Protein AF-A0A1S9DXM1-F1 (afdb_monomer_lite)

Structure (mmCIF, N/CA/C/O backbone):
data_AF-A0A1S9DXM1-F1
#
_entry.id   AF-A0A1S9DXM1-F1
#
loop_
_atom_site.group_PDB
_atom_site.id
_atom_site.type_symbol
_atom_site.label_atom_id
_atom_site.label_alt_id
_atom_site.label_comp_id
_atom_site.label_asym_id
_atom_site.label_entity_id
_atom_site.label_seq_id
_atom_site.pdbx_PDB_ins_code
_atom_site.Cartn_x
_atom_site.Cartn_y
_atom_site.Cartn_z
_atom_site.occupancy
_atom_site.B_iso_or_equiv
_atom_site.auth_seq_id
_atom_site.auth_comp_id
_atom_site.auth_asym_id
_atom_site.auth_atom_id
_atom_site.pdbx_PDB_model_num
ATOM 1 N N . MET A 1 1 ? -25.722 -22.481 -18.261 1.00 35.16 1 MET A N 1
ATOM 2 C CA . MET A 1 1 ? -26.899 -23.368 -18.370 1.00 35.16 1 MET A CA 1
ATOM 3 C C . MET A 1 1 ? -27.215 -23.851 -16.957 1.00 35.16 1 MET A C 1
ATOM 5 O O . MET A 1 1 ? -26.693 -24.872 -16.551 1.00 35.16 1 MET A O 1
ATOM 9 N N . PHE A 1 2 ? -27.958 -23.070 -16.167 1.00 30.50 2 PHE A N 1
ATOM 10 C CA . PHE A 1 2 ? -28.379 -23.465 -14.817 1.00 30.50 2 PHE A CA 1
ATOM 11 C C . PHE A 1 2 ? -29.841 -23.071 -14.617 1.00 30.50 2 PHE A C 1
ATOM 13 O O . PHE A 1 2 ? -30.222 -21.926 -14.846 1.00 30.50 2 PHE A O 1
ATOM 20 N N . SER A 1 3 ? -30.654 -24.069 -14.277 1.00 31.78 3 SER A N 1
ATOM 21 C CA . SER A 1 3 ? -32.089 -23.976 -14.039 1.00 31.78 3 SER A CA 1
ATOM 22 C C . SER A 1 3 ? -32.366 -23.357 -12.670 1.00 31.78 3 SER A C 1
ATOM 24 O O . SER A 1 3 ? -31.967 -23.924 -11.652 1.00 31.78 3 SER A O 1
ATOM 26 N N . GLN A 1 4 ? -33.086 -22.239 -12.639 1.00 35.31 4 GLN A N 1
ATOM 27 C CA . GLN A 1 4 ? -33.749 -21.756 -11.429 1.00 35.31 4 GLN A CA 1
ATOM 28 C C . GLN A 1 4 ? -35.087 -22.486 -11.231 1.00 35.31 4 GLN A C 1
ATOM 30 O O . GLN A 1 4 ? -35.759 -22.844 -12.200 1.00 35.31 4 GLN A O 1
ATOM 35 N N . GLY A 1 5 ? -35.434 -22.747 -9.967 1.00 33.56 5 GLY A N 1
ATOM 36 C CA . GLY A 1 5 ? -36.674 -23.411 -9.557 1.00 33.56 5 GLY A CA 1
ATOM 37 C C . GLY A 1 5 ? -37.946 -22.613 -9.897 1.00 33.56 5 GLY A C 1
ATOM 38 O O . GLY A 1 5 ? -37.875 -21.425 -10.211 1.00 33.56 5 GLY A O 1
ATOM 39 N N . PRO A 1 6 ? -39.126 -23.258 -9.862 1.00 41.94 6 PRO A N 1
ATOM 40 C CA . PRO A 1 6 ? -40.353 -22.707 -10.417 1.00 41.94 6 PRO A CA 1
ATOM 41 C C . PRO A 1 6 ? -41.015 -21.773 -9.401 1.00 41.94 6 PRO A C 1
ATOM 43 O O . PRO A 1 6 ? -41.483 -22.229 -8.360 1.00 41.94 6 PRO A O 1
ATOM 46 N N . GLY A 1 7 ? -41.078 -20.472 -9.690 1.00 43.09 7 GLY A N 1
ATOM 47 C CA . GLY A 1 7 ? -41.739 -19.564 -8.753 1.00 43.09 7 GLY A CA 1
ATOM 48 C C . GLY A 1 7 ? -41.879 -18.095 -9.115 1.00 43.09 7 GLY A C 1
ATOM 49 O O . GLY A 1 7 ? -42.640 -17.430 -8.429 1.00 43.09 7 GLY A O 1
ATOM 50 N N . GLU A 1 8 ? -41.248 -17.576 -10.169 1.00 36.12 8 GLU A N 1
ATOM 51 C CA . GLU A 1 8 ? -41.505 -16.205 -10.629 1.00 36.12 8 GLU A CA 1
ATOM 52 C C . GLU A 1 8 ? -41.557 -16.165 -12.155 1.00 36.12 8 GLU A C 1
ATOM 54 O O . GLU A 1 8 ? -40.643 -16.616 -12.844 1.00 36.12 8 GLU A O 1
ATOM 59 N N . GLN A 1 9 ? -42.667 -15.663 -12.701 1.00 34.19 9 GLN A N 1
ATOM 60 C CA . GLN A 1 9 ? -42.759 -15.385 -14.129 1.00 34.19 9 GLN A CA 1
ATOM 61 C C . GLN A 1 9 ? -41.737 -14.294 -14.483 1.00 34.19 9 GLN A C 1
ATOM 63 O O . GLN A 1 9 ? -41.786 -13.220 -13.876 1.00 34.19 9 GLN A O 1
ATOM 68 N N . PRO A 1 10 ? -40.842 -14.512 -15.463 1.00 37.78 10 PRO A N 1
ATOM 69 C CA . PRO A 1 10 ? -39.972 -13.450 -15.931 1.00 37.78 10 PRO A CA 1
ATOM 70 C C . PRO A 1 10 ? -40.843 -12.359 -16.555 1.00 37.78 10 PRO A C 1
ATOM 72 O O . PRO A 1 10 ? -41.620 -12.622 -17.477 1.00 37.78 10 PRO A O 1
ATOM 75 N N . LYS A 1 11 ? -40.721 -11.131 -16.037 1.00 41.38 11 LYS A N 1
ATOM 76 C CA . LYS A 1 11 ? -41.239 -9.935 -16.706 1.00 41.38 11 LYS A CA 1
ATOM 77 C C . LYS A 1 11 ? -40.739 -9.963 -18.147 1.00 41.38 11 LYS A C 1
ATOM 79 O O . LYS A 1 11 ? -39.542 -10.114 -18.382 1.00 41.38 11 LYS A O 1
ATOM 84 N N . SER A 1 12 ? -41.663 -9.852 -19.095 1.00 40.78 12 SER A N 1
ATOM 85 C CA . SER A 1 12 ? -41.349 -9.704 -20.510 1.00 40.78 12 SER A CA 1
ATOM 86 C C . SER A 1 12 ? -40.364 -8.550 -20.681 1.00 40.78 12 SER A C 1
ATOM 88 O O . SER A 1 12 ? -40.715 -7.401 -20.421 1.00 40.78 12 SER A O 1
ATOM 90 N N . LEU A 1 13 ? -39.135 -8.867 -21.089 1.00 42.38 13 LEU A N 1
ATOM 91 C CA . LEU A 1 13 ? -38.197 -7.889 -21.619 1.00 42.38 13 LEU A CA 1
ATOM 92 C C . LEU A 1 13 ? -38.808 -7.365 -22.918 1.00 42.38 13 LEU A C 1
ATOM 94 O O . LEU A 1 13 ? -38.775 -8.033 -23.952 1.00 42.38 13 LEU A O 1
ATOM 98 N N . GLU A 1 14 ? -39.444 -6.201 -22.842 1.00 48.81 14 GLU A N 1
ATOM 99 C CA . GLU A 1 14 ? -39.693 -5.400 -24.030 1.00 48.81 14 GLU A CA 1
ATOM 100 C C . GLU A 1 14 ? -38.329 -5.077 -24.656 1.00 48.81 14 GLU A C 1
ATOM 102 O O . GLU A 1 14 ? -37.395 -4.674 -23.965 1.00 48.81 14 GLU A O 1
ATOM 107 N N . ASN A 1 15 ? -38.197 -5.330 -25.961 1.00 52.88 15 ASN A N 1
ATOM 108 C CA . ASN A 1 15 ? -37.034 -4.956 -26.762 1.00 52.88 15 ASN A CA 1
ATOM 109 C C . ASN A 1 15 ? -36.892 -3.423 -26.765 1.00 52.88 15 ASN A C 1
ATOM 111 O O . ASN A 1 15 ? -37.363 -2.758 -27.689 1.00 52.88 15 ASN A O 1
ATOM 115 N N . GLU A 1 16 ? -36.231 -2.851 -25.764 1.00 56.28 16 GLU A N 1
ATOM 116 C CA . GLU A 1 16 ? -35.640 -1.526 -25.913 1.00 56.28 16 GLU A CA 1
ATOM 117 C C . GLU A 1 16 ? -34.479 -1.655 -26.905 1.00 56.28 16 GLU A C 1
ATOM 119 O O . GLU A 1 16 ? -33.486 -2.339 -26.650 1.00 56.28 16 GLU A O 1
ATOM 124 N N . MET A 1 17 ? -34.619 -1.050 -28.090 1.00 59.62 17 MET A N 1
ATOM 125 C CA . MET A 1 17 ? -33.504 -0.933 -29.029 1.00 59.62 17 MET A CA 1
ATOM 126 C C . MET A 1 17 ? -32.419 -0.081 -28.370 1.00 59.62 17 MET A C 1
ATOM 128 O O . MET A 1 17 ? -32.542 1.141 -28.299 1.00 59.62 17 MET A O 1
ATOM 132 N N . ILE A 1 18 ? -31.360 -0.734 -27.896 1.00 69.44 18 ILE A N 1
ATOM 133 C CA . ILE A 1 18 ? -30.155 -0.064 -27.412 1.00 69.44 18 ILE A CA 1
ATOM 134 C C . ILE A 1 18 ? -29.594 0.757 -28.578 1.00 69.44 18 ILE A C 1
ATOM 136 O O . ILE A 1 18 ? -29.362 0.229 -29.669 1.00 69.44 18 ILE A O 1
ATOM 140 N N . THR A 1 19 ? -29.421 2.061 -28.371 1.00 82.88 19 THR A N 1
ATOM 141 C CA . THR A 1 19 ? -28.823 2.946 -29.375 1.00 82.88 19 THR A CA 1
ATOM 142 C C . THR A 1 19 ? -27.358 2.577 -29.602 1.00 82.88 19 THR A C 1
ATOM 144 O O . THR A 1 19 ? -26.704 2.001 -28.731 1.00 82.88 19 THR A O 1
ATOM 147 N N . SER A 1 20 ? -26.813 2.923 -30.769 1.00 76.06 20 SER A N 1
ATOM 148 C CA . SER A 1 20 ? -25.388 2.734 -31.077 1.00 76.06 20 SER A CA 1
ATOM 149 C C . SER A 1 20 ? -24.477 3.350 -30.016 1.00 76.06 20 SER A C 1
ATOM 151 O O . SER A 1 20 ? -23.460 2.765 -29.659 1.00 76.06 20 SER A O 1
ATOM 153 N N . GLU A 1 21 ? -24.868 4.504 -29.486 1.00 77.75 21 GLU A N 1
ATOM 154 C CA . GLU A 1 21 ? -24.155 5.249 -28.457 1.00 77.75 21 GLU A CA 1
ATOM 155 C C . GLU A 1 21 ? -24.178 4.508 -27.117 1.00 77.75 21 GLU A C 1
ATOM 157 O O . GLU A 1 21 ? -23.124 4.313 -26.521 1.00 77.75 21 GLU A O 1
ATOM 162 N N . ALA A 1 22 ? -25.344 4.020 -26.682 1.00 80.06 22 ALA A N 1
ATOM 163 C CA . ALA A 1 22 ? -25.468 3.268 -25.434 1.00 80.06 22 ALA A CA 1
ATOM 164 C C . ALA A 1 22 ? -24.738 1.917 -25.505 1.00 80.06 22 ALA A C 1
ATOM 166 O O . ALA A 1 22 ? -24.103 1.500 -24.539 1.00 80.06 22 ALA A O 1
ATOM 167 N N . PHE A 1 23 ? -24.774 1.251 -26.665 1.00 81.69 23 PHE A N 1
ATOM 168 C CA . PHE A 1 23 ? -23.993 0.038 -26.900 1.00 81.69 23 PHE A CA 1
ATOM 169 C C . PHE A 1 23 ? -22.491 0.329 -26.845 1.00 81.69 23 PHE A C 1
ATOM 171 O O . PHE A 1 23 ? -21.747 -0.404 -26.197 1.00 81.69 23 PHE A O 1
ATOM 178 N N . TYR A 1 24 ? -22.042 1.403 -27.497 1.00 75.94 24 TYR A N 1
ATOM 179 C CA . TYR A 1 24 ? -20.635 1.786 -27.506 1.00 75.94 24 TYR A CA 1
ATOM 180 C C . TYR A 1 24 ? -20.139 2.162 -26.106 1.00 75.94 24 TYR A C 1
ATOM 182 O O . TYR A 1 24 ? -19.108 1.654 -25.687 1.00 75.94 24 TYR A O 1
ATOM 190 N N . GLU A 1 25 ? -20.873 2.974 -25.343 1.00 77.12 25 GLU A N 1
ATOM 191 C CA . GLU A 1 25 ? -20.493 3.330 -23.967 1.00 77.12 25 GLU A CA 1
ATOM 192 C C . GLU A 1 25 ? -20.411 2.114 -23.039 1.00 77.12 25 GLU A C 1
ATOM 194 O O . GLU A 1 25 ? -19.501 2.044 -22.214 1.00 77.12 25 GLU A O 1
ATOM 199 N N . ALA A 1 26 ? -21.318 1.147 -23.200 1.00 77.81 26 ALA A N 1
ATOM 200 C CA . ALA A 1 26 ? -21.344 -0.080 -22.406 1.00 77.81 26 ALA A CA 1
ATOM 201 C C . ALA A 1 26 ? -20.283 -1.118 -22.815 1.00 77.81 26 ALA A C 1
ATOM 203 O O . ALA A 1 26 ? -20.120 -2.118 -22.121 1.00 77.81 26 ALA A O 1
ATOM 204 N N . THR A 1 27 ? -19.611 -0.930 -23.956 1.00 81.44 27 THR A N 1
ATOM 205 C CA . THR A 1 27 ? -18.632 -1.891 -24.501 1.00 81.44 27 THR A CA 1
ATOM 206 C C . THR A 1 27 ? -17.274 -1.269 -24.828 1.00 81.44 27 THR A C 1
ATOM 208 O O . THR A 1 27 ? -16.378 -1.964 -25.314 1.00 81.44 27 THR A O 1
ATOM 211 N N . GLN A 1 28 ? -17.092 0.030 -24.581 1.00 76.81 28 GLN A N 1
ATOM 212 C CA . GLN A 1 28 ? -15.894 0.791 -24.947 1.00 76.81 28 GLN A CA 1
ATOM 213 C C . GLN A 1 28 ? -14.615 0.210 -24.334 1.00 76.81 28 GLN A C 1
ATOM 215 O O . GLN A 1 28 ? -13.569 0.216 -24.964 1.00 76.81 28 GLN A O 1
ATOM 220 N N . ASP A 1 29 ? -14.702 -0.341 -23.136 1.00 76.19 29 ASP A N 1
ATOM 221 C CA . ASP A 1 29 ? -13.643 -1.001 -22.379 1.00 76.19 29 ASP A CA 1
ATOM 222 C C . ASP A 1 29 ? -13.133 -2.287 -23.047 1.00 76.19 29 ASP A C 1
ATOM 224 O O . ASP A 1 29 ? -11.978 -2.661 -22.853 1.00 76.19 29 ASP A O 1
ATOM 228 N N . VAL A 1 30 ? -13.937 -2.908 -23.915 1.00 80.88 30 VAL A N 1
ATOM 229 C CA . VAL A 1 30 ? -13.537 -4.054 -24.748 1.00 80.88 30 VAL A CA 1
ATOM 230 C C . VAL A 1 30 ? -13.204 -3.614 -26.176 1.00 80.88 30 VAL A C 1
ATOM 232 O O . VAL A 1 30 ? -12.214 -4.057 -26.763 1.00 80.88 30 VAL A O 1
ATOM 235 N N . ILE A 1 31 ? -14.018 -2.724 -26.747 1.00 82.12 31 ILE A N 1
ATOM 236 C CA . ILE A 1 31 ? -13.891 -2.287 -28.140 1.00 82.12 31 ILE A CA 1
ATOM 237 C C . ILE A 1 31 ? -12.673 -1.381 -28.335 1.00 82.12 31 ILE A C 1
ATOM 239 O O . ILE A 1 31 ? -11.973 -1.542 -29.332 1.00 82.12 31 ILE A O 1
ATOM 243 N N . LEU A 1 32 ? -12.387 -0.453 -27.416 1.00 80.94 32 LEU A N 1
ATOM 244 C CA . LEU A 1 32 ? -11.259 0.471 -27.554 1.00 80.94 32 LEU A CA 1
ATOM 245 C C . LEU A 1 32 ? -9.911 -0.259 -27.576 1.00 80.94 32 LEU A C 1
ATOM 247 O O . LEU A 1 32 ? -9.179 -0.028 -28.536 1.00 80.94 32 LEU A O 1
ATOM 251 N N . PRO A 1 33 ? -9.574 -1.170 -26.635 1.00 83.56 33 PRO A N 1
ATOM 252 C CA . PRO A 1 33 ? -8.313 -1.912 -26.712 1.00 83.56 33 PRO A CA 1
ATOM 253 C C . PRO A 1 33 ? -8.193 -2.749 -27.988 1.00 83.56 33 PRO A C 1
ATOM 255 O O . PRO A 1 33 ? -7.122 -2.823 -28.586 1.00 83.56 33 PRO A O 1
ATOM 258 N N . TYR A 1 34 ? -9.298 -3.348 -28.443 1.00 84.31 34 TYR A N 1
ATOM 259 C CA . TYR A 1 34 ? -9.317 -4.134 -29.674 1.00 84.31 34 TYR A CA 1
ATOM 260 C C . TYR A 1 34 ? -9.104 -3.268 -30.925 1.00 84.31 34 TYR A C 1
ATOM 262 O O . TYR A 1 34 ? -8.310 -3.609 -31.803 1.00 84.31 34 TYR A O 1
ATOM 270 N N . LEU A 1 35 ? -9.781 -2.121 -31.014 1.00 84.00 35 LEU A N 1
ATOM 271 C CA . LEU A 1 35 ? -9.599 -1.172 -32.111 1.00 84.00 35 LEU A CA 1
ATOM 272 C C . LEU A 1 35 ? -8.205 -0.549 -32.095 1.00 84.00 35 LEU A C 1
ATOM 274 O O . LEU A 1 35 ? -7.622 -0.377 -33.163 1.00 84.00 35 LEU A O 1
ATOM 278 N N . ASP A 1 36 ? -7.657 -0.254 -30.921 1.00 83.75 36 ASP A N 1
ATOM 279 C CA . ASP A 1 36 ? -6.295 0.252 -30.771 1.00 83.75 36 ASP A CA 1
ATOM 280 C C . ASP A 1 36 ? -5.265 -0.789 -31.231 1.00 83.75 36 ASP A C 1
ATOM 282 O O . ASP A 1 36 ? -4.393 -0.486 -32.045 1.00 83.75 36 ASP A O 1
ATOM 286 N N . GLN A 1 37 ? -5.447 -2.061 -30.860 1.00 86.94 37 GLN A N 1
ATOM 287 C CA . GLN A 1 37 ? -4.613 -3.158 -31.355 1.00 86.94 37 GLN A CA 1
ATOM 288 C C . GLN A 1 37 ? -4.642 -3.271 -32.890 1.00 86.94 37 GLN A C 1
ATOM 290 O O . GLN A 1 37 ? -3.614 -3.530 -33.517 1.00 86.94 37 GLN A O 1
ATOM 295 N N . LEU A 1 38 ? -5.810 -3.085 -33.513 1.00 89.69 38 LEU A N 1
ATOM 296 C CA . LEU A 1 38 ? -5.968 -3.208 -34.964 1.00 89.69 38 LEU A CA 1
ATOM 297 C C . LEU A 1 38 ? -5.530 -1.961 -35.742 1.00 89.69 38 LEU A C 1
ATOM 299 O O . LEU A 1 38 ? -5.070 -2.077 -36.880 1.00 89.69 38 LEU A O 1
ATOM 303 N N . ARG A 1 39 ? -5.763 -0.766 -35.192 1.00 88.19 39 ARG A N 1
ATOM 304 C CA . ARG A 1 39 ? -5.749 0.505 -35.937 1.00 88.19 39 ARG A CA 1
ATOM 305 C C . ARG A 1 39 ? -4.928 1.605 -35.276 1.00 88.19 39 ARG A C 1
ATOM 307 O O . ARG A 1 39 ? -4.700 2.614 -35.942 1.00 88.19 39 ARG A O 1
ATOM 314 N N . GLY A 1 40 ? -4.437 1.426 -34.052 1.00 84.06 40 GLY A N 1
ATOM 315 C CA . GLY A 1 40 ? -3.615 2.415 -33.344 1.00 84.06 40 GLY A CA 1
ATOM 316 C C . GLY A 1 40 ? -2.391 2.834 -34.160 1.00 84.06 40 GLY A C 1
ATOM 317 O O . GLY A 1 40 ? -2.112 4.018 -34.304 1.00 84.06 40 GLY A O 1
ATOM 318 N N . SER A 1 41 ? -1.757 1.886 -34.858 1.00 89.12 41 SER A N 1
ATOM 319 C CA . SER A 1 41 ? -0.620 2.151 -35.757 1.00 89.12 41 SER A CA 1
ATOM 320 C C . SER A 1 41 ? -0.941 3.029 -36.976 1.00 89.12 41 SER A C 1
ATOM 322 O O . SER A 1 41 ? -0.022 3.533 -37.620 1.00 89.12 41 SER A O 1
ATOM 324 N N . THR A 1 42 ? -2.225 3.210 -37.311 1.00 90.06 42 THR A N 1
ATOM 325 C CA . THR A 1 42 ? -2.673 4.059 -38.430 1.00 90.06 42 THR A CA 1
ATOM 326 C C . THR A 1 42 ? -2.872 5.521 -38.033 1.00 90.06 42 THR A C 1
ATOM 328 O O . THR A 1 42 ? -3.107 6.355 -38.908 1.00 90.06 42 THR A O 1
ATOM 331 N N . VAL A 1 43 ? -2.774 5.839 -36.739 1.00 88.38 43 VAL A N 1
ATOM 332 C CA . VAL A 1 43 ? -2.857 7.214 -36.241 1.00 88.38 43 VAL A CA 1
ATOM 333 C C . VAL A 1 43 ? -1.601 7.984 -36.679 1.00 88.38 43 VAL A C 1
ATOM 335 O O . VAL A 1 43 ? -0.486 7.537 -36.397 1.00 88.38 43 VAL A O 1
ATOM 338 N N . PRO A 1 44 ? -1.738 9.130 -37.373 1.00 88.50 44 PRO A N 1
ATOM 339 C CA . PRO A 1 44 ? -0.590 9.957 -37.732 1.00 88.50 44 PRO A CA 1
ATOM 340 C C . PRO A 1 44 ? 0.084 10.534 -36.482 1.00 88.50 44 PRO A C 1
ATOM 342 O O . PRO A 1 44 ? -0.581 11.117 -35.627 1.00 88.50 44 PRO A O 1
ATOM 345 N N . GLY A 1 45 ? 1.409 10.407 -36.381 1.00 84.69 45 GLY A N 1
ATOM 346 C CA . GLY A 1 45 ? 2.165 10.903 -35.223 1.00 84.69 45 GLY A CA 1
ATOM 347 C C . GLY A 1 45 ? 2.200 12.433 -35.093 1.00 84.69 45 GLY A C 1
ATOM 348 O O . GLY A 1 45 ? 2.522 12.948 -34.027 1.00 84.69 45 GLY A O 1
ATOM 349 N N . ASP A 1 46 ? 1.838 13.162 -36.149 1.00 85.94 46 ASP A N 1
ATOM 350 C CA . ASP A 1 46 ? 1.690 14.622 -36.180 1.00 85.94 46 ASP A CA 1
ATOM 351 C C . ASP A 1 46 ? 0.245 15.094 -35.923 1.00 85.94 46 ASP A C 1
ATOM 353 O O . ASP A 1 46 ? -0.026 16.296 -35.899 1.00 85.94 46 ASP A O 1
ATOM 357 N N . ALA A 1 47 ? -0.694 14.173 -35.671 1.00 87.69 47 ALA A N 1
ATOM 358 C CA . ALA A 1 47 ? -2.071 14.486 -35.295 1.00 87.69 47 ALA A CA 1
ATOM 359 C C . ALA A 1 47 ? -2.176 14.914 -33.816 1.00 87.69 47 ALA A C 1
ATOM 361 O O . ALA A 1 47 ? -2.908 14.320 -33.021 1.00 87.69 47 ALA A O 1
ATOM 362 N N . TYR A 1 48 ? -1.449 15.970 -33.437 1.00 84.56 48 TYR A N 1
ATOM 363 C CA . TYR A 1 48 ? -1.306 16.431 -32.049 1.00 84.56 48 TYR A CA 1
ATOM 364 C C . TYR A 1 48 ? -2.632 16.728 -31.343 1.00 84.56 48 TYR A C 1
ATOM 366 O O . TYR A 1 48 ? -2.731 16.572 -30.127 1.00 84.56 48 TYR A O 1
ATOM 374 N N . GLU A 1 49 ? -3.675 17.114 -32.076 1.00 85.06 49 GLU A N 1
ATOM 375 C CA . GLU A 1 49 ? -5.007 17.358 -31.513 1.00 85.06 49 GLU A CA 1
ATOM 376 C C . GLU A 1 49 ? -5.592 16.111 -30.821 1.00 85.06 49 GLU A C 1
ATOM 378 O O . GLU A 1 49 ? -6.193 16.220 -29.751 1.00 85.06 49 GLU A O 1
ATOM 383 N N . ILE A 1 50 ? -5.343 14.915 -31.371 1.00 84.69 50 ILE A N 1
ATOM 384 C CA . ILE A 1 50 ? -5.806 13.641 -30.799 1.00 84.69 50 ILE A CA 1
ATOM 385 C C . ILE A 1 50 ? -5.152 13.410 -29.433 1.00 84.69 50 ILE A C 1
ATOM 387 O O . ILE A 1 50 ? -5.837 13.107 -28.455 1.00 84.69 50 ILE A O 1
ATOM 391 N N . PHE A 1 51 ? -3.835 13.612 -29.351 1.00 83.00 51 PHE A N 1
ATOM 392 C CA . PHE A 1 51 ? -3.061 13.406 -28.127 1.00 83.00 51 PHE A CA 1
ATOM 393 C C . PHE A 1 51 ? -3.331 14.500 -27.080 1.00 83.00 51 PHE A C 1
ATOM 395 O O . PHE A 1 51 ? -3.414 14.219 -25.885 1.00 83.00 51 PHE A O 1
ATOM 402 N N . THR A 1 52 ? -3.529 15.746 -27.522 1.00 87.38 52 THR A N 1
ATOM 403 C CA . THR A 1 52 ? -3.718 16.900 -26.626 1.00 87.38 52 THR A CA 1
ATOM 404 C C . THR A 1 52 ? -5.122 17.005 -26.043 1.00 87.38 52 THR A C 1
ATOM 406 O O . THR A 1 52 ? -5.294 17.594 -24.977 1.00 87.38 52 THR A O 1
ATOM 409 N N . LYS A 1 53 ? -6.144 16.422 -26.681 1.00 87.56 53 LYS A N 1
ATOM 410 C CA . LYS A 1 53 ? -7.517 16.443 -26.152 1.00 87.56 53 LYS A CA 1
ATOM 411 C C . LYS A 1 53 ? -7.606 15.812 -24.760 1.00 87.56 53 LYS A C 1
ATOM 413 O O . LYS A 1 53 ? -8.262 16.357 -23.873 1.00 87.56 53 LYS A O 1
ATOM 418 N N . LEU A 1 54 ? -6.938 14.673 -24.564 1.00 86.50 54 LEU A N 1
ATOM 419 C CA . LEU A 1 54 ? -6.913 13.983 -23.276 1.00 86.50 54 LEU A CA 1
ATOM 420 C C . LEU A 1 54 ? -6.108 14.773 -22.240 1.00 86.50 54 LEU A C 1
ATOM 422 O O . LEU A 1 54 ? -6.578 14.968 -21.120 1.00 86.50 54 LEU A O 1
ATOM 426 N N . THR A 1 55 ? -4.919 15.252 -22.613 1.00 89.94 55 THR A N 1
ATOM 427 C CA . THR A 1 55 ? -4.038 15.967 -21.681 1.00 89.94 55 THR A CA 1
ATOM 428 C C . THR A 1 55 ? -4.651 17.288 -21.229 1.00 89.94 55 THR A C 1
ATOM 430 O O . THR A 1 55 ? -4.670 17.541 -20.030 1.00 89.94 55 THR A O 1
ATOM 433 N N . LYS A 1 56 ? -5.273 18.065 -22.129 1.00 90.25 56 LYS A N 1
ATOM 434 C CA . LYS A 1 56 ? -5.985 19.310 -21.781 1.00 90.25 56 LYS A CA 1
ATOM 435 C C . LYS A 1 56 ? -7.140 19.081 -20.812 1.00 90.25 56 LYS A C 1
ATOM 437 O O . LYS A 1 56 ? -7.285 19.830 -19.852 1.00 90.25 56 LYS A O 1
ATOM 442 N N . LYS A 1 57 ? -7.922 18.011 -20.999 1.00 89.44 57 LYS A N 1
ATOM 443 C CA . LYS A 1 57 ? -8.979 17.635 -20.045 1.00 89.44 57 LYS A CA 1
ATOM 444 C C . LYS A 1 57 ? -8.408 17.437 -18.635 1.00 89.44 57 LYS A C 1
ATOM 446 O O . LYS A 1 57 ? -8.989 17.919 -17.665 1.00 89.44 57 LYS A O 1
ATOM 451 N N . TYR A 1 58 ? -7.291 16.719 -18.512 1.00 89.38 58 TYR A N 1
ATOM 452 C CA . TYR A 1 58 ? -6.668 16.465 -17.210 1.00 89.38 58 TYR A CA 1
ATOM 453 C C . TYR A 1 58 ? -5.896 17.669 -16.653 1.00 89.38 58 TYR A C 1
ATOM 455 O O . TYR A 1 58 ? -5.861 17.830 -15.436 1.00 89.38 58 TYR A O 1
ATOM 463 N N . GLU A 1 59 ? -5.358 18.538 -17.506 1.00 93.06 59 GLU A N 1
ATOM 464 C CA . GLU A 1 59 ? -4.777 19.828 -17.120 1.00 93.06 59 GLU A CA 1
ATOM 465 C C . GLU A 1 59 ? -5.842 20.738 -16.496 1.00 93.06 59 GLU A C 1
ATOM 467 O O . GLU A 1 59 ? -5.670 21.206 -15.375 1.00 93.06 59 GLU A O 1
ATOM 472 N N . GLU A 1 60 ? -6.992 20.923 -17.153 1.00 90.56 60 GLU A N 1
ATOM 473 C CA . GLU A 1 60 ? -8.101 21.715 -16.604 1.00 90.56 60 GLU A CA 1
ATOM 474 C C . GLU A 1 60 ? -8.587 21.168 -15.261 1.00 90.56 60 GLU A C 1
ATOM 476 O O . GLU A 1 60 ? -8.884 21.919 -14.334 1.00 90.56 60 GLU A O 1
ATOM 481 N N . HIS A 1 61 ? -8.672 19.844 -15.161 1.00 88.81 61 HIS A N 1
ATOM 482 C CA . HIS A 1 61 ? -9.005 19.136 -13.935 1.00 88.81 61 HIS A CA 1
ATOM 483 C C . HIS A 1 61 ? -7.992 19.406 -12.815 1.00 88.81 61 HIS A C 1
ATOM 485 O O . HIS A 1 61 ? -8.398 19.700 -11.697 1.00 88.81 61 HIS A O 1
ATOM 491 N N . PHE A 1 62 ? -6.695 19.330 -13.110 1.00 92.31 62 PHE A N 1
ATOM 492 C CA . PHE A 1 62 ? -5.636 19.647 -12.155 1.00 92.31 62 PHE A CA 1
ATOM 493 C C . PHE A 1 62 ? -5.715 21.107 -11.692 1.00 92.31 62 PHE A C 1
ATOM 495 O O . PHE A 1 62 ? -5.702 21.372 -10.494 1.00 92.31 62 PHE A O 1
ATOM 502 N N . MET A 1 63 ? -5.882 22.051 -12.622 1.00 90.38 63 MET A N 1
ATOM 503 C CA . MET A 1 63 ? -5.974 23.477 -12.293 1.00 90.38 63 MET A CA 1
ATOM 504 C C . MET A 1 63 ? -7.195 23.802 -11.428 1.00 90.38 63 MET A C 1
ATOM 506 O O . MET A 1 63 ? -7.118 24.665 -10.558 1.00 90.38 63 MET A O 1
ATOM 510 N N . ARG A 1 64 ? -8.329 23.119 -11.635 1.00 87.00 64 ARG A N 1
ATOM 511 C CA . ARG A 1 64 ? -9.499 23.253 -10.751 1.00 87.00 64 ARG A CA 1
ATOM 512 C C . ARG A 1 64 ? -9.171 22.792 -9.331 1.00 87.00 64 ARG A C 1
ATOM 514 O O . ARG A 1 64 ? -9.370 23.573 -8.410 1.00 87.00 64 ARG A O 1
ATOM 521 N N . ASP A 1 65 ? -8.570 21.613 -9.174 1.00 86.50 65 ASP A N 1
ATOM 522 C CA . ASP A 1 65 ? -8.195 21.074 -7.858 1.00 86.50 65 ASP A CA 1
ATOM 523 C C . ASP A 1 65 ? -7.230 21.998 -7.107 1.00 86.50 65 ASP A C 1
ATOM 525 O O . ASP A 1 65 ? -7.380 22.226 -5.908 1.00 86.50 65 ASP A O 1
ATOM 529 N N . MET A 1 66 ? -6.242 22.552 -7.812 1.00 91.12 66 MET A N 1
ATOM 530 C CA . MET A 1 66 ? -5.281 23.491 -7.230 1.00 91.12 66 MET A CA 1
ATOM 531 C C . MET A 1 66 ? -5.962 24.782 -6.765 1.00 91.12 66 MET A C 1
ATOM 533 O O . MET A 1 66 ? -5.710 25.244 -5.651 1.00 91.12 66 MET A O 1
ATOM 537 N N . ARG A 1 67 ? -6.882 25.331 -7.565 1.00 85.88 67 ARG A N 1
ATOM 538 C CA . ARG A 1 67 ? -7.653 26.529 -7.198 1.00 85.88 67 ARG A CA 1
ATOM 539 C C . ARG A 1 67 ? -8.618 26.278 -6.045 1.00 85.88 67 ARG A C 1
ATOM 541 O O . ARG A 1 67 ? -8.770 27.164 -5.208 1.00 85.88 67 ARG A O 1
ATOM 548 N N . ASP A 1 68 ? -9.232 25.098 -5.969 1.00 82.19 68 ASP A N 1
ATOM 549 C CA . ASP A 1 68 ? -10.083 24.718 -4.836 1.00 82.19 68 ASP A CA 1
ATOM 550 C C . ASP A 1 68 ? -9.271 24.730 -3.534 1.00 82.19 68 ASP A C 1
ATOM 552 O O . ASP A 1 68 ? -9.725 25.263 -2.523 1.00 82.19 68 ASP A O 1
ATOM 556 N N . LEU A 1 69 ? -8.022 24.255 -3.580 1.00 85.62 69 LEU A N 1
ATOM 557 C CA . LEU A 1 69 ? -7.061 24.329 -2.471 1.00 85.62 69 LEU A CA 1
ATOM 558 C C . LEU A 1 69 ? -6.395 25.702 -2.301 1.00 85.62 69 LEU A C 1
ATOM 560 O O . LEU A 1 69 ? -5.477 25.835 -1.489 1.00 85.62 69 LEU A O 1
ATOM 564 N N . ASN A 1 70 ? -6.843 26.723 -3.033 1.00 86.81 70 ASN A N 1
ATOM 565 C CA . ASN A 1 70 ? -6.311 28.083 -3.004 1.00 86.81 70 ASN A CA 1
ATOM 566 C C . ASN A 1 70 ? -4.803 28.169 -3.312 1.00 86.81 70 ASN A C 1
ATOM 568 O O . ASN A 1 70 ? -4.053 28.930 -2.697 1.00 86.81 70 ASN A O 1
ATOM 572 N N . VAL A 1 71 ? -4.334 27.329 -4.232 1.00 90.75 71 VAL A N 1
ATOM 573 C CA . VAL A 1 71 ? -3.012 27.449 -4.852 1.00 90.75 71 VAL A CA 1
ATOM 574 C C . VAL A 1 71 ? -3.119 28.454 -5.998 1.00 90.75 71 VAL A C 1
ATOM 576 O O . VAL A 1 71 ? -4.089 28.437 -6.757 1.00 90.75 71 VAL A O 1
ATOM 579 N N . LEU A 1 72 ? -2.141 29.355 -6.097 1.00 88.56 72 LEU A N 1
ATOM 580 C CA . LEU A 1 72 ? -2.087 30.344 -7.170 1.00 88.56 72 LEU A CA 1
ATOM 581 C C . LEU A 1 72 ? -1.792 29.664 -8.510 1.00 88.56 72 LEU A C 1
ATOM 583 O O . LEU A 1 72 ? -1.028 28.700 -8.572 1.00 88.56 72 LEU A O 1
ATOM 587 N N . ASP A 1 73 ? -2.381 30.194 -9.580 1.00 88.69 73 ASP A N 1
ATOM 588 C CA . ASP A 1 73 ? -2.016 29.788 -10.933 1.00 88.69 73 ASP A CA 1
ATOM 589 C C . ASP A 1 73 ? -0.553 30.200 -11.215 1.00 88.69 73 ASP A C 1
ATOM 591 O O . ASP A 1 73 ? -0.124 31.261 -10.752 1.00 88.69 73 ASP A O 1
ATOM 595 N N . PRO A 1 74 ? 0.217 29.392 -11.964 1.00 92.44 74 PRO A N 1
ATOM 596 C CA . PRO A 1 74 ? 1.560 29.777 -12.385 1.00 92.44 74 PRO A CA 1
ATOM 597 C C . PRO A 1 74 ? 1.507 30.948 -13.378 1.00 92.44 74 PRO A C 1
ATOM 599 O O . PRO A 1 74 ? 0.560 31.059 -14.160 1.00 92.44 74 PRO A O 1
ATOM 602 N N . ASP A 1 75 ? 2.554 31.778 -13.397 1.00 92.50 75 ASP A N 1
ATOM 603 C CA . ASP A 1 75 ? 2.670 32.894 -14.349 1.00 92.50 75 ASP A CA 1
ATOM 604 C C . ASP A 1 75 ? 2.726 32.412 -15.808 1.00 92.50 75 ASP A C 1
ATOM 606 O O . ASP A 1 75 ? 2.204 33.063 -16.715 1.00 92.50 75 ASP A O 1
ATOM 610 N N . GLU A 1 76 ? 3.342 31.248 -16.038 1.00 92.56 76 GLU A N 1
ATOM 611 C CA . GLU A 1 76 ? 3.455 30.621 -17.350 1.00 92.56 76 GLU A CA 1
ATOM 612 C C . GLU A 1 76 ? 3.310 29.093 -17.256 1.00 92.56 76 GLU A C 1
ATOM 614 O O . GLU A 1 76 ? 3.812 28.459 -16.329 1.00 92.56 76 GLU A O 1
ATOM 619 N N . ILE A 1 77 ? 2.626 28.496 -18.239 1.00 92.69 77 ILE A N 1
ATOM 620 C CA . ILE A 1 77 ? 2.469 27.042 -18.386 1.00 92.69 77 ILE A CA 1
ATOM 621 C C . ILE A 1 77 ? 3.141 26.622 -19.690 1.00 92.69 77 ILE A C 1
ATOM 623 O O . ILE A 1 77 ? 2.720 27.051 -20.765 1.00 92.69 77 ILE A O 1
ATOM 627 N N . THR A 1 78 ? 4.141 25.750 -19.600 1.00 92.94 78 THR A N 1
ATOM 628 C CA . THR A 1 78 ? 4.811 25.145 -20.755 1.00 92.94 78 THR A CA 1
ATOM 629 C C . THR A 1 78 ? 4.289 23.728 -20.993 1.00 92.94 78 THR A C 1
ATOM 631 O O . THR A 1 78 ? 4.047 22.970 -20.053 1.00 92.94 78 THR A 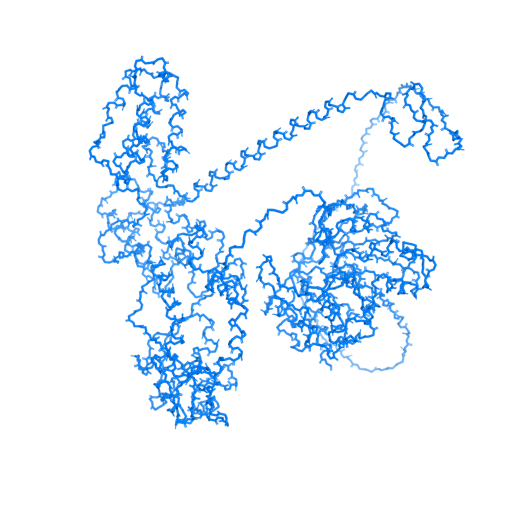O 1
ATOM 634 N N . ARG A 1 79 ? 4.077 23.356 -22.261 1.00 91.56 79 ARG A N 1
ATOM 635 C CA . ARG A 1 79 ? 3.594 22.019 -22.641 1.00 91.56 79 ARG A CA 1
ATOM 636 C C . ARG A 1 79 ? 4.551 21.384 -23.626 1.00 91.56 79 ARG A C 1
ATOM 638 O O . ARG A 1 79 ? 4.799 21.955 -24.677 1.00 91.56 79 ARG A O 1
ATOM 645 N N . VAL A 1 80 ? 4.981 20.153 -23.373 1.00 91.31 80 VAL A N 1
ATOM 646 C CA . VAL A 1 80 ? 5.908 19.408 -24.251 1.00 91.31 80 VAL A CA 1
ATOM 647 C C . VAL A 1 80 ? 5.470 19.417 -25.719 1.00 91.31 80 VAL A C 1
ATOM 649 O O . VAL A 1 80 ? 6.286 19.591 -26.619 1.00 91.31 80 VAL A O 1
ATOM 652 N N . THR A 1 81 ? 4.164 19.308 -25.975 1.00 88.56 81 THR A N 1
ATOM 653 C CA . THR A 1 81 ? 3.604 19.323 -27.333 1.00 88.56 81 THR A CA 1
ATOM 654 C C . THR A 1 81 ? 3.830 20.632 -28.092 1.00 88.56 81 THR A C 1
ATOM 656 O O . THR A 1 81 ? 3.792 20.628 -29.318 1.00 88.56 81 THR A O 1
ATOM 659 N N . GLU A 1 82 ? 4.053 21.735 -27.378 1.00 90.81 82 GLU A N 1
ATOM 660 C CA . GLU A 1 82 ? 4.340 23.067 -27.922 1.00 90.81 82 GLU A CA 1
ATOM 661 C C . GLU A 1 82 ? 5.852 23.307 -28.109 1.00 90.81 82 GLU A C 1
ATOM 663 O O . GLU A 1 82 ? 6.212 24.295 -28.734 1.00 90.81 82 GLU A O 1
ATOM 668 N N . TYR A 1 83 ? 6.715 22.404 -27.613 1.00 93.12 83 TYR A N 1
ATOM 669 C CA . TYR A 1 83 ? 8.184 22.544 -27.577 1.00 93.12 83 TYR A CA 1
ATOM 670 C C . TYR A 1 83 ? 8.941 21.404 -28.274 1.00 93.12 83 TYR A C 1
ATOM 672 O O . TYR A 1 83 ? 10.158 21.287 -28.147 1.00 93.12 83 TYR A O 1
ATOM 680 N N . GLY A 1 84 ? 8.250 20.499 -28.971 1.00 91.81 84 GLY A N 1
ATOM 681 C CA . GLY A 1 84 ? 8.882 19.282 -29.491 1.00 91.81 84 GLY A CA 1
ATOM 682 C C . GLY A 1 84 ? 10.044 19.535 -30.462 1.00 91.81 84 GLY A C 1
ATOM 683 O O . GLY A 1 84 ? 10.996 18.756 -30.466 1.00 91.81 84 GLY A O 1
ATOM 684 N N . GLN A 1 85 ? 10.002 20.627 -31.238 1.00 92.94 85 GLN A N 1
ATOM 685 C CA . GLN A 1 85 ? 11.116 21.009 -32.112 1.00 92.94 85 GLN A CA 1
ATOM 686 C C . GLN A 1 85 ? 12.279 21.591 -31.302 1.00 92.94 85 GLN A C 1
ATOM 688 O O . GLN A 1 85 ? 13.413 21.163 -31.472 1.00 92.94 85 GLN A O 1
ATOM 693 N N . GLU A 1 86 ? 11.997 22.498 -30.370 1.00 95.75 86 GLU A N 1
ATOM 694 C CA . GLU A 1 86 ? 12.985 23.090 -29.471 1.00 95.75 86 GLU A CA 1
ATOM 695 C C . GLU A 1 86 ? 13.710 22.020 -28.645 1.00 95.75 86 GLU A C 1
ATOM 697 O O . GLU A 1 86 ? 14.916 22.120 -28.432 1.00 95.75 86 GLU A O 1
ATOM 702 N N . ILE A 1 87 ? 13.005 20.968 -28.215 1.00 97.31 87 ILE A N 1
ATOM 703 C CA . ILE A 1 87 ? 13.609 19.823 -27.525 1.00 97.31 87 ILE A CA 1
ATOM 704 C C . ILE A 1 87 ? 14.525 19.035 -28.474 1.00 97.31 87 ILE A C 1
ATOM 706 O O . ILE A 1 87 ? 15.620 18.645 -28.070 1.00 97.31 87 ILE A O 1
ATOM 710 N N . ALA A 1 88 ? 14.121 18.811 -29.729 1.00 96.12 88 ALA A N 1
ATOM 711 C CA . ALA A 1 88 ? 14.966 18.134 -30.716 1.00 96.12 88 ALA A CA 1
ATOM 712 C C . ALA A 1 88 ? 16.277 18.902 -30.956 1.00 96.12 88 ALA A C 1
ATOM 714 O O . ALA A 1 88 ? 17.357 18.310 -30.913 1.00 96.12 88 ALA A O 1
ATOM 715 N N . ASP A 1 89 ? 16.176 20.222 -31.123 1.00 96.75 89 ASP A N 1
ATOM 716 C CA . ASP A 1 89 ? 17.314 21.125 -31.309 1.00 96.75 89 ASP A CA 1
ATOM 717 C C . ASP A 1 89 ? 18.217 21.141 -30.056 1.00 96.75 89 ASP A C 1
ATOM 719 O O . ASP A 1 89 ? 19.448 21.176 -30.144 1.00 96.75 89 ASP A O 1
ATOM 723 N N . PHE A 1 90 ? 17.617 21.049 -28.863 1.00 97.69 90 PHE A N 1
ATOM 724 C CA . PHE A 1 90 ? 18.343 20.942 -27.597 1.00 97.69 90 PHE A CA 1
ATOM 725 C C . PHE A 1 90 ? 19.174 19.654 -27.521 1.00 97.69 90 PHE A C 1
ATOM 727 O O . PHE A 1 90 ? 20.358 19.697 -27.175 1.00 97.69 90 PHE A O 1
ATOM 734 N N . VAL A 1 91 ? 18.587 18.512 -27.898 1.00 97.81 91 VAL A N 1
ATOM 735 C CA . VAL A 1 91 ? 19.302 17.228 -27.983 1.00 97.81 91 VAL A CA 1
ATOM 736 C C . VAL A 1 91 ? 20.424 17.302 -29.018 1.00 97.81 91 VAL A C 1
ATOM 738 O O . VAL A 1 91 ? 21.520 16.803 -28.767 1.00 97.81 91 VAL A O 1
ATOM 741 N N . GLU A 1 92 ? 20.189 17.941 -30.167 1.00 96.94 92 GLU A N 1
ATOM 742 C CA . GLU A 1 92 ? 21.196 18.073 -31.225 1.00 96.94 92 GLU A CA 1
ATOM 743 C C . GLU A 1 92 ? 22.434 18.807 -30.717 1.00 96.94 92 GLU A C 1
ATOM 745 O O . GLU A 1 92 ? 23.565 18.390 -30.987 1.00 96.94 92 GLU A O 1
ATOM 750 N N . LYS A 1 93 ? 22.233 19.846 -29.906 1.00 96.88 93 LYS A N 1
ATOM 751 C CA . LYS A 1 93 ? 23.342 20.554 -29.279 1.00 96.88 93 LYS A CA 1
ATOM 752 C C . LYS A 1 93 ? 24.084 19.696 -28.249 1.00 96.88 93 LYS A C 1
ATOM 754 O O . LYS A 1 93 ? 25.308 19.733 -28.227 1.00 96.88 93 LYS A O 1
ATOM 759 N N . ILE A 1 94 ? 23.387 18.897 -27.434 1.00 97.38 94 ILE A N 1
ATOM 760 C CA . ILE A 1 94 ? 24.034 17.956 -26.493 1.00 97.38 94 ILE A CA 1
ATOM 761 C C . ILE A 1 94 ? 24.933 16.968 -27.247 1.00 97.38 94 ILE A C 1
ATOM 763 O O . ILE A 1 94 ? 26.071 16.739 -26.839 1.00 97.38 94 ILE A O 1
ATOM 767 N N . VAL A 1 95 ? 24.450 16.420 -28.365 1.00 97.38 95 VAL A N 1
ATOM 768 C CA . VAL A 1 95 ? 25.233 15.513 -29.220 1.00 97.38 95 VAL A CA 1
ATOM 769 C C . VAL A 1 95 ? 26.422 16.242 -29.849 1.00 97.38 95 VAL A C 1
ATOM 771 O O . VAL A 1 95 ? 27.527 15.714 -29.853 1.00 97.38 95 VAL A O 1
ATOM 774 N N . THR A 1 96 ? 26.226 17.475 -30.327 1.00 96.69 96 THR A N 1
ATOM 775 C CA . THR A 1 96 ? 27.303 18.318 -30.887 1.00 96.69 96 THR A CA 1
ATOM 776 C C . THR A 1 96 ? 28.382 18.648 -29.851 1.00 96.69 96 THR A C 1
ATOM 778 O O . THR A 1 96 ? 29.545 18.819 -30.206 1.00 96.69 96 THR A O 1
ATOM 781 N N . ASN A 1 97 ? 28.011 18.699 -28.571 1.00 95.75 97 ASN A N 1
ATOM 782 C CA . ASN A 1 97 ? 28.922 18.905 -27.448 1.00 95.75 97 ASN A CA 1
ATOM 783 C C . ASN A 1 97 ? 29.614 17.609 -26.971 1.00 95.75 97 ASN A C 1
ATOM 785 O O . ASN A 1 97 ? 30.239 17.624 -25.914 1.00 95.75 97 ASN A O 1
ATOM 789 N N . ASP A 1 98 ? 29.508 16.505 -27.720 1.00 96.25 98 ASP A N 1
ATOM 790 C CA . ASP A 1 98 ? 30.066 15.183 -27.396 1.00 96.25 98 ASP A CA 1
ATOM 791 C C . ASP A 1 98 ? 29.496 14.543 -26.106 1.00 96.25 98 ASP A C 1
ATOM 793 O O . ASP A 1 98 ? 30.131 13.685 -25.493 1.00 96.25 98 ASP A O 1
ATOM 797 N N . PHE A 1 99 ? 28.280 14.923 -25.694 1.00 96.81 99 PHE A N 1
ATOM 798 C CA . PHE A 1 99 ? 27.612 14.389 -24.492 1.00 96.81 99 PHE A CA 1
ATOM 799 C C . PHE A 1 99 ? 26.430 13.461 -24.793 1.00 96.81 99 PHE A C 1
ATOM 801 O O . PHE A 1 99 ? 25.680 13.085 -23.892 1.00 96.81 99 PHE A O 1
ATOM 808 N N . GLY A 1 100 ? 26.241 13.068 -26.050 1.00 96.75 100 GLY A N 1
ATOM 809 C CA . GLY A 1 100 ? 25.230 12.087 -26.423 1.00 96.75 100 GLY A CA 1
ATOM 810 C C . GLY A 1 100 ? 25.590 11.328 -27.691 1.00 96.75 100 GLY A C 1
ATOM 811 O O . GLY A 1 100 ? 26.369 11.807 -28.514 1.00 96.75 100 GLY A O 1
ATOM 812 N N . TYR A 1 101 ? 25.008 10.143 -27.859 1.00 96.69 101 TYR A N 1
ATOM 813 C CA . TYR A 1 101 ? 25.236 9.283 -29.019 1.00 96.69 101 TYR A CA 1
ATOM 814 C C . TYR A 1 101 ? 23.936 8.709 -29.576 1.00 96.69 101 TYR A C 1
ATOM 816 O O . TYR A 1 101 ? 22.951 8.513 -28.864 1.00 96.69 101 TYR A O 1
ATOM 824 N N . VAL A 1 102 ? 23.958 8.424 -30.877 1.00 96.62 102 VAL A N 1
ATOM 825 C CA . VAL A 1 102 ? 22.818 7.908 -31.641 1.00 96.62 102 VAL A CA 1
ATOM 826 C C . VAL A 1 102 ? 22.930 6.392 -31.769 1.00 96.62 102 VAL A C 1
ATOM 828 O O . VAL A 1 102 ? 23.991 5.863 -32.107 1.00 96.62 102 VAL A O 1
ATOM 831 N N . THR A 1 103 ? 21.836 5.683 -31.528 1.00 94.94 103 THR A N 1
ATOM 832 C CA . THR A 1 103 ? 21.731 4.231 -31.702 1.00 94.94 103 THR A CA 1
ATOM 833 C C . THR A 1 103 ? 21.219 3.870 -33.100 1.00 94.94 103 THR A C 1
ATOM 835 O O . THR A 1 103 ? 20.717 4.708 -33.847 1.00 94.94 103 THR A O 1
ATOM 838 N N . LEU A 1 104 ? 21.347 2.594 -33.486 1.00 91.38 104 LEU A N 1
ATOM 839 C CA . LEU A 1 104 ? 20.997 2.116 -34.835 1.00 91.38 104 LEU A CA 1
ATOM 840 C C . LEU A 1 104 ? 19.517 2.314 -35.211 1.00 91.38 104 LEU A C 1
ATOM 842 O O . LEU A 1 104 ? 19.193 2.372 -36.393 1.00 91.38 104 LEU A O 1
ATOM 846 N N . ASP A 1 105 ? 18.626 2.394 -34.225 1.00 90.25 105 ASP A N 1
ATOM 847 C CA . ASP A 1 105 ? 17.189 2.624 -34.394 1.00 90.25 105 ASP A CA 1
ATOM 848 C C . ASP A 1 105 ? 16.812 4.114 -34.500 1.00 90.25 105 ASP A C 1
ATOM 850 O O . ASP A 1 105 ? 15.639 4.420 -34.697 1.00 90.25 105 ASP A O 1
ATOM 854 N N . GLY A 1 106 ? 17.776 5.037 -34.383 1.00 91.00 106 GLY A N 1
ATOM 855 C CA . GLY A 1 106 ? 17.544 6.487 -34.419 1.00 91.00 106 GLY A CA 1
ATOM 856 C C . GLY A 1 106 ? 17.198 7.111 -33.061 1.00 91.00 106 GLY A C 1
ATOM 857 O O . GLY A 1 106 ? 16.846 8.290 -32.999 1.00 91.00 106 GLY A O 1
ATOM 858 N N . SER A 1 107 ? 17.294 6.346 -31.970 1.00 95.94 107 SER A N 1
ATOM 859 C CA . SER A 1 107 ? 17.219 6.887 -30.608 1.00 95.94 107 SER A CA 1
ATOM 860 C C . SER A 1 107 ? 18.548 7.555 -30.211 1.00 95.94 107 SER A C 1
ATOM 862 O O . SER A 1 107 ? 19.596 7.289 -30.799 1.00 95.94 107 SER A O 1
ATOM 864 N N . VAL A 1 108 ? 18.516 8.451 -29.222 1.00 97.81 108 VAL A N 1
ATOM 865 C CA . VAL A 1 108 ? 19.688 9.182 -28.715 1.00 97.81 108 VAL A CA 1
ATOM 866 C C . VAL A 1 108 ? 19.766 9.041 -27.202 1.00 97.81 108 VAL A C 1
ATOM 868 O O . VAL A 1 108 ? 18.778 9.268 -26.495 1.00 97.81 108 VAL A O 1
ATOM 871 N N . TYR A 1 109 ? 20.951 8.694 -26.714 1.00 97.25 109 TYR A N 1
ATOM 872 C CA . TYR A 1 109 ? 21.259 8.511 -25.300 1.00 97.25 109 TYR A CA 1
ATOM 873 C C . TYR A 1 109 ? 22.284 9.542 -24.835 1.00 97.25 109 TYR A C 1
ATOM 875 O O . TYR A 1 109 ? 23.137 9.972 -25.611 1.00 97.25 109 TYR A O 1
ATOM 883 N N . PHE A 1 110 ? 22.175 9.950 -23.575 1.00 97.62 110 PHE A N 1
ATOM 884 C CA . PHE A 1 110 ? 23.145 10.808 -22.906 1.00 97.62 110 PHE A CA 1
ATOM 885 C C . PHE A 1 110 ? 24.352 9.982 -22.463 1.00 97.62 110 PHE A C 1
ATOM 887 O O . PHE A 1 110 ? 24.172 8.958 -21.810 1.00 97.62 110 PHE A O 1
ATOM 894 N N . ASP A 1 111 ? 25.560 10.427 -22.802 1.00 96.50 111 ASP A N 1
ATOM 895 C CA . ASP A 1 111 ? 26.811 9.747 -22.463 1.00 96.50 111 ASP A CA 1
ATOM 896 C C . ASP A 1 111 ? 27.370 10.285 -21.144 1.00 96.50 111 ASP A C 1
ATOM 898 O O . ASP A 1 111 ? 28.067 11.307 -21.103 1.00 96.50 111 ASP A O 1
ATOM 902 N N . ILE A 1 112 ? 27.081 9.572 -20.054 1.00 94.44 112 ILE A N 1
ATOM 903 C CA . ILE A 1 112 ? 27.534 9.966 -18.715 1.00 94.44 112 ILE A CA 1
ATOM 904 C C . ILE A 1 112 ? 29.063 9.958 -18.642 1.00 94.44 112 ILE A C 1
ATOM 906 O O . ILE A 1 112 ? 29.664 10.851 -18.046 1.00 94.44 112 ILE A O 1
ATOM 910 N N . LYS A 1 113 ? 29.722 8.991 -19.287 1.00 93.25 113 LYS A N 1
ATOM 911 C CA . LYS A 1 113 ? 31.185 8.852 -19.223 1.00 93.25 113 LYS A CA 1
ATOM 912 C C . LYS A 1 113 ? 31.883 10.016 -19.908 1.00 93.25 113 LYS A C 1
ATOM 914 O O . LYS A 1 113 ? 32.895 10.504 -19.403 1.00 93.25 113 LYS A O 1
ATOM 919 N N . SER A 1 114 ? 31.370 10.453 -21.053 1.00 93.56 114 SER A N 1
ATOM 920 C CA . SER A 1 114 ? 31.900 11.625 -21.755 1.00 93.56 114 SER A CA 1
ATOM 921 C C . SER A 1 114 ? 31.661 12.909 -20.958 1.00 93.56 114 SER A C 1
ATOM 923 O O . SER A 1 114 ? 32.575 13.731 -20.847 1.00 93.56 114 SER A O 1
ATOM 925 N N . PHE A 1 115 ? 30.497 13.036 -20.313 1.00 93.44 115 PHE A N 1
ATOM 926 C CA . PHE A 1 115 ? 30.175 14.155 -19.423 1.00 93.44 115 PHE A CA 1
ATOM 927 C C . PHE A 1 115 ? 31.122 14.234 -18.213 1.00 93.44 115 PHE A C 1
ATOM 929 O O . PHE A 1 115 ? 31.744 15.274 -17.973 1.00 93.44 115 PHE A O 1
ATOM 936 N N . GLU A 1 116 ? 31.342 13.113 -17.522 1.00 92.31 116 GLU A N 1
ATOM 937 C CA . GLU A 1 116 ? 32.281 13.034 -16.398 1.00 92.31 116 GLU A CA 1
ATOM 938 C C . GLU A 1 116 ? 33.729 13.291 -16.819 1.00 92.31 116 GLU A C 1
ATOM 940 O O . GLU A 1 116 ? 34.474 14.015 -16.151 1.00 92.31 116 GLU A O 1
ATOM 945 N N . LYS A 1 117 ? 34.138 12.755 -17.973 1.00 92.06 117 LYS A N 1
ATOM 946 C CA . LYS A 1 117 ? 35.477 12.974 -18.532 1.00 92.06 117 LYS A CA 1
ATOM 947 C C . LYS A 1 117 ? 35.742 14.447 -18.858 1.00 92.06 117 LYS A C 1
ATOM 949 O O . LYS A 1 117 ? 36.891 14.882 -18.769 1.00 92.06 117 LYS A O 1
ATOM 954 N N . ALA A 1 118 ? 34.713 15.214 -19.216 1.00 89.62 118 ALA A N 1
ATOM 955 C CA . ALA A 1 118 ? 34.815 16.657 -19.429 1.00 89.62 118 ALA A CA 1
ATOM 956 C C . ALA A 1 118 ? 34.927 17.466 -18.118 1.00 89.62 118 ALA A C 1
ATOM 958 O O . ALA A 1 118 ? 35.157 18.676 -18.163 1.00 89.62 118 ALA A O 1
ATOM 959 N N . GLY A 1 119 ? 34.842 16.805 -16.957 1.00 87.25 119 GLY A N 1
ATOM 960 C CA . GLY A 1 119 ? 35.009 17.404 -15.634 1.00 87.25 119 GLY A CA 1
ATOM 961 C C . GLY A 1 119 ? 33.701 17.793 -14.948 1.00 87.25 119 GLY A C 1
ATOM 962 O O . GLY A 1 119 ? 33.751 18.464 -13.917 1.00 87.25 119 GLY A O 1
ATOM 963 N N . HIS A 1 120 ? 32.552 17.386 -15.494 1.00 87.38 120 HIS A N 1
ATOM 964 C CA . HIS A 1 120 ? 31.257 17.584 -14.852 1.00 87.38 120 HIS A CA 1
ATOM 965 C C . HIS A 1 120 ? 30.946 16.431 -13.881 1.00 87.38 120 HIS A C 1
ATOM 967 O O . HIS A 1 120 ? 31.203 15.276 -14.205 1.00 87.38 120 HIS A O 1
ATOM 973 N N . PRO A 1 121 ? 30.410 16.690 -12.680 1.00 82.69 121 PRO A N 1
ATOM 974 C CA . PRO A 1 121 ? 30.111 15.627 -11.722 1.00 82.69 121 PRO A CA 1
ATOM 975 C C . PRO A 1 121 ? 28.779 14.921 -12.038 1.00 82.69 121 PRO A C 1
ATOM 977 O O . PRO A 1 121 ? 27.751 15.582 -12.153 1.00 82.69 121 PRO A O 1
ATOM 980 N N . TYR A 1 122 ? 28.762 13.581 -12.083 1.00 85.44 122 TYR A N 1
ATOM 981 C CA . TYR A 1 122 ? 27.523 12.789 -12.141 1.00 85.44 122 TYR A CA 1
ATOM 982 C C . TYR A 1 122 ? 27.660 11.466 -11.361 1.00 85.44 122 TYR A C 1
ATOM 984 O O . TYR A 1 122 ? 27.974 10.415 -11.899 1.00 85.44 122 TYR A O 1
ATOM 992 N N . ALA A 1 123 ? 27.420 11.494 -10.048 1.00 63.06 123 ALA A N 1
ATOM 993 C CA . ALA A 1 123 ? 27.767 10.380 -9.151 1.00 63.06 123 ALA A CA 1
ATOM 994 C C . ALA A 1 123 ? 26.589 9.455 -8.769 1.00 63.06 123 ALA A C 1
ATOM 996 O O . ALA A 1 123 ? 26.615 8.844 -7.698 1.00 63.06 123 ALA A O 1
ATOM 997 N N . ARG A 1 124 ? 25.519 9.392 -9.576 1.00 75.75 124 ARG A N 1
ATOM 998 C CA . ARG A 1 124 ? 24.259 8.727 -9.176 1.00 75.75 124 ARG A CA 1
ATOM 999 C C . ARG A 1 124 ? 24.022 7.356 -9.804 1.00 75.75 124 ARG A C 1
ATOM 1001 O O . ARG A 1 124 ? 23.558 6.460 -9.105 1.00 75.75 124 ARG A O 1
ATOM 1008 N N . SER A 1 125 ? 24.334 7.185 -11.087 1.00 79.06 125 SER A N 1
ATOM 1009 C CA . SER A 1 125 ? 24.123 5.933 -11.824 1.00 79.06 125 SER A CA 1
ATOM 1010 C C . SER A 1 125 ? 25.188 5.756 -12.909 1.00 79.06 125 SER A C 1
ATOM 1012 O O . SER A 1 125 ? 25.570 6.752 -13.522 1.00 79.06 125 SER A O 1
ATOM 1014 N N . PRO A 1 126 ? 25.657 4.521 -13.173 1.00 79.00 126 PRO A N 1
ATOM 1015 C CA . PRO A 1 126 ? 26.571 4.244 -14.278 1.00 79.00 126 PRO A CA 1
ATOM 1016 C C . PRO A 1 126 ? 25.871 4.091 -15.641 1.00 79.00 126 PRO A C 1
ATOM 1018 O O . PRO A 1 126 ? 26.566 3.998 -16.654 1.00 79.00 126 PRO A O 1
ATOM 1021 N N . ASP A 1 127 ? 24.535 4.013 -15.669 1.00 87.06 127 ASP A N 1
ATOM 1022 C CA . ASP A 1 127 ? 23.757 3.693 -16.870 1.00 87.06 127 ASP A CA 1
ATOM 1023 C C . ASP A 1 127 ? 23.279 4.949 -17.611 1.00 87.06 127 ASP A C 1
ATOM 1025 O O . ASP A 1 127 ? 22.592 5.800 -17.039 1.00 87.06 127 ASP A O 1
ATOM 1029 N N . ASP A 1 128 ? 23.592 5.021 -18.906 1.00 93.06 128 ASP A N 1
ATOM 1030 C CA . ASP A 1 128 ? 23.140 6.076 -19.816 1.00 93.06 128 ASP A CA 1
ATOM 1031 C C . ASP A 1 128 ? 21.606 6.090 -19.959 1.00 93.06 128 ASP A C 1
ATOM 1033 O O . ASP A 1 128 ? 20.940 5.049 -19.962 1.00 93.06 128 ASP A O 1
ATOM 1037 N N . PHE A 1 129 ? 21.026 7.274 -20.165 1.00 94.25 129 PHE A N 1
ATOM 1038 C CA . PHE A 1 129 ? 19.576 7.451 -20.292 1.00 94.25 129 PHE A CA 1
ATOM 1039 C C . PHE A 1 129 ? 19.176 8.076 -21.632 1.00 94.25 129 PHE A C 1
ATOM 1041 O O . PHE A 1 129 ? 19.909 8.855 -22.238 1.00 94.25 129 PHE A O 1
ATOM 1048 N N . ALA A 1 130 ? 17.973 7.742 -22.102 1.00 94.88 130 ALA A N 1
ATOM 1049 C CA . ALA A 1 130 ? 17.460 8.227 -23.379 1.00 94.88 130 ALA A CA 1
ATOM 1050 C C . ALA A 1 130 ? 17.030 9.701 -23.298 1.00 94.88 130 ALA A C 1
ATOM 1052 O O . ALA A 1 130 ? 16.180 10.057 -22.478 1.00 94.88 130 ALA A O 1
ATOM 1053 N N . ILE A 1 131 ? 17.555 10.522 -24.208 1.00 96.88 131 ILE A N 1
ATOM 1054 C CA . ILE A 1 131 ? 17.177 11.933 -24.401 1.00 96.88 131 ILE A CA 1
ATOM 1055 C C . ILE A 1 131 ? 16.307 12.127 -25.651 1.00 96.88 131 ILE A C 1
ATOM 1057 O O . ILE A 1 131 ? 15.508 13.053 -25.707 1.00 96.88 131 ILE A O 1
ATOM 1061 N N . TRP A 1 132 ? 16.357 11.201 -26.612 1.00 97.38 132 TRP A N 1
ATOM 1062 C CA . TRP A 1 132 ? 15.426 11.144 -27.744 1.00 97.38 132 TRP A CA 1
ATOM 1063 C C . TRP A 1 132 ? 15.099 9.690 -28.079 1.00 97.38 132 TRP A C 1
ATOM 1065 O O . TRP A 1 132 ? 15.992 8.846 -28.093 1.00 97.38 132 TRP A O 1
ATOM 1075 N N . LYS A 1 133 ? 13.835 9.364 -28.349 1.00 96.06 133 LYS A N 1
ATOM 1076 C CA . LYS A 1 133 ? 13.407 7.992 -28.670 1.00 96.06 133 LYS A CA 1
ATOM 1077 C C . LYS A 1 133 ? 12.749 7.937 -30.037 1.00 96.06 133 LYS A C 1
ATOM 1079 O O . LYS A 1 133 ? 11.792 8.671 -30.279 1.00 96.06 133 LYS A O 1
ATOM 1084 N N . ALA A 1 134 ? 13.178 7.014 -30.893 1.00 94.50 134 ALA A N 1
ATOM 1085 C CA . ALA A 1 134 ? 12.519 6.762 -32.173 1.00 94.50 134 ALA A CA 1
ATOM 1086 C C . ALA A 1 134 ? 11.048 6.354 -31.962 1.00 94.50 134 ALA A C 1
ATOM 1088 O O . ALA A 1 134 ? 10.749 5.460 -31.158 1.00 94.50 134 ALA A O 1
ATOM 1089 N N . SER A 1 135 ? 10.116 7.039 -32.631 1.00 91.50 135 SER A N 1
ATOM 1090 C CA . SER A 1 135 ? 8.670 6.839 -32.443 1.00 91.50 135 SER A CA 1
ATOM 1091 C C . SER A 1 135 ? 8.178 5.600 -33.172 1.00 91.50 135 SER A C 1
ATOM 1093 O O . SER A 1 135 ? 8.549 5.341 -34.318 1.00 91.50 135 SER A O 1
ATOM 1095 N N . ARG A 1 136 ? 7.311 4.830 -32.511 1.00 89.75 136 ARG A N 1
ATOM 1096 C CA . ARG A 1 136 ? 6.607 3.712 -33.143 1.00 89.75 136 ARG A CA 1
ATOM 1097 C C . ARG A 1 136 ? 5.418 4.241 -33.957 1.00 89.75 136 ARG A C 1
ATOM 1099 O O . ARG A 1 136 ? 4.904 5.319 -33.656 1.00 89.75 136 ARG A O 1
ATOM 1106 N N . PRO A 1 137 ? 4.939 3.495 -34.967 1.00 88.19 137 PRO A N 1
ATOM 1107 C CA . PRO A 1 137 ? 3.708 3.850 -35.671 1.00 88.19 137 PRO A CA 1
ATOM 1108 C C . PRO A 1 137 ? 2.535 4.026 -34.696 1.00 88.19 137 PRO A C 1
ATOM 1110 O O . PRO A 1 137 ? 2.325 3.167 -33.841 1.00 88.19 137 PRO A O 1
ATOM 1113 N N . GLY A 1 138 ? 1.777 5.115 -34.835 1.00 86.38 138 GLY A N 1
ATOM 1114 C CA . GLY A 1 138 ? 0.659 5.455 -33.946 1.00 86.38 138 GLY A CA 1
ATOM 1115 C C . GLY A 1 138 ? 1.018 6.323 -32.734 1.00 86.38 138 GLY A C 1
ATOM 1116 O O . GLY A 1 138 ? 0.123 6.882 -32.106 1.00 86.38 138 GLY A O 1
ATOM 1117 N N . GLU A 1 139 ? 2.305 6.476 -32.407 1.00 88.56 139 GLU A N 1
ATOM 1118 C CA . GLU A 1 139 ? 2.760 7.354 -31.323 1.00 88.56 139 GLU A CA 1
ATOM 1119 C C . GLU A 1 139 ? 2.985 8.795 -31.817 1.00 88.56 139 GLU A C 1
ATOM 1121 O O . GLU A 1 139 ? 3.327 8.995 -32.988 1.00 88.56 139 GLU A O 1
ATOM 1126 N N . PRO A 1 140 ? 2.869 9.809 -30.936 1.00 89.00 140 PRO A N 1
ATOM 1127 C CA . PRO A 1 140 ? 3.252 11.173 -31.280 1.00 89.00 140 PRO A CA 1
ATOM 1128 C C . PRO A 1 140 ? 4.723 11.240 -31.716 1.00 89.00 140 PRO A C 1
ATOM 1130 O O . PRO A 1 140 ? 5.593 10.557 -31.158 1.00 89.00 140 PRO A O 1
ATOM 1133 N N . SER A 1 141 ? 5.007 12.057 -32.730 1.00 92.69 141 SER A N 1
ATOM 1134 C CA . SER A 1 141 ? 6.349 12.158 -33.306 1.00 92.69 141 SER A CA 1
ATOM 1135 C C . SER A 1 141 ? 6.664 13.545 -33.855 1.00 92.69 141 SER A C 1
ATOM 1137 O O . SER A 1 141 ? 5.863 14.107 -34.598 1.00 92.69 141 SER A O 1
ATOM 1139 N N . TRP A 1 142 ? 7.881 14.013 -33.601 1.00 93.75 142 TRP A N 1
ATOM 1140 C CA . TRP A 1 142 ? 8.481 15.214 -34.170 1.00 93.75 142 TRP A CA 1
ATOM 1141 C C . TRP A 1 142 ? 9.638 14.841 -35.094 1.00 93.75 142 TRP A C 1
ATOM 1143 O O . TRP A 1 142 ? 10.273 13.792 -34.940 1.00 93.75 142 TRP A O 1
ATOM 1153 N N . LYS A 1 143 ? 9.904 15.719 -36.063 1.00 92.56 143 LYS A N 1
ATOM 1154 C CA . LYS A 1 143 ? 11.037 15.581 -36.978 1.00 92.56 143 LYS A CA 1
ATOM 1155 C C . LYS A 1 143 ? 12.325 15.937 -36.247 1.00 92.56 143 LYS A C 1
ATOM 1157 O O . LYS A 1 143 ? 12.410 16.994 -35.636 1.00 92.56 143 LYS A O 1
ATOM 1162 N N . SER A 1 144 ? 13.341 15.096 -36.384 1.00 93.19 144 SER A N 1
ATOM 1163 C CA . SER A 1 144 ? 14.714 15.423 -36.009 1.00 93.19 144 SER A CA 1
ATOM 1164 C C . SER A 1 144 ? 15.692 14.918 -37.068 1.00 93.19 144 SER A C 1
ATOM 1166 O O . SER A 1 144 ? 15.323 14.180 -37.988 1.00 93.19 144 SER A O 1
ATOM 1168 N N . GLN A 1 145 ? 16.960 15.300 -36.941 1.00 92.00 145 GLN A N 1
ATOM 1169 C CA . GLN A 1 145 ? 18.029 14.824 -37.824 1.00 92.00 145 GLN A CA 1
ATOM 1170 C C . GLN A 1 145 ? 18.252 13.299 -37.764 1.00 92.00 145 GLN A C 1
ATOM 1172 O O . GLN A 1 145 ? 18.815 12.729 -38.697 1.00 92.00 145 GLN A O 1
ATOM 1177 N N . TRP A 1 146 ? 17.775 12.627 -36.709 1.00 93.44 146 TRP A N 1
ATOM 1178 C CA . TRP A 1 146 ? 17.864 11.168 -36.542 1.00 93.44 146 TRP A CA 1
ATOM 1179 C C . TRP A 1 146 ? 16.599 10.426 -37.002 1.00 93.44 146 TRP A C 1
ATOM 1181 O O . TRP A 1 146 ? 16.534 9.203 -36.909 1.00 93.44 146 TRP A O 1
ATOM 1191 N N . GLY A 1 147 ? 15.599 11.148 -37.520 1.00 92.00 147 GLY A N 1
ATOM 1192 C CA . GLY A 1 147 ? 14.321 10.600 -37.971 1.00 92.00 147 GLY A CA 1
ATOM 1193 C C . GLY A 1 147 ? 13.135 11.064 -37.124 1.00 92.00 147 GLY A C 1
ATOM 1194 O O . GLY A 1 147 ? 13.210 12.042 -36.387 1.00 92.00 147 GLY A O 1
ATOM 1195 N N . GLN A 1 148 ? 12.001 10.374 -37.258 1.00 92.94 148 GLN A N 1
ATOM 1196 C CA . GLN A 1 148 ? 10.808 10.662 -36.458 1.00 92.94 148 GLN A CA 1
ATOM 1197 C C . GLN A 1 148 ? 10.986 10.113 -35.042 1.00 92.94 148 GLN A C 1
ATOM 1199 O O . GLN A 1 148 ? 11.218 8.915 -34.856 1.00 92.94 148 GLN A O 1
ATOM 1204 N N . GLY A 1 149 ? 10.825 10.965 -34.035 1.00 93.94 149 GLY A N 1
ATOM 1205 C CA . GLY A 1 149 ? 10.951 10.542 -32.646 1.00 93.94 149 GLY A CA 1
ATOM 1206 C C . GLY A 1 149 ? 10.166 11.391 -31.670 1.00 93.94 149 GLY A C 1
ATOM 1207 O O . GLY A 1 149 ? 9.404 12.275 -32.051 1.00 93.94 149 GLY A O 1
ATOM 1208 N N . ARG A 1 150 ? 10.342 11.088 -30.392 1.00 94.31 150 ARG A N 1
ATOM 1209 C CA . ARG A 1 150 ? 9.698 11.766 -29.272 1.00 94.31 150 ARG A CA 1
ATOM 1210 C C . ARG A 1 150 ? 10.714 12.007 -28.160 1.00 94.31 150 ARG A C 1
ATOM 1212 O O . ARG A 1 150 ? 11.677 11.236 -28.047 1.00 94.31 150 ARG A O 1
ATOM 1219 N N . PRO A 1 151 ? 10.511 13.050 -27.349 1.00 95.00 151 PRO A N 1
ATOM 1220 C CA . PRO A 1 151 ? 11.421 13.354 -26.261 1.00 95.00 151 PRO A CA 1
ATOM 1221 C C . PRO A 1 151 ? 11.460 12.222 -25.224 1.00 95.00 151 PRO A C 1
ATOM 1223 O O . PRO A 1 151 ? 10.502 11.465 -25.045 1.00 95.00 151 PRO A O 1
ATOM 1226 N N . GLY A 1 152 ? 12.610 12.073 -24.567 1.00 90.12 152 GLY A N 1
ATOM 1227 C CA . GLY A 1 152 ? 12.695 11.337 -23.307 1.00 90.12 152 GLY A CA 1
ATOM 1228 C C . GLY A 1 152 ? 12.148 12.180 -22.152 1.00 90.12 152 GLY A C 1
ATOM 1229 O O . GLY A 1 152 ? 12.293 13.395 -22.161 1.00 90.12 152 GLY A O 1
ATOM 1230 N N . TRP A 1 153 ? 11.591 11.538 -21.123 1.00 86.62 153 TRP A N 1
ATOM 1231 C CA . TRP A 1 153 ? 10.921 12.226 -20.008 1.00 86.62 153 TRP A CA 1
ATOM 1232 C C . TRP A 1 153 ? 11.756 13.356 -19.373 1.00 86.62 153 TRP A C 1
ATOM 1234 O O . TRP A 1 153 ? 11.239 14.425 -19.079 1.00 86.62 153 TRP A O 1
ATOM 1244 N N . HIS A 1 154 ? 13.058 13.147 -19.180 1.00 92.44 154 HIS A N 1
ATOM 1245 C CA . HIS A 1 154 ? 13.929 14.118 -18.509 1.00 92.44 154 HIS A CA 1
ATOM 1246 C C . HIS A 1 154 ? 14.238 15.358 -19.369 1.00 92.44 154 HIS A C 1
ATOM 1248 O O . HIS A 1 154 ? 14.253 16.471 -18.854 1.00 92.44 154 HIS A O 1
ATOM 1254 N N . ILE A 1 155 ? 14.436 15.179 -20.684 1.00 97.00 155 ILE A N 1
ATOM 1255 C CA . ILE A 1 155 ? 14.883 16.261 -21.583 1.00 97.00 155 ILE A CA 1
ATOM 1256 C C . ILE A 1 155 ? 13.820 17.336 -21.797 1.00 97.00 155 ILE A C 1
ATOM 1258 O O . ILE A 1 155 ? 14.133 18.477 -22.137 1.00 97.00 155 ILE A O 1
ATOM 1262 N N . GLU A 1 156 ? 12.560 16.964 -21.574 1.00 96.19 156 GLU A N 1
ATOM 1263 C CA . GLU A 1 156 ? 11.403 17.845 -21.653 1.00 96.19 156 GLU A CA 1
ATOM 1264 C C . GLU A 1 156 ? 11.591 19.051 -20.725 1.00 96.19 156 GLU A C 1
ATOM 1266 O O . GLU A 1 156 ? 11.551 20.198 -21.177 1.00 96.19 156 GLU A O 1
ATOM 1271 N N . CYS A 1 157 ? 11.860 18.793 -19.443 1.00 96.12 157 CYS A N 1
ATOM 1272 C CA . CYS A 1 157 ? 12.005 19.829 -18.427 1.00 96.12 157 CYS A CA 1
ATOM 1273 C C . CYS A 1 157 ? 13.268 20.676 -18.648 1.00 96.12 157 CYS A C 1
ATOM 1275 O O . CYS A 1 157 ? 13.172 21.905 -18.632 1.00 96.12 157 CYS A O 1
ATOM 1277 N N . SER A 1 158 ? 14.415 20.063 -18.974 1.00 96.94 158 SER A N 1
ATOM 1278 C CA . SER A 1 158 ? 15.661 20.790 -19.276 1.00 96.94 158 SER A CA 1
ATOM 1279 C C . SER A 1 158 ? 15.502 21.804 -20.401 1.00 96.94 158 SER A C 1
ATOM 1281 O O . SER A 1 158 ? 15.904 22.963 -20.254 1.00 96.94 158 SER A O 1
ATOM 1283 N N . ALA A 1 159 ? 14.905 21.389 -21.519 1.00 97.25 159 ALA A N 1
ATOM 1284 C CA . ALA A 1 159 ? 14.744 22.244 -22.686 1.00 97.25 159 ALA A CA 1
ATOM 1285 C C . ALA A 1 159 ? 13.715 23.356 -22.437 1.00 97.25 159 ALA A C 1
ATOM 1287 O O . ALA A 1 159 ? 13.997 24.525 -22.712 1.00 97.25 159 ALA A O 1
ATOM 1288 N N . MET A 1 160 ? 12.547 23.024 -21.870 1.00 96.75 160 MET A N 1
ATOM 1289 C CA . MET A 1 160 ? 11.495 24.011 -21.597 1.00 96.75 160 MET A CA 1
ATOM 1290 C C . MET A 1 160 ? 11.941 25.045 -20.556 1.00 96.75 160 MET A C 1
ATOM 1292 O O . MET A 1 160 ? 11.786 26.248 -20.779 1.00 96.75 160 MET A O 1
ATOM 1296 N N . ALA A 1 161 ? 12.544 24.608 -19.447 1.00 95.31 161 ALA A N 1
ATOM 1297 C CA . ALA A 1 161 ? 13.037 25.515 -18.416 1.00 95.31 161 ALA A CA 1
ATOM 1298 C C . ALA A 1 161 ? 14.210 26.363 -18.929 1.00 95.31 161 ALA A C 1
ATOM 1300 O O . ALA A 1 161 ? 14.213 27.575 -18.722 1.00 95.31 161 ALA A O 1
ATOM 1301 N N . SER A 1 162 ? 15.155 25.781 -19.678 1.00 93.94 162 SER A N 1
ATOM 1302 C CA . SER A 1 162 ? 16.253 26.551 -20.285 1.00 93.94 162 SER A CA 1
ATOM 1303 C C . SER A 1 162 ? 15.776 27.560 -21.331 1.00 93.94 162 SER A C 1
ATOM 1305 O O . SER A 1 162 ? 16.399 28.606 -21.499 1.00 93.94 162 SER A O 1
ATOM 1307 N N . SER A 1 163 ? 14.677 27.276 -22.034 1.00 94.12 163 SER A N 1
ATOM 1308 C CA . SER A 1 163 ? 14.074 28.205 -22.996 1.00 94.12 163 SER A CA 1
ATOM 1309 C C . SER A 1 163 ? 13.512 29.458 -22.311 1.00 94.12 163 SER A C 1
ATOM 1311 O O . SER A 1 163 ? 13.638 30.561 -22.842 1.00 94.12 163 SER A O 1
ATOM 1313 N N . ARG A 1 164 ? 12.928 29.305 -21.113 1.00 94.56 164 ARG A N 1
ATOM 1314 C CA . ARG A 1 164 ? 12.269 30.400 -20.380 1.00 94.56 164 ARG A CA 1
ATOM 1315 C C . ARG A 1 164 ? 13.174 31.129 -19.400 1.00 94.56 164 ARG A C 1
ATOM 1317 O O . ARG A 1 164 ? 13.180 32.356 -19.372 1.00 94.56 164 ARG A O 1
ATOM 1324 N N . LEU A 1 165 ? 13.938 30.381 -18.617 1.00 93.81 165 LEU A N 1
ATOM 1325 C CA . LEU A 1 165 ? 14.773 30.899 -17.532 1.00 93.81 165 LEU A CA 1
ATOM 1326 C C . LEU A 1 165 ? 16.241 31.053 -17.956 1.00 93.81 165 LEU A C 1
ATOM 1328 O O . LEU A 1 165 ? 17.024 31.748 -17.314 1.00 93.81 165 LEU A O 1
ATOM 1332 N N . GLY A 1 166 ? 16.608 30.473 -19.100 1.00 93.38 166 GLY A N 1
ATOM 1333 C CA . GLY A 1 166 ? 17.940 30.584 -19.664 1.00 93.38 166 GLY A CA 1
ATOM 1334 C C . GLY A 1 166 ? 18.917 29.586 -19.055 1.00 93.38 166 GLY A C 1
ATOM 1335 O O . GLY A 1 166 ? 18.613 28.430 -18.780 1.00 93.38 166 GLY A O 1
ATOM 1336 N N . SER A 1 167 ? 20.160 30.032 -18.922 1.00 93.31 167 SER A N 1
ATOM 1337 C CA . SER A 1 167 ? 21.287 29.168 -18.576 1.00 93.31 167 SER A CA 1
ATOM 1338 C C . SER A 1 167 ? 21.572 29.058 -17.076 1.00 93.31 167 SER A C 1
ATOM 1340 O O . SER A 1 167 ? 22.549 28.405 -16.716 1.00 93.31 167 SER A O 1
ATOM 1342 N N . GLN A 1 168 ? 20.793 29.735 -16.231 1.00 93.62 168 GLN A N 1
ATOM 1343 C CA . GLN A 1 168 ? 20.884 29.658 -14.774 1.00 93.62 168 GLN A CA 1
ATOM 1344 C C . GLN A 1 168 ? 19.528 30.015 -14.151 1.00 93.62 168 GLN A C 1
ATOM 1346 O O . GLN A 1 168 ? 18.959 31.053 -14.479 1.00 93.62 168 GLN A O 1
ATOM 1351 N N . ASN A 1 169 ? 19.064 29.179 -13.227 1.00 93.12 169 ASN A N 1
ATOM 1352 C CA . ASN A 1 169 ? 17.790 29.283 -12.531 1.00 93.12 169 ASN A CA 1
ATOM 1353 C C . ASN A 1 169 ? 18.048 29.402 -11.024 1.00 93.12 169 ASN A C 1
ATOM 1355 O O . ASN A 1 169 ? 18.917 28.714 -10.479 1.00 93.12 169 ASN A O 1
ATOM 1359 N N . ASP A 1 170 ? 17.263 30.224 -10.330 1.00 95.19 170 ASP A N 1
ATOM 1360 C CA . ASP A 1 170 ? 17.406 30.375 -8.880 1.00 95.19 170 ASP A CA 1
ATOM 1361 C C . ASP A 1 170 ? 16.890 29.146 -8.129 1.00 95.19 170 ASP A C 1
ATOM 1363 O O . ASP A 1 170 ? 17.630 28.533 -7.360 1.00 95.19 170 ASP A O 1
ATOM 1367 N N . ILE A 1 171 ? 15.632 28.770 -8.373 1.00 95.69 171 ILE A N 1
ATOM 1368 C CA . ILE A 1 171 ? 14.952 27.671 -7.686 1.00 95.69 171 ILE A CA 1
ATOM 1369 C C . ILE A 1 171 ? 14.347 26.718 -8.714 1.00 95.69 171 ILE A C 1
ATOM 1371 O O . ILE A 1 171 ? 13.639 27.148 -9.622 1.00 95.69 171 ILE A O 1
ATOM 1375 N N . HIS A 1 172 ? 14.587 25.422 -8.529 1.00 96.31 172 HIS A N 1
ATOM 1376 C CA . HIS A 1 172 ? 13.886 24.350 -9.230 1.00 96.31 172 HIS A CA 1
ATOM 1377 C C . HIS A 1 172 ? 13.252 23.419 -8.191 1.00 96.31 172 HIS A C 1
ATOM 1379 O O . HIS A 1 172 ? 13.913 23.022 -7.230 1.00 96.31 172 HIS A O 1
ATOM 1385 N N . SER A 1 173 ? 11.972 23.081 -8.339 1.00 95.31 173 SER A N 1
ATOM 1386 C CA . SER A 1 173 ? 11.235 22.321 -7.325 1.00 95.31 173 SER A CA 1
ATOM 1387 C C . SER A 1 173 ? 10.461 21.137 -7.891 1.00 95.31 173 SER A C 1
ATOM 1389 O O . SER A 1 173 ? 10.186 21.067 -9.083 1.00 95.31 173 SER A O 1
ATOM 1391 N N . GLY A 1 174 ? 10.130 20.184 -7.022 1.00 94.31 174 GLY A N 1
ATOM 1392 C CA . GLY A 1 174 ? 9.373 18.985 -7.376 1.00 94.31 174 GLY A CA 1
ATOM 1393 C C . GLY A 1 174 ? 9.176 18.063 -6.176 1.00 94.31 174 GLY A C 1
ATOM 1394 O O . GLY A 1 174 ? 9.685 18.327 -5.090 1.00 94.31 174 GLY A O 1
ATOM 1395 N N . GLY A 1 175 ? 8.446 16.962 -6.353 1.00 92.50 175 GLY A N 1
ATOM 1396 C CA . GLY A 1 175 ? 8.393 15.911 -5.332 1.00 92.50 175 GLY A CA 1
ATOM 1397 C C . GLY A 1 175 ? 9.772 15.282 -5.105 1.00 92.50 175 GLY A C 1
ATOM 1398 O O . GLY A 1 175 ? 10.615 15.273 -6.001 1.00 92.50 175 GLY A O 1
ATOM 1399 N N . ILE A 1 176 ? 10.025 14.741 -3.912 1.00 91.19 176 ILE A N 1
ATOM 1400 C CA . ILE A 1 176 ? 11.296 14.073 -3.582 1.00 91.19 176 ILE A CA 1
ATOM 1401 C C . ILE A 1 176 ? 11.594 12.862 -4.479 1.00 91.19 176 ILE A C 1
ATOM 1403 O O . ILE A 1 176 ? 12.753 12.538 -4.719 1.00 91.19 176 ILE A O 1
ATOM 1407 N N . ASP A 1 177 ? 10.566 12.244 -5.054 1.00 87.75 177 ASP A N 1
ATOM 1408 C CA . ASP A 1 177 ? 10.684 11.198 -6.072 1.00 87.75 177 ASP A CA 1
ATOM 1409 C C . ASP A 1 177 ? 11.251 11.695 -7.407 1.00 87.75 177 ASP A C 1
ATOM 1411 O O . ASP A 1 177 ? 11.768 10.894 -8.180 1.00 87.75 177 ASP A O 1
ATOM 1415 N N . LEU A 1 178 ? 11.197 13.001 -7.675 1.00 94.12 178 LEU A N 1
ATOM 1416 C CA . LEU A 1 178 ? 11.825 13.602 -8.849 1.00 94.12 178 LEU A CA 1
ATOM 1417 C C . LEU A 1 178 ? 13.298 13.942 -8.618 1.00 94.12 178 LEU A C 1
ATOM 1419 O O . LEU A 1 178 ? 14.000 14.200 -9.588 1.00 94.12 178 LEU A O 1
ATOM 1423 N N . ALA A 1 179 ? 13.803 13.913 -7.378 1.00 92.62 179 ALA A N 1
ATOM 1424 C CA . ALA A 1 179 ? 15.215 14.190 -7.113 1.00 92.62 179 ALA A CA 1
ATOM 1425 C C . ALA A 1 179 ? 16.126 13.280 -7.946 1.00 92.62 179 ALA A C 1
ATOM 1427 O O . ALA A 1 179 ? 16.968 13.776 -8.691 1.00 92.62 179 ALA A O 1
ATOM 1428 N N . PHE A 1 180 ? 15.861 11.973 -7.901 1.00 92.44 180 PHE A N 1
ATOM 1429 C CA . PHE A 1 180 ? 16.527 10.984 -8.735 1.00 92.44 180 PHE A CA 1
ATOM 1430 C C . PHE A 1 180 ? 15.506 10.019 -9.365 1.00 92.44 180 PHE A C 1
ATOM 1432 O O . PHE A 1 180 ? 14.658 9.491 -8.646 1.00 92.44 180 PHE A O 1
ATOM 1439 N N . PRO A 1 181 ? 15.602 9.722 -10.677 1.00 92.00 181 PRO A N 1
ATOM 1440 C CA . PRO A 1 181 ? 16.624 10.204 -11.610 1.00 92.00 181 PRO A CA 1
ATOM 1441 C C . PRO A 1 181 ? 16.289 11.539 -12.293 1.00 92.00 181 PRO A C 1
ATOM 1443 O O . PRO A 1 181 ? 17.111 12.034 -13.053 1.00 92.00 181 PRO A O 1
ATOM 1446 N N . HIS A 1 182 ? 15.099 12.114 -12.084 1.00 95.00 182 HIS A N 1
ATOM 1447 C CA . HIS A 1 182 ? 14.592 13.188 -12.946 1.00 95.00 182 HIS A CA 1
ATOM 1448 C C . HIS A 1 182 ? 15.438 14.475 -12.891 1.00 95.00 182 HIS A C 1
ATOM 1450 O O . HIS A 1 182 ? 16.055 14.813 -13.899 1.00 95.00 182 HIS A O 1
ATOM 1456 N N . HIS A 1 183 ? 15.561 15.126 -11.733 1.00 95.25 183 HIS A N 1
ATOM 1457 C CA . HIS A 1 183 ? 16.287 16.396 -11.600 1.00 95.25 183 HIS A CA 1
ATOM 1458 C C . HIS A 1 183 ? 17.806 16.233 -11.757 1.00 95.25 183 HIS A C 1
ATOM 1460 O O . HIS A 1 183 ? 18.452 17.109 -12.329 1.00 95.25 183 HIS A O 1
ATOM 1466 N N . ASP A 1 184 ? 18.389 15.117 -11.293 1.00 93.25 184 ASP A N 1
ATOM 1467 C CA . ASP A 1 184 ? 19.806 14.802 -11.548 1.00 93.25 184 ASP A CA 1
ATOM 1468 C C . ASP A 1 184 ? 20.088 14.725 -13.065 1.00 93.25 184 ASP A C 1
ATOM 1470 O O . ASP A 1 184 ? 21.081 15.274 -13.551 1.00 93.25 184 ASP A O 1
ATOM 1474 N N . ASN A 1 185 ? 19.192 14.096 -13.835 1.00 95.19 185 ASN A N 1
ATOM 1475 C CA . ASN A 1 185 ? 19.310 14.029 -15.291 1.00 95.19 185 ASN A CA 1
ATOM 1476 C C . ASN A 1 185 ? 19.081 15.390 -15.948 1.00 95.19 185 ASN A C 1
ATOM 1478 O O . ASN A 1 185 ? 19.791 15.723 -16.896 1.00 95.19 185 ASN A O 1
ATOM 1482 N N . GLU A 1 186 ? 18.129 16.181 -15.454 1.00 95.81 186 GLU A N 1
ATOM 1483 C CA . GLU A 1 186 ? 17.887 17.523 -15.981 1.00 95.81 186 GLU A CA 1
ATOM 1484 C C . GLU A 1 186 ? 19.094 18.442 -15.805 1.00 95.81 186 GLU A C 1
ATOM 1486 O O . GLU A 1 186 ? 19.452 19.189 -16.718 1.00 95.81 186 GLU A O 1
ATOM 1491 N N . LEU A 1 187 ? 19.734 18.370 -14.635 1.00 94.12 187 LEU A N 1
ATOM 1492 C CA . LEU A 1 187 ? 20.942 19.123 -14.334 1.00 94.12 187 LEU A CA 1
ATOM 1493 C C . LEU A 1 187 ? 22.065 18.742 -15.302 1.00 94.12 187 LEU A C 1
ATOM 1495 O O . LEU A 1 187 ? 22.646 19.624 -15.934 1.00 94.12 187 LEU A O 1
ATOM 1499 N N . ALA A 1 188 ? 22.310 17.441 -15.486 1.00 94.69 188 ALA A N 1
ATOM 1500 C CA . ALA A 1 188 ? 23.324 16.947 -16.416 1.00 94.69 188 ALA A CA 1
ATOM 1501 C C . ALA A 1 188 ? 23.053 17.387 -17.864 1.00 94.69 188 ALA A C 1
ATOM 1503 O O . ALA A 1 188 ? 23.949 17.880 -18.545 1.00 94.69 188 ALA A O 1
ATOM 1504 N N . GLN A 1 189 ? 21.808 17.269 -18.333 1.00 96.12 189 GLN A N 1
ATOM 1505 C CA . GLN A 1 189 ? 21.410 17.662 -19.689 1.00 96.12 189 GLN A CA 1
ATOM 1506 C C . GLN A 1 189 ? 21.551 19.166 -19.923 1.00 96.12 189 GLN A C 1
ATOM 1508 O O . GLN A 1 189 ? 22.075 19.587 -20.956 1.00 96.12 189 GLN A O 1
ATOM 1513 N N . SER A 1 190 ? 21.110 19.984 -18.967 1.00 96.12 190 SER A N 1
ATOM 1514 C CA . SER A 1 190 ? 21.193 21.439 -19.064 1.00 96.12 190 SER A CA 1
ATOM 1515 C C . SER A 1 190 ? 22.639 21.928 -19.004 1.00 96.12 190 SER A C 1
ATOM 1517 O O . SER A 1 190 ? 23.029 22.782 -19.801 1.00 96.12 190 SER A O 1
ATOM 1519 N N . GLU A 1 191 ? 23.470 21.365 -18.127 1.00 94.69 191 GLU A N 1
ATOM 1520 C CA . GLU A 1 191 ? 24.895 21.706 -18.061 1.00 94.69 191 GLU A CA 1
ATOM 1521 C C . GLU A 1 191 ? 25.676 21.202 -19.279 1.00 94.69 191 GLU A C 1
ATOM 1523 O O . GLU A 1 191 ? 26.565 21.903 -19.760 1.00 94.69 191 GLU A O 1
ATOM 1528 N N . ALA A 1 192 ? 25.308 20.050 -19.846 1.00 95.31 192 ALA A N 1
ATOM 1529 C CA . ALA A 1 192 ? 25.852 19.571 -21.114 1.00 95.31 192 ALA A CA 1
ATOM 1530 C C . ALA A 1 192 ? 25.493 20.508 -22.279 1.00 95.31 192 ALA A C 1
ATOM 1532 O O . ALA A 1 192 ? 26.348 20.829 -23.107 1.00 95.31 192 ALA A O 1
ATOM 1533 N N . TYR A 1 193 ? 24.252 20.999 -22.335 1.00 95.94 193 TYR A N 1
ATOM 1534 C CA . TYR A 1 193 ? 23.798 21.961 -23.346 1.00 95.94 193 TYR A CA 1
ATOM 1535 C C . TYR A 1 193 ? 24.482 23.337 -23.209 1.00 95.94 193 TYR A C 1
ATOM 1537 O O . TYR A 1 193 ? 24.808 23.996 -24.209 1.00 95.94 193 TYR A O 1
ATOM 1545 N N . TRP A 1 194 ? 24.716 23.779 -21.970 1.00 94.81 194 TRP A N 1
ATOM 1546 C CA . TRP A 1 194 ? 25.367 25.048 -21.624 1.00 94.81 194 TRP A CA 1
ATOM 1547 C C . TRP A 1 194 ? 26.868 24.918 -21.324 1.00 94.81 194 TRP A C 1
ATOM 1549 O O . TRP A 1 194 ? 27.457 25.846 -20.765 1.00 94.81 194 TRP A O 1
ATOM 1559 N N . SER A 1 195 ? 27.506 23.818 -21.723 1.00 91.81 195 SER A N 1
ATOM 1560 C CA . SER A 1 195 ? 28.891 23.475 -21.361 1.00 91.81 195 SER A CA 1
ATOM 1561 C C . SER A 1 195 ? 29.917 24.567 -21.695 1.00 91.81 195 SER A C 1
ATOM 1563 O O . SER A 1 195 ? 30.859 24.797 -20.936 1.00 91.81 195 SER A O 1
ATOM 1565 N N . GLU A 1 196 ? 29.688 25.329 -22.767 1.00 87.94 196 GLU A N 1
ATOM 1566 C CA . GLU A 1 196 ? 30.504 26.486 -23.161 1.00 87.94 196 GLU A CA 1
ATOM 1567 C C . GLU A 1 196 ? 30.568 27.588 -22.088 1.00 87.94 196 GLU A C 1
ATOM 1569 O O . GLU A 1 196 ? 31.574 28.292 -21.980 1.00 87.94 196 GLU A O 1
ATOM 1574 N N . LYS A 1 197 ? 29.509 27.749 -21.282 1.00 84.44 197 LYS A N 1
ATOM 1575 C CA . LYS A 1 197 ? 29.406 28.787 -20.243 1.00 84.44 197 LYS A CA 1
ATOM 1576 C C . LYS A 1 197 ? 30.050 28.385 -18.914 1.00 84.44 197 LYS A C 1
ATOM 1578 O O . LYS A 1 197 ? 30.354 29.271 -18.122 1.00 84.44 197 LYS A O 1
ATOM 1583 N N . LYS A 1 198 ? 30.271 27.083 -18.673 1.00 77.00 198 LYS A N 1
ATOM 1584 C CA . LYS A 1 198 ? 30.855 26.525 -17.433 1.00 77.00 198 LYS A CA 1
ATOM 1585 C C . LYS A 1 198 ? 30.222 27.072 -16.147 1.00 77.00 198 LYS A C 1
ATOM 1587 O O . LYS A 1 198 ? 30.924 27.520 -15.241 1.00 77.00 198 LYS A O 1
ATOM 1592 N N . GLN A 1 199 ? 28.898 27.058 -16.078 1.00 82.19 199 GLN A N 1
ATOM 1593 C CA . GLN A 1 199 ? 28.150 27.570 -14.935 1.00 82.19 199 GLN A CA 1
ATOM 1594 C C . GLN A 1 199 ? 27.107 26.557 -14.473 1.00 82.19 199 GLN A C 1
ATOM 1596 O O . GLN A 1 199 ? 26.583 25.796 -15.283 1.00 82.19 199 GLN A O 1
ATOM 1601 N N . GLN A 1 200 ? 26.812 26.593 -13.177 1.00 88.75 200 GLN A N 1
ATOM 1602 C CA . GLN A 1 200 ? 25.765 25.794 -12.551 1.00 88.75 200 GLN A CA 1
ATOM 1603 C C . GLN A 1 200 ? 24.392 26.213 -13.083 1.00 88.75 200 GLN A C 1
ATOM 1605 O O . GLN A 1 200 ? 24.086 27.408 -13.136 1.00 88.75 200 GLN A O 1
ATOM 1610 N N . TRP A 1 201 ? 23.566 25.235 -13.461 1.00 94.06 201 TRP A N 1
ATOM 1611 C CA . TRP A 1 201 ? 22.248 25.523 -14.032 1.00 94.06 201 TRP A CA 1
ATOM 1612 C C . TRP A 1 201 ? 21.193 25.894 -12.982 1.00 94.06 201 TRP A C 1
ATOM 1614 O O . TRP A 1 201 ? 20.400 26.790 -13.234 1.00 94.06 201 TRP A O 1
ATOM 1624 N N . VAL A 1 202 ? 21.175 25.265 -11.803 1.00 95.25 202 VAL A N 1
ATOM 1625 C CA . VAL A 1 202 ? 20.184 25.544 -10.739 1.00 95.25 202 VAL A CA 1
ATOM 1626 C C . VAL A 1 202 ? 20.895 25.844 -9.431 1.00 95.25 202 VAL A C 1
ATOM 1628 O O . VAL A 1 202 ? 21.680 25.014 -8.985 1.00 95.25 202 VAL A O 1
ATOM 1631 N N . ASN A 1 203 ? 20.595 26.976 -8.787 1.00 93.50 203 ASN A N 1
ATOM 1632 C CA . ASN A 1 203 ? 21.215 27.356 -7.511 1.00 93.50 203 ASN A CA 1
ATOM 1633 C C . ASN A 1 203 ? 20.637 26.575 -6.316 1.00 93.50 203 ASN A C 1
ATOM 1635 O O . ASN A 1 203 ? 21.399 26.094 -5.477 1.00 93.50 203 ASN A O 1
ATOM 1639 N N . TYR A 1 204 ? 19.310 26.421 -6.251 1.00 94.50 204 TYR A N 1
ATOM 1640 C CA . TYR A 1 204 ? 18.616 25.745 -5.152 1.00 94.50 204 TYR A CA 1
ATOM 1641 C C . TYR A 1 204 ? 17.568 24.754 -5.667 1.00 94.50 204 TYR A C 1
ATOM 1643 O O . TYR A 1 204 ? 16.660 25.119 -6.412 1.00 94.50 204 TYR A O 1
ATOM 1651 N N . PHE A 1 205 ? 17.657 23.502 -5.215 1.00 94.25 205 PHE A N 1
ATOM 1652 C CA . PHE A 1 205 ? 16.600 22.512 -5.412 1.00 94.25 205 PHE A CA 1
ATOM 1653 C C . PHE A 1 205 ? 15.717 22.403 -4.169 1.00 94.25 205 PHE A C 1
ATOM 1655 O O . PHE A 1 205 ? 16.226 22.228 -3.060 1.00 94.25 205 PHE A O 1
ATOM 1662 N N . LEU A 1 206 ? 14.398 22.487 -4.356 1.00 95.31 206 LEU A N 1
ATOM 1663 C CA . LEU A 1 206 ? 13.401 22.286 -3.302 1.00 95.31 206 LEU A CA 1
ATOM 1664 C C . LEU A 1 206 ? 12.595 21.017 -3.597 1.00 95.31 206 LEU A C 1
ATOM 1666 O O . LEU A 1 206 ? 11.773 20.993 -4.511 1.00 95.31 206 LEU A O 1
ATOM 1670 N N . HIS A 1 207 ? 12.820 19.969 -2.805 1.00 94.81 207 HIS A N 1
ATOM 1671 C CA . HIS A 1 207 ? 12.139 18.683 -2.951 1.00 94.81 207 HIS A CA 1
ATOM 1672 C C . HIS A 1 207 ? 11.107 18.455 -1.849 1.00 94.81 207 HIS A C 1
ATOM 1674 O O . HIS A 1 207 ? 11.471 18.309 -0.682 1.00 94.81 207 HIS A O 1
ATOM 1680 N N . MET A 1 208 ? 9.828 18.418 -2.220 1.00 92.94 208 MET A N 1
ATOM 1681 C CA . MET A 1 208 ? 8.720 18.221 -1.286 1.00 92.94 208 MET A CA 1
ATOM 1682 C C . MET A 1 208 ? 8.609 16.750 -0.873 1.00 92.94 208 MET A C 1
ATOM 1684 O O . MET A 1 208 ? 8.621 15.854 -1.723 1.00 92.94 208 MET A O 1
ATOM 1688 N N . GLY A 1 209 ? 8.480 16.506 0.431 1.00 88.88 209 GLY A N 1
ATOM 1689 C CA . GLY A 1 209 ? 8.324 15.168 0.995 1.00 88.88 209 GLY A CA 1
ATOM 1690 C C . GLY A 1 209 ? 7.020 14.489 0.570 1.00 88.88 209 GLY A C 1
ATOM 1691 O O . GLY A 1 209 ? 6.097 15.112 0.042 1.00 88.88 209 GLY A O 1
ATOM 1692 N N . HIS A 1 210 ? 6.932 13.179 0.787 1.00 84.88 210 HIS A N 1
ATOM 1693 C CA . HIS A 1 210 ? 5.737 12.421 0.422 1.00 84.88 210 HIS A CA 1
ATOM 1694 C C . HIS A 1 210 ? 4.565 12.675 1.369 1.00 84.88 210 HIS A C 1
ATOM 1696 O O . HIS A 1 210 ? 4.741 12.922 2.558 1.00 84.88 210 HIS A O 1
ATOM 1702 N N . LEU A 1 211 ? 3.354 12.566 0.825 1.00 81.69 211 LEU A N 1
ATOM 1703 C CA . LEU A 1 211 ? 2.127 12.522 1.605 1.00 81.69 211 LEU A CA 1
ATOM 1704 C C . LEU A 1 211 ? 1.769 11.054 1.872 1.00 81.69 211 LEU A C 1
ATOM 1706 O O . LEU A 1 211 ? 1.620 10.267 0.928 1.00 81.69 211 LEU A O 1
ATOM 1710 N N . SER A 1 212 ? 1.635 10.705 3.147 1.00 70.94 212 SER A N 1
ATOM 1711 C CA . SER A 1 212 ? 1.303 9.364 3.621 1.00 70.94 212 SER A CA 1
ATOM 1712 C C . SER A 1 212 ? -0.000 9.381 4.414 1.00 70.94 212 SER A C 1
ATOM 1714 O O . SER A 1 212 ? -0.320 10.353 5.097 1.00 70.94 212 SER A O 1
ATOM 1716 N N . ILE A 1 213 ? -0.763 8.296 4.334 1.00 60.34 213 ILE A N 1
ATOM 1717 C CA . ILE A 1 213 ? -1.945 8.067 5.173 1.00 60.34 213 ILE A CA 1
ATOM 1718 C C . ILE A 1 213 ? -1.726 6.725 5.867 1.00 60.34 213 ILE A C 1
ATOM 1720 O O . ILE A 1 213 ? -1.481 5.735 5.179 1.00 60.34 213 ILE A O 1
ATOM 1724 N N . GLN A 1 214 ? -1.784 6.700 7.204 1.00 53.03 214 GLN A N 1
ATOM 1725 C CA . GLN A 1 214 ? -1.612 5.482 8.015 1.00 53.03 214 GLN A CA 1
ATOM 1726 C C . GLN A 1 214 ? -0.350 4.680 7.629 1.00 53.03 214 GLN A C 1
ATOM 1728 O O . GLN A 1 214 ? -0.424 3.501 7.289 1.00 53.03 214 GLN A O 1
ATOM 1733 N N . GLY A 1 215 ? 0.811 5.340 7.596 1.00 44.72 215 GLY A N 1
ATOM 1734 C CA . GLY A 1 215 ? 2.091 4.702 7.270 1.00 44.72 215 GLY A CA 1
ATOM 1735 C C . GLY A 1 215 ? 2.352 4.361 5.793 1.00 44.72 215 GLY A C 1
ATOM 1736 O O . GLY A 1 215 ? 3.444 3.892 5.482 1.00 44.72 215 GLY A O 1
ATOM 1737 N N . SER A 1 216 ? 1.424 4.618 4.858 1.00 43.00 216 SER A N 1
ATOM 1738 C CA . SER A 1 216 ? 1.607 4.307 3.426 1.00 43.00 216 SER A CA 1
ATOM 1739 C C . SER A 1 216 ? 1.704 5.553 2.539 1.00 43.00 216 SER A C 1
ATOM 1741 O O . SER A 1 216 ? 0.808 6.398 2.556 1.00 43.00 216 SER A O 1
ATOM 1743 N N . LYS A 1 217 ? 2.748 5.640 1.695 1.00 46.12 217 LYS A N 1
ATOM 1744 C CA . LYS A 1 217 ? 2.895 6.683 0.654 1.00 46.12 217 LYS A CA 1
ATOM 1745 C C . LYS A 1 217 ? 1.710 6.627 -0.313 1.00 46.12 217 LYS A C 1
ATOM 1747 O O . LYS A 1 217 ? 1.445 5.570 -0.888 1.00 46.12 217 LYS A O 1
ATOM 1752 N N . MET A 1 218 ? 1.054 7.755 -0.581 1.00 54.41 218 MET A N 1
ATOM 1753 C CA . MET A 1 218 ? 0.035 7.811 -1.633 1.00 54.41 218 MET A CA 1
ATOM 1754 C C . MET A 1 218 ? 0.673 7.705 -3.023 1.00 54.41 218 MET A C 1
ATOM 1756 O O . MET A 1 218 ? 1.510 8.526 -3.403 1.00 54.41 218 MET A O 1
ATOM 1760 N N . SER A 1 219 ? 0.271 6.709 -3.817 1.00 46.34 219 SER A N 1
ATOM 1761 C CA . SER A 1 219 ? 0.711 6.585 -5.211 1.00 46.34 219 SER A CA 1
ATOM 1762 C C . SER A 1 219 ? -0.324 5.889 -6.095 1.00 46.34 219 SER A C 1
ATOM 1764 O O . SER A 1 219 ? -1.102 5.050 -5.644 1.00 46.34 219 SER A O 1
ATOM 1766 N N . LYS A 1 220 ? -0.308 6.202 -7.397 1.00 45.44 220 LYS A N 1
ATOM 1767 C CA . LYS A 1 220 ? -1.184 5.546 -8.385 1.00 45.44 220 LYS A CA 1
ATOM 1768 C C . LYS A 1 220 ? -0.923 4.038 -8.487 1.00 45.44 220 LYS A C 1
ATOM 1770 O O . LYS A 1 220 ? -1.860 3.283 -8.720 1.00 45.44 220 LYS A O 1
ATOM 1775 N N . SER A 1 221 ? 0.323 3.605 -8.290 1.00 35.06 221 SER A N 1
ATOM 1776 C CA . SER A 1 221 ? 0.734 2.195 -8.316 1.00 35.06 221 SER A CA 1
ATOM 1777 C C . SER A 1 221 ? 0.238 1.393 -7.112 1.00 35.06 221 SER A C 1
ATOM 1779 O O . SER A 1 221 ? -0.052 0.215 -7.274 1.00 35.06 221 SER A O 1
ATOM 1781 N N . LEU A 1 222 ? 0.092 2.027 -5.943 1.00 35.78 222 LEU A N 1
ATOM 1782 C CA . LEU A 1 222 ? -0.414 1.403 -4.710 1.00 35.78 222 LEU A CA 1
ATOM 1783 C C . LEU A 1 222 ? -1.945 1.493 -4.571 1.00 35.78 222 LEU A C 1
ATOM 1785 O O . LEU A 1 222 ? -2.477 1.109 -3.538 1.00 35.78 222 LEU A O 1
ATOM 1789 N N . LYS A 1 223 ? -2.647 2.071 -5.567 1.00 45.66 223 LYS A N 1
ATOM 1790 C CA . LYS A 1 223 ? -4.108 2.332 -5.604 1.00 45.66 223 LYS A CA 1
ATOM 1791 C C . LYS A 1 223 ? -4.705 3.002 -4.349 1.00 45.66 223 LYS A C 1
ATOM 1793 O O . LYS A 1 223 ? -5.915 3.173 -4.262 1.00 45.66 223 LYS A O 1
ATOM 1798 N N . ASN A 1 224 ? -3.864 3.484 -3.441 1.00 53.72 224 ASN A N 1
ATOM 1799 C CA . ASN A 1 224 ? -4.199 4.145 -2.183 1.00 53.72 224 ASN A CA 1
ATOM 1800 C C . ASN A 1 224 ? -4.252 5.677 -2.322 1.00 53.72 224 ASN A C 1
ATOM 1802 O O . ASN A 1 224 ? -4.112 6.405 -1.343 1.00 53.72 224 ASN A O 1
ATOM 1806 N N . PHE A 1 225 ? -4.408 6.183 -3.547 1.00 56.84 225 PHE A N 1
ATOM 1807 C CA . PHE A 1 225 ? -4.445 7.614 -3.805 1.00 56.84 225 PHE A CA 1
ATOM 1808 C C . PHE A 1 225 ? -5.888 8.122 -3.743 1.00 56.84 225 PHE A C 1
ATOM 1810 O O . PHE A 1 225 ? -6.769 7.653 -4.463 1.00 56.84 225 PHE A O 1
ATOM 1817 N N . ALA A 1 226 ? -6.130 9.125 -2.905 1.00 66.50 226 ALA A N 1
ATOM 1818 C CA . ALA A 1 226 ? -7.328 9.942 -3.003 1.00 66.50 226 ALA A CA 1
ATOM 1819 C C . ALA A 1 226 ? -7.030 11.130 -3.924 1.00 66.50 226 ALA A C 1
ATOM 1821 O O . ALA A 1 226 ? -6.022 11.818 -3.769 1.00 66.50 226 ALA A O 1
ATOM 1822 N N . THR A 1 227 ? -7.906 11.391 -4.894 1.00 80.56 227 THR A N 1
ATOM 1823 C CA . THR A 1 227 ? -7.860 12.671 -5.615 1.00 80.56 227 THR A CA 1
ATOM 1824 C C . THR A 1 227 ? -8.414 13.773 -4.718 1.00 80.56 227 THR A C 1
ATOM 1826 O O . THR A 1 227 ? -9.299 13.503 -3.900 1.00 80.56 227 THR A O 1
ATOM 1829 N N . VAL A 1 228 ? -7.948 15.01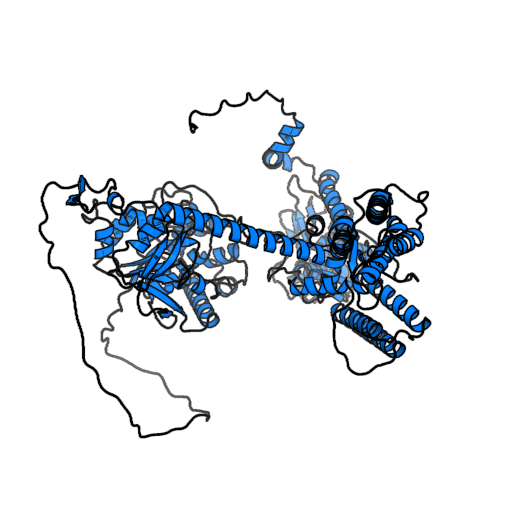2 -4.901 1.00 83.25 228 VAL A N 1
ATOM 1830 C CA . VAL A 1 228 ? -8.472 16.185 -4.180 1.00 83.25 228 VAL A CA 1
ATOM 1831 C C . VAL A 1 228 ? -9.992 16.252 -4.322 1.00 83.25 228 VAL A C 1
ATOM 1833 O O . VAL A 1 228 ? -10.693 16.243 -3.318 1.00 83.25 228 VAL A O 1
ATOM 1836 N N . ARG A 1 229 ? -10.506 16.168 -5.556 1.00 80.69 229 ARG A N 1
ATOM 1837 C CA . ARG A 1 229 ? -11.947 16.075 -5.838 1.00 80.69 229 ARG A CA 1
ATOM 1838 C C . ARG A 1 229 ? -12.642 14.986 -5.041 1.00 80.69 229 ARG A C 1
ATOM 1840 O O . ARG A 1 229 ? -13.563 15.287 -4.305 1.00 80.69 229 ARG A O 1
ATOM 1847 N N . SER A 1 230 ? -12.162 13.743 -5.096 1.00 76.38 230 SER A N 1
ATOM 1848 C CA . SER A 1 230 ? -12.801 12.651 -4.348 1.00 76.38 230 SER A CA 1
ATOM 1849 C C . SER A 1 230 ? -12.780 12.857 -2.830 1.00 76.38 230 SER A C 1
ATOM 1851 O O . SER A 1 230 ? -13.692 12.397 -2.152 1.00 76.38 230 SER A O 1
ATOM 1853 N N . ALA A 1 231 ? -11.757 13.525 -2.287 1.00 74.00 231 ALA A N 1
ATOM 1854 C CA . ALA A 1 231 ? -11.681 13.836 -0.862 1.00 74.00 231 ALA A CA 1
ATOM 1855 C C . ALA A 1 231 ? -12.678 14.939 -0.464 1.00 74.00 231 ALA A C 1
ATOM 1857 O O . ALA A 1 231 ? -13.276 14.863 0.609 1.00 74.00 231 ALA A O 1
ATOM 1858 N N . LEU A 1 232 ? -12.884 15.926 -1.342 1.00 74.38 232 LEU A N 1
ATOM 1859 C CA . LEU A 1 232 ? -13.860 17.002 -1.162 1.00 74.38 232 LEU A CA 1
ATOM 1860 C C . LEU A 1 232 ? -15.305 16.520 -1.395 1.00 74.38 232 LEU A C 1
ATOM 1862 O O . LEU A 1 232 ? -16.180 16.811 -0.585 1.00 74.38 232 LEU A O 1
ATOM 1866 N N . ASP A 1 233 ? -15.553 15.728 -2.442 1.00 72.88 233 ASP A N 1
ATOM 1867 C CA . ASP A 1 233 ? -16.880 15.221 -2.831 1.00 72.88 233 ASP A CA 1
ATOM 1868 C C . ASP A 1 233 ? -17.481 14.275 -1.785 1.00 72.88 233 ASP A C 1
ATOM 1870 O O . ASP A 1 233 ? -18.691 14.276 -1.562 1.00 72.88 233 ASP A O 1
ATOM 1874 N N . LYS A 1 234 ? -16.641 13.481 -1.105 1.00 65.44 234 LYS A N 1
ATOM 1875 C CA . LYS A 1 234 ? -17.073 12.636 0.022 1.00 65.44 234 LYS A CA 1
ATOM 1876 C C . LYS A 1 234 ? -17.585 13.454 1.212 1.00 65.44 234 LYS A C 1
ATOM 1878 O O . LYS A 1 234 ? -18.218 12.894 2.102 1.00 65.44 234 LYS A O 1
ATOM 1883 N N . GLY A 1 235 ? -17.294 14.757 1.255 1.00 58.94 235 GLY A N 1
ATOM 1884 C CA . GLY A 1 235 ? -17.598 15.624 2.392 1.00 58.94 235 GLY A CA 1
ATOM 1885 C C . GLY A 1 235 ? -16.713 15.351 3.609 1.00 58.94 235 GLY A C 1
ATOM 1886 O O . GLY A 1 235 ? -16.968 15.886 4.688 1.00 58.94 235 GLY A O 1
ATOM 1887 N N . ASP A 1 236 ? -15.667 14.531 3.446 1.00 60.66 236 ASP A N 1
ATOM 1888 C CA . ASP A 1 236 ? -14.726 14.231 4.519 1.00 60.66 236 ASP A CA 1
ATOM 1889 C C . ASP A 1 236 ? -13.842 15.440 4.862 1.00 60.66 236 ASP A C 1
ATOM 1891 O O . ASP A 1 236 ? -13.377 15.601 5.991 1.00 60.66 236 ASP A O 1
ATOM 1895 N N . TRP A 1 237 ? -13.646 16.318 3.884 1.00 69.56 237 TRP A N 1
ATOM 1896 C CA . TRP A 1 237 ? -12.773 17.472 3.971 1.00 69.56 237 TRP A CA 1
ATOM 1897 C C . TRP A 1 237 ? -13.424 18.665 3.290 1.00 69.56 237 TRP A C 1
ATOM 1899 O O . TRP A 1 237 ? -14.066 18.527 2.252 1.00 69.56 237 TRP A O 1
ATOM 1909 N N . ASN A 1 238 ? -13.190 19.857 3.829 1.00 75.12 238 ASN A N 1
ATOM 1910 C CA . ASN A 1 238 ? -13.296 21.083 3.047 1.00 75.12 238 ASN A CA 1
ATOM 1911 C C . ASN A 1 238 ? -11.894 21.512 2.567 1.00 75.12 238 ASN A C 1
ATOM 1913 O O . ASN A 1 238 ? -10.885 21.117 3.173 1.00 75.12 238 ASN A O 1
ATOM 1917 N N . PRO A 1 239 ? -11.791 22.333 1.505 1.00 80.56 239 PRO A N 1
ATOM 1918 C CA . PRO A 1 239 ? -10.489 22.694 0.949 1.00 80.56 239 PRO A CA 1
ATOM 1919 C C . PRO A 1 239 ? -9.566 23.360 1.974 1.00 80.56 239 PRO A C 1
ATOM 1921 O O . PRO A 1 239 ? -8.363 23.102 2.010 1.00 80.56 239 PRO A O 1
ATOM 1924 N N . ARG A 1 240 ? -10.147 24.152 2.883 1.00 82.25 240 ARG A N 1
ATOM 1925 C CA . ARG A 1 240 ? -9.412 24.817 3.958 1.00 82.25 240 ARG A CA 1
ATOM 1926 C C . ARG A 1 240 ? -8.866 23.829 4.987 1.00 82.25 240 ARG A C 1
ATOM 1928 O O . ARG A 1 240 ? -7.713 23.959 5.373 1.00 82.25 240 ARG A O 1
ATOM 1935 N N . SER A 1 241 ? -9.654 22.851 5.433 1.00 79.56 241 SER A N 1
ATOM 1936 C CA . SER A 1 241 ? -9.205 21.838 6.400 1.00 79.56 241 SER A CA 1
ATOM 1937 C C . SER A 1 241 ? -8.067 21.003 5.830 1.00 79.56 241 SER A C 1
ATOM 1939 O O . SER A 1 241 ? -7.092 20.751 6.530 1.00 79.56 241 SER A O 1
ATOM 1941 N N . LEU A 1 242 ? -8.145 20.657 4.541 1.00 84.00 242 LEU A N 1
ATOM 1942 C CA . LEU A 1 242 ? -7.088 19.901 3.879 1.00 84.00 242 LEU A CA 1
ATOM 1943 C C . LEU A 1 242 ? -5.793 20.721 3.800 1.00 84.00 242 LEU A C 1
ATOM 1945 O O . LEU A 1 242 ? -4.711 20.220 4.091 1.00 84.00 242 LEU A O 1
ATOM 1949 N N . ARG A 1 243 ? -5.909 22.019 3.497 1.00 88.69 243 ARG A N 1
ATOM 1950 C CA . ARG A 1 243 ? -4.769 22.937 3.486 1.00 88.69 243 ARG A CA 1
ATOM 1951 C C . ARG A 1 243 ? -4.146 23.136 4.870 1.00 88.69 243 ARG A C 1
ATOM 1953 O O . ARG A 1 243 ? -2.926 23.157 4.971 1.00 88.69 243 ARG A O 1
ATOM 1960 N N . ILE A 1 244 ? -4.954 23.250 5.929 1.00 88.00 244 ILE A N 1
ATOM 1961 C CA . ILE A 1 244 ? -4.453 23.333 7.313 1.00 88.00 244 ILE A CA 1
ATOM 1962 C C . ILE A 1 244 ? -3.638 22.085 7.653 1.00 88.00 244 ILE A C 1
ATOM 1964 O O . ILE A 1 244 ? -2.537 22.223 8.172 1.00 88.00 244 ILE A O 1
ATOM 1968 N N . VAL A 1 245 ? -4.123 20.889 7.308 1.00 87.69 245 VAL A N 1
ATOM 1969 C CA . VAL A 1 245 ? -3.373 19.640 7.525 1.00 87.69 245 VAL A CA 1
ATOM 1970 C C . VAL A 1 245 ? -1.996 19.685 6.862 1.00 87.69 245 VAL A C 1
ATOM 1972 O O . VAL A 1 245 ? -1.010 19.321 7.495 1.00 87.69 245 VAL A O 1
ATOM 1975 N N . PHE A 1 246 ? -1.897 20.188 5.629 1.00 89.50 246 PHE A N 1
ATOM 1976 C CA . PHE A 1 246 ? -0.605 20.312 4.948 1.00 89.50 246 PHE A CA 1
ATOM 1977 C C . PHE A 1 246 ? 0.327 21.341 5.596 1.00 89.50 246 PHE A C 1
ATOM 1979 O O . PHE A 1 246 ? 1.527 21.109 5.639 1.00 89.50 246 PHE A O 1
ATOM 1986 N N . LEU A 1 247 ? -0.209 22.441 6.132 1.00 91.06 247 LEU A N 1
ATOM 1987 C CA . LEU A 1 247 ? 0.571 23.467 6.842 1.00 91.06 247 LEU A CA 1
ATOM 1988 C C . LEU A 1 247 ? 1.057 23.020 8.227 1.00 91.06 247 LEU A C 1
ATOM 1990 O O . LEU A 1 247 ? 1.969 23.626 8.783 1.00 91.06 247 LEU A O 1
ATOM 1994 N N . LEU A 1 248 ? 0.420 22.004 8.811 1.00 89.19 248 LEU A N 1
ATOM 1995 C CA . LEU A 1 248 ? 0.827 21.429 10.092 1.00 89.19 248 LEU A CA 1
ATOM 1996 C C . LEU A 1 248 ? 1.961 20.404 9.947 1.00 89.19 248 LEU A C 1
ATOM 1998 O O . LEU A 1 248 ? 2.571 20.042 10.950 1.00 89.19 248 LEU A O 1
ATOM 2002 N N . GLY A 1 249 ? 2.272 19.966 8.724 1.00 86.81 249 GLY A N 1
ATOM 2003 C CA . GLY A 1 249 ? 3.436 19.136 8.429 1.00 86.81 249 GLY A CA 1
ATOM 2004 C C . GLY A 1 249 ? 4.566 19.934 7.774 1.00 86.81 249 GLY A C 1
ATOM 2005 O O . GLY A 1 249 ? 4.336 20.897 7.045 1.00 86.81 249 GLY A O 1
ATOM 2006 N N . GLY A 1 250 ? 5.814 19.539 8.029 1.00 83.88 250 GLY A N 1
ATOM 2007 C CA . GLY A 1 250 ? 6.967 20.135 7.357 1.00 83.88 250 GLY A CA 1
ATOM 2008 C C . GLY A 1 250 ? 6.970 19.791 5.864 1.00 83.88 250 GLY A C 1
ATOM 2009 O O . GLY A 1 250 ? 6.778 18.637 5.487 1.00 83.88 250 GLY A O 1
ATOM 2010 N N . TRP A 1 251 ? 7.232 20.771 4.993 1.00 88.12 251 TRP A N 1
ATOM 2011 C CA . TRP A 1 251 ? 7.188 20.545 3.538 1.00 88.12 251 TRP A CA 1
ATOM 2012 C C . TRP A 1 251 ? 8.253 19.550 3.040 1.00 88.12 251 TRP A C 1
ATOM 2014 O O . TRP A 1 251 ? 8.066 18.926 1.995 1.00 88.12 251 TRP A O 1
ATOM 2024 N N . ARG A 1 252 ? 9.367 19.401 3.772 1.00 86.38 252 ARG A N 1
ATOM 2025 C CA . ARG A 1 252 ? 10.504 18.543 3.404 1.00 86.38 252 ARG A CA 1
ATOM 2026 C C . ARG A 1 252 ? 10.360 17.101 3.891 1.00 86.38 252 ARG A C 1
ATOM 2028 O O . ARG A 1 252 ? 10.653 16.180 3.136 1.00 86.38 252 ARG A O 1
ATOM 2035 N N . ASP A 1 253 ? 9.926 16.907 5.133 1.00 80.25 253 ASP A N 1
ATOM 2036 C CA . ASP A 1 253 ? 9.977 15.602 5.816 1.00 80.25 253 ASP A CA 1
ATOM 2037 C C . ASP A 1 253 ? 8.804 14.679 5.446 1.00 80.25 253 ASP A C 1
ATOM 2039 O O . ASP A 1 253 ? 8.775 13.507 5.817 1.00 80.25 253 ASP A O 1
ATOM 2043 N N . GLY A 1 254 ? 7.865 15.195 4.649 1.00 75.38 254 GLY A N 1
ATOM 2044 C CA . GLY A 1 254 ? 6.621 14.522 4.316 1.00 75.38 254 GLY A CA 1
ATOM 2045 C C . GLY A 1 254 ? 5.552 14.770 5.374 1.00 75.38 254 GLY A C 1
ATOM 2046 O O . GLY A 1 254 ? 5.825 15.224 6.484 1.00 75.38 254 GLY A O 1
ATOM 2047 N N . VAL A 1 255 ? 4.305 14.504 5.005 1.00 81.75 255 VAL A N 1
ATOM 2048 C CA . VAL A 1 255 ? 3.150 14.703 5.883 1.00 81.75 255 VAL A CA 1
ATOM 2049 C C . VAL A 1 255 ? 2.453 13.366 6.054 1.00 81.75 255 VAL A C 1
ATOM 2051 O O . VAL A 1 255 ? 2.082 12.734 5.067 1.00 81.75 255 VAL A O 1
ATOM 2054 N N . GLU A 1 256 ? 2.257 12.941 7.297 1.00 81.12 256 GLU A N 1
ATOM 2055 C CA . GLU A 1 256 ? 1.405 11.802 7.615 1.00 81.12 256 GLU A CA 1
ATOM 2056 C C . GLU A 1 256 ? 0.051 12.300 8.120 1.00 81.12 256 GLU A C 1
ATOM 2058 O O . GLU A 1 256 ? -0.033 12.987 9.137 1.00 81.12 256 GLU A O 1
ATOM 2063 N N . ILE A 1 257 ? -1.025 11.963 7.409 1.00 75.62 257 ILE A N 1
ATOM 2064 C CA . ILE A 1 257 ? -2.380 12.297 7.849 1.00 75.62 257 ILE A CA 1
ATOM 2065 C C . ILE A 1 257 ? -2.818 11.265 8.894 1.00 75.62 257 ILE A C 1
ATOM 2067 O O . ILE A 1 257 ? -3.305 10.187 8.546 1.00 75.62 257 ILE A O 1
ATOM 2071 N N . THR A 1 258 ? -2.658 11.606 10.174 1.00 75.19 258 THR A N 1
ATOM 2072 C CA . THR A 1 258 ? -3.172 10.820 11.307 1.00 75.19 258 THR A CA 1
ATOM 2073 C C . THR A 1 258 ? -4.486 11.409 11.835 1.00 75.19 258 THR A C 1
ATOM 2075 O O . THR A 1 258 ? -4.711 12.613 11.674 1.00 75.19 258 THR A O 1
ATOM 2078 N N . PRO A 1 259 ? -5.364 10.622 12.488 1.00 70.12 259 PRO A N 1
ATOM 2079 C CA . PRO A 1 259 ? -6.590 11.141 13.106 1.00 70.12 259 PRO A CA 1
ATOM 2080 C C . PRO A 1 259 ? -6.351 12.332 14.049 1.00 70.12 259 PRO A C 1
ATOM 2082 O O . PRO A 1 259 ? -7.141 13.276 14.069 1.00 70.12 259 PRO A O 1
ATOM 2085 N N . GLU A 1 260 ? -5.234 12.339 14.775 1.00 72.94 260 GLU A N 1
ATOM 2086 C CA . GLU A 1 260 ? -4.832 13.421 15.679 1.00 72.94 260 GLU A CA 1
ATOM 2087 C C . GLU A 1 260 ? -4.529 14.714 14.911 1.00 72.94 260 GLU A C 1
ATOM 2089 O O . GLU A 1 260 ? -4.904 15.806 15.348 1.00 72.94 260 GLU A O 1
ATOM 2094 N N . LEU A 1 261 ? -3.895 14.607 13.737 1.00 76.38 261 LEU A N 1
ATOM 2095 C CA . LEU A 1 261 ? -3.631 15.751 12.865 1.00 76.38 261 LEU A CA 1
ATOM 2096 C C . LEU A 1 261 ? -4.937 16.337 12.305 1.00 76.38 261 LEU A C 1
ATOM 2098 O O . LEU A 1 261 ? -5.077 17.557 12.225 1.00 76.38 261 LEU A O 1
ATOM 2102 N N . ILE A 1 262 ? -5.923 15.486 11.990 1.00 73.44 262 ILE A N 1
ATOM 2103 C CA . ILE A 1 262 ? -7.271 15.907 11.560 1.00 73.44 262 ILE A CA 1
ATOM 2104 C C . ILE A 1 262 ? -7.988 16.657 12.681 1.00 73.44 262 ILE A C 1
ATOM 2106 O O . ILE A 1 262 ? -8.562 17.725 12.453 1.00 73.44 262 ILE A O 1
ATOM 2110 N N . GLN A 1 263 ? -7.941 16.118 13.899 1.00 69.62 263 GLN A N 1
ATOM 2111 C CA . GLN A 1 263 ? -8.545 16.748 15.067 1.00 69.62 263 GLN A CA 1
ATOM 2112 C C . GLN A 1 263 ? -7.890 18.103 15.362 1.00 69.62 263 GLN A C 1
ATOM 2114 O O . GLN A 1 263 ? -8.586 19.095 15.573 1.00 69.62 263 GLN A O 1
ATOM 2119 N N . THR A 1 264 ? -6.559 18.166 15.294 1.00 72.88 264 THR A N 1
ATOM 2120 C CA . THR A 1 264 ? -5.794 19.409 15.459 1.00 72.88 264 THR A CA 1
ATOM 2121 C C . THR A 1 264 ? -6.189 20.431 14.393 1.00 72.88 264 THR A C 1
ATOM 2123 O O . THR A 1 264 ? -6.521 21.569 14.720 1.00 72.88 264 THR A O 1
ATOM 2126 N N . ALA A 1 265 ? -6.247 20.030 13.120 1.00 73.50 265 ALA A N 1
ATOM 2127 C CA . ALA A 1 265 ? -6.672 20.901 12.026 1.00 73.50 265 ALA A CA 1
ATOM 2128 C C . ALA A 1 265 ? -8.118 21.405 12.185 1.00 73.50 265 ALA A C 1
ATOM 2130 O O . ALA A 1 265 ? -8.413 22.551 11.842 1.00 73.50 265 ALA A O 1
ATOM 2131 N N . SER A 1 266 ? -9.009 20.578 12.737 1.00 67.62 266 SER A N 1
ATOM 2132 C CA . SER A 1 266 ? -10.400 20.949 13.028 1.00 67.62 266 SER A CA 1
ATOM 2133 C C . SER A 1 266 ? -10.482 21.957 14.180 1.00 67.62 266 SER A C 1
ATOM 2135 O O . SER A 1 266 ? -11.206 22.947 14.079 1.00 67.62 266 SER A O 1
ATOM 2137 N N . ALA A 1 267 ? -9.652 21.798 15.216 1.00 66.25 267 ALA A N 1
ATOM 2138 C CA . ALA A 1 267 ? -9.523 22.768 16.305 1.00 66.25 267 ALA A CA 1
ATOM 2139 C C . ALA A 1 267 ? -9.016 24.141 15.820 1.00 66.25 267 ALA A C 1
ATOM 2141 O O . ALA A 1 267 ? -9.464 25.172 16.313 1.00 66.25 267 ALA A O 1
ATOM 2142 N N . TYR A 1 268 ? -8.167 24.196 14.786 1.00 68.38 268 TYR A N 1
ATOM 2143 C CA . TYR A 1 268 ? -7.779 25.466 14.150 1.00 68.38 268 TYR A CA 1
ATOM 2144 C C . TYR A 1 268 ? -8.950 26.197 13.467 1.00 68.38 268 TYR A C 1
ATOM 2146 O O . TYR A 1 268 ? -8.890 27.416 13.303 1.00 68.38 268 TYR A O 1
ATOM 2154 N N . GLN A 1 269 ? -10.015 25.489 13.068 1.00 58.91 269 GLN A N 1
ATOM 2155 C CA . GLN A 1 269 ? -11.227 26.099 12.499 1.00 58.91 269 GLN A CA 1
ATOM 2156 C C . GLN A 1 269 ? -12.220 26.569 13.576 1.00 58.91 269 GLN A C 1
ATOM 2158 O O . GLN A 1 269 ? -13.073 27.414 13.299 1.00 58.91 269 GLN A O 1
ATOM 2163 N N . GLY A 1 270 ? -12.111 26.056 14.805 1.00 53.16 270 GLY A N 1
ATOM 2164 C CA . GLY A 1 270 ? -12.938 26.427 15.948 1.00 53.16 270 GLY A CA 1
ATOM 2165 C C . GLY A 1 270 ? -12.081 26.891 17.123 1.00 53.16 270 GLY A C 1
ATOM 2166 O O . GLY A 1 270 ? -11.713 26.087 17.961 1.00 53.16 270 GLY A O 1
ATOM 2167 N N . VAL A 1 271 ? -11.793 28.190 17.212 1.00 44.78 271 VAL A N 1
ATOM 2168 C CA . VAL A 1 271 ? -11.137 28.832 18.374 1.00 44.78 271 VAL A CA 1
ATOM 2169 C C . VAL A 1 271 ? -11.749 28.300 19.696 1.00 44.78 271 VAL A C 1
ATOM 2171 O O . VAL A 1 271 ? -12.969 28.387 19.831 1.00 44.78 271 VAL A O 1
ATOM 2174 N N . ALA A 1 272 ? -11.052 27.749 20.702 1.00 38.53 272 ALA A N 1
ATOM 2175 C CA . ALA A 1 272 ? -9.626 27.525 20.982 1.00 38.53 272 ALA A CA 1
ATOM 2176 C C . ALA A 1 272 ? -9.435 26.234 21.830 1.00 38.53 272 ALA A C 1
ATOM 2178 O O . ALA A 1 272 ? -10.388 25.805 22.482 1.00 38.53 272 ALA A O 1
ATOM 2179 N N . PRO A 1 273 ? -8.220 25.653 21.914 1.00 37.00 273 PRO A N 1
ATOM 2180 C CA . PRO A 1 273 ? -7.860 24.716 22.978 1.00 37.00 273 PRO A CA 1
ATOM 2181 C C . PRO A 1 273 ? -7.675 25.456 24.313 1.00 37.00 273 PRO A C 1
ATOM 2183 O O . PRO A 1 273 ? -6.921 26.430 24.387 1.00 37.00 273 PRO A O 1
ATOM 2186 N N . ASP A 1 274 ? -8.326 24.960 25.367 1.00 34.31 274 ASP A N 1
ATOM 2187 C CA . ASP A 1 274 ? -8.081 25.360 26.755 1.00 34.31 274 ASP A CA 1
ATOM 2188 C C . ASP A 1 274 ? -6.648 24.980 27.153 1.00 34.31 274 ASP A C 1
ATOM 2190 O O . ASP A 1 274 ? -6.327 23.815 27.394 1.00 34.31 274 ASP A O 1
ATOM 2194 N N . GLY A 1 275 ? -5.769 25.978 27.212 1.00 38.19 275 GLY A N 1
ATOM 2195 C CA . GLY A 1 275 ? -4.401 25.842 27.693 1.00 38.19 275 GLY A CA 1
ATOM 2196 C C . GLY A 1 275 ? -4.121 26.878 28.772 1.00 38.19 275 GLY A C 1
ATOM 2197 O O . GLY A 1 275 ? -4.248 28.078 28.538 1.00 38.19 275 GLY A O 1
ATOM 2198 N N . SER A 1 276 ? -3.734 26.415 29.958 1.00 38.41 276 SER A N 1
ATOM 2199 C CA . SER A 1 276 ? -3.226 27.268 31.031 1.00 38.41 276 SER A CA 1
ATOM 2200 C C . SER A 1 276 ? -1.889 27.895 30.627 1.00 38.41 276 SER A C 1
ATOM 2202 O O . SER A 1 276 ? -0.960 27.158 30.292 1.00 38.41 276 SER A O 1
ATOM 2204 N N . SER A 1 277 ? -1.750 29.217 30.734 1.00 39.78 277 SER A N 1
ATOM 2205 C CA . SER A 1 277 ? -0.450 29.891 30.634 1.00 39.78 277 SER A CA 1
ATOM 2206 C C . SER A 1 277 ? -0.241 30.920 31.751 1.00 39.78 277 SER A C 1
ATOM 2208 O O . SER A 1 277 ? -1.165 31.633 32.142 1.00 39.78 277 SER A O 1
ATOM 2210 N N . ASP A 1 278 ? 1.002 30.958 32.232 1.00 38.88 278 ASP A N 1
ATOM 2211 C CA . ASP A 1 278 ? 1.620 31.858 33.222 1.00 38.88 278 ASP A CA 1
ATOM 2212 C C . ASP A 1 278 ? 1.594 33.363 32.801 1.00 38.88 278 ASP A C 1
ATOM 2214 O O . ASP A 1 278 ? 1.108 33.688 31.716 1.00 38.88 278 ASP A O 1
ATOM 2218 N N . PRO A 1 279 ? 2.010 34.331 33.655 1.00 47.53 279 PRO A N 1
ATOM 2219 C CA . PRO A 1 279 ? 1.314 35.608 33.822 1.00 47.53 279 PRO A CA 1
ATOM 2220 C C . PRO A 1 279 ? 1.464 36.615 32.668 1.00 47.53 279 PRO A C 1
ATOM 2222 O O . PRO A 1 279 ? 2.557 36.897 32.186 1.00 47.53 279 PRO A O 1
ATOM 2225 N N . ILE A 1 280 ? 0.312 37.208 32.336 1.00 52.94 280 ILE A N 1
ATOM 2226 C CA . ILE A 1 280 ? -0.003 38.431 31.572 1.00 52.94 280 ILE A CA 1
ATOM 2227 C C . ILE A 1 280 ? 1.217 39.217 31.041 1.00 52.94 280 ILE A C 1
ATOM 2229 O O . ILE A 1 280 ? 1.724 40.140 31.683 1.00 52.94 280 ILE A O 1
ATOM 2233 N N . ILE A 1 281 ? 1.607 38.907 29.803 1.00 59.56 281 ILE A N 1
ATOM 2234 C CA . ILE A 1 281 ? 2.316 39.819 28.891 1.00 59.56 281 ILE A CA 1
ATOM 2235 C C . ILE A 1 281 ? 1.256 40.720 28.227 1.00 59.56 281 ILE A C 1
ATOM 2237 O O . ILE A 1 281 ? 0.145 40.271 27.951 1.00 59.56 281 ILE A O 1
ATOM 2241 N N . SER A 1 282 ? 1.556 42.000 27.981 1.00 77.19 282 SER A N 1
ATOM 2242 C CA . SER A 1 282 ? 0.611 42.893 27.279 1.00 77.19 282 SER A CA 1
ATOM 2243 C C . SER A 1 282 ? 0.350 42.428 25.835 1.00 77.19 282 SER A C 1
ATOM 2245 O O . SER A 1 282 ? 1.251 41.902 25.181 1.00 77.19 282 SER A O 1
ATOM 2247 N N . LEU A 1 283 ? -0.859 42.659 25.304 1.00 81.00 283 LEU A N 1
ATOM 2248 C CA . LEU A 1 283 ? -1.247 42.215 23.954 1.00 81.00 283 LEU A CA 1
ATOM 2249 C C . LEU A 1 283 ? -0.304 42.758 22.863 1.00 81.00 283 LEU A C 1
ATOM 2251 O O . LEU A 1 283 ? 0.076 42.032 21.946 1.00 81.00 283 LEU A O 1
ATOM 2255 N N . ALA A 1 284 ? 0.142 44.009 23.008 1.00 83.50 284 ALA A N 1
ATOM 2256 C CA . ALA A 1 284 ? 1.119 44.633 22.118 1.00 83.50 284 ALA A CA 1
ATOM 2257 C C . ALA A 1 284 ? 2.486 43.920 22.118 1.00 83.50 284 ALA A C 1
ATOM 2259 O O . ALA A 1 284 ? 3.094 43.743 21.061 1.00 83.50 284 ALA A O 1
ATOM 2260 N N . GLN A 1 285 ? 2.971 43.481 23.285 1.00 84.44 285 GLN A N 1
ATOM 2261 C CA . GLN A 1 285 ? 4.218 42.715 23.386 1.00 84.44 285 GLN A CA 1
ATOM 2262 C C . GLN A 1 285 ? 4.062 41.319 22.779 1.00 84.44 285 GLN A C 1
ATOM 2264 O O . GLN A 1 285 ? 4.932 40.895 22.022 1.00 84.44 285 GLN A O 1
ATOM 2269 N N . ALA A 1 286 ? 2.938 40.642 23.039 1.00 86.88 286 ALA A N 1
ATOM 2270 C CA . ALA A 1 286 ? 2.643 39.344 22.438 1.00 86.88 286 ALA A CA 1
ATOM 2271 C C . ALA A 1 286 ? 2.609 39.425 20.900 1.00 86.88 286 ALA A C 1
ATOM 2273 O O . ALA A 1 286 ? 3.228 38.604 20.225 1.00 86.88 286 ALA A O 1
ATOM 2274 N N . LEU A 1 287 ? 1.969 40.461 20.339 1.00 90.25 287 LEU A N 1
ATOM 2275 C CA . LEU A 1 287 ? 1.941 40.702 18.894 1.00 90.25 287 LEU A CA 1
ATOM 2276 C C . LEU A 1 287 ? 3.338 40.995 18.321 1.00 90.25 287 LEU A C 1
ATOM 2278 O O . LEU A 1 287 ? 3.675 40.492 17.249 1.00 90.25 287 LEU A O 1
ATOM 2282 N N . ALA A 1 288 ? 4.160 41.793 19.009 1.00 91.31 288 ALA A N 1
ATOM 2283 C CA . ALA A 1 288 ? 5.524 42.090 18.569 1.00 91.31 288 ALA A CA 1
ATOM 2284 C C . ALA A 1 288 ? 6.400 40.827 18.531 1.00 91.31 288 ALA A C 1
ATOM 2286 O O . ALA A 1 288 ? 7.060 40.568 17.526 1.00 91.31 288 ALA A O 1
ATOM 2287 N N . THR A 1 289 ? 6.340 40.001 19.579 1.00 92.69 289 THR A N 1
ATOM 2288 C CA . THR A 1 289 ? 7.042 38.712 19.626 1.00 92.69 289 THR A CA 1
ATOM 2289 C C . THR A 1 289 ? 6.527 37.747 18.560 1.00 92.69 289 THR A C 1
ATOM 2291 O O . THR A 1 289 ? 7.323 37.072 17.912 1.00 92.69 289 THR A O 1
ATOM 2294 N N . ALA A 1 290 ? 5.213 37.695 18.325 1.00 93.69 290 ALA A N 1
ATOM 2295 C CA . ALA A 1 290 ? 4.637 36.861 17.275 1.00 93.69 290 ALA A CA 1
ATOM 2296 C C . ALA A 1 290 ? 5.122 37.283 15.877 1.00 93.69 290 ALA A C 1
ATOM 2298 O O . ALA A 1 290 ? 5.481 36.425 15.074 1.00 93.69 290 ALA A O 1
ATOM 2299 N N . LYS A 1 291 ? 5.202 38.594 15.597 1.00 95.38 291 LYS A N 1
ATOM 2300 C CA . LYS A 1 291 ? 5.755 39.136 14.341 1.00 95.38 291 LYS A CA 1
ATOM 2301 C C . LYS A 1 291 ? 7.200 38.688 14.106 1.00 95.38 291 LYS A C 1
ATOM 2303 O O . LYS A 1 291 ? 7.520 38.272 12.996 1.00 95.38 291 LYS A O 1
ATOM 2308 N N . GLU A 1 292 ? 8.042 38.766 15.134 1.00 96.38 292 GLU A N 1
ATOM 2309 C CA . GLU A 1 292 ? 9.449 38.354 15.067 1.00 96.38 292 GLU A CA 1
ATOM 2310 C C . GLU A 1 292 ? 9.583 36.843 14.834 1.00 96.38 292 GLU A C 1
ATOM 2312 O O . GLU A 1 292 ? 10.200 36.435 13.852 1.00 96.38 292 GLU A O 1
ATOM 2317 N N . LYS A 1 293 ? 8.914 36.021 15.655 1.00 96.25 293 LYS A N 1
ATOM 2318 C CA . LYS A 1 293 ? 8.943 34.554 15.530 1.00 96.25 293 LYS A CA 1
ATOM 2319 C C . LYS A 1 293 ? 8.411 34.069 14.181 1.00 96.25 293 LYS A C 1
ATOM 2321 O O . LYS A 1 293 ? 9.010 33.199 13.563 1.00 96.25 293 LYS A O 1
ATOM 2326 N N . VAL A 1 294 ? 7.296 34.625 13.698 1.00 96.38 294 VAL A N 1
ATOM 2327 C CA . VAL A 1 294 ? 6.740 34.243 12.387 1.00 96.38 294 VAL A CA 1
ATOM 2328 C C . VAL A 1 294 ? 7.710 34.585 11.258 1.00 96.38 294 VAL A C 1
ATOM 2330 O O . VAL A 1 294 ? 7.853 33.798 10.326 1.00 96.38 294 VAL A O 1
ATOM 2333 N N . HIS A 1 295 ? 8.392 35.731 11.331 1.00 95.88 295 HIS A N 1
ATOM 2334 C CA . HIS A 1 295 ? 9.416 36.073 10.347 1.00 95.88 295 HIS A CA 1
ATOM 2335 C C . HIS A 1 295 ? 10.598 35.095 10.396 1.00 95.88 295 HIS A C 1
ATOM 2337 O O . HIS A 1 295 ? 10.990 34.581 9.351 1.00 95.88 295 HIS A O 1
ATOM 2343 N N . GLU A 1 296 ? 11.108 34.793 11.594 1.00 97.44 296 GLU A N 1
ATOM 2344 C CA . GLU A 1 296 ? 12.185 33.819 11.807 1.00 97.44 296 GLU A CA 1
ATOM 2345 C C . GLU A 1 296 ? 11.827 32.446 11.225 1.00 97.44 296 GLU A C 1
ATOM 2347 O O . GLU A 1 296 ? 12.591 31.901 10.435 1.00 97.44 296 GLU A O 1
ATOM 2352 N N . TYR A 1 297 ? 10.640 31.922 11.533 1.00 96.69 297 TYR A N 1
ATOM 2353 C CA . TYR A 1 297 ? 10.204 30.601 11.071 1.00 96.69 297 TYR A CA 1
ATOM 2354 C C . TYR A 1 297 ? 9.930 30.542 9.567 1.00 96.69 297 TYR A C 1
ATOM 2356 O O . TYR A 1 297 ? 10.204 29.525 8.936 1.00 96.69 297 TYR A O 1
ATOM 2364 N N . PHE A 1 298 ? 9.465 31.628 8.943 1.00 95.06 298 PHE A N 1
ATOM 2365 C CA . PHE A 1 298 ? 9.406 31.670 7.480 1.00 95.06 298 PHE A CA 1
ATOM 2366 C C . PHE A 1 298 ? 10.797 31.701 6.836 1.00 95.06 298 PHE A C 1
ATOM 2368 O O . PHE A 1 298 ? 10.987 31.084 5.787 1.00 95.06 298 PHE A O 1
ATOM 2375 N N . CYS A 1 299 ? 11.764 32.388 7.449 1.00 95.88 299 CYS A N 1
ATOM 2376 C CA . CYS A 1 299 ? 13.153 32.402 6.989 1.00 95.88 299 CYS A CA 1
ATOM 2377 C C . CYS A 1 299 ? 13.887 31.076 7.252 1.00 95.88 299 CYS A C 1
ATOM 2379 O O . CYS A 1 299 ? 14.810 30.742 6.510 1.00 95.88 299 CYS A O 1
ATOM 2381 N N . ASP A 1 300 ? 13.460 30.302 8.250 1.00 93.75 300 ASP A N 1
ATOM 2382 C CA . ASP A 1 300 ? 13.932 28.944 8.527 1.00 93.75 300 ASP A CA 1
ATOM 2383 C C . ASP A 1 300 ? 13.220 27.925 7.630 1.00 93.75 300 ASP A C 1
ATOM 2385 O O . ASP A 1 300 ? 12.387 27.134 8.065 1.00 93.75 300 ASP A O 1
ATOM 2389 N N . SER A 1 301 ? 13.517 27.980 6.327 1.00 91.06 301 SER A N 1
ATOM 2390 C CA . SER A 1 301 ? 13.017 27.009 5.350 1.00 91.06 301 SER A CA 1
ATOM 2391 C C . SER A 1 301 ? 11.485 26.848 5.387 1.00 91.06 301 SER A C 1
ATOM 2393 O O . SER A 1 301 ? 10.979 25.732 5.288 1.00 91.06 301 SER A O 1
ATOM 2395 N N . PHE A 1 302 ? 10.736 27.950 5.500 1.00 93.12 302 PHE A N 1
ATOM 2396 C CA . PHE A 1 302 ? 9.267 27.956 5.494 1.00 93.12 302 PHE A CA 1
ATOM 2397 C C . PHE A 1 302 ? 8.632 27.018 6.545 1.00 93.12 302 PHE A C 1
ATOM 2399 O O . PHE A 1 302 ? 7.749 26.223 6.207 1.00 93.12 302 PHE A O 1
ATOM 2406 N N . ASP A 1 303 ? 9.057 27.094 7.811 1.00 93.38 303 ASP A N 1
ATOM 2407 C CA . ASP A 1 303 ? 8.533 26.279 8.922 1.00 93.38 303 ASP A CA 1
ATOM 2408 C C . ASP A 1 303 ? 7.089 26.679 9.294 1.00 93.38 303 ASP A C 1
ATOM 2410 O O . ASP A 1 303 ? 6.795 27.362 10.281 1.00 93.38 303 ASP A O 1
ATOM 2414 N N . THR A 1 304 ? 6.159 26.268 8.433 1.00 94.00 304 THR A N 1
ATOM 2415 C CA . THR A 1 304 ? 4.724 26.515 8.577 1.00 94.00 304 THR A CA 1
ATOM 2416 C C . THR A 1 304 ? 4.112 25.891 9.838 1.00 94.00 304 THR A C 1
ATOM 2418 O O . THR A 1 304 ? 3.294 26.586 10.449 1.00 94.00 304 THR A O 1
ATOM 2421 N N . PRO A 1 305 ? 4.531 24.706 10.336 1.00 92.25 305 PRO A N 1
ATOM 2422 C CA . PRO A 1 305 ? 4.026 24.176 11.604 1.00 92.25 305 PRO A CA 1
ATOM 2423 C C . PRO A 1 305 ? 4.282 25.110 12.791 1.00 92.25 305 PRO A C 1
ATOM 2425 O O . PRO A 1 305 ? 3.360 25.407 13.559 1.00 92.25 305 PRO A O 1
ATOM 2428 N N . LYS A 1 306 ? 5.504 25.646 12.931 1.00 92.94 306 LYS A N 1
ATOM 2429 C CA . LYS A 1 306 ? 5.801 26.598 14.013 1.00 92.94 306 LYS A CA 1
ATOM 2430 C C . LYS A 1 306 ? 5.050 27.916 13.842 1.00 92.94 306 LYS A C 1
ATOM 2432 O O . LYS A 1 306 ? 4.565 28.467 14.831 1.00 92.94 306 LYS A O 1
ATOM 2437 N N . VAL A 1 307 ? 4.895 28.410 12.610 1.00 94.69 307 VAL A N 1
ATOM 2438 C CA . VAL A 1 307 ? 4.069 29.599 12.325 1.00 94.69 307 VAL A CA 1
ATOM 2439 C C . VAL A 1 307 ? 2.622 29.380 12.778 1.00 94.69 307 VAL A C 1
ATOM 2441 O O . VAL A 1 307 ? 2.062 30.235 13.467 1.00 94.69 307 VAL A O 1
ATOM 2444 N N . MET A 1 308 ? 2.030 28.226 12.457 1.00 91.31 308 MET A N 1
ATOM 2445 C CA . MET A 1 308 ? 0.678 27.862 12.896 1.00 91.31 308 MET A CA 1
ATOM 2446 C C . MET A 1 308 ? 0.575 27.812 14.428 1.00 91.31 308 MET A C 1
ATOM 2448 O O . MET A 1 308 ? -0.424 28.267 14.994 1.00 91.31 308 MET A O 1
ATOM 2452 N N . GLY A 1 309 ? 1.609 27.318 15.115 1.00 90.38 309 GLY A N 1
ATOM 2453 C CA . GLY A 1 309 ? 1.698 27.329 16.578 1.00 90.38 309 GLY A CA 1
ATOM 2454 C C . GLY A 1 309 ? 1.691 28.743 17.171 1.00 90.38 309 GLY A C 1
ATOM 2455 O O . GLY A 1 309 ? 0.896 29.027 18.065 1.00 90.38 309 GLY A O 1
ATOM 2456 N N . VAL A 1 310 ? 2.502 29.658 16.625 1.00 92.25 310 VAL A N 1
ATOM 2457 C CA . VAL A 1 310 ? 2.571 31.062 17.081 1.00 92.25 310 VAL A CA 1
ATOM 2458 C C . VAL A 1 310 ? 1.237 31.787 16.896 1.00 92.25 310 VAL A C 1
ATOM 2460 O O . VAL A 1 310 ? 0.818 32.544 17.772 1.00 92.25 310 VAL A O 1
ATOM 2463 N N . ILE A 1 311 ? 0.541 31.549 15.780 1.00 90.12 311 ILE A N 1
ATOM 2464 C CA . ILE A 1 311 ? -0.791 32.128 15.544 1.00 90.12 311 ILE A CA 1
ATOM 2465 C C . ILE A 1 311 ? -1.785 31.616 16.593 1.00 90.12 311 ILE A C 1
ATOM 2467 O O . ILE A 1 311 ? -2.538 32.411 17.155 1.00 90.12 311 ILE A O 1
ATOM 2471 N N . SER A 1 312 ? -1.771 30.311 16.887 1.00 85.88 312 SER A N 1
ATOM 2472 C CA . SER A 1 312 ? -2.646 29.723 17.906 1.00 85.88 312 SER A CA 1
ATOM 2473 C C . SER A 1 312 ? -2.366 30.297 19.296 1.00 85.88 312 SER A C 1
ATOM 2475 O O . SER A 1 312 ? -3.301 30.679 19.994 1.00 85.88 312 SER A O 1
ATOM 2477 N N . GLU A 1 313 ? -1.095 30.405 19.689 1.00 85.69 313 GLU A N 1
ATOM 2478 C CA . GLU A 1 313 ? -0.681 30.983 20.973 1.00 85.69 313 GLU A CA 1
ATOM 2479 C C . GLU A 1 313 ? -1.140 32.444 21.108 1.00 85.69 313 GLU A C 1
ATOM 2481 O O . GLU A 1 313 ? -1.654 32.848 22.155 1.00 85.69 313 GLU A O 1
ATOM 2486 N N . LEU A 1 314 ? -1.027 33.232 20.033 1.00 86.69 314 LEU A N 1
ATOM 2487 C CA . LEU A 1 314 ? -1.476 34.624 20.016 1.00 86.69 314 LEU A CA 1
ATOM 2488 C C . LEU A 1 314 ? -3.002 34.741 20.156 1.00 86.69 314 LEU A C 1
ATOM 2490 O O . LEU A 1 314 ? -3.483 35.606 20.890 1.00 86.69 314 LEU A O 1
ATOM 2494 N N . ILE A 1 315 ? -3.765 33.865 19.494 1.00 83.00 315 ILE A N 1
ATOM 2495 C CA . ILE A 1 315 ? -5.230 33.814 19.615 1.00 83.00 315 ILE A CA 1
ATOM 2496 C C . ILE A 1 315 ? -5.640 33.408 21.037 1.00 83.00 315 ILE A C 1
ATOM 2498 O O . ILE A 1 315 ? -6.516 34.042 21.625 1.00 83.00 315 ILE A O 1
ATOM 2502 N N . THR A 1 316 ? -4.990 32.400 21.624 1.00 80.12 316 THR A N 1
ATOM 2503 C CA . THR A 1 316 ? -5.233 31.990 23.016 1.00 80.12 316 THR A CA 1
ATOM 2504 C C . THR A 1 316 ? -4.913 33.118 23.991 1.00 80.12 316 THR A C 1
ATOM 2506 O O . THR A 1 316 ? -5.709 33.408 24.882 1.00 80.12 316 THR A O 1
ATOM 2509 N N . THR A 1 317 ? -3.792 33.814 23.785 1.00 80.06 317 THR A N 1
ATOM 2510 C CA . THR A 1 317 ? -3.419 34.983 24.591 1.00 80.06 317 THR A CA 1
ATOM 2511 C C . THR A 1 317 ? -4.506 36.049 24.521 1.00 80.06 317 THR A C 1
ATOM 2513 O O . THR A 1 317 ? -4.942 36.524 25.564 1.00 80.06 317 THR A O 1
ATOM 2516 N N . PHE A 1 318 ? -4.997 36.377 23.320 1.00 81.94 318 PHE A N 1
ATOM 2517 C CA . PHE A 1 318 ? -6.095 37.326 23.124 1.00 81.94 318 PHE A CA 1
ATOM 2518 C C . PHE A 1 318 ? -7.381 36.907 23.856 1.00 81.94 318 PHE A C 1
ATOM 2520 O O . PHE A 1 318 ? -7.981 37.733 24.541 1.00 81.94 318 PHE A O 1
ATOM 2527 N N . ASN A 1 319 ? -7.778 35.633 23.771 1.00 76.88 319 ASN A N 1
ATOM 2528 C CA . ASN A 1 319 ? -8.997 35.123 24.415 1.00 76.88 319 ASN A CA 1
ATOM 2529 C C . ASN A 1 319 ? -8.967 35.209 25.951 1.00 76.88 319 ASN A C 1
ATOM 2531 O O . ASN A 1 319 ? -10.025 35.254 26.578 1.00 76.88 319 ASN A O 1
ATOM 2535 N N . ASN A 1 320 ? -7.770 35.244 26.542 1.00 73.88 320 ASN A N 1
ATOM 2536 C CA . ASN A 1 320 ? -7.556 35.330 27.986 1.00 73.88 320 ASN A CA 1
ATOM 2537 C C . ASN A 1 320 ? -7.432 36.776 28.510 1.00 73.88 320 ASN A C 1
ATOM 2539 O O . ASN A 1 320 ? -7.354 36.974 29.724 1.00 73.88 320 ASN A O 1
ATOM 2543 N N . VAL A 1 321 ? -7.409 37.794 27.638 1.00 71.06 321 VAL A N 1
ATOM 2544 C CA . VAL A 1 321 ? -7.377 39.207 28.060 1.00 71.06 321 VAL A CA 1
ATOM 2545 C C . VAL A 1 321 ? -8.770 39.663 28.517 1.00 71.06 321 VAL A C 1
ATOM 2547 O O . VAL A 1 321 ? -9.783 39.353 27.892 1.00 71.06 321 VAL A O 1
ATOM 2550 N N . ASP A 1 322 ? -8.825 40.426 29.614 1.00 59.97 322 ASP A N 1
ATOM 2551 C CA . ASP A 1 322 ? -10.058 41.025 30.145 1.00 59.97 322 ASP A CA 1
ATOM 2552 C C . ASP A 1 322 ? -10.714 41.997 29.133 1.00 59.97 322 ASP A C 1
ATOM 2554 O O . ASP A 1 322 ? -10.044 42.583 28.280 1.00 59.97 322 ASP A O 1
ATOM 2558 N N . GLN A 1 323 ? -12.026 42.231 29.245 1.00 58.06 323 GLN A N 1
ATOM 2559 C CA . GLN A 1 323 ? -12.854 42.981 28.276 1.00 58.06 323 GLN A CA 1
ATOM 2560 C C . GLN A 1 323 ? -12.469 44.467 28.090 1.00 58.06 323 GLN A C 1
ATOM 2562 O O . GLN A 1 323 ? -13.064 45.157 27.266 1.00 58.06 323 GLN A O 1
ATOM 2567 N N . ASN A 1 324 ? -11.464 44.958 28.819 1.00 57.62 324 ASN A N 1
ATOM 2568 C CA . ASN A 1 324 ? -10.932 46.321 28.748 1.00 57.62 324 ASN A CA 1
ATOM 2569 C C . ASN A 1 324 ? -9.695 46.455 27.832 1.00 57.62 324 ASN A C 1
ATOM 2571 O O . ASN A 1 324 ? -8.934 47.416 27.964 1.00 57.62 324 ASN A O 1
ATOM 2575 N N . ALA A 1 325 ? -9.462 45.500 26.924 1.00 67.06 325 ALA A N 1
ATOM 2576 C CA . ALA A 1 325 ? -8.374 45.573 25.949 1.00 67.06 325 ALA A CA 1
ATOM 2577 C C . ALA A 1 325 ? -8.490 46.818 25.045 1.00 67.06 325 ALA A C 1
ATOM 2579 O O . ALA A 1 325 ? -9.581 47.218 24.637 1.00 67.06 325 ALA A O 1
ATOM 2580 N N . ASN A 1 326 ? -7.350 47.427 24.711 1.00 74.94 326 ASN A N 1
ATOM 2581 C CA . ASN A 1 326 ? -7.286 48.604 23.847 1.00 74.94 326 ASN A CA 1
ATOM 2582 C C . ASN A 1 326 ? -7.812 48.268 22.432 1.00 74.94 326 ASN A C 1
ATOM 2584 O O . ASN A 1 326 ? -7.196 47.445 21.751 1.00 74.94 326 ASN A O 1
ATOM 2588 N N . PRO A 1 327 ? -8.890 48.914 21.941 1.00 76.44 327 PRO A N 1
ATOM 2589 C CA . PRO A 1 327 ? -9.491 48.591 20.643 1.00 76.44 327 PRO A CA 1
ATOM 2590 C C . PRO A 1 327 ? -8.521 48.665 19.458 1.00 76.44 327 PRO A C 1
ATOM 2592 O O . PRO A 1 327 ? -8.636 47.877 18.521 1.00 76.44 327 PRO A O 1
ATOM 2595 N N . ASN A 1 328 ? -7.540 49.572 19.509 1.00 79.12 328 ASN A N 1
ATOM 2596 C CA . ASN A 1 328 ? -6.541 49.709 18.449 1.00 79.12 328 ASN A CA 1
ATOM 2597 C C . ASN A 1 328 ? -5.581 48.509 18.410 1.00 79.12 328 ASN A C 1
ATOM 2599 O O . ASN A 1 328 ? -5.227 48.048 17.330 1.00 79.12 328 ASN A O 1
ATOM 2603 N N . GLU A 1 329 ? -5.196 47.974 19.572 1.00 80.25 329 GLU A N 1
ATOM 2604 C CA . GLU A 1 329 ? -4.328 46.789 19.666 1.00 80.25 329 GLU A CA 1
ATOM 2605 C C . GLU A 1 329 ? -5.062 45.532 19.189 1.00 80.25 329 GLU A C 1
ATOM 2607 O O . GLU A 1 329 ? -4.487 44.703 18.486 1.00 80.25 329 GLU A O 1
ATOM 2612 N N . VAL A 1 330 ? -6.356 45.420 19.509 1.00 81.56 330 VAL A N 1
ATOM 2613 C CA . VAL A 1 330 ? -7.217 44.335 19.017 1.00 81.56 330 VAL A CA 1
ATOM 2614 C C . VAL A 1 330 ? -7.347 44.387 17.495 1.00 81.56 330 VAL A C 1
ATOM 2616 O O . VAL A 1 330 ? -7.225 43.359 16.830 1.00 81.56 330 VAL A O 1
ATOM 2619 N N . GLN A 1 331 ? -7.559 45.579 16.929 1.00 79.81 331 GLN A N 1
ATOM 2620 C CA . GLN A 1 331 ? -7.656 45.757 15.483 1.00 79.81 331 GLN A CA 1
ATOM 2621 C C . GLN A 1 331 ? -6.338 45.421 14.774 1.00 79.81 331 GLN A C 1
ATOM 2623 O O . GLN A 1 331 ? -6.358 44.706 13.773 1.00 79.81 331 GLN A O 1
ATOM 2628 N N . GLU A 1 332 ? -5.203 45.899 15.292 1.00 83.81 332 GLU A N 1
ATOM 2629 C CA . GLU A 1 332 ? -3.884 45.624 14.713 1.00 83.81 332 GLU A CA 1
ATOM 2630 C C . GLU A 1 332 ? -3.562 44.124 14.735 1.00 83.81 332 GLU A C 1
ATOM 2632 O O . GLU A 1 332 ? -3.115 43.565 13.730 1.00 83.81 332 GLU A O 1
ATOM 2637 N N . LEU A 1 333 ? -3.839 43.453 15.858 1.00 87.19 333 LEU A N 1
ATOM 2638 C CA . LEU A 1 333 ? -3.676 42.009 15.988 1.00 87.19 333 LEU A CA 1
ATOM 2639 C C . LEU A 1 333 ? -4.550 41.270 14.976 1.00 87.19 333 LEU A C 1
ATOM 2641 O O . LEU A 1 333 ? -4.051 40.415 14.246 1.00 87.19 333 LEU A O 1
ATOM 2645 N N . ALA A 1 334 ? -5.836 41.612 14.896 1.00 80.56 334 ALA A N 1
ATOM 2646 C CA . ALA A 1 334 ? -6.778 40.944 14.007 1.00 80.56 334 ALA A CA 1
ATOM 2647 C C . ALA A 1 334 ? -6.407 41.124 12.524 1.00 80.56 334 ALA A C 1
ATOM 2649 O O . ALA A 1 334 ? -6.473 40.166 11.751 1.00 80.56 334 ALA A O 1
ATOM 2650 N N . GLN A 1 335 ? -5.954 42.317 12.128 1.00 84.25 335 GLN A N 1
ATOM 2651 C CA . GLN A 1 335 ? -5.441 42.580 10.779 1.00 84.25 335 GLN A CA 1
ATOM 2652 C C . GLN A 1 335 ? -4.171 41.781 10.490 1.00 84.25 335 GLN A C 1
ATOM 2654 O O . GLN A 1 335 ? -4.047 41.177 9.425 1.00 84.25 335 GLN A O 1
ATOM 2659 N N . TRP A 1 336 ? -3.235 41.736 11.440 1.00 89.44 336 TRP A N 1
ATOM 2660 C CA . TRP A 1 336 ? -1.995 40.989 11.268 1.00 89.44 336 TRP A CA 1
ATOM 2661 C C . TRP A 1 336 ? -2.247 39.482 11.152 1.00 89.44 336 TRP A C 1
ATOM 2663 O O . TRP A 1 336 ? -1.755 38.863 10.210 1.00 89.44 336 TRP A O 1
ATOM 2673 N N . VAL A 1 337 ? -3.067 38.903 12.036 1.00 87.81 337 VAL A N 1
ATOM 2674 C CA . VAL A 1 337 ? -3.466 37.489 11.955 1.00 87.81 337 VAL A CA 1
ATOM 2675 C C . VAL A 1 337 ? -4.147 37.213 10.617 1.00 87.81 337 VAL A C 1
ATOM 2677 O O . VAL A 1 337 ? -3.757 36.269 9.933 1.00 87.81 337 VAL A O 1
ATOM 2680 N N . THR A 1 338 ? -5.090 38.068 10.197 1.00 83.44 338 THR A N 1
ATOM 2681 C CA . THR A 1 338 ? -5.785 37.930 8.904 1.00 83.44 338 THR A CA 1
ATOM 2682 C C . THR A 1 338 ? -4.794 37.940 7.735 1.00 83.44 338 THR A C 1
ATOM 2684 O O . THR A 1 338 ? -4.881 37.102 6.836 1.00 83.44 338 THR A O 1
ATOM 2687 N N . ARG A 1 339 ? -3.784 38.817 7.764 1.00 87.38 339 ARG A N 1
ATOM 2688 C CA . ARG A 1 339 ? -2.718 38.844 6.756 1.00 87.38 339 ARG A CA 1
ATOM 2689 C C . ARG A 1 339 ? -1.923 37.540 6.722 1.00 87.38 339 ARG A C 1
ATOM 2691 O O . ARG A 1 339 ? -1.722 37.001 5.636 1.00 87.38 339 ARG A O 1
ATOM 2698 N N . ILE A 1 340 ? -1.487 37.014 7.869 1.00 91.00 340 ILE A N 1
ATOM 2699 C CA . ILE A 1 340 ? -0.697 35.772 7.902 1.00 91.00 340 ILE A CA 1
ATOM 2700 C C . ILE A 1 340 ? -1.523 34.576 7.415 1.00 91.00 340 ILE A C 1
ATOM 2702 O O . ILE A 1 340 ? -1.051 33.833 6.558 1.00 91.00 340 ILE A O 1
ATOM 2706 N N . VAL A 1 341 ? -2.774 34.413 7.859 1.00 88.31 341 VAL A N 1
ATOM 2707 C CA . VAL A 1 341 ? -3.628 33.312 7.363 1.00 88.31 341 VAL A CA 1
ATOM 2708 C C . VAL A 1 341 ? -3.930 33.442 5.866 1.00 88.31 341 VAL A C 1
ATOM 2710 O O . VAL A 1 341 ? -4.116 32.435 5.186 1.00 88.31 341 VAL A O 1
ATOM 2713 N N . THR A 1 342 ? -3.923 34.665 5.329 1.00 86.31 342 THR A N 1
ATOM 2714 C CA . THR A 1 342 ? -4.057 34.914 3.888 1.00 86.31 342 THR A CA 1
ATOM 2715 C C . THR A 1 342 ? -2.787 34.523 3.126 1.00 86.31 342 THR A C 1
ATOM 2717 O O . THR A 1 342 ? -2.895 33.849 2.108 1.00 86.31 342 THR A O 1
ATOM 2720 N N . ILE A 1 343 ? -1.589 34.838 3.642 1.00 90.12 343 ILE A N 1
ATOM 2721 C CA . ILE A 1 343 ? -0.304 34.353 3.088 1.00 90.12 343 ILE A CA 1
ATOM 2722 C C . ILE A 1 343 ? -0.270 32.820 3.061 1.00 90.12 343 ILE A C 1
ATOM 2724 O O . ILE A 1 343 ? 0.149 32.219 2.076 1.00 90.12 343 ILE A O 1
ATOM 2728 N N . LEU A 1 344 ? -0.768 32.182 4.120 1.00 91.00 344 LEU A N 1
ATOM 2729 C CA . LEU A 1 344 ? -0.878 30.728 4.208 1.00 91.00 344 LEU A CA 1
ATOM 2730 C C . LEU A 1 344 ? -1.987 30.151 3.311 1.00 91.00 344 LEU A C 1
ATOM 2732 O O . LEU A 1 344 ? -2.082 28.934 3.179 1.00 91.00 344 LEU A O 1
ATOM 2736 N N . GLY A 1 345 ? -2.804 30.986 2.662 1.00 87.94 345 GLY A N 1
ATOM 2737 C CA . GLY A 1 345 ? -3.863 30.597 1.728 1.00 87.94 345 GLY A CA 1
ATOM 2738 C C . GLY A 1 345 ? -5.144 30.070 2.382 1.00 87.94 345 GLY A C 1
ATOM 2739 O O . GLY A 1 345 ? -5.917 29.373 1.730 1.00 87.94 345 GLY A O 1
ATOM 2740 N N . LEU A 1 346 ? -5.400 30.386 3.653 1.00 85.88 346 LEU A N 1
ATOM 2741 C CA . LEU A 1 346 ? -6.593 29.935 4.387 1.00 85.88 346 LEU A CA 1
ATOM 2742 C C . LEU A 1 346 ? -7.818 30.850 4.196 1.00 85.88 346 LEU A C 1
ATOM 2744 O O . LEU A 1 346 ? -8.948 30.426 4.461 1.00 85.88 346 LEU A O 1
ATOM 2748 N N . ASN A 1 347 ? -7.610 32.077 3.703 1.00 77.50 347 ASN A N 1
ATOM 2749 C CA . ASN A 1 347 ? -8.636 33.116 3.560 1.00 77.50 347 ASN A CA 1
ATOM 2750 C C . ASN A 1 347 ? -9.121 33.323 2.109 1.00 77.50 347 ASN A C 1
ATOM 2752 O O . ASN A 1 347 ? -9.228 34.451 1.631 1.00 77.50 347 ASN A O 1
ATOM 2756 N N . GLY A 1 348 ? -9.380 32.227 1.390 1.00 71.06 348 GLY A N 1
ATOM 2757 C CA . GLY A 1 348 ? -9.960 32.280 0.043 1.00 71.06 348 GLY A CA 1
ATOM 2758 C C . GLY A 1 348 ? -9.166 33.158 -0.935 1.00 71.06 348 GLY A C 1
ATOM 2759 O O . GLY A 1 348 ? -7.939 33.210 -0.883 1.00 71.06 348 GLY A O 1
ATOM 2760 N N . LYS A 1 349 ? -9.872 33.873 -1.820 1.00 62.81 349 LYS A N 1
ATOM 2761 C CA . LYS A 1 349 ? -9.266 34.688 -2.897 1.00 62.81 349 LYS A CA 1
ATOM 2762 C C . LYS A 1 349 ? -8.837 36.091 -2.451 1.00 62.81 349 LYS A C 1
ATOM 2764 O O . LYS A 1 349 ? -8.566 36.954 -3.287 1.00 62.81 349 LYS A O 1
ATOM 2769 N N . VAL A 1 350 ? -8.838 36.355 -1.150 1.00 64.38 350 VAL A N 1
ATOM 2770 C CA . VAL A 1 350 ? -8.535 37.673 -0.598 1.00 64.38 350 VAL A CA 1
ATOM 2771 C C . VAL A 1 350 ? -7.029 37.935 -0.700 1.00 64.38 350 VAL A C 1
ATOM 2773 O O . VAL A 1 350 ? -6.220 37.063 -0.405 1.00 64.38 350 VAL A O 1
ATOM 2776 N N . SER A 1 351 ? -6.628 39.137 -1.126 1.00 60.16 351 SER A N 1
ATOM 2777 C CA . SER A 1 351 ? -5.206 39.511 -1.160 1.00 60.16 351 SER A CA 1
ATOM 2778 C C . SER A 1 351 ? -4.648 39.677 0.265 1.00 60.16 351 SER A C 1
ATOM 2780 O O . SER A 1 351 ? -5.326 40.289 1.103 1.00 60.16 351 SER A O 1
ATOM 2782 N N . PRO A 1 352 ? -3.399 39.243 0.546 1.00 58.50 352 PRO A N 1
ATOM 2783 C CA . PRO A 1 352 ? -2.707 39.535 1.806 1.00 58.50 352 PRO A CA 1
ATOM 2784 C C . PRO A 1 352 ? -2.565 41.032 2.118 1.00 58.50 352 PRO A C 1
ATOM 2786 O O . PRO A 1 352 ? -2.282 41.399 3.257 1.00 58.50 352 PRO A O 1
ATOM 2789 N N . GLU A 1 353 ? -2.725 41.893 1.112 1.00 57.75 353 GLU A N 1
ATOM 2790 C CA . GLU A 1 353 ? -2.676 43.355 1.237 1.00 57.75 353 GLU A CA 1
ATOM 2791 C C . GLU A 1 353 ? -4.039 43.978 1.582 1.00 57.75 353 GLU A C 1
ATOM 2793 O O . GLU A 1 353 ? -4.145 45.192 1.753 1.00 57.75 353 GLU A O 1
ATOM 2798 N N . SER A 1 354 ? -5.100 43.173 1.676 1.00 61.47 354 SER A N 1
ATOM 2799 C CA . SER A 1 354 ? -6.427 43.664 2.046 1.00 61.47 354 SER A CA 1
ATOM 2800 C C . SER A 1 354 ? -6.506 44.039 3.533 1.00 61.47 354 SER A C 1
ATOM 2802 O O . SER A 1 354 ? -5.933 43.381 4.398 1.00 61.47 354 SER A O 1
ATOM 2804 N N . CYS A 1 355 ? -7.268 45.090 3.847 1.00 55.03 355 CYS A N 1
ATOM 2805 C CA . CYS A 1 355 ? -7.484 45.559 5.224 1.00 55.03 355 CYS A CA 1
ATOM 2806 C C . CYS A 1 355 ? -8.666 44.867 5.936 1.00 55.03 355 CYS A C 1
ATOM 2808 O O . CYS A 1 355 ? -9.118 45.352 6.977 1.00 55.03 355 CYS A O 1
ATOM 2810 N N . GLY A 1 356 ? -9.218 43.795 5.354 1.00 60.59 356 GLY A N 1
ATOM 2811 C CA . GLY A 1 356 ? -10.345 43.051 5.921 1.00 60.59 356 GLY A CA 1
ATOM 2812 C C . GLY A 1 356 ? -9.947 42.280 7.181 1.00 60.59 356 GLY A C 1
ATOM 2813 O O . GLY A 1 356 ? -8.791 41.900 7.340 1.00 60.59 356 GLY A O 1
ATOM 2814 N N . ILE A 1 357 ? -10.904 42.057 8.084 1.00 65.12 357 ILE A N 1
ATOM 2815 C CA . ILE A 1 357 ? -10.722 41.248 9.297 1.00 65.12 357 ILE A CA 1
ATOM 2816 C C . ILE A 1 357 ? -11.667 40.052 9.210 1.00 65.12 357 ILE A C 1
ATOM 2818 O O . ILE A 1 357 ? -12.854 40.238 8.950 1.00 65.12 357 ILE A O 1
ATOM 2822 N N . GLY A 1 358 ? -11.154 38.849 9.472 1.00 60.62 358 GLY A N 1
ATOM 2823 C CA . GLY A 1 358 ? -11.956 37.623 9.506 1.00 60.62 358 GLY A CA 1
ATOM 2824 C C . GLY A 1 358 ? -11.763 36.711 8.293 1.00 60.62 358 GLY A C 1
ATOM 2825 O O . GLY A 1 358 ? -10.985 37.006 7.387 1.00 60.62 358 GLY A O 1
ATOM 2826 N N . TRP A 1 359 ? -12.436 35.558 8.340 1.00 64.44 359 TRP A N 1
ATOM 2827 C CA . TRP A 1 359 ? -12.319 34.476 7.360 1.00 64.44 359 TRP A CA 1
ATOM 2828 C C . TRP A 1 359 ? -13.552 34.474 6.456 1.00 64.44 359 TRP A C 1
ATOM 2830 O O . TRP A 1 359 ? -14.680 34.475 6.945 1.00 64.44 359 TRP A O 1
ATOM 2840 N N . GLU A 1 360 ? -13.366 34.403 5.141 1.00 58.81 360 GLU A N 1
ATOM 2841 C CA . GLU A 1 360 ? -14.490 34.222 4.217 1.00 58.81 360 GLU A CA 1
ATOM 2842 C C . GLU A 1 360 ? -15.127 32.821 4.406 1.00 58.81 360 GLU A C 1
ATOM 2844 O O . GLU A 1 360 ? -14.425 31.815 4.394 1.00 58.81 360 GLU A O 1
ATOM 2849 N N . GLY A 1 361 ? -16.450 32.704 4.585 1.00 54.75 361 GLY A N 1
ATOM 2850 C CA . GLY A 1 361 ? -17.162 31.407 4.562 1.00 54.75 361 GLY A CA 1
ATOM 2851 C C . GLY A 1 361 ? -17.353 30.657 5.895 1.00 54.75 361 GLY A C 1
ATOM 2852 O O . GLY A 1 361 ? -17.769 29.503 5.871 1.00 54.75 361 GLY A O 1
ATOM 2853 N N . THR A 1 362 ? -17.080 31.274 7.050 1.00 55.00 362 THR A N 1
ATOM 2854 C CA . THR A 1 362 ? -17.488 30.769 8.390 1.00 55.00 362 THR A CA 1
ATOM 2855 C C . THR A 1 362 ? -18.646 31.552 9.012 1.00 55.00 362 THR A C 1
ATOM 2857 O O . THR A 1 362 ? -19.068 31.261 10.130 1.00 55.00 362 THR A O 1
ATOM 2860 N N . ASP A 1 363 ? -19.165 32.548 8.298 1.00 58.62 363 ASP A N 1
ATOM 2861 C CA . ASP A 1 363 ? -20.251 33.388 8.780 1.00 58.62 363 ASP A CA 1
ATOM 2862 C C . ASP A 1 363 ? -21.618 32.741 8.562 1.00 58.62 363 ASP A C 1
ATOM 2864 O O . ASP A 1 363 ? -21.870 32.050 7.573 1.00 58.62 363 ASP A O 1
ATOM 2868 N N . ILE A 1 364 ? -22.538 33.033 9.483 1.00 70.56 364 ILE A N 1
ATOM 2869 C CA . ILE A 1 364 ? -23.968 32.799 9.279 1.00 70.56 364 ILE A CA 1
ATOM 2870 C C . ILE A 1 364 ? -24.369 33.458 7.953 1.00 70.56 364 ILE A C 1
ATOM 2872 O O . ILE A 1 364 ? -23.994 34.617 7.742 1.00 70.56 364 ILE A O 1
ATOM 2876 N N . PRO A 1 365 ? -25.159 32.790 7.089 1.00 72.75 365 PRO A N 1
ATOM 2877 C CA . PRO A 1 365 ? -25.628 33.397 5.853 1.00 72.75 365 PRO A CA 1
ATOM 2878 C C . PRO A 1 365 ? -26.222 34.780 6.127 1.00 72.75 365 PRO A C 1
ATOM 2880 O O . PRO A 1 365 ? -27.124 34.917 6.954 1.00 72.75 365 PRO A O 1
ATOM 2883 N N . GLU A 1 366 ? -25.733 35.811 5.438 1.00 74.25 366 GLU A N 1
ATOM 2884 C CA . GLU A 1 366 ? -26.176 37.197 5.647 1.00 74.25 366 GLU A CA 1
ATOM 2885 C C . GLU A 1 366 ? -27.715 37.351 5.634 1.00 74.25 366 GLU A C 1
ATOM 2887 O O . GLU A 1 366 ? -28.260 37.997 6.533 1.00 74.25 366 GLU A O 1
ATOM 2892 N N . PRO A 1 367 ? -28.464 36.676 4.731 1.00 77.44 367 PRO A N 1
ATOM 2893 C CA . PRO A 1 367 ? -29.928 36.725 4.733 1.00 77.44 367 PRO A CA 1
ATOM 2894 C C . PRO A 1 367 ? -30.590 36.116 5.984 1.00 77.44 367 PRO A C 1
ATOM 2896 O O . PRO A 1 367 ? -31.755 36.416 6.255 1.00 77.44 367 PRO A O 1
ATOM 2899 N N . ALA A 1 368 ? -29.881 35.254 6.719 1.00 79.88 368 ALA A N 1
ATOM 2900 C CA . ALA A 1 368 ? -30.366 34.533 7.894 1.00 79.88 368 ALA A CA 1
ATOM 2901 C C . ALA A 1 368 ? -30.165 35.312 9.204 1.00 79.88 368 ALA A C 1
ATOM 2903 O O . ALA A 1 368 ? -30.986 35.188 10.115 1.00 79.88 368 ALA A O 1
ATOM 2904 N N . LYS A 1 369 ? -29.123 36.155 9.294 1.00 82.12 369 LYS A N 1
ATOM 2905 C CA . LYS A 1 369 ? -28.763 36.922 10.507 1.00 82.12 369 LYS A CA 1
ATOM 2906 C C . LYS A 1 369 ? -29.943 37.717 11.082 1.00 82.12 369 LYS A C 1
ATOM 2908 O O . LYS A 1 369 ? -30.180 37.679 12.287 1.00 82.12 369 LYS A O 1
ATOM 2913 N N . GLN A 1 370 ? -30.729 38.362 10.218 1.00 82.75 370 GLN A N 1
ATOM 2914 C CA . GLN A 1 370 ? -31.892 39.173 10.608 1.00 82.75 370 GLN A CA 1
ATOM 2915 C C . GLN A 1 370 ? -33.016 38.387 11.311 1.00 82.75 370 GLN A C 1
ATOM 2917 O O . GLN A 1 370 ? -33.824 38.990 12.006 1.00 82.75 370 GLN A O 1
ATOM 2922 N N . PHE A 1 371 ? -33.081 37.063 11.132 1.00 85.56 371 PHE A N 1
ATOM 2923 C CA . PHE A 1 371 ? -34.074 36.197 11.778 1.00 85.56 371 PHE A CA 1
ATOM 2924 C C . PHE A 1 371 ? -33.459 35.427 12.949 1.00 85.56 371 PHE A C 1
ATOM 2926 O O . PHE A 1 371 ? -34.094 35.283 13.988 1.00 85.56 371 PHE A O 1
ATOM 2933 N N . LEU A 1 372 ? -32.211 34.972 12.805 1.00 86.19 372 LEU A N 1
ATOM 2934 C CA . LEU A 1 372 ? -31.537 34.117 13.782 1.00 86.19 372 LEU A CA 1
ATOM 2935 C C . LEU A 1 372 ? -31.166 34.837 15.081 1.00 86.19 372 LEU A C 1
ATOM 2937 O O . LEU A 1 372 ? -31.379 34.275 16.152 1.00 86.19 372 LEU A O 1
ATOM 2941 N N . TYR A 1 373 ? -30.643 36.068 15.022 1.00 86.19 373 TYR A N 1
ATOM 2942 C CA . TYR A 1 373 ? -30.286 36.793 16.248 1.00 86.19 373 TYR A CA 1
ATOM 2943 C C . TYR A 1 373 ? -31.517 37.173 17.090 1.00 86.19 373 TYR A C 1
ATOM 2945 O O . TYR A 1 373 ? -31.497 36.898 18.292 1.00 86.19 373 TYR A O 1
ATOM 2953 N N . PRO A 1 374 ? -32.614 37.706 16.508 1.00 86.06 374 PRO A N 1
ATOM 2954 C CA . PRO A 1 374 ? -33.853 37.920 17.257 1.00 86.06 374 PRO A CA 1
ATOM 2955 C C . PRO A 1 374 ? -34.441 36.616 17.815 1.00 86.06 374 PRO A C 1
ATOM 2957 O O . PRO A 1 374 ? -34.879 36.580 18.962 1.00 86.06 374 PRO A O 1
ATOM 2960 N N . LEU A 1 375 ? -34.401 35.524 17.043 1.00 87.69 375 LEU A N 1
ATOM 2961 C CA . LEU A 1 375 ? -34.859 34.204 17.487 1.00 87.69 375 LEU A CA 1
ATOM 2962 C C . LEU A 1 375 ? -34.065 33.675 18.690 1.00 87.69 375 LEU A C 1
ATOM 2964 O O . LEU A 1 375 ? -34.655 33.192 19.655 1.00 87.69 375 LEU A O 1
ATOM 2968 N N . SER A 1 376 ? -32.734 33.793 18.645 1.00 88.12 376 SER A N 1
ATOM 2969 C CA . SER A 1 376 ? -31.847 33.395 19.743 1.00 88.12 376 SER A CA 1
ATOM 2970 C C . SER A 1 376 ? -32.130 34.212 21.004 1.00 88.12 376 SER A C 1
ATOM 2972 O O . SER A 1 376 ? -32.280 33.639 22.080 1.00 88.12 376 SER A O 1
ATOM 2974 N N . ALA A 1 377 ? -32.280 35.534 20.868 1.00 86.56 377 ALA A N 1
ATOM 2975 C CA . ALA A 1 377 ? -32.597 36.423 21.986 1.00 86.56 377 ALA A CA 1
ATOM 2976 C C . ALA A 1 377 ? -33.956 36.087 22.627 1.00 86.56 377 ALA A C 1
ATOM 2978 O O . ALA A 1 377 ? -34.061 36.001 23.849 1.00 86.56 377 ALA A O 1
ATOM 2979 N N . MET A 1 378 ? -34.981 35.826 21.809 1.00 86.25 378 MET A N 1
ATOM 2980 C CA . MET A 1 378 ? -36.311 35.417 22.274 1.00 86.25 378 MET A CA 1
ATOM 2981 C C . MET A 1 378 ? -36.262 34.100 23.059 1.00 86.25 378 MET A C 1
ATOM 2983 O O . MET A 1 378 ? -36.885 33.976 24.115 1.00 86.25 378 MET A O 1
ATOM 2987 N N . ARG A 1 379 ? -35.506 33.114 22.563 1.00 89.81 379 ARG A N 1
ATOM 2988 C CA . ARG A 1 379 ? -35.315 31.821 23.233 1.00 89.81 379 ARG A CA 1
ATOM 2989 C C . ARG A 1 379 ? -34.573 31.973 24.561 1.00 89.81 379 ARG A C 1
ATOM 2991 O O . ARG A 1 379 ? -34.964 31.337 25.540 1.00 89.81 379 ARG A O 1
ATOM 2998 N N . ASP A 1 380 ? -33.527 32.795 24.609 1.00 86.56 380 ASP A N 1
ATOM 2999 C CA . ASP A 1 380 ? -32.748 33.025 25.830 1.00 86.56 380 ASP A CA 1
ATOM 3000 C C . ASP A 1 380 ? -33.594 33.723 26.900 1.00 86.56 380 ASP A C 1
ATOM 3002 O O . ASP A 1 380 ? -33.669 33.229 28.027 1.00 86.56 380 ASP A O 1
ATOM 3006 N N . ALA A 1 381 ? -34.343 34.765 26.525 1.00 85.19 381 ALA A N 1
ATOM 3007 C CA . ALA A 1 381 ? -35.283 35.446 27.416 1.00 85.19 381 ALA A CA 1
ATOM 3008 C C . ALA A 1 381 ? -36.358 34.491 27.969 1.00 85.19 381 ALA A C 1
ATOM 3010 O O . ALA A 1 381 ? -36.660 34.505 29.165 1.00 85.19 381 ALA A O 1
ATOM 3011 N N . LEU A 1 382 ? -36.904 33.604 27.126 1.00 85.50 382 LEU A N 1
ATOM 3012 C CA . LEU A 1 382 ? -37.873 32.589 27.550 1.00 85.50 382 LEU A CA 1
ATOM 3013 C C . LEU A 1 382 ? -37.257 31.577 28.529 1.00 85.50 382 LEU A C 1
ATOM 3015 O O . LEU A 1 382 ? -37.876 31.204 29.530 1.00 85.50 382 LEU A O 1
ATOM 3019 N N . ARG A 1 383 ? -36.023 31.139 28.271 1.00 86.00 383 ARG A N 1
ATOM 3020 C CA . ARG A 1 383 ? -35.308 30.179 29.118 1.00 86.00 383 ARG A CA 1
ATOM 3021 C C . ARG A 1 383 ? -34.931 30.776 30.474 1.00 86.00 383 ARG A C 1
ATOM 3023 O O . ARG A 1 383 ? -35.057 30.085 31.484 1.00 86.00 383 ARG A O 1
ATOM 3030 N N . GLU A 1 384 ? -34.506 32.035 30.517 1.00 83.44 384 GLU A N 1
ATOM 3031 C CA . GLU A 1 384 ? -34.232 32.764 31.763 1.00 83.44 384 GLU A CA 1
ATOM 3032 C C . GLU A 1 384 ? -35.502 32.980 32.593 1.00 83.44 384 GLU A C 1
ATOM 3034 O O . GLU A 1 384 ? -35.512 32.702 33.798 1.00 83.44 384 GLU A O 1
ATOM 3039 N N . ALA A 1 385 ? -36.601 33.386 31.949 1.00 79.94 385 ALA A N 1
ATOM 3040 C CA . ALA A 1 385 ? -37.899 33.535 32.605 1.00 79.94 385 ALA A CA 1
ATOM 3041 C C . ALA A 1 385 ? -38.388 32.212 33.224 1.00 79.94 385 ALA A C 1
ATOM 3043 O O . ALA A 1 385 ? -38.913 32.202 34.333 1.00 79.94 385 ALA A O 1
ATOM 3044 N N . THR A 1 386 ? -38.144 31.085 32.548 1.00 79.69 386 THR A N 1
ATOM 3045 C CA . THR A 1 386 ? -38.572 29.752 33.009 1.00 79.69 386 THR A CA 1
ATOM 3046 C C . THR A 1 386 ? -37.673 29.172 34.112 1.00 79.69 386 THR A C 1
ATOM 3048 O O . THR A 1 386 ? -38.132 28.404 34.952 1.00 79.69 386 THR A O 1
ATOM 3051 N N . LYS A 1 387 ? -36.377 29.518 34.139 1.00 74.50 387 LYS A N 1
ATOM 3052 C CA . LYS A 1 387 ? -35.431 29.053 35.175 1.00 74.50 387 LYS A CA 1
ATOM 3053 C C . LYS A 1 387 ? -35.548 29.823 36.491 1.00 74.50 387 LYS A C 1
ATOM 3055 O O . LYS A 1 387 ? -35.211 29.281 37.541 1.00 74.50 387 LYS A O 1
ATOM 3060 N N . SER A 1 388 ? -35.976 31.082 36.436 1.00 66.19 388 SER A N 1
ATOM 3061 C CA . SER A 1 388 ? -36.010 31.975 37.598 1.00 66.19 388 SER A CA 1
ATOM 3062 C C . SER A 1 388 ? -37.284 31.848 38.446 1.00 66.19 388 SER A C 1
ATOM 3064 O O . SER A 1 388 ? -37.229 32.164 39.635 1.00 66.19 388 SER A O 1
ATOM 3066 N N . GLN A 1 389 ? -38.409 31.361 37.897 1.00 58.75 389 GLN A N 1
ATOM 3067 C CA . GLN A 1 389 ? -39.678 31.165 38.621 1.00 58.75 389 GLN A CA 1
ATOM 3068 C C . GLN A 1 389 ? -40.461 29.948 38.095 1.00 58.75 389 GLN A C 1
ATOM 3070 O O . GLN A 1 389 ? -40.446 29.656 36.907 1.00 58.75 389 GLN A O 1
ATOM 3075 N N . GLY A 1 390 ? -41.148 29.225 38.989 1.00 58.56 390 GLY A N 1
ATOM 3076 C CA . GLY A 1 390 ? -41.762 27.919 38.696 1.00 58.56 390 GLY A CA 1
ATOM 3077 C C . GLY A 1 390 ? -42.926 27.911 37.693 1.00 58.56 390 GLY A C 1
ATOM 3078 O O . GLY A 1 390 ? -43.193 26.848 37.134 1.00 58.56 390 GLY A O 1
ATOM 3079 N N . GLU A 1 391 ? -43.571 29.052 37.420 1.00 65.38 391 GLU A N 1
ATOM 3080 C CA . GLU A 1 391 ? -44.643 29.205 36.420 1.00 65.38 391 GLU A CA 1
ATOM 3081 C C . GLU A 1 391 ? -44.515 30.561 35.697 1.00 65.38 391 GLU A C 1
ATOM 3083 O O . GLU A 1 391 ? -44.480 31.613 36.338 1.00 65.38 391 GLU A O 1
ATOM 3088 N N . VAL A 1 392 ? -44.437 30.545 34.360 1.00 71.50 392 VAL A N 1
ATOM 3089 C CA . VAL A 1 392 ? -44.330 31.752 33.519 1.00 71.50 392 VAL A CA 1
ATOM 3090 C C . VAL A 1 392 ? -45.730 32.304 33.230 1.00 71.50 392 VAL A C 1
ATOM 3092 O O . VAL A 1 392 ? -46.598 31.593 32.730 1.00 71.50 392 VAL A O 1
ATOM 3095 N N . THR A 1 393 ? -45.971 33.585 33.516 1.00 74.50 393 THR A N 1
ATOM 3096 C CA . THR A 1 393 ? -47.294 34.207 33.319 1.00 74.50 393 THR A CA 1
ATOM 3097 C C . THR A 1 393 ? -47.552 34.596 31.857 1.00 74.50 393 THR A C 1
ATOM 3099 O O . THR A 1 393 ? -46.643 34.995 31.125 1.00 74.50 393 THR A O 1
ATOM 3102 N N . HIS A 1 394 ? -48.824 34.606 31.434 1.00 72.44 394 HIS A N 1
ATOM 3103 C CA . HIS A 1 394 ? -49.229 35.073 30.095 1.00 72.44 394 HIS A CA 1
ATOM 3104 C C . HIS A 1 394 ? -48.749 36.499 29.763 1.00 72.44 394 HIS A C 1
ATOM 3106 O O . HIS A 1 394 ? -48.500 36.818 28.601 1.00 72.44 394 HIS A O 1
ATOM 3112 N N . GLN A 1 395 ? -48.608 37.366 30.770 1.00 71.56 395 GLN A N 1
ATOM 3113 C CA . GLN A 1 395 ? -48.137 38.738 30.583 1.00 71.56 395 GLN A CA 1
ATOM 3114 C C . GLN A 1 395 ? -46.636 38.796 30.247 1.00 71.56 395 GLN A C 1
ATOM 3116 O O . GLN A 1 395 ? -46.233 39.634 29.443 1.00 71.56 395 GLN A O 1
ATOM 3121 N N . GLN A 1 396 ? -45.829 37.880 30.793 1.00 74.31 396 GLN A N 1
ATOM 3122 C CA . GLN A 1 396 ? -44.400 37.749 30.478 1.00 74.31 396 GLN A CA 1
ATOM 3123 C C . GLN A 1 396 ? -44.183 37.174 29.075 1.00 74.31 396 GLN A C 1
ATOM 3125 O O . GLN A 1 396 ? -43.390 37.721 28.313 1.00 74.31 396 GLN A O 1
ATOM 3130 N N . LEU A 1 397 ? -44.946 36.145 28.686 1.00 77.00 397 LEU A N 1
ATOM 3131 C CA . LEU A 1 397 ? -44.904 35.601 27.320 1.00 77.00 397 LEU A CA 1
ATOM 3132 C C . LEU A 1 397 ? -45.254 36.665 26.271 1.00 77.00 397 LEU A C 1
ATOM 3134 O O . LEU A 1 397 ? -44.603 36.763 25.230 1.00 77.00 397 LEU A O 1
ATOM 3138 N N . LYS A 1 398 ? -46.242 37.519 26.570 1.00 77.69 398 LYS A N 1
ATOM 3139 C CA . LYS A 1 398 ? -46.615 38.649 25.710 1.00 77.69 398 LYS A CA 1
ATOM 3140 C C . LYS A 1 398 ? -45.518 39.716 25.612 1.00 77.69 398 LYS A C 1
ATOM 3142 O O . LYS A 1 398 ? -45.385 40.331 24.561 1.00 77.69 398 LYS A O 1
ATOM 3147 N N . ALA A 1 399 ? -44.749 39.949 26.676 1.00 78.75 399 ALA A N 1
ATOM 3148 C CA . ALA A 1 399 ? -43.633 40.896 26.656 1.00 78.75 399 ALA A CA 1
ATOM 3149 C C . ALA A 1 399 ? -42.475 40.382 25.780 1.00 78.75 399 ALA A C 1
ATOM 3151 O O . ALA A 1 399 ? -42.054 41.079 24.862 1.00 78.75 399 ALA A O 1
ATOM 3152 N N . ILE A 1 400 ? -42.058 39.127 25.977 1.00 79.69 400 ILE A N 1
ATOM 3153 C CA . ILE A 1 400 ? -40.962 38.485 25.223 1.00 79.69 400 ILE A CA 1
ATOM 3154 C C . ILE A 1 400 ? -41.274 38.424 23.714 1.00 79.69 400 ILE A C 1
ATOM 3156 O O . ILE A 1 400 ? -40.423 38.707 22.869 1.00 79.69 400 ILE A O 1
ATOM 3160 N N . THR A 1 401 ? -42.521 38.099 23.359 1.00 77.50 401 THR A N 1
ATOM 3161 C CA . THR A 1 401 ? -42.971 38.026 21.955 1.00 77.50 401 THR A CA 1
ATOM 3162 C C . THR A 1 401 ? -43.164 39.391 21.296 1.00 77.50 401 THR A C 1
ATOM 3164 O O . THR A 1 401 ? -43.035 39.485 20.075 1.00 77.50 401 THR A O 1
ATOM 3167 N N . ALA A 1 402 ? -43.462 40.444 22.066 1.00 70.69 402 ALA A N 1
ATOM 3168 C CA . ALA A 1 402 ? -43.647 41.803 21.553 1.00 70.69 402 ALA A CA 1
ATOM 3169 C C . ALA A 1 402 ? -42.325 42.564 21.355 1.00 70.69 402 ALA A C 1
ATOM 3171 O O . ALA A 1 402 ? -42.259 43.438 20.494 1.00 70.69 402 ALA A O 1
ATOM 3172 N N . GLU A 1 403 ? -41.279 42.235 22.119 1.00 65.38 403 GLU A N 1
ATOM 3173 C CA . GLU A 1 403 ? -39.945 42.845 21.985 1.00 65.38 403 GLU A CA 1
ATOM 3174 C C . GLU A 1 403 ? -39.189 42.380 20.730 1.00 65.38 403 GLU A C 1
ATOM 3176 O O . GLU A 1 403 ? -38.271 43.057 20.268 1.00 65.38 403 GLU A O 1
ATOM 3181 N N . THR A 1 404 ? -39.601 41.262 20.128 1.00 65.62 404 THR A N 1
ATOM 3182 C CA . THR A 1 404 ? -38.886 40.637 19.011 1.00 65.62 404 THR A CA 1
ATOM 3183 C C . THR A 1 404 ? -39.640 40.832 17.690 1.00 65.62 404 THR A C 1
ATOM 3185 O O . THR A 1 404 ? -40.395 39.964 17.254 1.00 65.62 404 THR A O 1
ATOM 3188 N N . ILE A 1 405 ? -39.460 41.989 17.045 1.00 64.88 405 ILE A N 1
ATOM 3189 C CA . ILE A 1 405 ? -40.106 42.333 15.763 1.00 64.88 405 ILE A CA 1
ATOM 3190 C C . ILE A 1 405 ? -39.116 42.130 14.612 1.00 64.88 405 ILE A C 1
ATOM 3192 O O . ILE A 1 405 ? -37.998 42.639 14.662 1.00 64.88 405 ILE A O 1
ATOM 3196 N N . VAL A 1 406 ? -39.542 41.441 13.549 1.00 72.94 406 VAL A N 1
ATOM 3197 C CA . VAL A 1 406 ? -38.756 41.275 12.315 1.00 72.94 406 VAL A CA 1
ATOM 3198 C C . VAL A 1 406 ? -39.528 41.842 11.120 1.00 72.94 406 VAL A C 1
ATOM 3200 O O . VAL A 1 406 ? -40.750 41.719 11.057 1.00 72.94 406 VAL A O 1
ATOM 3203 N N . ASP A 1 407 ? -38.837 42.489 10.175 1.00 72.94 407 ASP A N 1
ATOM 3204 C CA . ASP A 1 407 ? -39.464 43.069 8.979 1.00 72.94 407 ASP A CA 1
ATOM 3205 C C . ASP A 1 407 ? -39.718 41.991 7.911 1.00 72.94 407 ASP A C 1
ATOM 3207 O O . ASP A 1 407 ? -38.808 41.550 7.205 1.00 72.94 407 ASP A O 1
ATOM 3211 N N . GLU A 1 408 ? -40.978 41.582 7.762 1.00 70.88 408 GLU A N 1
ATOM 3212 C CA . GLU A 1 408 ? -41.402 40.559 6.795 1.00 70.88 408 GLU A CA 1
ATOM 3213 C C . GLU A 1 408 ? -41.127 40.944 5.328 1.00 70.88 408 GLU A C 1
ATOM 3215 O O . GLU A 1 408 ? -41.088 40.077 4.454 1.00 70.88 408 GLU A O 1
ATOM 3220 N N . ARG A 1 409 ? -40.886 42.228 5.028 1.00 71.12 409 ARG A N 1
ATOM 3221 C CA . ARG A 1 409 ? -40.591 42.702 3.663 1.00 71.12 409 ARG A CA 1
ATOM 3222 C C . ARG A 1 409 ? -39.184 42.332 3.185 1.00 71.12 409 ARG A C 1
ATOM 3224 O O . ARG A 1 409 ? -38.907 42.453 1.995 1.00 71.12 409 ARG A O 1
ATOM 3231 N N . LEU A 1 410 ? -38.307 41.883 4.086 1.00 66.69 410 LEU A N 1
ATOM 3232 C CA . LEU A 1 410 ? -36.914 41.510 3.801 1.00 66.69 410 LEU A CA 1
ATOM 3233 C C . LEU A 1 410 ? -36.720 39.995 3.576 1.00 66.69 410 LEU A C 1
ATOM 3235 O O . LEU A 1 410 ? -35.586 39.511 3.483 1.00 66.69 410 LEU A O 1
ATOM 3239 N N . VAL A 1 411 ? -37.810 39.224 3.480 1.00 79.81 411 VAL A N 1
ATOM 3240 C CA . VAL A 1 411 ? -37.758 37.781 3.203 1.00 79.81 411 VAL A CA 1
ATOM 3241 C C . VAL A 1 411 ? -37.404 37.541 1.731 1.00 79.81 411 VAL A C 1
ATOM 3243 O O . VAL A 1 411 ? -38.184 37.828 0.825 1.00 79.81 411 VAL A O 1
ATOM 3246 N N . SER A 1 412 ? -36.225 36.971 1.489 1.00 79.62 412 SER A N 1
ATOM 3247 C CA . SER A 1 412 ? -35.768 36.504 0.179 1.00 79.62 412 SER A CA 1
ATOM 3248 C C . SER A 1 412 ? -35.938 34.987 0.057 1.00 79.62 412 SER A C 1
ATOM 3250 O O . SER A 1 412 ? -36.209 34.291 1.038 1.00 79.62 412 SER A O 1
ATOM 3252 N N . GLN A 1 413 ? -35.730 34.436 -1.144 1.00 75.94 413 GLN A N 1
ATOM 3253 C CA . GLN A 1 413 ? -35.734 32.982 -1.345 1.00 75.94 413 GLN A CA 1
ATOM 3254 C C . GLN A 1 413 ? -34.707 32.271 -0.444 1.00 75.94 413 GLN A C 1
ATOM 3256 O O . GLN A 1 413 ? -35.000 31.195 0.071 1.00 75.94 413 GLN A O 1
ATOM 3261 N N . ALA A 1 414 ? -33.549 32.896 -0.204 1.00 75.44 414 ALA A N 1
ATOM 3262 C CA . ALA A 1 414 ? -32.486 32.352 0.637 1.00 75.44 414 ALA A CA 1
ATOM 3263 C C . ALA A 1 414 ? -32.782 32.451 2.146 1.00 75.44 414 ALA A C 1
ATOM 3265 O O . ALA A 1 414 ? -32.278 31.638 2.913 1.00 75.44 414 ALA A O 1
ATOM 3266 N N . SER A 1 415 ? -33.603 33.413 2.595 1.00 83.81 415 SER A N 1
ATOM 3267 C CA . SER A 1 415 ? -33.909 33.596 4.025 1.00 83.81 415 SER A CA 1
ATOM 3268 C C . SER A 1 415 ? -35.208 32.934 4.500 1.00 83.81 415 SER A C 1
ATOM 3270 O O . SER A 1 415 ? -35.468 32.857 5.703 1.00 83.81 415 SER A O 1
ATOM 3272 N N . ARG A 1 416 ? -36.012 32.410 3.567 1.00 85.19 416 ARG A N 1
ATOM 3273 C CA . ARG A 1 416 ? -37.318 31.789 3.829 1.00 85.19 416 ARG A CA 1
ATOM 3274 C C . ARG A 1 416 ? -37.302 30.652 4.867 1.00 85.19 416 ARG A C 1
ATOM 3276 O O . ARG A 1 416 ? -38.209 30.651 5.698 1.00 85.19 416 ARG A O 1
ATOM 3283 N N . PRO A 1 417 ? -36.325 29.720 4.882 1.00 87.44 417 PRO A N 1
ATOM 3284 C CA . PRO A 1 417 ? -36.292 28.652 5.886 1.00 87.44 417 PRO A CA 1
ATOM 3285 C C . PRO A 1 417 ? -36.129 29.190 7.317 1.00 87.44 417 PRO A C 1
ATOM 3287 O O . PRO A 1 417 ? -36.849 28.775 8.222 1.00 87.44 417 PRO A O 1
ATOM 3290 N N . TYR A 1 418 ? -35.253 30.180 7.506 1.00 87.88 418 TYR A N 1
ATOM 3291 C CA . TYR A 1 418 ? -34.989 30.802 8.809 1.00 87.88 418 TYR A CA 1
ATOM 3292 C C . TYR A 1 418 ? -36.176 31.633 9.304 1.00 87.88 418 TYR A C 1
ATOM 3294 O O . TYR A 1 418 ? -36.538 31.568 10.477 1.00 87.88 418 TYR A O 1
ATOM 3302 N N . PHE A 1 419 ? -36.828 32.370 8.398 1.00 87.06 419 PHE A N 1
ATOM 3303 C CA . PHE A 1 419 ? -38.060 33.094 8.710 1.00 87.06 419 PHE A CA 1
ATOM 3304 C C . PHE A 1 419 ? -39.187 32.150 9.148 1.00 87.06 419 PHE A C 1
ATOM 3306 O O . PHE A 1 419 ? -39.936 32.465 10.071 1.00 87.06 419 PHE A O 1
ATOM 3313 N N . GLN A 1 420 ? -39.302 30.979 8.515 1.00 87.00 420 GLN A N 1
ATOM 3314 C CA . GLN A 1 420 ? -40.331 30.005 8.860 1.00 87.00 420 GLN A CA 1
ATOM 3315 C C . GLN A 1 420 ? -40.137 29.444 10.273 1.00 87.00 420 GLN A C 1
ATOM 3317 O O . GLN A 1 420 ? -41.096 29.424 11.039 1.00 87.00 420 GLN A O 1
ATOM 3322 N N . VAL A 1 421 ? -38.905 29.091 10.652 1.00 89.44 421 VAL A N 1
ATOM 3323 C CA . VAL A 1 421 ? -38.593 28.664 12.028 1.00 89.44 421 VAL A CA 1
ATOM 3324 C C . VAL A 1 421 ? -38.860 29.787 13.033 1.00 89.44 421 VAL A C 1
ATOM 3326 O O . VAL A 1 421 ? -39.489 29.540 14.060 1.00 89.44 421 VAL A O 1
ATOM 3329 N N . PHE A 1 422 ? -38.470 31.030 12.722 1.00 88.50 422 PHE A N 1
ATOM 3330 C CA . PHE A 1 422 ? -38.775 32.189 13.570 1.00 88.50 422 PHE A CA 1
ATOM 3331 C C . PHE A 1 422 ? -40.283 32.345 13.811 1.00 88.50 422 PHE A C 1
ATOM 3333 O O . PHE A 1 422 ? -40.723 32.434 14.957 1.00 88.50 422 PHE A O 1
ATOM 3340 N N . ARG A 1 423 ? -41.083 32.338 12.739 1.00 86.38 423 ARG A N 1
ATOM 3341 C CA . ARG A 1 423 ? -42.541 32.488 12.809 1.00 86.38 423 ARG A CA 1
ATOM 3342 C C . ARG A 1 423 ? -43.193 31.336 13.569 1.00 86.38 423 ARG A C 1
ATOM 3344 O O . ARG A 1 423 ? -44.073 31.569 14.391 1.00 86.38 423 ARG A O 1
ATOM 3351 N N . ASP A 1 424 ? -42.787 30.103 13.286 1.00 86.75 424 ASP A N 1
ATOM 3352 C CA . ASP A 1 424 ? -43.387 28.915 13.886 1.00 86.75 424 ASP A CA 1
ATOM 3353 C C . ASP A 1 424 ? -43.056 28.834 15.389 1.00 86.75 424 ASP A C 1
ATOM 3355 O O . ASP A 1 424 ? -43.924 28.475 16.185 1.00 86.75 424 ASP A O 1
ATOM 3359 N N . PHE A 1 425 ? -41.847 29.234 15.802 1.00 87.94 425 PHE A N 1
ATOM 3360 C CA . PHE A 1 425 ? -41.488 29.357 17.217 1.00 87.94 425 PHE A CA 1
ATOM 3361 C C . PHE A 1 425 ? -42.269 30.485 17.904 1.00 87.94 425 PHE A C 1
ATOM 3363 O O . PHE A 1 425 ? -42.897 30.244 18.934 1.00 87.94 425 PHE A O 1
ATOM 3370 N N . HIS A 1 426 ? -42.312 31.679 17.298 1.00 85.62 426 HIS A N 1
ATOM 3371 C CA . HIS A 1 426 ? -43.074 32.833 17.798 1.00 85.62 426 HIS A CA 1
ATOM 3372 C C . HIS A 1 426 ? -44.563 32.503 17.984 1.00 85.62 426 HIS A C 1
ATOM 3374 O O . HIS A 1 426 ? -45.147 32.829 19.018 1.00 85.62 426 HIS A O 1
ATOM 3380 N N . ALA A 1 427 ? -45.167 31.777 17.039 1.00 82.94 427 ALA A N 1
ATOM 3381 C CA . ALA A 1 427 ? -46.564 31.355 17.109 1.00 82.94 427 ALA A CA 1
ATOM 3382 C C . ALA A 1 427 ? -46.839 30.359 18.250 1.00 82.94 427 ALA A C 1
ATOM 3384 O O . ALA A 1 427 ? -47.875 30.464 18.901 1.00 82.94 427 ALA A O 1
ATOM 3385 N N . ARG A 1 428 ? -45.918 29.422 18.528 1.00 84.06 428 ARG A N 1
ATOM 3386 C CA . ARG A 1 428 ? -46.067 28.422 19.610 1.00 84.06 428 ARG A CA 1
ATOM 3387 C C . ARG A 1 428 ? -46.027 29.034 21.011 1.00 84.06 428 ARG A C 1
ATOM 3389 O O . ARG A 1 428 ? -46.594 28.456 21.932 1.00 84.06 428 ARG A O 1
ATOM 3396 N N . ILE A 1 429 ? -45.348 30.169 21.173 1.00 81.69 429 ILE A N 1
ATOM 3397 C CA . ILE A 1 429 ? -45.195 30.853 22.467 1.00 81.69 429 ILE A CA 1
ATOM 3398 C C . ILE A 1 429 ? -46.111 32.079 22.613 1.00 81.69 429 ILE A C 1
ATOM 3400 O O . ILE A 1 429 ? -46.242 32.632 23.706 1.00 81.69 429 ILE A O 1
ATOM 3404 N N . SER A 1 430 ? -46.738 32.520 21.519 1.00 76.69 430 SER A N 1
ATOM 3405 C CA . SER A 1 430 ? -47.644 33.666 21.520 1.00 76.69 430 SER A CA 1
ATOM 3406 C C . SER A 1 430 ? -48.961 33.320 22.219 1.00 76.69 430 SER A C 1
ATOM 3408 O O . SER A 1 430 ? -49.618 32.353 21.828 1.00 76.69 430 SER A O 1
ATOM 3410 N N . PRO A 1 431 ? -49.407 34.122 23.206 1.00 65.25 431 PRO A N 1
ATOM 3411 C CA . PRO A 1 431 ? -50.668 33.890 23.900 1.00 65.25 431 PRO A CA 1
ATOM 3412 C C . PRO A 1 431 ? -51.851 34.150 22.955 1.00 65.25 431 PRO A C 1
ATOM 3414 O O . PRO A 1 431 ? -52.325 35.277 22.811 1.00 65.25 431 PRO A O 1
ATOM 3417 N N . SER A 1 432 ? -52.311 33.090 22.296 1.00 56.28 432 SER A N 1
ATOM 3418 C CA . SER A 1 432 ? -53.523 33.051 21.473 1.00 56.28 432 SER A CA 1
ATOM 3419 C C . SER A 1 432 ? -54.652 32.432 22.303 1.00 56.28 432 SER A C 1
ATOM 3421 O O . SER A 1 432 ? -54.387 31.567 23.127 1.00 56.28 432 SER A O 1
ATOM 3423 N N . ASN A 1 433 ? -55.905 32.852 22.104 1.00 50.28 433 ASN A N 1
ATOM 3424 C CA . ASN A 1 433 ? -57.097 32.467 22.891 1.00 50.28 433 ASN A CA 1
ATOM 3425 C C . ASN A 1 433 ? -57.512 30.965 22.831 1.00 50.28 433 ASN A C 1
ATOM 3427 O O . ASN A 1 433 ? -58.702 30.665 22.912 1.00 50.28 433 ASN A O 1
ATOM 3431 N N . SER A 1 434 ? -56.590 30.016 22.667 1.00 50.69 434 SER A N 1
ATOM 3432 C CA . SER A 1 434 ? -56.856 28.572 22.665 1.00 50.69 434 SER A CA 1
ATOM 3433 C C . SER A 1 434 ? -56.268 27.888 23.902 1.00 50.69 434 SER A C 1
ATOM 3435 O O . SER A 1 434 ? -55.202 28.268 24.386 1.00 50.69 434 SER A O 1
ATOM 3437 N N . GLU A 1 435 ? -56.944 26.834 24.368 1.00 53.50 435 GLU A N 1
ATOM 3438 C CA . GLU A 1 435 ? -56.562 25.951 25.491 1.00 53.50 435 GLU A CA 1
ATOM 3439 C C . GLU A 1 435 ? -55.179 25.266 25.331 1.00 53.50 435 GLU A C 1
ATOM 3441 O O . GLU A 1 435 ? -54.726 24.594 26.250 1.00 53.50 435 GLU A O 1
ATOM 3446 N N . ASP A 1 436 ? -54.483 25.487 24.209 1.00 53.56 436 ASP A N 1
ATOM 3447 C CA . ASP A 1 436 ? -53.209 24.861 23.819 1.00 53.56 436 ASP A CA 1
ATOM 3448 C C . ASP A 1 436 ? -51.942 25.690 24.134 1.00 53.56 436 ASP A C 1
ATOM 3450 O O . ASP A 1 436 ? -50.847 25.321 23.706 1.00 53.56 436 ASP A O 1
ATOM 3454 N N . THR A 1 437 ? -52.037 26.830 24.836 1.00 58.72 437 THR A N 1
ATOM 3455 C CA . THR A 1 437 ? -50.822 27.597 25.193 1.00 58.72 437 THR A CA 1
ATOM 3456 C C . THR A 1 437 ? -50.057 26.853 26.301 1.00 58.72 437 THR A C 1
ATOM 3458 O O . THR A 1 437 ? -50.626 26.666 27.380 1.00 58.72 437 THR A O 1
ATOM 3461 N N . PRO A 1 438 ? -48.789 26.443 26.093 1.00 60.53 438 PRO A N 1
ATOM 3462 C CA . PRO A 1 438 ? -48.033 25.685 27.088 1.00 60.53 438 PRO A CA 1
ATOM 3463 C C . PRO A 1 438 ? -47.822 26.530 28.347 1.00 60.53 438 PRO A C 1
ATOM 3465 O O . PRO A 1 438 ? -47.136 27.551 28.328 1.00 60.53 438 PRO A O 1
ATOM 3468 N N . THR A 1 439 ? -48.444 26.110 29.446 1.00 62.84 439 THR A N 1
ATOM 3469 C CA . THR A 1 439 ? -48.377 26.788 30.752 1.00 62.84 439 THR A CA 1
ATOM 3470 C C . THR A 1 439 ? -47.350 26.151 31.682 1.00 62.84 439 THR A C 1
ATOM 3472 O O . THR A 1 439 ? -46.999 26.738 32.705 1.00 62.84 439 THR A O 1
ATOM 3475 N N . SER A 1 440 ? -46.823 24.972 31.334 1.00 72.94 440 SER A N 1
ATOM 3476 C CA . SER A 1 440 ? -45.830 24.289 32.155 1.00 72.94 440 SER A CA 1
ATOM 3477 C C . SER A 1 440 ? -44.399 24.677 31.773 1.00 72.94 440 SER A C 1
ATOM 3479 O O . SER A 1 440 ? -43.991 24.643 30.609 1.00 72.94 440 SER A O 1
ATOM 3481 N N . SER A 1 441 ? -43.579 24.953 32.787 1.00 75.56 441 SER A N 1
ATOM 3482 C CA . SER A 1 441 ? -42.143 25.232 32.633 1.00 75.56 441 SER A CA 1
ATOM 3483 C C . SER A 1 441 ? -41.391 24.112 31.896 1.00 75.56 441 SER A C 1
ATOM 3485 O O . SER A 1 441 ? -40.408 24.359 31.203 1.00 75.56 441 SER A O 1
ATOM 3487 N N . LYS A 1 442 ? -41.880 22.868 31.985 1.00 79.56 442 LYS A N 1
ATOM 3488 C CA . LYS A 1 442 ? -41.306 21.710 31.286 1.00 79.56 442 LYS A CA 1
ATOM 3489 C C . LYS A 1 442 ? -41.566 21.745 29.775 1.00 79.56 442 LYS A C 1
ATOM 3491 O O . LYS A 1 442 ? -40.671 21.406 29.005 1.00 79.56 442 LYS A O 1
ATOM 3496 N N . GLU A 1 443 ? -42.758 22.153 29.347 1.00 81.19 443 GLU A N 1
ATOM 3497 C CA . GLU A 1 443 ? -43.101 22.277 27.923 1.00 81.19 443 GLU A CA 1
ATOM 3498 C C . GLU A 1 443 ? -42.366 23.448 27.267 1.00 81.19 443 GLU A C 1
ATOM 3500 O O . GLU A 1 443 ? -41.841 23.293 26.164 1.00 81.19 443 GLU A O 1
ATOM 3505 N N . LEU A 1 444 ? -42.250 24.584 27.965 1.00 83.00 444 LEU A N 1
ATOM 3506 C CA . LEU A 1 444 ? -41.509 25.752 27.474 1.00 83.00 444 LEU A CA 1
ATOM 3507 C C . LEU A 1 444 ? -40.015 25.449 27.289 1.00 83.00 444 LEU A C 1
ATOM 3509 O O . LEU A 1 444 ? -39.446 25.782 26.250 1.00 83.00 444 LEU A O 1
ATOM 3513 N N . LEU A 1 445 ? -39.384 24.750 28.241 1.00 84.88 445 LEU A N 1
ATOM 3514 C CA . LEU A 1 445 ? -37.992 24.309 28.090 1.00 84.88 445 LEU A CA 1
ATOM 3515 C C . LEU A 1 445 ? -37.824 23.309 26.937 1.00 84.88 445 LEU A C 1
ATOM 3517 O O . LEU A 1 445 ? -36.894 23.448 26.150 1.00 84.88 445 LEU A O 1
ATOM 3521 N N . SER A 1 446 ? -38.763 22.373 26.773 1.00 86.19 446 SER A N 1
ATOM 3522 C CA . SER A 1 446 ? -38.790 21.436 25.640 1.00 86.19 446 SER A CA 1
ATOM 3523 C C . SER A 1 446 ? -38.874 22.152 24.285 1.00 86.19 446 SER A C 1
ATOM 3525 O O . SER A 1 446 ? -38.237 21.729 23.321 1.00 86.19 446 SER A O 1
ATOM 3527 N N . LEU A 1 447 ? -39.637 23.245 24.187 1.00 86.69 447 LEU A N 1
ATOM 3528 C CA . LEU A 1 447 ? -39.689 24.063 22.970 1.00 86.69 447 LEU A CA 1
ATOM 3529 C C . LEU A 1 447 ? -38.350 24.755 22.686 1.00 86.69 447 LEU A C 1
ATOM 3531 O O . LEU A 1 447 ? -37.906 24.755 21.538 1.00 86.69 447 LEU A O 1
ATOM 3535 N N . CYS A 1 448 ? -37.690 25.296 23.713 1.00 88.69 448 CYS A N 1
ATOM 3536 C CA . CYS A 1 448 ? -36.356 25.887 23.588 1.00 88.69 448 CYS A CA 1
ATOM 3537 C C . CYS A 1 448 ? -35.294 24.860 23.164 1.00 88.69 448 CYS A C 1
ATOM 3539 O O . CYS A 1 448 ? -34.427 25.187 22.353 1.00 88.69 448 CYS A O 1
ATOM 3541 N N . ASP A 1 449 ? -35.359 23.637 23.696 1.00 87.12 449 ASP A N 1
ATOM 3542 C CA . ASP A 1 449 ? -34.445 22.548 23.338 1.00 87.12 449 ASP A CA 1
ATOM 3543 C C . ASP A 1 449 ? -34.714 22.058 21.908 1.00 87.12 449 ASP A C 1
ATOM 3545 O O . ASP A 1 449 ? -33.783 21.920 21.123 1.00 87.12 449 ASP A O 1
ATOM 3549 N N . ARG A 1 450 ? -35.984 21.912 21.501 1.00 87.19 450 ARG A N 1
ATOM 3550 C CA . ARG A 1 450 ? -36.352 21.562 20.117 1.00 87.19 450 ARG A CA 1
ATOM 3551 C C . ARG A 1 450 ? -35.866 22.598 19.102 1.00 87.19 450 ARG A C 1
ATOM 3553 O O . ARG A 1 450 ? -35.398 22.220 18.028 1.00 87.19 450 ARG A O 1
ATOM 3560 N N . LEU A 1 451 ? -35.984 23.885 19.429 1.00 89.88 451 LEU A N 1
ATOM 3561 C CA . LEU A 1 451 ? -35.504 24.961 18.567 1.00 89.88 451 LEU A CA 1
ATOM 3562 C C . LEU A 1 451 ? -33.986 24.854 18.344 1.00 89.88 451 LEU A C 1
ATOM 3564 O O . LEU A 1 451 ? -33.528 24.966 17.210 1.00 89.88 451 LEU A O 1
ATOM 3568 N N . ARG A 1 452 ? -33.220 24.603 19.415 1.00 89.25 452 ARG A N 1
ATOM 3569 C CA . ARG A 1 452 ? -31.754 24.472 19.379 1.00 89.25 452 ARG A CA 1
ATOM 3570 C C . ARG A 1 452 ? -31.295 23.181 18.698 1.00 89.25 452 ARG A C 1
ATOM 3572 O O . ARG A 1 452 ? -30.474 23.237 17.791 1.00 89.25 452 ARG A O 1
ATOM 3579 N N . ASP A 1 453 ? -31.801 22.040 19.155 1.00 84.44 453 ASP A N 1
ATOM 3580 C CA . ASP A 1 453 ? -31.240 20.713 18.863 1.00 84.44 453 ASP A CA 1
ATOM 3581 C C . ASP A 1 453 ? -31.778 20.106 17.559 1.00 84.44 453 ASP A C 1
ATOM 3583 O O . ASP A 1 453 ? -31.224 19.127 17.055 1.00 84.44 453 ASP A O 1
ATOM 3587 N N . VAL A 1 454 ? -32.868 20.663 17.016 1.00 86.12 454 VAL A N 1
ATOM 3588 C CA . VAL A 1 454 ? -33.537 20.144 15.816 1.00 86.12 454 VAL A CA 1
ATOM 3589 C C . VAL A 1 454 ? -33.747 21.245 14.785 1.00 86.12 454 VAL A C 1
ATOM 3591 O O . VAL A 1 454 ? -33.129 21.209 13.731 1.00 86.12 454 VAL A O 1
ATOM 3594 N N . GLU A 1 455 ? -34.592 22.239 15.071 1.00 89.38 455 GLU A N 1
ATOM 3595 C CA . GLU A 1 455 ? -35.079 23.160 14.030 1.00 89.38 455 GLU A CA 1
ATOM 3596 C C . GLU A 1 455 ? -33.966 24.052 13.463 1.00 89.38 455 GLU A C 1
ATOM 3598 O O . GLU A 1 455 ? -33.857 24.199 12.247 1.00 89.38 455 GLU A O 1
ATOM 3603 N N . LEU A 1 456 ? -33.110 24.619 14.318 1.00 88.00 456 LEU A N 1
ATOM 3604 C CA . LEU A 1 456 ? -31.952 25.396 13.869 1.00 88.00 456 LEU A CA 1
ATOM 3605 C C . LEU A 1 456 ? -30.810 24.504 13.385 1.00 88.00 456 LEU A C 1
ATOM 3607 O O . LEU A 1 456 ? -30.186 24.821 12.372 1.00 88.00 456 LEU A O 1
ATOM 3611 N N . PHE A 1 457 ? -30.587 23.369 14.048 1.00 84.81 457 PHE A N 1
ATOM 3612 C CA . PHE A 1 457 ? -29.527 22.435 13.684 1.00 84.81 457 PHE A CA 1
ATOM 3613 C C . PHE A 1 457 ? -29.729 21.865 12.270 1.00 84.81 457 PHE A C 1
ATOM 3615 O O . PHE A 1 457 ? -28.786 21.820 11.484 1.00 84.81 457 PHE A O 1
ATOM 3622 N N . ASP A 1 458 ? -30.962 21.500 11.905 1.00 84.06 458 ASP A N 1
ATOM 3623 C CA . ASP A 1 458 ? -31.314 20.997 10.569 1.00 84.06 458 ASP A CA 1
ATOM 3624 C C . ASP A 1 458 ? -31.190 22.085 9.481 1.00 84.06 458 ASP A C 1
ATOM 3626 O O . ASP A 1 458 ? -31.013 21.774 8.304 1.00 84.06 458 ASP A O 1
ATOM 3630 N N . LEU A 1 459 ? -31.222 23.368 9.865 1.00 84.94 459 LEU A N 1
ATOM 3631 C CA . LEU A 1 459 ? -30.914 24.509 8.991 1.00 84.94 459 LEU A CA 1
ATOM 3632 C C . LEU A 1 459 ? -29.419 24.877 8.968 1.00 84.94 459 LEU A C 1
ATOM 3634 O O . LEU A 1 459 ? -29.048 25.917 8.412 1.00 84.94 459 LEU A O 1
ATOM 3638 N N . GLY A 1 460 ? -28.565 24.048 9.572 1.00 78.25 460 GLY A N 1
ATOM 3639 C CA . GLY A 1 460 ? -27.124 24.261 9.641 1.00 78.25 460 GLY A CA 1
ATOM 3640 C C . GLY A 1 460 ? -26.705 25.332 10.648 1.00 78.25 460 GLY A C 1
ATOM 3641 O O . GLY A 1 460 ? -25.629 25.903 10.491 1.00 78.25 460 GLY A O 1
ATOM 3642 N N . ILE A 1 461 ? -27.523 25.623 11.666 1.00 85.62 461 ILE A N 1
ATOM 3643 C CA . ILE A 1 461 ? -27.244 26.611 12.717 1.00 85.62 461 ILE A CA 1
ATOM 3644 C C . ILE A 1 461 ? -27.192 25.945 14.096 1.00 85.62 461 ILE A C 1
ATOM 3646 O O . ILE A 1 461 ? -28.138 25.305 14.540 1.00 85.62 461 ILE A O 1
ATOM 3650 N N . TYR A 1 462 ? -26.088 26.142 14.803 1.00 84.69 462 TYR A N 1
ATOM 3651 C CA . TYR A 1 462 ? -25.860 25.686 16.165 1.00 84.69 462 TYR A CA 1
ATOM 3652 C C . TYR A 1 462 ? -25.976 26.861 17.143 1.00 84.69 462 TYR A C 1
ATOM 3654 O O . TYR A 1 462 ? -25.360 27.910 16.932 1.00 84.69 462 TYR A O 1
ATOM 3662 N N . LEU A 1 463 ? -26.760 26.690 18.214 1.00 85.50 463 LEU A N 1
ATOM 3663 C CA . LEU A 1 463 ? -26.785 27.629 19.340 1.00 85.50 463 LEU A CA 1
ATOM 3664 C C . LEU A 1 463 ? -25.995 27.048 20.510 1.00 85.50 463 LEU A C 1
ATOM 3666 O O . LEU A 1 463 ? -26.391 26.045 21.105 1.00 85.50 463 LEU A O 1
ATOM 3670 N N . GLU A 1 464 ? -24.902 27.716 20.857 1.00 81.69 464 GLU A N 1
ATOM 3671 C CA . GLU A 1 464 ? -24.034 27.343 21.966 1.00 81.69 464 GLU A CA 1
ATOM 3672 C C . GLU A 1 464 ? -24.431 28.128 23.225 1.00 81.69 464 GLU A C 1
ATOM 3674 O O . GLU A 1 464 ? -24.296 29.353 23.287 1.00 81.69 464 GLU A O 1
ATOM 3679 N N . ASP A 1 465 ? -24.946 27.422 24.234 1.00 81.75 465 ASP A N 1
ATOM 3680 C CA . ASP A 1 465 ? -25.322 28.017 25.517 1.00 81.75 465 ASP A CA 1
ATOM 3681 C C . ASP A 1 465 ? -24.079 28.440 26.308 1.00 81.75 465 ASP A C 1
ATOM 3683 O O . ASP A 1 465 ? -23.178 27.635 26.530 1.00 81.75 465 ASP A O 1
ATOM 3687 N N . ARG A 1 466 ? -24.062 29.679 26.810 1.00 75.94 466 ARG A N 1
ATOM 3688 C CA . ARG A 1 466 ? -22.968 30.204 27.636 1.00 75.94 466 ARG A CA 1
ATOM 3689 C C . ARG A 1 466 ? -23.480 30.610 29.013 1.00 75.94 466 ARG A C 1
ATOM 3691 O O . ARG A 1 466 ? -24.565 31.169 29.140 1.00 75.94 466 ARG A O 1
ATOM 3698 N N . GLU A 1 467 ? -22.701 30.351 30.060 1.00 69.62 467 GLU A N 1
ATOM 3699 C CA . GLU A 1 467 ? -23.069 30.787 31.411 1.00 69.62 467 GLU A CA 1
ATOM 3700 C C . GLU A 1 467 ? -23.078 32.321 31.507 1.00 69.62 467 GLU A C 1
ATOM 3702 O O . GLU A 1 467 ? -22.082 32.979 31.197 1.00 69.62 467 GLU A O 1
ATOM 3707 N N . ASN A 1 468 ? -24.210 32.890 31.939 1.00 66.25 468 ASN A N 1
ATOM 3708 C CA . ASN A 1 468 ? -24.426 34.332 32.134 1.00 66.25 468 ASN A CA 1
ATOM 3709 C C . ASN A 1 468 ? -24.129 35.210 30.897 1.00 66.25 468 ASN A C 1
ATOM 3711 O O . ASN A 1 468 ? -23.821 36.395 31.037 1.00 66.25 468 ASN A O 1
ATOM 3715 N N . LYS A 1 469 ? -24.188 34.641 29.685 1.00 74.31 469 LYS A N 1
ATOM 3716 C CA . LYS A 1 469 ? -23.986 35.345 28.409 1.00 74.31 469 LYS A CA 1
ATOM 3717 C C . LYS A 1 469 ? -25.025 34.870 27.382 1.00 74.31 469 LYS A C 1
ATOM 3719 O O . LYS A 1 469 ? -25.447 33.718 27.471 1.00 74.31 469 LYS A O 1
ATOM 3724 N N . PRO A 1 470 ? -25.399 35.706 26.394 1.00 76.25 470 PRO A N 1
ATOM 3725 C CA . PRO A 1 470 ? -26.263 35.281 25.293 1.00 76.25 470 PRO A CA 1
ATOM 3726 C C . PRO A 1 470 ? -25.698 34.059 24.565 1.00 76.25 470 PRO A C 1
ATOM 3728 O O . PRO A 1 470 ? -24.471 33.913 24.458 1.00 76.25 470 PRO A O 1
ATOM 3731 N N . ALA A 1 471 ? -26.584 33.208 24.048 1.00 80.44 471 ALA A N 1
ATOM 3732 C CA . ALA A 1 471 ? -26.188 32.060 23.249 1.00 80.44 471 ALA A CA 1
ATOM 3733 C C . ALA A 1 471 ? -25.411 32.511 22.005 1.00 80.44 471 ALA A C 1
ATOM 3735 O O . ALA A 1 471 ? -25.759 33.487 21.333 1.00 80.44 471 ALA A O 1
ATOM 3736 N N . LEU A 1 472 ? -24.327 31.801 21.701 1.00 80.06 472 LEU A N 1
ATOM 3737 C CA . LEU A 1 472 ? -23.508 32.087 20.532 1.00 80.06 472 LEU A CA 1
ATOM 3738 C C . LEU A 1 472 ? -24.097 31.354 19.322 1.00 80.06 472 LEU A C 1
ATOM 3740 O O . LEU A 1 472 ? -24.196 30.128 19.317 1.00 80.06 472 LEU A O 1
ATOM 3744 N N . VAL A 1 473 ? -24.489 32.115 18.298 1.00 81.06 473 VAL A N 1
ATOM 3745 C CA . VAL A 1 473 ? -25.023 31.574 17.040 1.00 81.06 473 VAL A CA 1
ATOM 3746 C C . VAL A 1 473 ? -23.859 31.249 16.104 1.00 81.06 473 VAL A C 1
ATOM 3748 O O . VAL A 1 473 ? -23.075 32.137 15.767 1.00 81.06 473 VAL A O 1
ATOM 3751 N N . ARG A 1 474 ? -23.736 29.987 15.686 1.00 76.19 474 ARG A N 1
ATOM 3752 C CA . ARG A 1 474 ? -22.649 29.495 14.822 1.00 76.19 474 ARG A CA 1
ATOM 3753 C C . ARG A 1 474 ? -23.208 28.583 13.731 1.00 76.19 474 ARG A C 1
ATOM 3755 O O . ARG A 1 474 ? -24.268 27.999 13.930 1.00 76.19 474 ARG A O 1
ATOM 3762 N N . PRO A 1 475 ? -22.536 28.420 12.585 1.00 75.06 475 PRO A N 1
ATOM 3763 C CA . PRO A 1 475 ? -22.873 27.337 11.668 1.00 75.06 475 PRO A CA 1
ATOM 3764 C C . PRO A 1 475 ? -22.608 25.969 12.321 1.00 75.06 475 PRO A C 1
ATOM 3766 O O . PRO A 1 475 ? -21.676 25.820 13.113 1.00 75.06 475 PRO A O 1
ATOM 3769 N N . VAL A 1 476 ? -23.426 24.968 11.990 1.00 72.44 476 VAL A N 1
ATOM 3770 C CA . VAL A 1 476 ? -23.205 23.571 12.396 1.00 72.44 476 VAL A CA 1
ATOM 3771 C C . VAL A 1 476 ? -21.916 23.072 11.751 1.00 72.44 476 VAL A C 1
ATOM 3773 O O . VAL A 1 476 ? -21.750 23.129 10.533 1.00 72.44 476 VAL A O 1
ATOM 3776 N N . THR A 1 477 ? -21.001 22.575 12.578 1.00 63.41 477 THR A N 1
ATOM 3777 C CA . THR A 1 477 ? -19.747 21.960 12.143 1.00 63.41 477 THR A CA 1
ATOM 3778 C C . THR A 1 477 ? -19.910 20.450 11.978 1.00 63.41 477 THR A C 1
ATOM 3780 O O . THR A 1 477 ? -20.857 19.838 12.481 1.00 63.41 477 THR A O 1
ATOM 3783 N N . ARG A 1 478 ? -18.960 19.821 11.282 1.00 59.22 478 ARG A N 1
ATOM 3784 C CA . ARG A 1 478 ? -18.950 18.366 11.103 1.00 59.22 478 ARG A CA 1
ATOM 3785 C C . ARG A 1 478 ? -18.836 17.611 12.430 1.00 59.22 478 ARG A C 1
ATOM 3787 O O . ARG A 1 478 ? -19.534 16.619 12.601 1.00 59.22 478 ARG A O 1
ATOM 3794 N N . ASP A 1 479 ? -18.048 18.110 13.377 1.00 56.75 479 ASP A N 1
ATOM 3795 C CA . ASP A 1 479 ? -17.900 17.497 14.705 1.00 56.75 479 ASP A CA 1
ATOM 3796 C C . ASP A 1 479 ? -19.242 17.418 15.446 1.00 56.75 479 ASP A C 1
ATOM 3798 O O . ASP A 1 479 ? -19.550 16.426 16.109 1.00 56.75 479 ASP A O 1
ATOM 3802 N N . LEU A 1 480 ? -20.089 18.438 15.280 1.00 67.38 480 LEU A N 1
ATOM 3803 C CA . LEU A 1 480 ? -21.436 18.463 15.846 1.00 67.38 480 LEU A CA 1
ATOM 3804 C C . LEU A 1 480 ? -22.367 17.460 15.147 1.00 67.38 480 LEU A C 1
ATOM 3806 O O . LEU A 1 480 ? -23.163 16.800 15.817 1.00 67.38 480 LEU A O 1
ATOM 3810 N N . LEU A 1 481 ? -22.257 17.308 13.822 1.00 68.38 481 LEU A N 1
ATOM 3811 C CA . LEU A 1 481 ? -23.002 16.296 13.058 1.00 68.38 481 LEU A CA 1
ATOM 3812 C C . LEU A 1 481 ? -22.604 14.876 13.474 1.00 68.38 481 LEU A C 1
ATOM 3814 O O . LEU A 1 481 ? -23.476 14.069 13.791 1.00 68.38 481 LEU A O 1
ATOM 3818 N N . GLN A 1 482 ? -21.302 14.598 13.562 1.00 64.69 482 GLN A N 1
ATOM 3819 C CA . GLN A 1 482 ? -20.777 13.310 14.021 1.00 64.69 482 GLN A CA 1
ATOM 3820 C C . GLN A 1 482 ? -21.202 13.010 15.459 1.00 64.69 482 GLN A C 1
ATOM 3822 O O . GLN A 1 482 ? -21.658 11.906 15.745 1.00 64.69 482 GLN A O 1
ATOM 3827 N N . SER A 1 483 ? -21.151 14.004 16.350 1.00 70.00 483 SER A N 1
ATOM 3828 C CA . SER A 1 483 ? -21.626 13.862 17.732 1.00 70.00 483 SER A CA 1
ATOM 3829 C C . SER A 1 483 ? -23.119 13.504 17.791 1.00 70.00 483 SER A C 1
ATOM 3831 O O . SER A 1 483 ? -23.527 12.657 18.590 1.00 70.00 483 SER A O 1
ATOM 3833 N N . ARG A 1 484 ? -23.949 14.101 16.919 1.00 74.81 484 ARG A N 1
ATOM 3834 C CA . ARG A 1 484 ? -25.385 13.789 16.802 1.00 74.81 484 ARG A CA 1
ATOM 3835 C C . ARG A 1 484 ? -25.615 12.374 16.269 1.00 74.81 484 ARG A C 1
ATOM 3837 O O . ARG A 1 484 ? -26.450 11.654 16.817 1.00 74.81 484 ARG A O 1
ATOM 3844 N N . GLU A 1 485 ? -24.881 11.962 15.241 1.00 69.44 485 GLU A N 1
ATOM 3845 C CA . GLU A 1 485 ? -24.952 10.613 14.664 1.00 69.44 485 GLU A CA 1
ATOM 3846 C C . GLU A 1 485 ? -24.496 9.540 15.656 1.00 69.44 485 GLU A C 1
ATOM 3848 O O . GLU A 1 485 ? -25.163 8.517 15.818 1.00 69.44 485 GLU A O 1
ATOM 3853 N N . GLU A 1 486 ? -23.405 9.784 16.380 1.00 68.88 486 GLU A N 1
ATOM 3854 C CA . GLU A 1 486 ? -22.902 8.879 17.409 1.00 68.88 486 GLU A CA 1
ATOM 3855 C C . GLU A 1 486 ? -23.909 8.745 18.557 1.00 68.88 486 GLU A C 1
ATOM 3857 O O . GLU A 1 486 ? -24.210 7.632 19.001 1.00 68.88 486 GLU A O 1
ATOM 3862 N N . HIS A 1 487 ? -24.496 9.860 19.002 1.00 72.56 487 HIS A N 1
ATOM 3863 C CA . HIS A 1 487 ? -25.561 9.840 19.998 1.00 72.56 487 HIS A CA 1
ATOM 3864 C C . HIS A 1 487 ? -26.789 9.068 19.486 1.00 72.56 487 HIS A C 1
ATOM 3866 O O . HIS A 1 487 ? -27.350 8.247 20.216 1.00 72.56 487 HIS A O 1
ATOM 3872 N N . ALA A 1 488 ? -27.207 9.275 18.235 1.00 72.62 488 ALA A N 1
ATOM 3873 C CA . ALA A 1 488 ? -28.316 8.540 17.626 1.00 72.62 488 ALA A CA 1
ATOM 3874 C C . ALA A 1 488 ? -28.021 7.032 17.538 1.00 72.62 488 ALA A C 1
ATOM 3876 O O . ALA A 1 488 ? -28.871 6.213 17.892 1.00 72.62 488 ALA A O 1
ATOM 3877 N N . ARG A 1 489 ? -26.793 6.654 17.163 1.00 70.69 489 ARG A N 1
ATOM 3878 C CA . ARG A 1 489 ? -26.330 5.261 17.101 1.00 70.69 489 ARG A CA 1
ATOM 3879 C C . ARG A 1 489 ? -26.309 4.608 18.482 1.00 70.69 489 ARG A C 1
ATOM 3881 O O . ARG A 1 489 ? -26.802 3.491 18.627 1.00 70.69 489 ARG A O 1
ATOM 3888 N N . LYS A 1 490 ? -25.816 5.306 19.511 1.00 73.31 490 LYS A N 1
ATOM 3889 C CA . LYS A 1 490 ? -25.860 4.841 20.912 1.00 73.31 490 LYS A CA 1
ATOM 3890 C C . LYS A 1 490 ? -27.296 4.623 21.390 1.00 73.31 490 LYS A C 1
ATOM 3892 O O . LYS A 1 490 ? -27.578 3.617 22.039 1.00 73.31 490 LYS A O 1
ATOM 3897 N N . MET A 1 491 ? -28.214 5.526 21.043 1.00 73.25 491 MET A N 1
ATOM 3898 C CA . MET A 1 491 ? -29.633 5.388 21.387 1.00 73.25 491 MET A CA 1
ATOM 3899 C C . MET A 1 491 ? -30.289 4.204 20.665 1.00 73.25 491 MET A C 1
ATOM 3901 O O . MET A 1 491 ? -31.022 3.446 21.302 1.00 73.25 491 MET A O 1
ATOM 3905 N N . LEU A 1 492 ? -29.977 3.989 19.382 1.00 76.56 492 LEU A N 1
ATOM 3906 C CA . LEU A 1 492 ? -30.469 2.845 18.610 1.00 76.56 492 LEU A CA 1
ATOM 3907 C C . LEU A 1 492 ? -29.970 1.512 19.184 1.00 76.56 492 LEU A C 1
ATOM 3909 O O . LEU A 1 492 ? -30.771 0.602 19.383 1.00 76.56 492 LEU A O 1
ATOM 3913 N N . LEU A 1 493 ? -28.678 1.413 19.514 1.00 77.50 493 LEU A N 1
ATOM 3914 C CA . LEU A 1 493 ? -28.094 0.223 20.143 1.00 77.50 493 LEU A CA 1
ATOM 3915 C C . LEU A 1 493 ? -28.772 -0.089 21.482 1.00 77.50 493 LEU A C 1
ATOM 3917 O O . LEU A 1 493 ? -29.181 -1.223 21.724 1.00 77.50 493 LEU A O 1
ATOM 3921 N N . LYS A 1 494 ? -28.981 0.933 22.320 1.00 81.25 494 LYS A N 1
ATOM 3922 C CA . LYS A 1 494 ? -29.684 0.791 23.602 1.00 81.25 494 LYS A CA 1
ATOM 3923 C C . LYS A 1 494 ? -31.132 0.321 23.421 1.00 81.25 494 LYS A C 1
ATOM 3925 O O . LYS A 1 494 ? -31.636 -0.447 24.240 1.00 81.25 494 LYS A O 1
ATOM 3930 N N . GLN A 1 495 ? -31.805 0.770 22.362 1.00 77.75 495 GLN A N 1
ATOM 3931 C CA . GLN A 1 495 ? -33.167 0.346 22.050 1.00 77.75 495 GLN A CA 1
ATOM 3932 C C . GLN A 1 495 ? -33.223 -1.099 21.536 1.00 77.75 495 GLN A C 1
ATOM 3934 O O . GLN A 1 495 ? -34.027 -1.882 22.037 1.00 77.75 495 GLN A O 1
ATOM 3939 N N . GLN A 1 496 ? -32.320 -1.483 20.632 1.00 79.62 496 GLN A N 1
ATOM 3940 C CA . GLN A 1 496 ? -32.190 -2.862 20.148 1.00 79.62 496 GLN A CA 1
ATOM 3941 C C . GLN A 1 496 ? -31.864 -3.839 21.285 1.00 79.62 496 GLN A C 1
ATOM 3943 O O . GLN A 1 496 ? -32.400 -4.946 21.338 1.00 79.62 496 GLN A O 1
ATOM 3948 N N . GLU A 1 497 ? -31.020 -3.428 22.231 1.00 79.44 497 GLU A N 1
ATOM 3949 C CA . GLU A 1 497 ? -30.689 -4.236 23.401 1.00 79.44 497 GLU A CA 1
ATOM 3950 C C . GLU A 1 497 ? -31.893 -4.411 24.334 1.00 79.44 497 GLU A C 1
ATOM 3952 O O . GLU A 1 497 ? -32.164 -5.524 24.789 1.00 79.44 497 GLU A O 1
ATOM 3957 N N . LYS A 1 498 ? -32.687 -3.352 24.540 1.00 85.81 498 LYS A N 1
ATOM 3958 C CA . LYS A 1 498 ? -33.951 -3.433 25.283 1.00 85.81 498 LYS A CA 1
ATOM 3959 C C . LYS A 1 498 ? -34.947 -4.389 24.611 1.00 85.81 498 LYS A C 1
ATOM 3961 O O . LYS A 1 498 ? -35.510 -5.248 25.285 1.00 85.81 498 LYS A O 1
ATOM 3966 N N . GLU A 1 499 ? -35.122 -4.294 23.295 1.00 81.38 499 GLU A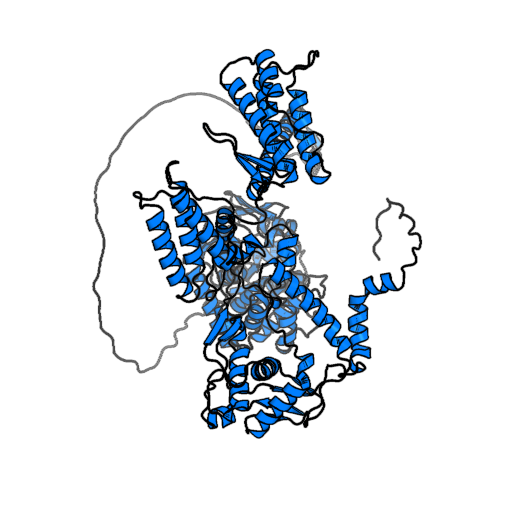 N 1
ATOM 3967 C CA . GLU A 1 499 ? -36.014 -5.174 22.524 1.00 81.38 499 GLU A CA 1
ATOM 3968 C C . GLU A 1 499 ? -35.554 -6.641 22.562 1.00 81.38 499 GLU A C 1
ATOM 3970 O O . GLU A 1 499 ? -36.367 -7.554 22.734 1.00 81.38 499 GLU A O 1
ATOM 3975 N N . LYS A 1 500 ? -34.239 -6.888 22.488 1.00 81.94 500 LYS A N 1
ATOM 3976 C CA . LYS A 1 500 ? -33.649 -8.228 22.624 1.00 81.94 500 LYS A CA 1
ATOM 3977 C C . LYS A 1 500 ? -33.905 -8.824 24.011 1.00 81.94 500 LYS A C 1
ATOM 3979 O O . LYS A 1 500 ? -34.251 -10.002 24.106 1.00 81.94 500 LYS A O 1
ATOM 3984 N N . GLN A 1 501 ? -33.780 -8.026 25.074 1.00 76.81 501 GLN A N 1
ATOM 3985 C CA . GLN A 1 501 ? -34.073 -8.457 26.447 1.00 76.81 501 GLN A CA 1
ATOM 3986 C C . GLN A 1 501 ? -35.561 -8.782 26.643 1.00 76.81 501 GLN A C 1
ATOM 3988 O O . GLN A 1 501 ? -35.895 -9.806 27.240 1.00 76.81 501 GLN A O 1
ATOM 3993 N N . GLU A 1 502 ? -36.466 -7.973 26.087 1.00 82.50 502 GLU A N 1
ATOM 3994 C CA . GLU A 1 502 ? -37.911 -8.237 26.130 1.00 82.50 502 GLU A CA 1
ATOM 3995 C C . GLU A 1 502 ? -38.292 -9.511 25.354 1.00 82.50 502 GLU A C 1
ATOM 3997 O O . GLU A 1 502 ? -39.134 -10.292 25.813 1.00 82.50 502 GLU A O 1
ATOM 4002 N N . LYS A 1 503 ? -37.640 -9.776 24.213 1.00 80.06 503 LYS A N 1
ATOM 4003 C CA . LYS A 1 503 ? -37.841 -11.003 23.429 1.00 80.06 503 LYS A CA 1
ATOM 4004 C C . LYS A 1 503 ? -37.341 -12.250 24.169 1.00 80.06 503 LYS A C 1
ATOM 4006 O O . LYS A 1 503 ? -38.085 -13.221 24.288 1.00 80.06 503 LYS A O 1
ATOM 4011 N N . LEU A 1 504 ? -36.139 -12.195 24.748 1.00 80.50 504 LEU A N 1
ATOM 4012 C CA . LEU A 1 504 ? -35.583 -13.272 25.581 1.00 80.50 504 LEU A CA 1
ATOM 4013 C C . LEU A 1 504 ? -36.454 -13.559 26.815 1.00 80.50 504 LEU A C 1
ATOM 4015 O O . LEU A 1 504 ? -36.622 -14.717 27.200 1.00 80.50 504 LEU A O 1
ATOM 4019 N N . ALA A 1 505 ? -37.037 -12.525 27.428 1.00 77.25 505 ALA A N 1
ATOM 4020 C CA . ALA A 1 505 ? -37.959 -12.683 28.548 1.00 77.25 505 ALA A CA 1
ATOM 4021 C C . ALA A 1 505 ? -39.260 -13.397 28.136 1.00 77.25 505 ALA A C 1
ATOM 4023 O O . ALA A 1 505 ? -39.723 -14.277 28.863 1.00 77.25 505 ALA A O 1
ATOM 4024 N N . LYS A 1 506 ? -39.817 -13.081 26.956 1.00 74.94 506 LYS A N 1
ATOM 4025 C CA . LYS A 1 506 ? -40.985 -13.784 26.395 1.00 74.94 506 LYS A CA 1
ATOM 4026 C C . LYS A 1 506 ? -40.684 -15.249 26.070 1.00 74.94 506 LYS A C 1
ATOM 4028 O O . LYS A 1 506 ? -41.450 -16.117 26.478 1.00 74.94 506 LYS A O 1
ATOM 4033 N N . GLU A 1 507 ? -39.552 -15.534 25.429 1.00 76.00 507 GLU A N 1
ATOM 4034 C CA . GLU A 1 507 ? -39.137 -16.907 25.098 1.00 76.00 507 GLU A CA 1
ATOM 4035 C C . GLU A 1 507 ? -38.895 -17.762 26.356 1.00 76.00 507 GLU A C 1
ATOM 4037 O O . GLU A 1 507 ? -39.245 -18.943 26.385 1.00 76.00 507 GLU A O 1
ATOM 4042 N N . ARG A 1 508 ? -38.349 -17.177 27.434 1.00 68.75 508 ARG A N 1
ATOM 4043 C CA . ARG A 1 508 ? -38.228 -17.852 28.742 1.00 68.75 508 ARG A CA 1
ATOM 4044 C C . ARG A 1 508 ? -39.590 -18.168 29.362 1.00 68.75 508 ARG A C 1
ATOM 4046 O O . ARG A 1 508 ? -39.748 -19.234 29.952 1.00 68.75 508 ARG A O 1
ATOM 4053 N N . LEU A 1 509 ? -40.567 -17.272 29.216 1.00 67.75 509 LEU A N 1
ATOM 4054 C CA . LEU A 1 509 ? -41.930 -17.485 29.708 1.00 67.75 509 LEU A CA 1
ATOM 4055 C C . LEU A 1 509 ? -42.658 -18.597 28.932 1.00 67.75 509 LEU A C 1
ATOM 4057 O O . LEU A 1 509 ? -43.408 -19.369 29.525 1.00 67.75 509 LEU A O 1
ATOM 4061 N N . GLU A 1 510 ? -42.423 -18.701 27.621 1.00 64.62 510 GLU A N 1
ATOM 4062 C CA . GLU A 1 510 ? -42.985 -19.760 26.771 1.00 64.62 510 GLU A CA 1
ATOM 4063 C C . GLU A 1 510 ? -42.338 -21.123 27.033 1.00 64.62 510 GLU A C 1
ATOM 4065 O O . GLU A 1 510 ? -43.049 -22.118 27.177 1.00 64.62 510 GLU A O 1
ATOM 4070 N N . LYS A 1 511 ? -41.008 -21.179 27.196 1.00 57.91 511 LYS A N 1
ATOM 4071 C CA . LYS A 1 511 ? -40.296 -22.416 27.566 1.00 57.91 511 LYS A CA 1
ATOM 4072 C C . LYS A 1 511 ? -40.677 -22.928 28.960 1.00 57.91 511 LYS A C 1
ATOM 4074 O O . LYS A 1 511 ? -40.633 -24.130 29.195 1.00 57.91 511 LYS A O 1
ATOM 4079 N N . GLY A 1 512 ? -41.125 -22.047 29.856 1.00 54.72 512 GLY A N 1
ATOM 4080 C CA . GLY A 1 512 ? -41.681 -22.416 31.161 1.00 54.72 512 GLY A CA 1
ATOM 4081 C C . GLY A 1 512 ? -43.081 -23.052 31.128 1.00 54.72 512 GLY A C 1
ATOM 4082 O O . GLY A 1 512 ? -43.571 -23.446 32.183 1.00 54.72 512 GLY A O 1
ATOM 4083 N N . ARG A 1 513 ? -43.747 -23.151 29.961 1.00 56.09 513 ARG A N 1
ATOM 4084 C CA . ARG A 1 513 ? -45.078 -23.784 29.814 1.00 56.09 513 ARG A CA 1
ATOM 4085 C C . ARG A 1 513 ? -45.046 -25.257 29.393 1.00 56.09 513 ARG A C 1
ATOM 4087 O O . ARG A 1 513 ? -46.121 -25.850 29.310 1.00 56.09 513 ARG A O 1
ATOM 4094 N N . LEU A 1 514 ? -43.880 -25.858 29.140 1.00 52.66 514 LEU A N 1
ATOM 4095 C CA . LEU A 1 514 ? -43.809 -27.306 28.917 1.00 52.66 514 LEU A CA 1
ATOM 4096 C C . LEU A 1 514 ? -43.999 -28.048 30.246 1.00 52.66 514 LEU A C 1
ATOM 4098 O O . LEU A 1 514 ? -43.256 -27.834 31.203 1.00 52.66 514 LEU A O 1
ATOM 4102 N N . SER A 1 515 ? -45.006 -28.919 30.301 1.00 60.66 515 SER A N 1
ATOM 4103 C CA . SER A 1 515 ? -45.203 -29.837 31.422 1.00 60.66 515 SER A CA 1
ATOM 4104 C C . SER A 1 515 ? -43.991 -30.761 31.547 1.00 60.66 515 SER A C 1
ATOM 4106 O O . SER A 1 515 ? -43.475 -31.245 30.540 1.00 60.66 515 SER A O 1
ATOM 4108 N N . HIS A 1 516 ? -43.558 -31.054 32.775 1.00 58.72 516 HIS A N 1
ATOM 4109 C CA . HIS A 1 516 ? -42.458 -31.992 33.031 1.00 58.72 516 HIS A CA 1
ATOM 4110 C C . HIS A 1 516 ? -42.710 -33.384 32.417 1.00 58.72 516 HIS A C 1
ATOM 4112 O O . HIS A 1 516 ? -41.754 -34.055 32.046 1.00 58.72 516 HIS A O 1
ATOM 4118 N N . LEU A 1 517 ? -43.981 -33.761 32.221 1.00 61.12 517 LEU A N 1
ATOM 4119 C CA . LEU A 1 517 ? -44.406 -35.012 31.576 1.00 61.12 517 LEU A CA 1
ATOM 4120 C C . LEU A 1 517 ? -44.190 -35.044 30.048 1.00 61.12 517 LEU A C 1
ATOM 4122 O O . LEU A 1 517 ? -44.160 -36.121 29.453 1.00 61.12 517 LEU A O 1
ATOM 4126 N N . ASP A 1 518 ? -44.054 -33.879 29.407 1.00 64.88 518 ASP A N 1
ATOM 4127 C CA . ASP A 1 518 ? -43.919 -33.743 27.947 1.00 64.88 518 ASP A CA 1
ATOM 4128 C C . ASP A 1 518 ? -42.480 -33.430 27.512 1.00 64.88 518 ASP A C 1
ATOM 4130 O O . ASP A 1 518 ? -42.153 -33.483 26.327 1.00 64.88 518 ASP A O 1
ATOM 4134 N N . MET A 1 519 ? -41.603 -33.133 28.473 1.00 62.12 519 MET A N 1
ATOM 4135 C CA . MET A 1 519 ? -40.230 -32.675 28.253 1.00 62.12 519 MET A CA 1
ATOM 4136 C C . MET A 1 519 ? -39.346 -33.698 27.519 1.00 62.12 519 MET A C 1
ATOM 4138 O O . MET A 1 519 ? -38.440 -33.295 26.795 1.00 62.12 519 MET A O 1
ATOM 4142 N N . PHE A 1 520 ? -39.629 -34.999 27.655 1.00 58.28 520 PHE A N 1
ATOM 4143 C CA . PHE A 1 520 ? -38.866 -36.085 27.022 1.00 58.28 520 PHE A CA 1
ATOM 4144 C C . PHE A 1 520 ? -39.600 -36.781 25.871 1.00 58.28 520 PHE A C 1
ATOM 4146 O O . PHE A 1 520 ? -39.127 -37.797 25.361 1.00 58.28 520 PHE A O 1
ATOM 4153 N N . ARG A 1 521 ? -40.748 -36.253 25.426 1.00 69.25 521 ARG A N 1
ATOM 4154 C CA . ARG A 1 521 ? -41.499 -36.791 24.278 1.00 69.25 521 ARG A CA 1
ATOM 4155 C C . ARG A 1 521 ? -40.938 -36.273 22.950 1.00 69.25 521 ARG A C 1
ATOM 4157 O O . ARG A 1 521 ? -41.641 -35.642 22.164 1.00 69.25 521 ARG A O 1
ATOM 4164 N N . THR A 1 522 ? -39.652 -36.518 22.719 1.00 69.81 522 THR A N 1
ATOM 4165 C CA . THR A 1 522 ? -38.946 -36.211 21.466 1.00 69.81 522 THR A CA 1
ATOM 4166 C C . THR A 1 522 ? -38.961 -37.427 20.533 1.00 69.81 522 THR A C 1
ATOM 4168 O O . THR A 1 522 ? -39.269 -38.544 20.946 1.00 69.81 522 THR A O 1
ATOM 4171 N N . SER A 1 523 ? -38.626 -37.234 19.253 1.00 72.19 523 SER A N 1
ATOM 4172 C CA . SER A 1 523 ? -38.588 -38.301 18.234 1.00 72.19 523 SER A CA 1
ATOM 4173 C C . SER A 1 523 ? -37.537 -39.394 18.486 1.00 72.19 523 SER A C 1
ATOM 4175 O O . SER A 1 523 ? -37.450 -40.352 17.722 1.00 72.19 523 SER A O 1
ATOM 4177 N N . GLU A 1 524 ? -36.723 -39.237 19.526 1.00 57.31 524 GLU A N 1
ATOM 4178 C CA . GLU A 1 524 ? -35.610 -40.115 19.892 1.00 57.31 524 GLU A CA 1
ATOM 4179 C C . GLU A 1 524 ? -36.068 -41.321 20.729 1.00 57.31 524 GLU A C 1
ATOM 4181 O O . GLU A 1 524 ? -35.400 -42.357 20.737 1.00 57.31 524 GLU A O 1
ATOM 4186 N N . PHE A 1 525 ? -37.237 -41.227 21.374 1.00 69.38 525 PHE A N 1
ATOM 4187 C CA . PHE A 1 525 ? -37.764 -42.242 22.288 1.00 69.38 525 PHE A CA 1
ATOM 4188 C C . PHE A 1 525 ? -39.109 -42.790 21.805 1.00 69.38 525 PHE A C 1
ATOM 4190 O O . PHE A 1 525 ? -39.891 -42.102 21.152 1.00 69.38 525 PHE A O 1
ATOM 4197 N N . SER A 1 526 ? -39.382 -44.058 22.108 1.00 74.69 526 SER A N 1
ATOM 4198 C CA . SER A 1 526 ? -40.562 -44.781 21.612 1.00 74.69 526 SER A CA 1
ATOM 4199 C C . SER A 1 526 ? -41.558 -45.199 22.701 1.00 74.69 526 SER A C 1
ATOM 4201 O O . SER A 1 526 ? -42.663 -45.634 22.376 1.00 74.69 526 SER A O 1
ATOM 4203 N N . ALA A 1 527 ? -41.205 -45.067 23.984 1.00 75.38 527 ALA A N 1
ATOM 4204 C CA . ALA A 1 527 ? -42.096 -45.327 25.117 1.00 75.38 527 ALA A CA 1
ATOM 4205 C C . ALA A 1 527 ? -41.654 -44.546 26.367 1.00 75.38 527 ALA A C 1
ATOM 4207 O O . ALA A 1 527 ? -40.463 -44.291 26.535 1.00 75.38 527 ALA A O 1
ATOM 4208 N N . TRP A 1 528 ? -42.597 -44.228 27.263 1.00 79.19 528 TRP A N 1
ATOM 4209 C CA . TRP A 1 528 ? -42.380 -43.466 28.504 1.00 79.19 528 TRP A CA 1
ATOM 4210 C C . TRP A 1 528 ? -43.188 -44.068 29.660 1.00 79.19 528 TRP A C 1
ATOM 4212 O O . TRP A 1 528 ? -44.197 -44.732 29.410 1.00 79.19 528 TRP A O 1
ATOM 4222 N N . ASP A 1 529 ? -42.746 -43.852 30.897 1.00 76.12 529 ASP A N 1
ATOM 4223 C CA . ASP A 1 529 ? -43.488 -44.227 32.107 1.00 76.12 529 ASP A CA 1
ATOM 4224 C C . ASP A 1 529 ? -44.482 -43.136 32.568 1.00 76.12 529 ASP A C 1
ATOM 4226 O O . ASP A 1 529 ? -44.687 -42.125 31.889 1.00 76.12 529 ASP A O 1
ATOM 4230 N N . GLU A 1 530 ? -45.153 -43.373 33.702 1.00 73.56 530 GLU A N 1
ATOM 4231 C CA . GLU A 1 530 ? -46.175 -42.475 34.269 1.00 73.56 530 GLU A CA 1
ATOM 4232 C C . GLU A 1 530 ? -45.610 -41.112 34.714 1.00 73.56 530 GLU A C 1
ATOM 4234 O O . GLU A 1 530 ? -46.365 -40.142 34.771 1.00 73.56 530 GLU A O 1
ATOM 4239 N N . ASP A 1 531 ? -44.292 -41.018 34.931 1.00 67.00 531 ASP A N 1
ATOM 4240 C CA . ASP A 1 531 ? -43.581 -39.794 35.318 1.00 67.00 531 ASP A CA 1
ATOM 4241 C C . ASP A 1 531 ? -42.964 -39.054 34.108 1.00 67.00 531 ASP A C 1
ATOM 4243 O O . ASP A 1 531 ? -42.316 -38.016 34.263 1.00 67.00 531 ASP A O 1
ATOM 4247 N N . GLY A 1 532 ? -43.195 -39.546 32.882 1.00 66.00 532 GLY A N 1
ATOM 4248 C CA . GLY A 1 532 ? -42.741 -38.918 31.637 1.00 66.00 532 GLY A CA 1
ATOM 4249 C C . GLY A 1 532 ? -41.294 -39.235 31.251 1.00 66.00 532 GLY A C 1
ATOM 4250 O O . GLY A 1 532 ? -40.760 -38.595 30.342 1.00 66.00 532 GLY A O 1
ATOM 4251 N N . MET A 1 533 ? -40.659 -40.221 31.893 1.00 66.56 533 MET A N 1
ATOM 4252 C CA . MET A 1 533 ? -39.280 -40.619 31.607 1.00 66.56 533 MET A CA 1
ATOM 4253 C C . MET A 1 533 ? -39.221 -41.659 30.478 1.00 66.56 533 MET A C 1
ATOM 4255 O O . MET A 1 533 ? -40.020 -42.600 30.460 1.00 66.56 533 MET A O 1
ATOM 4259 N N . PRO A 1 534 ? -38.297 -41.518 29.510 1.00 65.44 534 PRO A N 1
ATOM 4260 C CA . PRO A 1 534 ? -38.204 -42.430 28.378 1.00 65.44 534 PRO A CA 1
ATOM 4261 C C . PRO A 1 534 ? -37.721 -43.818 28.816 1.00 65.44 534 PRO A C 1
ATOM 4263 O O . PRO A 1 534 ? -36.716 -43.964 29.506 1.00 65.44 534 PRO A O 1
ATOM 4266 N N . THR A 1 535 ? -38.447 -44.853 28.393 1.00 66.94 535 THR A N 1
ATOM 4267 C CA . THR A 1 535 ? -38.191 -46.264 28.738 1.00 66.94 535 THR A CA 1
ATOM 4268 C C . THR A 1 535 ? -37.647 -47.078 27.564 1.00 66.94 535 THR A C 1
ATOM 4270 O O . THR A 1 535 ? -37.182 -48.203 27.761 1.00 66.94 535 THR A O 1
ATOM 4273 N N . LYS A 1 536 ? -37.708 -46.539 26.338 1.00 65.44 536 LYS A N 1
ATOM 4274 C CA . LYS A 1 536 ? -37.174 -47.169 25.123 1.00 65.44 536 LYS A CA 1
ATOM 4275 C C . LYS A 1 536 ? -36.668 -46.134 24.127 1.00 65.44 536 LYS A C 1
ATOM 4277 O O . LYS A 1 536 ? -37.406 -45.213 23.779 1.00 65.44 536 LYS A O 1
ATOM 4282 N N . ASP A 1 537 ? -35.486 -46.376 23.577 1.00 60.47 537 ASP A N 1
ATOM 4283 C CA . ASP A 1 537 ? -34.965 -45.635 22.428 1.00 60.47 537 ASP A CA 1
ATOM 4284 C C . ASP A 1 537 ? -35.673 -46.072 21.138 1.00 60.47 537 ASP A C 1
ATOM 4286 O O . ASP A 1 537 ? -36.128 -47.213 21.006 1.00 60.47 537 ASP A O 1
ATOM 4290 N N . ALA A 1 538 ? -35.787 -45.172 20.162 1.00 64.25 538 ALA A N 1
ATOM 4291 C CA . ALA A 1 538 ? -36.419 -45.466 18.874 1.00 64.25 538 ALA A CA 1
ATOM 4292 C C . ALA A 1 538 ? -35.594 -46.427 17.983 1.00 64.25 538 ALA A C 1
ATOM 4294 O O . ALA A 1 538 ? -36.127 -46.970 17.015 1.00 64.25 538 ALA A O 1
ATOM 4295 N N . SER A 1 539 ? -34.313 -46.665 18.297 1.00 51.78 539 SER A N 1
ATOM 4296 C CA . SER A 1 539 ? -33.339 -47.327 17.412 1.00 51.78 539 SER A CA 1
ATOM 4297 C C . SER A 1 539 ? -32.894 -48.746 17.819 1.00 51.78 539 SER A C 1
ATOM 4299 O O . SER A 1 539 ? -32.049 -49.321 17.131 1.00 51.78 539 SER A O 1
ATOM 4301 N N . SER A 1 540 ? -33.438 -49.376 18.876 1.00 41.75 540 SER A N 1
ATOM 4302 C CA . SER A 1 540 ? -33.099 -50.783 19.201 1.00 41.75 540 SER A CA 1
ATOM 4303 C C . SER A 1 540 ? -34.159 -51.562 20.003 1.00 41.75 540 SER A C 1
ATOM 4305 O O . SER A 1 540 ? -34.713 -51.031 20.964 1.00 41.75 540 SER A O 1
ATOM 4307 N N . PRO A 1 541 ? -34.422 -52.852 19.687 1.00 44.94 541 PRO A N 1
ATOM 4308 C CA . PRO A 1 541 ? -35.386 -53.683 20.403 1.00 44.94 541 PRO A CA 1
ATOM 4309 C C . PRO A 1 541 ? -34.702 -54.630 21.412 1.00 44.94 541 PRO A C 1
ATOM 4311 O O . PRO A 1 541 ? -34.657 -55.838 21.195 1.00 44.94 541 PRO A O 1
ATOM 4314 N N . ALA A 1 542 ? -34.177 -54.121 22.532 1.00 37.88 542 ALA A N 1
ATOM 4315 C CA . ALA A 1 542 ? -33.844 -54.949 23.704 1.00 37.88 542 ALA A CA 1
ATOM 4316 C C . ALA A 1 542 ? -33.833 -54.112 25.003 1.00 37.88 542 ALA A C 1
ATOM 4318 O O . ALA A 1 542 ? -33.422 -52.954 24.963 1.00 37.88 542 ALA A O 1
ATOM 4319 N N . PRO A 1 543 ? -34.291 -54.656 26.150 1.00 39.62 543 PRO A N 1
ATOM 4320 C CA . PRO A 1 543 ? -34.462 -53.889 27.381 1.00 39.62 543 PRO A CA 1
ATOM 4321 C C . PRO A 1 543 ? -33.152 -53.808 28.176 1.00 39.62 543 PRO A C 1
ATOM 4323 O O . PRO A 1 543 ? -32.639 -54.831 28.629 1.00 39.62 543 PRO A O 1
ATOM 4326 N N . ASN A 1 544 ? -32.634 -52.599 28.403 1.00 35.38 544 ASN A N 1
ATOM 4327 C CA . ASN A 1 544 ? -31.544 -52.384 29.353 1.00 35.38 544 ASN A CA 1
ATOM 4328 C C . ASN A 1 544 ? -32.108 -52.177 30.764 1.00 35.38 544 ASN A C 1
ATOM 4330 O O . ASN A 1 544 ? -32.690 -51.148 31.095 1.00 35.38 544 ASN A O 1
ATOM 4334 N N . ILE A 1 545 ? -31.914 -53.201 31.592 1.00 38.00 545 ILE A N 1
ATOM 4335 C CA . ILE A 1 545 ? -31.984 -53.143 33.051 1.00 38.00 545 ILE A CA 1
ATOM 4336 C C . ILE A 1 545 ? -30.727 -52.416 33.524 1.00 38.00 545 ILE A C 1
ATOM 4338 O O . ILE A 1 545 ? -29.647 -52.918 33.252 1.00 38.00 545 ILE A O 1
ATOM 4342 N N . TRP A 1 546 ? -30.871 -51.273 34.197 1.00 30.58 546 TRP A N 1
ATOM 4343 C CA . TRP A 1 546 ? -30.150 -50.872 35.420 1.00 30.58 546 TRP A CA 1
ATOM 4344 C C . TRP A 1 546 ? -30.686 -49.504 35.870 1.00 30.58 546 TRP A C 1
ATOM 4346 O O . TRP A 1 546 ? -30.290 -48.460 35.361 1.00 30.58 546 TRP A O 1
ATOM 4356 N N . LEU A 1 547 ? -31.586 -49.520 36.853 1.00 29.67 547 LEU A N 1
ATOM 4357 C CA . LEU A 1 547 ? -31.867 -48.386 37.733 1.00 29.67 547 LEU A CA 1
ATOM 4358 C C . LEU A 1 547 ? -32.195 -48.926 39.135 1.00 29.67 547 LEU A C 1
ATOM 4360 O O . LEU A 1 547 ? -32.566 -50.093 39.267 1.00 29.67 547 LEU A O 1
ATOM 4364 N N . VAL A 1 548 ? -32.137 -48.027 40.126 1.00 29.70 548 VAL A N 1
ATOM 4365 C CA . VAL A 1 548 ? -32.463 -48.140 41.568 1.00 29.70 548 VAL A CA 1
ATOM 4366 C C . VAL A 1 548 ? -31.189 -48.326 42.412 1.00 29.70 548 VAL A C 1
ATOM 4368 O O . VAL A 1 548 ? -30.449 -49.283 42.220 1.00 29.70 548 VAL A O 1
ATOM 4371 N N . VAL A 1 549 ? -30.785 -47.371 43.268 1.00 26.14 549 VAL A N 1
ATOM 4372 C CA . VAL A 1 549 ? -31.394 -46.940 44.557 1.00 26.14 549 VAL A CA 1
ATOM 4373 C C . VAL A 1 549 ? -31.028 -45.450 44.832 1.00 26.14 549 VAL A C 1
ATOM 4375 O O . VAL A 1 549 ? -29.847 -45.121 44.828 1.00 26.14 549 VAL A O 1
ATOM 4378 N N . TYR A 1 550 ? -31.945 -44.466 44.832 1.00 25.72 550 TYR A N 1
ATOM 4379 C CA . TYR A 1 550 ? -32.767 -43.892 45.937 1.00 25.72 550 TYR A CA 1
ATOM 4380 C C . TYR A 1 550 ? -32.053 -43.654 47.301 1.00 25.72 550 TYR A C 1
ATOM 4382 O O . TYR A 1 550 ? -31.788 -44.585 48.043 1.00 25.72 550 TYR A O 1
ATOM 4390 N N . THR A 1 551 ? -31.620 -42.425 47.623 1.00 27.06 551 THR A N 1
ATOM 4391 C CA . THR A 1 551 ? -32.295 -41.385 48.457 1.00 27.06 551 THR A CA 1
ATOM 4392 C C . THR A 1 551 ? -31.873 -41.270 49.939 1.00 27.06 551 THR A C 1
ATOM 4394 O O . THR A 1 551 ? -31.949 -42.222 50.705 1.00 27.06 551 THR A O 1
ATOM 4397 N N . THR A 1 552 ? -31.629 -40.005 50.322 1.00 26.08 552 THR A N 1
ATOM 4398 C CA . THR A 1 552 ? -31.963 -39.293 51.585 1.00 26.08 552 THR A CA 1
ATOM 4399 C C . THR A 1 552 ? -31.214 -39.510 52.918 1.00 26.08 552 THR A C 1
ATOM 4401 O O . THR A 1 552 ? -31.183 -40.588 53.497 1.00 26.08 552 THR A O 1
ATOM 4404 N N . THR A 1 553 ? -30.867 -38.336 53.483 1.00 25.88 553 THR A N 1
ATOM 4405 C CA . THR A 1 553 ? -31.026 -37.845 54.878 1.00 25.88 553 THR A CA 1
ATOM 4406 C C . THR A 1 553 ? -29.911 -37.979 55.940 1.00 25.88 553 THR A C 1
ATOM 4408 O O . THR A 1 553 ? -29.561 -39.069 56.362 1.00 25.88 553 THR A O 1
ATOM 4411 N N . VAL A 1 554 ? -29.566 -36.793 56.493 1.00 23.52 554 VAL A N 1
ATOM 4412 C CA . VAL A 1 554 ? -29.534 -36.425 57.937 1.00 23.52 554 VAL A CA 1
ATOM 4413 C C . VAL A 1 554 ? -28.191 -36.479 58.712 1.00 23.52 554 VAL A C 1
ATOM 4415 O O . VAL A 1 554 ? -27.744 -37.531 59.137 1.00 23.52 554 VAL A O 1
ATOM 4418 N N . VAL A 1 555 ? -27.666 -35.263 58.976 1.00 24.83 555 VAL A N 1
ATOM 4419 C CA . VAL A 1 555 ? -27.323 -34.672 60.302 1.00 24.83 555 VAL A CA 1
ATOM 4420 C C . VAL A 1 555 ? -26.006 -35.045 61.038 1.00 24.83 555 VAL A C 1
ATOM 4422 O O . VAL A 1 555 ? -25.742 -36.193 61.365 1.00 24.83 555 VAL A O 1
ATOM 4425 N N . ASP A 1 556 ? -25.304 -33.958 61.411 1.00 24.48 556 ASP A N 1
ATOM 4426 C CA . ASP A 1 556 ? -24.461 -33.681 62.597 1.00 24.48 556 ASP A CA 1
ATOM 4427 C C . ASP A 1 556 ? -22.948 -33.979 62.704 1.00 24.48 556 ASP A C 1
ATOM 4429 O O . ASP A 1 556 ? -22.431 -35.019 62.312 1.00 24.48 556 ASP A O 1
ATOM 4433 N N . LEU A 1 557 ? -22.327 -33.018 63.426 1.00 24.25 557 LEU A N 1
ATOM 4434 C CA . LEU A 1 55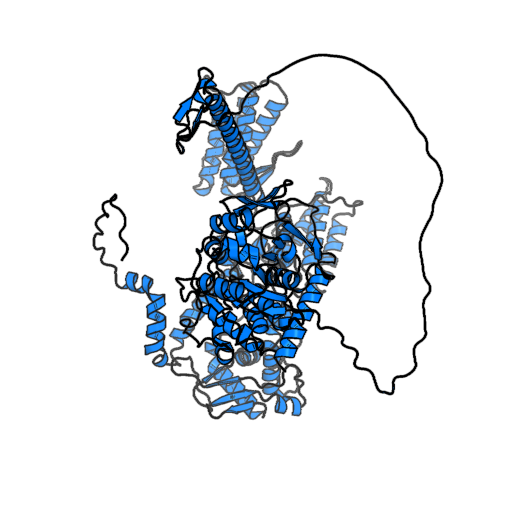7 ? -21.021 -32.927 64.117 1.00 24.25 557 LEU A CA 1
ATOM 4435 C C . LEU A 1 557 ? -19.877 -32.247 63.326 1.00 24.25 557 LEU A C 1
ATOM 4437 O O . LEU A 1 557 ? -19.306 -32.838 62.423 1.00 24.25 557 LEU A O 1
ATOM 4441 N N . VAL A 1 558 ? -19.581 -30.942 63.484 1.00 24.41 558 VAL A N 1
ATOM 4442 C CA . VAL A 1 558 ? -19.099 -30.144 64.651 1.00 24.41 558 VAL A CA 1
ATOM 4443 C C . VAL A 1 558 ? -17.594 -30.333 64.951 1.00 24.41 558 VAL A C 1
ATOM 4445 O O . VAL A 1 558 ? -17.167 -31.437 65.261 1.00 24.41 558 VAL A O 1
ATOM 4448 N N . HIS A 1 559 ? -16.874 -29.188 64.983 1.00 25.38 559 HIS A N 1
ATOM 4449 C CA . HIS A 1 559 ? -15.547 -28.901 65.597 1.00 25.38 559 HIS A CA 1
ATOM 4450 C C . HIS A 1 559 ? -14.289 -29.306 64.788 1.00 25.38 559 HIS A C 1
ATOM 4452 O O . HIS A 1 559 ? -14.255 -30.386 64.226 1.00 25.38 559 HIS A O 1
ATOM 4458 N N . TYR A 1 560 ? -13.206 -28.519 64.634 1.00 24.78 560 TYR A N 1
ATOM 4459 C CA . TYR A 1 560 ? -12.534 -27.500 65.476 1.00 24.78 560 TYR A CA 1
ATOM 4460 C C . TYR A 1 560 ? -11.503 -26.718 64.592 1.00 24.78 560 TYR A C 1
ATOM 4462 O O . TYR A 1 560 ? -10.895 -27.330 63.718 1.00 24.78 560 TYR A O 1
ATOM 4470 N N . SER A 1 561 ? -11.415 -25.374 64.637 1.00 24.03 561 SER A N 1
ATOM 4471 C CA . SER A 1 561 ? -10.281 -24.509 65.100 1.00 24.03 561 SER A CA 1
ATOM 4472 C C . SER A 1 561 ? -8.870 -25.154 65.139 1.00 24.03 561 SER A C 1
ATOM 4474 O O . SER A 1 561 ? -8.760 -26.324 65.465 1.00 24.03 561 SER A O 1
ATOM 4476 N N . GLN A 1 562 ? -7.701 -24.520 64.982 1.00 26.34 562 GLN A N 1
ATOM 4477 C CA . GLN A 1 562 ? -7.193 -23.142 64.894 1.00 26.34 562 GLN A CA 1
ATOM 4478 C C . GLN A 1 562 ? -5.649 -23.260 64.660 1.00 26.34 562 GLN A C 1
ATOM 4480 O O . GLN A 1 562 ? -5.066 -24.268 65.042 1.00 26.34 562 GLN A O 1
ATOM 4485 N N . GLU A 1 563 ? -5.017 -22.210 64.113 1.00 26.38 563 GLU A N 1
ATOM 4486 C CA . GLU A 1 563 ? -3.671 -21.667 64.460 1.00 26.38 563 GLU A CA 1
ATOM 4487 C C . GLU A 1 563 ? -2.328 -22.427 64.217 1.00 26.38 563 GLU A C 1
ATOM 4489 O O . GLU A 1 563 ? -2.020 -23.389 64.903 1.00 26.38 563 GLU A O 1
ATOM 4494 N N . LEU A 1 564 ? -1.492 -21.822 63.330 1.00 24.47 564 LEU A N 1
ATOM 4495 C CA . LEU A 1 564 ? -0.067 -21.359 63.470 1.00 24.47 564 LEU A CA 1
ATOM 4496 C C . LEU A 1 564 ? 1.062 -22.346 63.921 1.00 24.47 564 LEU A C 1
ATOM 4498 O O . LEU A 1 564 ? 0.742 -23.395 64.461 1.00 24.47 564 LEU A O 1
ATOM 4502 N N . PRO A 1 565 ? 2.399 -22.049 63.816 1.00 37.97 565 PRO A N 1
ATOM 4503 C CA . PRO A 1 565 ? 3.143 -20.898 63.248 1.00 37.97 565 PRO A CA 1
ATOM 4504 C C . PRO A 1 565 ? 4.421 -21.217 62.393 1.00 37.97 565 PRO A C 1
ATOM 4506 O O . PRO A 1 565 ? 4.946 -22.323 62.323 1.00 37.97 565 PRO A O 1
ATOM 4509 N N . THR A 1 566 ? 4.949 -20.133 61.815 1.00 29.39 566 THR A N 1
ATOM 4510 C CA . THR A 1 566 ? 6.269 -19.803 61.215 1.00 29.39 566 THR A CA 1
ATOM 4511 C C . THR A 1 566 ? 7.563 -20.274 61.919 1.00 29.39 566 THR A C 1
ATOM 4513 O O . THR A 1 566 ? 7.605 -20.292 63.145 1.00 29.39 566 THR A O 1
ATOM 4516 N N . THR A 1 567 ? 8.688 -20.424 61.180 1.00 29.69 567 THR A N 1
ATOM 4517 C CA . THR A 1 567 ? 9.844 -19.463 61.150 1.00 29.69 567 THR A CA 1
ATOM 4518 C C . THR A 1 567 ? 11.127 -19.968 60.424 1.00 29.69 567 THR A C 1
ATOM 4520 O O . THR A 1 567 ? 11.375 -21.165 60.358 1.00 29.69 567 THR A O 1
ATOM 4523 N N . PHE A 1 568 ? 11.952 -18.987 59.985 1.00 26.77 568 PHE A N 1
ATOM 4524 C CA . PHE A 1 568 ? 13.360 -18.984 59.491 1.00 26.77 568 PHE A CA 1
ATOM 4525 C C . PHE A 1 568 ? 13.613 -19.285 57.988 1.00 26.77 568 PHE A C 1
ATOM 4527 O O . PHE A 1 568 ? 13.286 -20.362 57.522 1.00 26.77 568 PHE A O 1
ATOM 4534 N N . ALA A 1 569 ? 14.242 -18.432 57.155 1.00 24.52 569 ALA A N 1
ATOM 4535 C CA . ALA A 1 569 ? 14.930 -17.149 57.355 1.00 24.52 569 ALA A CA 1
ATOM 4536 C C . ALA A 1 569 ? 15.113 -16.340 56.033 1.00 24.52 569 ALA A C 1
ATOM 4538 O O . ALA A 1 569 ? 15.303 -16.913 54.966 1.00 24.52 569 ALA A O 1
ATOM 4539 N N . PHE A 1 570 ? 15.047 -15.007 56.185 1.00 25.97 570 PHE A N 1
ATOM 4540 C CA . PHE A 1 570 ? 15.702 -13.852 55.516 1.00 25.97 570 PHE A CA 1
ATOM 4541 C C . PHE A 1 570 ? 16.892 -14.094 54.540 1.00 25.97 570 PHE A C 1
ATOM 4543 O O . PHE A 1 570 ? 17.638 -15.041 54.740 1.00 25.97 570 PHE A O 1
ATOM 4550 N N . LEU A 1 571 ? 17.314 -13.216 53.603 1.00 21.95 571 LEU A N 1
ATOM 4551 C CA . LEU A 1 571 ? 16.854 -11.975 52.922 1.00 21.95 571 LEU A CA 1
ATOM 4552 C C . LEU A 1 571 ? 18.080 -11.432 52.103 1.00 21.95 571 LEU A C 1
ATOM 4554 O O . LEU A 1 571 ? 19.209 -11.637 52.538 1.00 21.95 571 LEU A O 1
ATOM 4558 N N . ILE A 1 572 ? 17.843 -10.641 51.034 1.00 24.02 572 ILE A N 1
ATOM 4559 C CA . ILE A 1 572 ? 18.705 -9.560 50.442 1.00 24.02 572 ILE A CA 1
ATOM 4560 C C . ILE A 1 572 ? 19.858 -9.961 49.480 1.00 24.02 572 ILE A C 1
ATOM 4562 O O . ILE A 1 572 ? 20.830 -10.573 49.897 1.00 24.02 572 ILE A O 1
ATOM 4566 N N . SER A 1 573 ? 19.753 -9.758 48.149 1.00 22.97 573 SER A N 1
ATOM 4567 C CA . SER A 1 573 ? 19.909 -8.531 47.293 1.00 22.97 573 SER A CA 1
ATOM 4568 C C . SER A 1 573 ? 21.326 -8.429 46.681 1.00 22.97 573 SER A C 1
ATOM 4570 O O . SER A 1 573 ? 22.298 -8.394 47.417 1.00 22.97 573 SER A O 1
ATOM 4572 N N . ARG A 1 574 ? 21.529 -8.567 45.358 1.00 25.83 574 ARG A N 1
ATOM 4573 C CA . ARG A 1 574 ? 21.356 -7.625 44.212 1.00 25.83 574 ARG A CA 1
ATOM 4574 C C . ARG A 1 574 ? 22.633 -6.811 43.848 1.00 25.83 574 ARG A C 1
ATOM 4576 O O . ARG A 1 574 ? 23.084 -6.001 44.641 1.00 25.83 574 ARG A O 1
ATOM 4583 N N . LEU A 1 575 ? 23.039 -6.955 42.571 1.00 22.52 575 LEU A N 1
ATOM 4584 C CA . LEU A 1 575 ? 23.668 -5.988 41.631 1.00 22.52 575 LEU A CA 1
ATOM 4585 C C . LEU A 1 575 ? 25.202 -5.689 41.613 1.00 22.52 575 LEU A C 1
ATOM 4587 O O . LEU A 1 575 ? 25.781 -5.226 42.584 1.00 22.52 575 LEU A O 1
ATOM 4591 N N . ILE A 1 576 ? 25.740 -5.773 40.372 1.00 24.06 576 ILE A N 1
ATOM 4592 C CA . ILE A 1 576 ? 26.624 -4.814 39.642 1.00 24.06 576 ILE A CA 1
ATOM 4593 C C . ILE A 1 576 ? 28.163 -5.037 39.552 1.00 24.06 576 ILE A C 1
ATOM 4595 O O . ILE A 1 576 ? 28.898 -4.878 40.514 1.00 24.06 576 ILE A O 1
ATOM 4599 N N . ILE A 1 577 ? 28.596 -5.249 38.287 1.00 23.98 577 ILE A N 1
ATOM 4600 C CA . ILE A 1 577 ? 29.821 -4.811 37.559 1.00 23.98 577 ILE A CA 1
ATOM 4601 C C . ILE A 1 577 ? 31.205 -5.337 38.004 1.00 23.98 577 ILE A C 1
ATOM 4603 O O . ILE A 1 577 ? 31.662 -5.037 39.094 1.00 23.98 577 ILE A O 1
ATOM 4607 N N . VAL A 1 578 ? 31.942 -5.972 37.069 1.00 25.95 578 VAL A N 1
ATOM 4608 C CA . VAL A 1 578 ? 33.297 -5.571 36.601 1.00 25.95 578 VAL A CA 1
ATOM 4609 C C . VAL A 1 578 ? 33.651 -6.296 35.285 1.00 25.95 578 VAL A C 1
ATOM 4611 O O . VAL A 1 578 ? 33.264 -7.428 35.021 1.00 25.95 578 VAL A O 1
ATOM 4614 N N . ARG A 1 579 ? 34.359 -5.547 34.440 1.00 23.53 579 ARG A N 1
ATOM 4615 C CA . ARG A 1 579 ? 34.712 -5.714 33.026 1.00 23.53 579 ARG A CA 1
ATOM 4616 C C . ARG A 1 579 ? 36.096 -6.391 32.862 1.00 23.53 579 ARG A C 1
ATOM 4618 O O . ARG A 1 579 ? 36.967 -6.176 33.693 1.00 23.53 579 ARG A O 1
ATOM 4625 N N . MET A 1 580 ? 36.317 -6.983 31.678 1.00 22.23 580 MET A N 1
ATOM 4626 C CA . MET A 1 580 ? 37.571 -7.035 30.877 1.00 22.23 580 MET A CA 1
ATOM 4627 C C . MET A 1 580 ? 38.569 -8.219 30.950 1.00 22.23 580 MET A C 1
ATOM 4629 O O . MET A 1 580 ? 39.257 -8.418 31.939 1.00 22.23 580 MET A O 1
ATOM 4633 N N . ARG A 1 581 ? 38.792 -8.759 29.728 1.00 25.89 581 ARG A N 1
ATOM 4634 C CA . ARG A 1 581 ? 40.030 -9.307 29.104 1.00 25.89 581 ARG A CA 1
ATOM 4635 C C . ARG A 1 581 ? 40.498 -10.681 29.627 1.00 25.89 581 ARG A C 1
ATOM 4637 O O . ARG A 1 581 ? 40.647 -10.890 30.814 1.00 25.89 581 ARG A O 1
ATOM 4644 N N . THR A 1 582 ? 40.786 -11.677 28.782 1.00 26.50 582 THR A N 1
ATOM 4645 C CA . THR A 1 582 ? 41.829 -11.651 27.736 1.00 26.50 582 THR A CA 1
ATOM 4646 C C . THR A 1 582 ? 41.611 -12.764 26.692 1.00 26.50 582 THR A C 1
ATOM 4648 O O . THR A 1 582 ? 40.948 -13.760 26.947 1.00 26.50 582 THR A O 1
ATOM 4651 N N . ARG A 1 583 ? 42.167 -12.541 25.501 1.00 26.33 583 ARG A N 1
ATOM 4652 C CA . ARG A 1 583 ? 42.010 -13.245 24.218 1.00 26.33 583 ARG A CA 1
ATOM 4653 C C . ARG A 1 583 ? 43.305 -14.049 23.924 1.00 26.33 583 ARG A C 1
ATOM 4655 O O . ARG A 1 583 ? 44.340 -13.664 24.462 1.00 26.33 583 ARG A O 1
ATOM 4662 N N . TRP A 1 584 ? 43.244 -15.017 22.992 1.00 27.25 584 TRP A N 1
ATOM 4663 C CA . TRP A 1 584 ? 44.347 -15.789 22.344 1.00 27.25 584 TRP A CA 1
ATOM 4664 C C . TRP A 1 584 ? 44.842 -17.034 23.129 1.00 27.25 584 TRP A C 1
ATOM 4666 O O . TRP A 1 584 ? 45.144 -16.922 24.306 1.00 27.25 584 TRP A O 1
ATOM 4676 N N . ILE A 1 585 ? 44.918 -18.261 22.578 1.00 28.52 585 ILE A N 1
ATOM 4677 C CA . ILE A 1 585 ? 45.861 -18.719 21.531 1.00 28.52 585 ILE A CA 1
ATOM 4678 C C . ILE A 1 585 ? 45.476 -20.130 20.990 1.00 28.52 585 ILE A C 1
ATOM 4680 O O . ILE A 1 585 ? 45.299 -21.066 21.759 1.00 28.52 585 ILE A O 1
ATOM 4684 N N . PHE A 1 586 ? 45.440 -20.222 19.652 1.00 26.42 586 PHE A N 1
ATOM 4685 C CA . PHE A 1 586 ? 45.862 -21.304 18.736 1.00 26.42 586 PHE A CA 1
ATOM 4686 C C . PHE A 1 586 ? 45.069 -22.607 18.491 1.00 26.42 586 PHE A C 1
ATOM 4688 O O . PHE A 1 586 ? 45.119 -23.593 19.217 1.00 26.42 586 PHE A O 1
ATOM 4695 N N . THR A 1 587 ? 44.517 -22.609 17.277 1.00 30.83 587 THR A N 1
ATOM 4696 C CA . THR A 1 587 ? 44.375 -23.672 16.276 1.00 30.83 587 THR A CA 1
ATOM 4697 C C . THR A 1 587 ? 45.681 -24.447 15.991 1.00 30.83 587 THR A C 1
ATOM 4699 O O . THR A 1 587 ? 46.725 -23.820 15.823 1.00 30.83 587 THR A O 1
ATOM 4702 N N . VAL A 1 588 ? 45.591 -25.780 15.827 1.00 29.33 588 VAL A N 1
ATOM 4703 C CA . VAL A 1 588 ? 46.037 -26.604 14.663 1.00 29.33 588 VAL A CA 1
ATOM 4704 C C . VAL A 1 588 ? 46.466 -28.034 15.068 1.00 29.33 588 VAL A C 1
ATOM 4706 O O . VAL A 1 588 ? 47.378 -28.210 15.869 1.00 29.33 588 VAL A O 1
ATOM 4709 N N . ALA A 1 589 ? 45.870 -29.003 14.347 1.00 25.88 589 ALA A N 1
ATOM 4710 C CA . ALA A 1 589 ? 46.291 -30.390 14.067 1.00 25.88 589 ALA A CA 1
ATOM 4711 C C . ALA A 1 589 ? 46.064 -31.462 15.153 1.00 25.88 589 ALA A C 1
ATOM 4713 O O . ALA A 1 589 ? 46.422 -31.274 16.302 1.00 25.88 589 ALA A O 1
ATOM 4714 N N . LEU A 1 590 ? 45.601 -32.682 14.868 1.00 27.75 590 LEU A N 1
ATOM 4715 C CA . LEU A 1 590 ? 44.927 -33.340 13.737 1.00 27.75 590 LEU A CA 1
ATOM 4716 C C . LEU A 1 590 ? 44.676 -34.786 14.233 1.00 27.75 590 LEU A C 1
ATOM 4718 O O . LEU A 1 590 ? 45.520 -35.345 14.927 1.00 27.75 590 LEU A O 1
ATOM 4722 N N . LEU A 1 591 ? 43.589 -35.390 13.747 1.00 29.50 591 LEU A N 1
ATOM 4723 C CA . LEU A 1 591 ? 43.401 -36.829 13.482 1.00 29.50 591 LEU A CA 1
ATOM 4724 C C . LEU A 1 591 ? 42.953 -37.807 14.594 1.00 29.50 591 LEU A C 1
ATOM 4726 O O . LEU A 1 591 ? 43.644 -38.090 15.564 1.00 29.50 591 LEU A O 1
ATOM 4730 N N . VAL A 1 592 ? 41.854 -38.481 14.217 1.00 31.28 592 VAL A N 1
ATOM 4731 C CA . VAL A 1 592 ? 41.332 -39.807 14.602 1.00 31.28 592 VAL A CA 1
ATOM 4732 C C . VAL A 1 592 ? 40.347 -39.874 15.775 1.00 31.28 592 VAL A C 1
ATOM 4734 O O . VAL A 1 592 ? 40.708 -40.249 16.883 1.00 31.28 592 VAL A O 1
ATOM 4737 N N . ALA A 1 593 ? 39.064 -39.647 15.467 1.00 27.16 593 ALA A N 1
ATOM 4738 C CA . ALA A 1 593 ? 37.982 -40.619 15.711 1.00 27.16 593 ALA A CA 1
ATOM 4739 C C . ALA A 1 593 ? 36.651 -40.101 15.117 1.00 27.16 593 ALA A C 1
ATOM 4741 O O . ALA A 1 593 ? 36.115 -39.122 15.633 1.00 27.16 593 ALA A O 1
ATOM 4742 N N . PRO A 1 594 ? 36.066 -40.725 14.073 1.00 37.22 594 PRO A N 1
ATOM 4743 C CA . PRO A 1 594 ? 34.663 -40.508 13.761 1.00 37.22 594 PRO A CA 1
ATOM 4744 C C . PRO A 1 594 ? 33.848 -41.396 14.708 1.00 37.22 594 PRO A C 1
ATOM 4746 O O . PRO A 1 594 ? 33.665 -42.586 14.462 1.00 37.22 594 PRO A O 1
ATOM 4749 N N . LEU A 1 595 ? 33.407 -40.835 15.832 1.00 34.91 595 LEU A N 1
ATOM 4750 C CA . LEU A 1 595 ? 32.344 -41.438 16.630 1.00 34.91 595 LEU A CA 1
ATOM 4751 C C . LEU A 1 595 ? 31.025 -40.834 16.164 1.00 34.91 595 LEU A C 1
ATOM 4753 O O . LEU A 1 595 ? 30.842 -39.620 16.187 1.00 34.91 595 LEU A O 1
ATOM 4757 N N . ALA A 1 596 ? 30.159 -41.722 15.684 1.00 36.19 596 ALA A N 1
ATOM 4758 C CA . ALA A 1 596 ? 28.821 -41.465 15.190 1.00 36.19 596 ALA A CA 1
ATOM 4759 C C . ALA A 1 596 ? 28.058 -40.458 16.066 1.00 36.19 596 ALA A C 1
ATOM 4761 O O . ALA A 1 596 ? 27.557 -40.795 17.138 1.00 36.19 596 ALA A O 1
ATOM 4762 N N . LEU A 1 597 ? 27.938 -39.226 15.575 1.00 35.69 597 LEU A N 1
ATOM 4763 C CA . LEU A 1 597 ? 26.823 -38.361 15.924 1.00 35.69 597 LEU A CA 1
ATOM 4764 C C . LEU A 1 597 ? 25.628 -38.911 15.148 1.00 35.69 597 LEU A C 1
ATOM 4766 O O . LEU A 1 597 ? 25.579 -38.806 13.924 1.00 35.69 597 LEU A O 1
ATOM 4770 N N . GLY A 1 598 ? 24.718 -39.585 15.851 1.00 32.50 598 GLY A N 1
ATOM 4771 C CA . GLY A 1 598 ? 23.439 -39.979 15.274 1.00 32.50 598 GLY A CA 1
ATOM 4772 C C . GLY A 1 598 ? 22.748 -38.740 14.711 1.00 32.50 598 GLY A C 1
ATOM 4773 O O . GLY A 1 598 ? 22.590 -37.748 15.422 1.00 32.50 598 GLY A O 1
ATOM 4774 N N . SER A 1 599 ? 22.381 -38.786 13.432 1.00 45.09 599 SER A N 1
ATOM 4775 C CA . SER A 1 599 ? 21.540 -37.775 12.798 1.00 45.09 599 SER A CA 1
ATOM 4776 C C . SER A 1 599 ? 20.248 -37.645 13.602 1.00 45.09 599 SER A C 1
ATOM 4778 O O . SER A 1 599 ? 19.535 -38.638 13.773 1.00 45.09 599 SER A O 1
ATOM 4780 N N . ILE A 1 600 ? 19.945 -36.447 14.103 1.00 54.53 600 ILE A N 1
ATOM 4781 C CA . ILE A 1 600 ? 18.613 -36.157 14.637 1.00 54.53 600 ILE A CA 1
ATOM 4782 C C . ILE A 1 600 ? 17.639 -36.377 13.465 1.00 54.53 600 ILE A C 1
ATOM 4784 O O . ILE A 1 600 ? 17.882 -35.829 12.390 1.00 54.53 600 ILE A O 1
ATOM 4788 N N . PRO A 1 601 ? 16.613 -37.236 13.599 1.00 61.34 601 PRO A N 1
ATOM 4789 C CA . PRO A 1 601 ? 15.733 -37.548 12.481 1.00 61.34 601 PRO A CA 1
ATOM 4790 C C . PRO A 1 601 ? 14.968 -36.291 12.057 1.00 61.34 601 PRO A C 1
ATOM 4792 O O . PRO A 1 601 ? 14.345 -35.640 12.894 1.00 61.34 601 PRO A O 1
ATOM 4795 N N . ALA A 1 602 ? 15.034 -35.958 10.767 1.00 77.94 602 ALA A N 1
ATOM 4796 C CA . ALA A 1 602 ? 14.301 -34.839 10.190 1.00 77.94 602 ALA A CA 1
ATOM 4797 C C . ALA A 1 602 ? 12.782 -35.068 10.289 1.00 77.94 602 ALA A C 1
ATOM 4799 O O . ALA A 1 602 ? 12.289 -36.189 10.121 1.00 77.94 602 ALA A O 1
ATOM 4800 N N . THR A 1 603 ? 12.043 -34.000 10.572 1.00 86.38 603 THR A N 1
ATOM 4801 C CA . THR A 1 603 ? 10.583 -33.988 10.650 1.00 86.38 603 THR A CA 1
ATOM 4802 C C . THR A 1 603 ? 10.001 -34.166 9.251 1.00 86.38 603 THR A C 1
ATOM 4804 O O . THR A 1 603 ? 10.203 -33.323 8.378 1.00 86.38 603 THR A O 1
ATOM 4807 N N . LYS A 1 604 ? 9.243 -35.249 9.035 1.00 96.00 604 LYS A N 1
ATOM 4808 C CA . LYS A 1 604 ? 8.445 -35.421 7.814 1.00 96.00 604 LYS A CA 1
ATOM 4809 C C . LYS A 1 604 ? 7.264 -34.459 7.860 1.00 96.00 604 LYS A C 1
ATOM 4811 O O . LYS A 1 604 ? 6.399 -34.609 8.724 1.00 96.00 604 LYS A O 1
ATOM 4816 N N . LEU A 1 605 ? 7.249 -33.495 6.949 1.00 97.75 605 LEU A N 1
ATOM 4817 C CA . LEU A 1 605 ? 6.315 -32.376 6.962 1.00 97.75 605 LEU A CA 1
ATOM 4818 C C . LEU A 1 605 ? 5.366 -32.448 5.763 1.00 97.75 605 LEU A C 1
ATOM 4820 O O . LEU A 1 605 ? 5.816 -32.516 4.619 1.00 97.75 605 LEU A O 1
ATOM 4824 N N . ILE A 1 606 ? 4.060 -32.414 6.023 1.00 98.56 606 ILE A N 1
ATOM 4825 C CA . ILE A 1 606 ? 3.052 -32.080 5.009 1.00 98.56 606 ILE A CA 1
ATOM 4826 C C . ILE A 1 606 ? 2.609 -30.643 5.258 1.00 98.56 606 ILE A C 1
ATOM 4828 O O . ILE A 1 606 ? 2.317 -30.290 6.400 1.00 98.56 606 ILE A O 1
ATOM 4832 N N . ILE A 1 607 ? 2.554 -29.839 4.201 1.00 98.50 607 ILE A N 1
ATOM 4833 C CA . ILE A 1 607 ? 2.107 -28.445 4.262 1.00 98.50 607 ILE A CA 1
ATOM 4834 C C . ILE A 1 607 ? 0.737 -28.371 3.594 1.00 98.50 607 ILE A C 1
ATOM 4836 O O . ILE A 1 607 ? 0.613 -28.758 2.436 1.00 98.50 607 ILE A O 1
ATOM 4840 N N . ASP A 1 608 ? -0.279 -27.913 4.314 1.00 98.31 608 ASP A N 1
ATOM 4841 C CA . ASP A 1 608 ? -1.616 -27.630 3.785 1.00 98.31 608 ASP A CA 1
ATOM 4842 C C . ASP A 1 608 ? -1.824 -26.117 3.792 1.00 98.31 608 ASP A C 1
ATOM 4844 O O . ASP A 1 608 ? -1.749 -25.496 4.848 1.00 98.31 608 ASP A O 1
ATOM 4848 N N . THR A 1 609 ? -1.981 -25.515 2.620 1.00 97.94 609 THR A N 1
ATOM 4849 C CA . THR A 1 609 ? -1.833 -24.068 2.414 1.00 97.94 609 THR A CA 1
ATOM 4850 C C . THR A 1 609 ? -2.863 -23.558 1.421 1.00 97.94 609 THR A C 1
ATOM 4852 O O . THR A 1 609 ? -3.226 -24.249 0.463 1.00 97.94 609 THR A O 1
ATOM 4855 N N . ASP A 1 610 ? -3.356 -22.347 1.655 1.00 95.06 610 ASP A N 1
ATOM 4856 C CA . ASP A 1 610 ? -4.244 -21.642 0.739 1.00 95.06 610 ASP A CA 1
ATOM 4857 C C . ASP A 1 610 ? -3.481 -20.757 -0.256 1.00 95.06 610 ASP A C 1
ATOM 4859 O O . ASP A 1 610 ? -4.152 -20.033 -0.987 1.00 95.06 610 ASP A O 1
ATOM 4863 N N . LEU A 1 611 ? -2.136 -20.871 -0.344 1.00 96.00 611 LEU A N 1
ATOM 4864 C CA . LEU A 1 611 ? -1.214 -20.093 -1.195 1.00 96.00 611 LEU A CA 1
ATOM 4865 C C . LEU A 1 611 ? -1.915 -19.518 -2.416 1.00 96.00 611 LEU A C 1
ATOM 4867 O O . LEU A 1 611 ? -2.076 -20.185 -3.438 1.00 96.00 611 LEU A O 1
ATOM 4871 N N . PHE A 1 612 ? -2.357 -18.273 -2.315 1.00 92.56 612 PHE A N 1
ATOM 4872 C CA . PHE A 1 612 ? -3.116 -17.631 -3.379 1.00 92.56 612 PHE A CA 1
ATOM 4873 C C . PHE A 1 612 ? -3.139 -16.127 -3.190 1.00 92.56 612 PHE A C 1
ATOM 4875 O O . PHE A 1 612 ? -2.596 -15.387 -4.015 1.00 92.56 612 PHE A O 1
ATOM 4882 N N . SER A 1 613 ? -3.791 -15.693 -2.110 1.00 87.62 613 SER A N 1
ATOM 4883 C CA . SER A 1 613 ? -4.047 -14.289 -1.848 1.00 87.62 613 SER A CA 1
ATOM 4884 C C . SER A 1 613 ? -2.991 -13.652 -0.978 1.00 87.62 613 SER A C 1
ATOM 4886 O O . SER A 1 613 ? -2.567 -12.565 -1.335 1.00 87.62 613 SER A O 1
ATOM 4888 N N . ASP A 1 614 ? -2.555 -14.300 0.105 1.00 90.12 614 ASP A N 1
ATOM 4889 C CA . ASP A 1 614 ? -1.559 -13.734 1.012 1.00 90.12 614 ASP A CA 1
ATOM 4890 C C . ASP A 1 614 ? -0.158 -14.295 0.731 1.00 90.12 614 ASP A C 1
ATOM 4892 O O . ASP A 1 614 ? -0.016 -15.423 0.267 1.00 90.12 614 ASP A O 1
ATOM 4896 N N . VAL A 1 615 ? 0.895 -13.481 0.864 1.00 93.19 615 VAL A N 1
ATOM 4897 C CA . VAL A 1 615 ? 2.252 -13.867 0.405 1.00 93.19 615 VAL A CA 1
ATOM 4898 C C . VAL A 1 615 ? 3.049 -14.671 1.425 1.00 93.19 615 VAL A C 1
ATOM 4900 O O . VAL A 1 615 ? 4.087 -15.244 1.090 1.00 93.19 615 VAL A O 1
ATOM 4903 N N . ASP A 1 616 ? 2.607 -14.711 2.676 1.00 94.50 616 ASP A N 1
ATOM 4904 C CA . ASP A 1 616 ? 3.339 -15.373 3.749 1.00 94.50 616 ASP A CA 1
ATOM 4905 C C . ASP A 1 616 ? 3.318 -16.898 3.622 1.00 94.50 616 ASP A C 1
ATOM 4907 O O . ASP A 1 616 ? 4.290 -17.524 4.044 1.00 94.50 616 ASP A O 1
ATOM 4911 N N . ASP A 1 617 ? 2.368 -17.480 2.884 1.00 96.75 617 ASP A N 1
ATOM 4912 C CA . ASP A 1 617 ? 2.446 -18.862 2.394 1.00 96.75 617 ASP A CA 1
ATOM 4913 C C . ASP A 1 617 ? 3.735 -19.136 1.603 1.00 96.75 617 ASP A C 1
ATOM 4915 O O . ASP A 1 617 ? 4.381 -20.176 1.764 1.00 96.75 617 ASP A O 1
ATOM 4919 N N . ALA A 1 618 ? 4.156 -18.197 0.745 1.00 97.19 618 ALA A N 1
ATOM 4920 C CA . ALA A 1 618 ? 5.368 -18.351 -0.056 1.00 97.19 618 ALA A CA 1
ATOM 4921 C C . ALA A 1 618 ? 6.620 -18.355 0.834 1.00 97.19 618 ALA A C 1
ATOM 4923 O O . ALA A 1 618 ? 7.538 -19.149 0.613 1.00 97.19 618 ALA A O 1
ATOM 4924 N N . ALA A 1 619 ? 6.642 -17.520 1.878 1.00 96.62 619 ALA A N 1
ATOM 4925 C CA . ALA A 1 619 ? 7.695 -17.565 2.889 1.00 96.62 619 ALA A CA 1
ATOM 4926 C C . ALA A 1 619 ? 7.611 -18.817 3.770 1.00 96.62 619 ALA A C 1
ATOM 4928 O O . ALA A 1 619 ? 8.645 -19.343 4.175 1.00 96.62 619 ALA A O 1
ATOM 4929 N N . ALA A 1 620 ? 6.418 -19.340 4.041 1.00 97.38 620 ALA A N 1
ATOM 4930 C CA . ALA A 1 620 ? 6.244 -20.586 4.772 1.00 97.38 620 ALA A CA 1
ATOM 4931 C C . ALA A 1 620 ? 6.819 -21.776 3.981 1.00 97.38 620 ALA A C 1
ATOM 4933 O O . ALA A 1 620 ? 7.538 -22.605 4.545 1.00 97.38 620 ALA A O 1
ATOM 4934 N N . LEU A 1 621 ? 6.607 -21.817 2.658 1.00 97.38 621 LEU A N 1
ATOM 4935 C CA . LEU A 1 621 ? 7.260 -22.788 1.773 1.00 97.38 621 LEU A CA 1
ATOM 4936 C C . LEU A 1 621 ? 8.782 -22.609 1.732 1.00 97.38 621 LEU A C 1
ATOM 4938 O O . LEU A 1 621 ? 9.502 -23.606 1.799 1.00 97.38 621 LEU A O 1
ATOM 4942 N N . LEU A 1 622 ? 9.280 -21.370 1.670 1.00 96.00 622 LEU A N 1
ATOM 4943 C CA . LEU A 1 622 ? 10.715 -21.076 1.769 1.00 96.00 622 LEU A CA 1
ATOM 4944 C C . LEU A 1 622 ? 11.303 -21.665 3.056 1.00 96.00 622 LEU A C 1
ATOM 4946 O O . LEU A 1 622 ? 12.289 -22.402 2.998 1.00 96.00 622 LEU A O 1
ATOM 4950 N N . VAL A 1 623 ? 10.677 -21.385 4.207 1.00 95.31 623 VAL A N 1
ATOM 4951 C CA . VAL A 1 623 ? 11.105 -21.904 5.516 1.00 95.31 623 VAL A CA 1
ATOM 4952 C C . VAL A 1 623 ? 11.125 -23.428 5.507 1.00 95.31 623 VAL A C 1
ATOM 4954 O O . VAL A 1 623 ? 12.074 -24.023 6.004 1.00 95.31 623 VAL A O 1
ATOM 4957 N N . ALA A 1 624 ? 10.122 -24.078 4.919 1.00 94.75 624 ALA A N 1
ATOM 4958 C CA . ALA A 1 624 ? 10.067 -25.533 4.876 1.00 94.75 624 ALA A CA 1
ATOM 4959 C C . ALA A 1 624 ? 11.147 -26.175 3.991 1.00 94.75 624 ALA A C 1
ATOM 4961 O O . ALA A 1 624 ? 11.622 -27.263 4.322 1.00 94.75 624 ALA A O 1
ATOM 4962 N N . CYS A 1 625 ? 11.521 -25.543 2.874 1.00 89.44 625 CYS A N 1
ATOM 4963 C CA . CYS A 1 625 ? 12.431 -26.144 1.900 1.00 89.44 625 CYS A CA 1
ATOM 4964 C C . CYS A 1 625 ? 13.881 -26.193 2.392 1.00 89.44 625 CYS A C 1
ATOM 4966 O O . CYS A 1 625 ? 14.561 -27.187 2.186 1.00 89.44 625 CYS A O 1
ATOM 4968 N N . ASP A 1 626 ? 14.391 -25.177 3.076 1.00 78.06 626 ASP A N 1
ATOM 4969 C CA . ASP A 1 626 ? 15.830 -25.131 3.391 1.00 78.06 626 ASP A CA 1
ATOM 4970 C C . ASP A 1 626 ? 16.137 -25.233 4.890 1.00 78.06 626 ASP A C 1
ATOM 4972 O O . ASP A 1 626 ? 17.241 -24.924 5.349 1.00 78.06 626 ASP A O 1
ATOM 4976 N N . HIS A 1 627 ? 15.162 -25.699 5.677 1.00 85.38 627 HIS A N 1
ATOM 4977 C CA . HIS A 1 627 ? 15.383 -25.985 7.086 1.00 85.38 627 HIS A CA 1
ATOM 4978 C C . HIS A 1 627 ? 16.056 -27.358 7.271 1.00 85.38 627 HIS A C 1
ATOM 4980 O O . HIS A 1 627 ? 15.496 -28.378 6.864 1.00 85.38 627 HIS A O 1
ATOM 4986 N N . PRO A 1 628 ? 17.206 -27.456 7.968 1.00 82.38 628 PRO A N 1
ATOM 4987 C CA . PRO A 1 628 ? 17.987 -28.699 8.071 1.00 82.38 628 PRO A CA 1
ATOM 4988 C C . PRO A 1 628 ? 17.262 -29.840 8.801 1.00 82.38 628 PRO A C 1
ATOM 4990 O O . PRO A 1 628 ? 17.657 -31.000 8.703 1.00 82.38 628 PRO A O 1
ATOM 4993 N N . MET A 1 629 ? 16.222 -29.500 9.562 1.00 85.81 629 MET A N 1
ATOM 4994 C CA . MET A 1 629 ? 15.400 -30.437 10.329 1.00 85.81 629 MET A CA 1
ATOM 4995 C C . MET A 1 629 ? 14.070 -30.777 9.649 1.00 85.81 629 MET A C 1
ATOM 4997 O O . MET A 1 629 ? 13.294 -31.539 10.221 1.00 85.81 629 MET A O 1
ATOM 5001 N N . ALA A 1 630 ? 13.789 -30.233 8.463 1.00 90.12 630 ALA A N 1
ATOM 5002 C CA . ALA A 1 630 ? 12.558 -30.490 7.729 1.00 90.12 630 ALA A CA 1
ATOM 5003 C C . ALA A 1 630 ? 12.793 -31.453 6.564 1.00 90.12 630 ALA A C 1
ATOM 5005 O O . ALA A 1 630 ? 13.840 -31.480 5.924 1.00 90.12 630 ALA A O 1
ATOM 5006 N N . THR A 1 631 ? 11.791 -32.267 6.273 1.00 93.44 631 THR A N 1
ATOM 5007 C CA . THR A 1 631 ? 11.695 -33.011 5.020 1.00 93.44 631 THR A CA 1
ATOM 5008 C C . THR A 1 631 ? 10.264 -32.862 4.526 1.00 93.44 631 THR A C 1
ATOM 5010 O O . THR A 1 631 ? 9.398 -33.635 4.953 1.00 93.44 631 THR A O 1
ATOM 5013 N N . PRO A 1 632 ? 9.982 -31.850 3.683 1.00 95.75 632 PRO A N 1
ATOM 5014 C CA . PRO A 1 632 ? 8.690 -31.722 3.027 1.00 95.75 632 PRO A CA 1
ATOM 5015 C C . PRO A 1 632 ? 8.419 -32.976 2.192 1.00 95.75 632 PRO A C 1
ATOM 5017 O O . PRO A 1 632 ? 9.248 -33.376 1.377 1.00 95.75 632 PRO A O 1
ATOM 5020 N N . ILE A 1 633 ? 7.283 -33.629 2.425 1.00 97.25 633 ILE A N 1
ATOM 5021 C CA . ILE A 1 633 ? 6.880 -34.849 1.701 1.00 97.25 633 ILE A CA 1
ATOM 5022 C C . ILE A 1 633 ? 5.643 -34.640 0.823 1.00 97.25 633 ILE A C 1
ATOM 5024 O O . ILE A 1 633 ? 5.325 -35.507 0.014 1.00 97.25 633 ILE A O 1
ATOM 5028 N N . GLY A 1 634 ? 4.958 -33.504 0.961 1.00 97.81 634 GLY A N 1
ATOM 5029 C CA . GLY A 1 634 ? 3.851 -33.105 0.099 1.00 97.81 634 GLY A CA 1
ATOM 5030 C C . GLY A 1 634 ? 3.302 -31.729 0.461 1.00 97.81 634 GLY A C 1
ATOM 5031 O O . GLY A 1 634 ? 3.371 -31.320 1.624 1.00 97.81 634 GLY A O 1
ATOM 5032 N N . VAL A 1 635 ? 2.749 -31.041 -0.538 1.00 98.44 635 VAL A N 1
ATOM 5033 C CA . VAL A 1 635 ? 2.052 -29.758 -0.381 1.00 98.44 635 VAL A CA 1
ATOM 5034 C C . VAL A 1 635 ? 0.619 -29.900 -0.885 1.00 98.44 635 VAL A C 1
ATOM 5036 O O . VAL A 1 635 ? 0.396 -30.342 -2.009 1.00 98.44 635 VAL A O 1
ATOM 5039 N N . MET A 1 636 ? -0.349 -29.530 -0.055 1.00 98.25 636 MET A N 1
ATOM 5040 C CA . MET A 1 636 ? -1.776 -29.603 -0.346 1.00 98.25 636 MET A CA 1
ATOM 5041 C C . MET A 1 636 ? -2.308 -28.188 -0.509 1.00 98.25 636 MET A C 1
ATOM 5043 O O . MET A 1 636 ? -2.329 -27.425 0.452 1.00 98.25 636 MET A O 1
ATOM 5047 N N . ILE A 1 637 ? -2.734 -27.834 -1.718 1.00 97.69 637 ILE A N 1
ATOM 5048 C CA . ILE A 1 637 ? -3.372 -26.545 -1.971 1.00 97.69 637 ILE A CA 1
ATOM 5049 C C . ILE A 1 637 ? -4.863 -26.674 -1.644 1.00 97.69 637 ILE A C 1
ATOM 5051 O O . ILE A 1 637 ? -5.574 -27.464 -2.276 1.00 97.69 637 ILE A O 1
ATOM 5055 N N . ASN A 1 638 ? -5.345 -25.917 -0.659 1.00 94.12 638 ASN A N 1
ATOM 5056 C CA . ASN A 1 638 ? -6.753 -25.922 -0.238 1.00 94.12 638 ASN A CA 1
ATOM 5057 C C . ASN A 1 638 ? -7.599 -24.806 -0.898 1.00 94.12 638 ASN A C 1
ATOM 5059 O O . ASN A 1 638 ? -8.831 -24.831 -0.798 1.00 94.12 638 ASN A O 1
ATOM 5063 N N . TYR A 1 639 ? -6.968 -23.902 -1.658 1.00 93.75 639 TYR A N 1
ATOM 5064 C CA . TYR A 1 639 ? -7.644 -22.924 -2.514 1.00 93.75 639 TYR A CA 1
ATOM 5065 C C . TYR A 1 639 ? -7.747 -23.406 -3.978 1.00 93.75 639 TYR A C 1
ATOM 5067 O O . TYR A 1 639 ? -6.758 -23.871 -4.547 1.00 93.75 639 TYR A O 1
ATOM 5075 N N . PRO A 1 640 ? -8.910 -23.301 -4.648 1.00 93.62 640 PRO A N 1
ATOM 5076 C CA . PRO A 1 640 ? -9.131 -23.913 -5.961 1.00 93.62 640 PRO A CA 1
ATOM 5077 C C . PRO A 1 640 ? -8.578 -23.087 -7.145 1.00 93.62 640 PRO A C 1
ATOM 5079 O O . PRO A 1 640 ? -9.280 -22.905 -8.137 1.00 93.62 640 PRO A O 1
ATOM 5082 N N . SER A 1 641 ? -7.331 -22.600 -7.087 1.00 94.69 641 SER A N 1
ATOM 5083 C CA . SER A 1 641 ? -6.669 -21.909 -8.213 1.00 94.69 641 SER A CA 1
ATOM 5084 C C . SER A 1 641 ? -5.515 -22.726 -8.793 1.00 94.69 641 SER A C 1
ATOM 5086 O O . SER A 1 641 ? -4.623 -23.187 -8.081 1.00 94.69 641 SER A O 1
ATOM 5088 N N . SER A 1 642 ? -5.481 -22.865 -10.119 1.00 96.00 642 SER A N 1
ATOM 5089 C CA . SER A 1 642 ? -4.370 -23.518 -10.820 1.00 96.00 642 SER A CA 1
ATOM 5090 C C . SER A 1 642 ? -3.040 -22.789 -10.606 1.00 96.00 642 SER A C 1
ATOM 5092 O O . SER A 1 642 ? -1.992 -23.433 -10.516 1.00 96.00 642 SER A O 1
ATOM 5094 N N . TYR A 1 643 ? -3.061 -21.458 -10.460 1.00 96.12 643 TYR A N 1
ATOM 5095 C CA . TYR A 1 643 ? -1.851 -20.672 -10.223 1.00 96.12 643 TYR A CA 1
ATOM 5096 C C . TYR A 1 643 ? -1.246 -20.932 -8.847 1.00 96.12 643 TYR A C 1
ATOM 5098 O O . TYR A 1 643 ? -0.028 -20.865 -8.727 1.00 96.12 643 TYR A O 1
ATOM 5106 N N . SER A 1 644 ? -2.052 -21.295 -7.850 1.00 96.00 644 SER A N 1
ATOM 5107 C CA . SER A 1 644 ? -1.578 -21.699 -6.523 1.00 96.00 644 SER A CA 1
ATOM 5108 C C . SER A 1 644 ? -0.693 -22.943 -6.593 1.00 96.00 644 SER A C 1
ATOM 5110 O O . SER A 1 644 ? 0.443 -22.937 -6.120 1.00 96.00 644 SER A O 1
ATOM 5112 N N . ALA A 1 645 ? -1.169 -23.995 -7.269 1.00 96.88 645 ALA A N 1
ATOM 5113 C CA . ALA A 1 645 ? -0.407 -25.232 -7.444 1.00 96.88 645 ALA A CA 1
ATOM 5114 C C . ALA A 1 645 ? 0.854 -25.026 -8.294 1.00 96.88 645 ALA A C 1
ATOM 5116 O O . ALA A 1 645 ? 1.929 -25.520 -7.946 1.00 96.88 645 ALA A O 1
ATOM 5117 N N . LEU A 1 646 ? 0.749 -24.253 -9.381 1.00 97.31 646 LEU A N 1
ATOM 5118 C CA . LEU A 1 646 ? 1.899 -23.925 -10.223 1.00 97.31 646 LEU A CA 1
ATOM 5119 C C . LEU A 1 646 ? 2.930 -23.065 -9.473 1.00 97.31 646 LEU A C 1
ATOM 5121 O O . LEU A 1 646 ? 4.128 -23.282 -9.633 1.00 97.31 646 LEU A O 1
ATOM 5125 N N . ALA A 1 647 ? 2.496 -22.120 -8.634 1.00 97.44 647 ALA A N 1
ATOM 5126 C CA . ALA A 1 647 ? 3.386 -21.292 -7.823 1.00 97.44 647 ALA A CA 1
ATOM 5127 C C . ALA A 1 647 ? 4.119 -22.129 -6.773 1.00 97.44 647 ALA A C 1
ATOM 5129 O O . ALA A 1 647 ? 5.342 -22.041 -6.680 1.00 97.44 647 ALA A O 1
ATOM 5130 N N . ALA A 1 648 ? 3.399 -22.990 -6.046 1.00 97.81 648 ALA A N 1
ATOM 5131 C CA . ALA A 1 648 ? 3.998 -23.921 -5.096 1.00 97.81 648 ALA A CA 1
ATOM 5132 C C . ALA A 1 648 ? 5.017 -24.845 -5.782 1.00 97.81 648 ALA A C 1
ATOM 5134 O O . ALA A 1 648 ? 6.138 -24.985 -5.298 1.00 97.81 648 ALA A O 1
ATOM 5135 N N . SER A 1 649 ? 4.679 -25.407 -6.950 1.00 97.62 649 SER A N 1
ATOM 5136 C CA . SER A 1 649 ? 5.598 -26.234 -7.744 1.00 97.62 649 SER A CA 1
ATOM 5137 C C . SER A 1 649 ? 6.853 -25.462 -8.178 1.00 97.62 649 SER A C 1
ATOM 5139 O O . SER A 1 649 ? 7.964 -25.975 -8.043 1.00 97.62 649 SER A O 1
ATOM 5141 N N . SER A 1 650 ? 6.705 -24.214 -8.638 1.00 97.44 650 SER A N 1
ATOM 5142 C CA . SER A 1 650 ? 7.827 -23.333 -8.995 1.00 97.44 650 SER A CA 1
ATOM 5143 C C . SER A 1 650 ? 8.740 -23.029 -7.804 1.00 97.44 650 SER A C 1
ATOM 5145 O O . SER A 1 650 ? 9.963 -23.112 -7.946 1.00 97.44 650 SER A O 1
ATOM 5147 N N . ILE A 1 651 ? 8.160 -22.700 -6.642 1.00 97.69 651 ILE A N 1
ATOM 5148 C CA . ILE A 1 651 ? 8.886 -22.403 -5.397 1.00 97.69 651 ILE A CA 1
ATOM 5149 C C . ILE A 1 651 ? 9.662 -23.639 -4.935 1.00 97.69 651 ILE A C 1
ATOM 5151 O O . ILE A 1 651 ? 10.879 -23.566 -4.771 1.00 97.69 651 ILE A O 1
ATOM 5155 N N . LEU A 1 652 ? 8.988 -24.786 -4.804 1.00 96.94 652 LEU A N 1
ATOM 5156 C CA . LEU A 1 652 ? 9.615 -26.059 -4.437 1.00 96.94 652 LEU A CA 1
ATOM 5157 C C . LEU A 1 652 ? 10.769 -26.392 -5.384 1.00 96.94 652 LEU A C 1
ATOM 5159 O O . LEU A 1 652 ? 11.876 -26.690 -4.944 1.00 96.94 652 LEU A O 1
ATOM 5163 N N . GLY A 1 653 ? 10.531 -26.290 -6.690 1.00 95.75 653 GLY A N 1
ATOM 5164 C CA . GLY A 1 653 ? 11.535 -26.559 -7.707 1.00 95.75 653 GLY A CA 1
ATOM 5165 C C . GLY A 1 653 ? 12.754 -25.641 -7.627 1.00 95.75 653 GLY A C 1
ATOM 5166 O O . GLY A 1 653 ? 13.880 -26.112 -7.775 1.00 95.75 653 GLY A O 1
ATOM 5167 N N . TYR A 1 654 ? 12.553 -24.349 -7.346 1.00 96.50 654 TYR A N 1
ATOM 5168 C CA . TYR A 1 654 ? 13.654 -23.396 -7.180 1.00 96.50 654 TYR A CA 1
ATOM 5169 C C . TYR A 1 654 ? 14.532 -23.744 -5.972 1.00 96.50 654 TYR A C 1
ATOM 5171 O O . TYR A 1 654 ? 15.754 -23.689 -6.070 1.00 96.50 654 TYR A O 1
ATOM 5179 N N . TYR A 1 655 ? 13.924 -24.175 -4.864 1.00 95.19 655 TYR A N 1
ATOM 5180 C CA . TYR A 1 655 ? 14.653 -24.609 -3.669 1.00 95.19 655 TYR A CA 1
ATOM 5181 C C . TYR A 1 655 ? 15.164 -26.061 -3.734 1.00 95.19 655 TYR A C 1
ATOM 5183 O O . TYR A 1 655 ? 15.659 -26.577 -2.736 1.00 95.19 655 TYR A O 1
ATOM 5191 N N . GLY A 1 656 ? 15.077 -26.736 -4.888 1.00 93.44 656 GLY A N 1
ATOM 5192 C CA . GLY A 1 656 ? 15.610 -28.092 -5.078 1.00 93.44 656 GLY A CA 1
ATOM 5193 C C . GLY A 1 656 ? 14.682 -29.234 -4.639 1.00 93.44 656 GLY A C 1
ATOM 5194 O O . GLY A 1 656 ? 15.131 -30.369 -4.509 1.00 93.44 656 GLY A O 1
ATOM 5195 N N . TYR A 1 657 ? 13.391 -28.957 -4.449 1.00 94.56 657 TYR A N 1
ATOM 5196 C CA . TYR A 1 657 ? 12.352 -29.895 -4.003 1.00 94.56 657 TYR A CA 1
ATOM 5197 C C . TYR A 1 657 ? 11.323 -30.214 -5.097 1.00 94.56 657 TYR A C 1
ATOM 5199 O O . TYR A 1 657 ? 10.151 -30.446 -4.812 1.00 94.56 657 TYR A O 1
ATOM 5207 N N . SER A 1 658 ? 11.742 -30.267 -6.365 1.00 92.94 658 SER A N 1
ATOM 5208 C CA . SER A 1 658 ? 10.854 -30.580 -7.499 1.00 92.94 658 SER A CA 1
ATOM 5209 C C . SER A 1 658 ? 10.145 -31.938 -7.383 1.00 92.94 658 SER A C 1
ATOM 5211 O O . SER A 1 658 ? 9.079 -32.124 -7.966 1.00 92.94 658 SER A O 1
ATOM 5213 N N . ASP A 1 659 ? 10.717 -32.878 -6.625 1.00 93.62 659 ASP A N 1
ATOM 5214 C CA . ASP A 1 659 ? 10.162 -34.220 -6.412 1.00 93.62 659 ASP A CA 1
ATOM 5215 C C . ASP A 1 659 ? 9.038 -34.253 -5.362 1.00 93.62 659 ASP A C 1
ATOM 5217 O O . ASP A 1 659 ? 8.356 -35.270 -5.218 1.00 93.62 659 ASP A O 1
ATOM 5221 N N . VAL A 1 660 ? 8.835 -33.159 -4.618 1.00 96.69 660 VAL A N 1
ATOM 5222 C CA . VAL A 1 660 ? 7.755 -33.061 -3.634 1.00 96.69 660 VAL A CA 1
ATOM 5223 C C . VAL A 1 660 ? 6.422 -32.919 -4.378 1.00 96.69 660 VAL A C 1
ATOM 5225 O O . VAL A 1 660 ? 6.239 -31.960 -5.133 1.00 96.69 660 VAL A O 1
ATOM 5228 N N . PRO A 1 661 ? 5.472 -33.855 -4.195 1.00 97.44 661 PRO A N 1
ATOM 5229 C CA . PRO A 1 661 ? 4.194 -33.811 -4.889 1.00 97.44 661 PRO A CA 1
ATOM 5230 C C . PRO A 1 661 ? 3.328 -32.656 -4.378 1.00 97.44 661 PRO A C 1
ATOM 5232 O O . PRO A 1 661 ? 3.218 -32.428 -3.170 1.00 97.44 661 PRO A O 1
ATOM 5235 N N . VAL A 1 662 ? 2.676 -31.964 -5.314 1.00 98.12 662 VAL A N 1
ATOM 5236 C CA . VAL A 1 662 ? 1.699 -30.906 -5.032 1.00 98.12 662 VAL A CA 1
ATOM 5237 C C . VAL A 1 662 ? 0.306 -31.408 -5.409 1.00 98.12 662 VAL A C 1
ATOM 5239 O O . VAL A 1 662 ? 0.112 -31.969 -6.493 1.00 98.12 662 VAL A O 1
ATOM 5242 N N . ALA A 1 663 ? -0.656 -31.218 -4.512 1.00 98.06 663 ALA A N 1
ATOM 5243 C CA . ALA A 1 663 ? -2.065 -31.499 -4.749 1.00 98.06 663 ALA A CA 1
ATOM 5244 C C . ALA A 1 663 ? -2.876 -30.211 -4.896 1.00 98.06 663 ALA A C 1
ATOM 5246 O O . ALA A 1 663 ? -2.535 -29.192 -4.296 1.00 98.06 663 ALA A O 1
ATOM 5247 N N . LEU A 1 664 ? -3.965 -30.269 -5.662 1.00 97.38 664 LEU A N 1
ATOM 5248 C CA . LEU A 1 664 ? -4.844 -29.131 -5.931 1.00 97.38 664 LEU A CA 1
ATOM 5249 C C . LEU A 1 664 ? -6.310 -29.513 -5.733 1.00 97.38 664 LEU A C 1
ATOM 5251 O O . LEU A 1 664 ? -6.809 -30.427 -6.395 1.00 97.38 664 LEU A O 1
ATOM 5255 N N . LYS A 1 665 ? -7.006 -28.768 -4.867 1.00 93.44 665 LYS A N 1
ATOM 5256 C CA . LYS A 1 665 ? -8.444 -28.920 -4.624 1.00 93.44 665 LYS A CA 1
ATOM 5257 C C . LYS A 1 665 ? -9.256 -28.821 -5.921 1.00 93.44 665 LYS A C 1
ATOM 5259 O O . LYS A 1 665 ? -9.077 -27.903 -6.719 1.00 93.44 665 LYS A O 1
ATOM 5264 N N . GLN A 1 666 ? -10.175 -29.769 -6.101 1.00 87.00 666 GLN A N 1
ATOM 5265 C CA . GLN A 1 666 ? -11.062 -29.865 -7.261 1.00 87.00 666 GLN A CA 1
ATOM 5266 C C . GLN A 1 666 ? -12.502 -29.443 -6.906 1.00 87.00 666 GLN A C 1
ATOM 5268 O O . GLN A 1 666 ? -12.953 -29.710 -5.792 1.00 87.00 666 GLN A O 1
ATOM 5273 N N . PRO A 1 667 ? -13.273 -28.863 -7.848 1.00 91.88 667 PRO A N 1
ATOM 5274 C CA . PRO A 1 667 ? -12.818 -28.330 -9.132 1.00 91.88 667 PRO A CA 1
ATOM 5275 C C . PRO A 1 667 ? -11.973 -27.062 -8.934 1.00 91.88 667 PRO A C 1
ATOM 5277 O O . PRO A 1 667 ? -12.228 -26.296 -8.008 1.00 91.88 667 PRO A O 1
ATOM 5280 N N . PHE A 1 668 ? -11.010 -26.824 -9.825 1.00 91.94 668 PHE A N 1
ATOM 5281 C CA . PHE A 1 668 ? -10.195 -25.603 -9.828 1.00 91.94 668 PHE A CA 1
ATOM 5282 C C . PHE A 1 668 ? -10.584 -24.636 -10.950 1.00 91.94 668 PHE A C 1
ATOM 5284 O O . PHE A 1 668 ? -11.216 -25.006 -11.944 1.00 91.94 668 PHE A O 1
ATOM 5291 N N . SER A 1 669 ? -10.150 -23.390 -10.798 1.00 91.12 669 SER A N 1
ATOM 5292 C CA . SER A 1 669 ? -10.238 -22.316 -11.783 1.00 91.12 669 SER A CA 1
ATOM 5293 C C . SER A 1 669 ? -8.845 -21.786 -12.148 1.00 91.12 669 SER A C 1
ATOM 5295 O O . SER A 1 669 ? -7.827 -22.188 -11.585 1.00 91.12 669 SER A O 1
ATOM 5297 N N . ASN A 1 670 ? -8.798 -20.861 -13.108 1.00 90.00 670 ASN A N 1
ATOM 5298 C CA . ASN A 1 670 ? -7.608 -20.062 -13.416 1.00 90.00 670 ASN A CA 1
ATOM 5299 C C . ASN A 1 670 ? -7.766 -18.649 -12.837 1.00 90.00 670 ASN A C 1
ATOM 5301 O O . ASN A 1 670 ? -7.451 -17.664 -13.508 1.00 90.00 670 ASN A O 1
ATOM 5305 N N . ASP A 1 671 ? -8.333 -18.547 -11.636 1.00 85.88 671 ASP A N 1
ATOM 5306 C CA . ASP A 1 671 ? -8.529 -17.259 -10.981 1.00 85.88 671 ASP A CA 1
ATOM 5307 C C . ASP A 1 671 ? -7.191 -16.736 -10.474 1.00 85.88 671 ASP A C 1
ATOM 5309 O O . ASP A 1 671 ? -6.386 -17.488 -9.928 1.00 85.88 671 ASP A O 1
ATOM 5313 N N . THR A 1 672 ? -6.962 -15.440 -10.650 1.00 85.81 672 THR A N 1
ATOM 5314 C CA . THR A 1 672 ? -5.846 -14.704 -10.050 1.00 85.81 672 THR A CA 1
ATOM 5315 C C . THR A 1 672 ? -6.365 -13.843 -8.910 1.00 85.81 672 THR A C 1
ATOM 5317 O O . THR A 1 672 ? -7.462 -13.290 -9.024 1.00 85.81 672 THR A O 1
ATOM 5320 N N . PHE A 1 673 ? -5.568 -13.638 -7.867 1.00 78.94 673 PHE A N 1
ATOM 5321 C CA . PHE A 1 673 ? -5.951 -12.746 -6.780 1.00 78.94 673 PHE A CA 1
ATOM 5322 C C . PHE A 1 673 ? -5.416 -11.330 -6.984 1.00 78.94 673 PHE A C 1
ATOM 5324 O O . PHE A 1 673 ? -4.214 -11.089 -6.960 1.00 78.94 673 PHE A O 1
ATOM 5331 N N . LEU A 1 674 ? -6.313 -10.364 -7.119 1.00 67.25 674 LEU A N 1
ATOM 5332 C CA . LEU A 1 674 ? -5.991 -8.965 -6.865 1.00 67.25 674 LEU A CA 1
ATOM 5333 C C . LEU A 1 674 ? -6.731 -8.585 -5.597 1.00 67.25 674 LEU A C 1
ATOM 5335 O O . LEU A 1 674 ? -7.948 -8.744 -5.556 1.00 67.25 674 LEU A O 1
ATOM 5339 N N . ASP A 1 675 ? -6.014 -8.088 -4.594 1.00 58.66 675 ASP A N 1
ATOM 5340 C CA . ASP A 1 675 ? -6.629 -7.682 -3.338 1.00 58.66 675 ASP A CA 1
ATOM 5341 C C . ASP A 1 675 ? -7.751 -6.663 -3.587 1.00 58.66 675 ASP A C 1
ATOM 5343 O O . ASP A 1 675 ? -7.526 -5.548 -4.066 1.00 58.66 675 ASP A O 1
ATOM 5347 N N . THR A 1 676 ? -8.981 -7.082 -3.291 1.00 49.91 676 THR A N 1
ATOM 5348 C CA . THR A 1 676 ? -10.199 -6.273 -3.424 1.00 49.91 676 THR A CA 1
ATOM 5349 C C . THR A 1 676 ? -10.608 -5.589 -2.122 1.00 49.91 676 THR A C 1
ATOM 5351 O O . THR A 1 676 ? -11.589 -4.843 -2.114 1.00 49.91 676 THR A O 1
ATOM 5354 N N . TRP A 1 677 ? -9.917 -5.873 -1.013 1.00 46.09 677 TRP A N 1
ATOM 5355 C CA . TRP A 1 677 ? -10.251 -5.366 0.317 1.00 46.09 677 TRP A CA 1
ATOM 5356 C C . TRP A 1 677 ? -9.422 -4.145 0.683 1.00 46.09 677 TRP A C 1
ATOM 5358 O O . TRP A 1 677 ? -10.002 -3.107 1.000 1.00 46.09 677 TRP A O 1
ATOM 5368 N N . SER A 1 678 ? -8.091 -4.238 0.608 1.00 44.97 678 SER A N 1
ATOM 5369 C CA . SER A 1 678 ? -7.218 -3.089 0.881 1.00 44.97 678 SER A CA 1
ATOM 5370 C C . SER A 1 678 ? -6.731 -2.402 -0.399 1.00 44.97 678 SER A C 1
ATOM 5372 O O . SER A 1 678 ? -6.363 -1.230 -0.359 1.00 44.97 678 SER A O 1
ATOM 5374 N N . TYR A 1 679 ? -6.791 -3.090 -1.549 1.00 49.38 679 TYR A N 1
ATOM 5375 C CA . TYR A 1 679 ? -6.226 -2.669 -2.841 1.00 49.38 679 TYR A CA 1
ATOM 5376 C C . TYR A 1 679 ? -4.724 -2.325 -2.792 1.00 49.38 679 TYR A C 1
ATOM 5378 O O . TYR A 1 679 ? -4.203 -1.761 -3.756 1.00 49.38 679 TYR A O 1
ATOM 5386 N N . GLN A 1 680 ? -4.030 -2.660 -1.699 1.00 46.88 680 GLN A N 1
ATOM 5387 C CA . GLN A 1 680 ? -2.612 -2.358 -1.477 1.00 46.88 680 GLN A CA 1
ATOM 5388 C C . GLN A 1 680 ? -1.700 -3.485 -1.970 1.00 46.88 680 GLN A C 1
ATOM 5390 O O . GLN A 1 680 ? -0.537 -3.228 -2.277 1.00 46.88 680 GLN A O 1
ATOM 5395 N N . LEU A 1 681 ? -2.226 -4.711 -2.067 1.00 60.25 681 LEU A N 1
ATOM 5396 C CA . LEU A 1 681 ? -1.434 -5.924 -2.241 1.00 60.25 681 LEU A CA 1
ATOM 5397 C C . LEU A 1 681 ? -1.559 -6.474 -3.671 1.00 60.25 681 LEU A C 1
ATOM 5399 O O . LEU A 1 681 ? -2.643 -6.543 -4.260 1.00 60.25 681 LEU A O 1
ATOM 5403 N N . GLY A 1 682 ? -0.417 -6.791 -4.280 1.00 66.06 682 GLY A N 1
ATOM 5404 C CA . GLY A 1 682 ? -0.333 -7.183 -5.687 1.00 66.06 682 GLY A CA 1
ATOM 5405 C C . GLY A 1 682 ? -0.474 -8.686 -5.917 1.00 66.06 682 GLY A C 1
ATOM 5406 O O . GLY A 1 682 ? 0.034 -9.490 -5.155 1.00 66.06 682 GLY A O 1
ATOM 5407 N N . GLU A 1 683 ? -1.081 -9.081 -7.036 1.00 83.25 683 GLU A N 1
ATOM 5408 C CA . GLU A 1 683 ? -1.106 -10.485 -7.477 1.00 83.25 683 GLU A CA 1
ATOM 5409 C C . GLU A 1 683 ? 0.332 -11.027 -7.604 1.00 83.25 683 GLU A C 1
ATOM 5411 O O . GLU A 1 683 ? 1.146 -10.421 -8.318 1.00 83.25 683 GLU A O 1
ATOM 5416 N N . TYR A 1 684 ? 0.655 -12.121 -6.903 1.00 92.56 684 TYR A N 1
ATOM 5417 C CA . TYR A 1 684 ? 1.990 -12.732 -6.920 1.00 92.56 684 TYR A CA 1
ATOM 5418 C C . TYR A 1 684 ? 1.990 -14.185 -7.411 1.00 92.56 684 TYR A C 1
ATOM 5420 O O . TYR A 1 684 ? 2.938 -14.575 -8.093 1.00 92.56 684 TYR A O 1
ATOM 5428 N N . ALA A 1 685 ? 0.963 -14.983 -7.096 1.00 93.75 685 ALA A N 1
ATOM 5429 C CA . ALA A 1 685 ? 0.968 -16.426 -7.336 1.00 93.75 685 ALA A CA 1
ATOM 5430 C C . ALA A 1 685 ? 1.133 -16.765 -8.830 1.00 93.75 685 ALA A C 1
ATOM 5432 O O . ALA A 1 685 ? 2.061 -17.482 -9.206 1.00 93.75 685 ALA A O 1
ATOM 5433 N N . SER A 1 686 ? 0.326 -16.174 -9.717 1.00 93.25 686 SER A N 1
ATOM 5434 C CA . SER A 1 686 ? 0.429 -16.392 -11.166 1.00 93.25 686 SER A CA 1
ATOM 5435 C C . SER A 1 686 ? 1.746 -15.866 -11.738 1.00 93.25 686 SER A C 1
ATOM 5437 O O . SER A 1 686 ? 2.326 -16.493 -12.627 1.00 93.25 686 SER A O 1
ATOM 5439 N N . LYS A 1 687 ? 2.283 -14.762 -11.199 1.00 94.12 687 LYS A N 1
ATOM 5440 C CA . LYS A 1 687 ? 3.591 -14.237 -11.614 1.00 94.12 687 LYS A CA 1
ATOM 5441 C C . LYS A 1 687 ? 4.731 -15.151 -11.194 1.00 94.12 687 LYS A C 1
ATOM 5443 O O . LYS A 1 687 ? 5.636 -15.359 -12.001 1.00 94.12 687 LYS A O 1
ATOM 5448 N N . VAL A 1 688 ? 4.714 -15.698 -9.981 1.00 96.44 688 VAL A N 1
ATOM 5449 C CA . VAL A 1 688 ? 5.714 -16.678 -9.533 1.00 96.44 688 VAL A CA 1
ATOM 5450 C C . VAL A 1 688 ? 5.623 -17.924 -10.406 1.00 96.44 688 VAL A C 1
ATOM 5452 O O . VAL A 1 688 ? 6.620 -18.338 -11.001 1.00 96.44 688 VAL A O 1
ATOM 5455 N N . ALA A 1 689 ? 4.411 -18.456 -10.565 1.00 95.19 689 ALA A N 1
ATOM 5456 C CA . ALA A 1 689 ? 4.122 -19.597 -11.416 1.00 95.19 689 ALA A CA 1
ATOM 5457 C C . ALA A 1 689 ? 4.645 -19.391 -12.850 1.00 95.19 689 ALA A C 1
ATOM 5459 O O . ALA A 1 689 ? 5.279 -20.283 -13.408 1.00 95.19 689 ALA A O 1
ATOM 5460 N N . TYR A 1 690 ? 4.460 -18.202 -13.432 1.00 95.31 690 TYR A N 1
ATOM 5461 C CA . TYR A 1 690 ? 4.925 -17.894 -14.781 1.00 95.31 690 TYR A CA 1
ATOM 5462 C C . TYR A 1 690 ? 6.441 -17.692 -14.871 1.00 95.31 690 TYR A C 1
ATOM 5464 O O . TYR A 1 690 ? 7.075 -18.253 -15.766 1.00 95.31 690 TYR A O 1
ATOM 5472 N N . ASN A 1 691 ? 7.037 -16.872 -14.000 1.00 95.44 691 ASN A N 1
ATOM 5473 C CA . ASN A 1 691 ? 8.442 -16.462 -14.119 1.00 95.44 691 ASN A CA 1
ATOM 5474 C C . ASN A 1 691 ? 9.418 -17.581 -13.720 1.00 95.44 691 ASN A C 1
ATOM 5476 O O . ASN A 1 691 ? 10.483 -17.690 -14.325 1.00 95.44 691 ASN A O 1
ATOM 5480 N N . TRP A 1 692 ? 9.020 -18.462 -12.795 1.00 96.88 692 TRP A N 1
ATOM 5481 C CA . TRP A 1 692 ? 9.800 -19.629 -12.361 1.00 96.88 692 TRP A CA 1
ATOM 5482 C C . TRP A 1 692 ? 9.269 -20.961 -12.905 1.00 96.88 692 TRP A C 1
ATOM 5484 O O . TRP A 1 692 ? 9.686 -22.026 -12.468 1.00 96.88 692 TRP A O 1
ATOM 5494 N N . ARG A 1 693 ? 8.439 -20.940 -13.955 1.00 95.38 693 ARG A N 1
ATOM 5495 C CA . ARG A 1 693 ? 7.926 -22.160 -14.617 1.00 95.38 693 ARG A CA 1
ATOM 5496 C C . ARG A 1 693 ? 8.996 -23.169 -15.055 1.00 95.38 693 ARG A C 1
ATOM 5498 O O . ARG A 1 693 ? 8.681 -24.313 -15.345 1.00 95.38 693 ARG A O 1
ATOM 5505 N N . HIS A 1 694 ? 10.243 -22.725 -15.201 1.00 94.19 694 HIS A N 1
ATOM 5506 C CA . HIS A 1 694 ? 11.366 -23.561 -15.618 1.00 94.19 694 HIS A CA 1
ATOM 5507 C C . HIS A 1 694 ? 11.944 -24.405 -14.477 1.00 94.19 694 HIS A C 1
ATOM 5509 O O . HIS A 1 694 ? 12.637 -25.380 -14.757 1.00 94.19 694 HIS A O 1
ATOM 5515 N N . THR A 1 695 ? 11.684 -24.030 -13.222 1.00 92.19 695 THR A N 1
ATOM 5516 C CA . THR A 1 695 ? 12.071 -24.808 -12.039 1.00 92.19 695 THR A CA 1
ATOM 5517 C C . THR A 1 695 ? 10.944 -25.725 -11.572 1.00 92.19 695 THR A C 1
ATOM 5519 O O . THR A 1 695 ? 11.219 -26.724 -10.917 1.00 92.19 695 THR A O 1
ATOM 5522 N N . ALA A 1 696 ? 9.694 -25.419 -11.929 1.00 92.00 696 ALA A N 1
ATOM 5523 C CA . ALA A 1 696 ? 8.521 -26.203 -11.566 1.00 92.00 696 ALA A CA 1
ATOM 5524 C C . ALA A 1 696 ? 8.574 -27.652 -12.078 1.00 92.00 696 ALA A C 1
ATOM 5526 O O . ALA A 1 696 ? 8.989 -27.925 -13.206 1.00 92.00 696 ALA A O 1
ATOM 5527 N N . SER A 1 697 ? 8.069 -28.579 -11.263 1.00 90.56 697 SER A N 1
ATOM 5528 C CA . SER A 1 697 ? 7.783 -29.957 -11.679 1.00 90.56 697 SER A CA 1
ATOM 5529 C C . SER A 1 697 ? 6.500 -30.069 -12.508 1.00 90.56 697 SER A C 1
ATOM 5531 O O . SER A 1 697 ? 6.357 -31.000 -13.303 1.00 90.56 697 SER A O 1
ATOM 5533 N N . MET A 1 698 ? 5.583 -29.108 -12.363 1.00 93.06 698 MET A N 1
ATOM 5534 C CA . MET A 1 698 ? 4.375 -28.988 -13.179 1.00 93.06 698 MET A CA 1
ATOM 5535 C C . MET A 1 698 ? 4.597 -28.032 -14.361 1.00 93.06 698 MET A C 1
ATOM 5537 O O . MET A 1 698 ? 5.068 -26.910 -14.154 1.00 93.06 698 MET A O 1
ATOM 5541 N N . PRO A 1 699 ? 4.245 -28.422 -15.602 1.00 90.31 699 PRO A N 1
ATOM 5542 C CA . PRO A 1 699 ? 4.338 -27.525 -16.746 1.00 90.31 699 PRO A CA 1
ATOM 5543 C C . PRO A 1 699 ? 3.406 -26.314 -16.614 1.00 90.31 699 PRO A C 1
ATOM 5545 O O . PRO A 1 699 ? 2.268 -26.416 -16.161 1.00 90.31 699 PRO A O 1
ATOM 5548 N N . TRP A 1 700 ? 3.863 -25.153 -17.085 1.00 91.50 700 TRP A N 1
ATOM 5549 C CA . TRP A 1 700 ? 3.037 -23.945 -17.105 1.00 91.50 700 TRP A CA 1
ATOM 5550 C C . TRP A 1 700 ? 1.720 -24.156 -17.866 1.00 91.50 700 TRP A C 1
ATOM 5552 O O . TRP A 1 700 ? 1.725 -24.557 -19.031 1.00 91.50 700 TRP A O 1
ATOM 5562 N N . GLY A 1 701 ? 0.606 -23.809 -17.216 1.00 87.75 701 GLY A N 1
ATOM 5563 C CA . GLY A 1 701 ? -0.739 -23.922 -17.781 1.00 87.75 701 GLY A CA 1
ATOM 5564 C C . GLY A 1 701 ? -1.320 -25.338 -17.765 1.00 87.75 701 GLY A C 1
ATOM 5565 O O . GLY A 1 701 ? -2.430 -25.522 -18.261 1.00 87.75 701 GLY A O 1
ATOM 5566 N N . ASP A 1 702 ? -0.608 -26.317 -17.199 1.00 90.94 702 ASP A N 1
ATOM 5567 C CA . ASP A 1 702 ? -1.061 -27.701 -17.090 1.00 90.94 702 ASP A CA 1
ATOM 5568 C C . ASP A 1 702 ? -0.918 -28.217 -15.653 1.00 90.94 702 ASP A C 1
ATOM 5570 O O . ASP A 1 702 ? 0.170 -28.551 -15.187 1.00 90.94 702 ASP A O 1
ATOM 5574 N N . VAL A 1 703 ? -2.053 -28.300 -14.959 1.00 93.06 703 VAL A N 1
ATOM 5575 C CA . VAL A 1 703 ? -2.164 -28.883 -13.613 1.00 93.06 703 VAL A CA 1
ATOM 5576 C C . VAL A 1 703 ? -2.755 -30.295 -13.643 1.00 93.06 703 VAL A C 1
ATOM 5578 O O . VAL A 1 703 ? -3.183 -30.805 -12.615 1.00 93.06 703 VAL A O 1
ATOM 5581 N N . SER A 1 704 ? -2.792 -30.957 -14.806 1.00 89.88 704 SER A N 1
ATOM 5582 C CA . SER A 1 704 ? -3.320 -32.327 -14.921 1.00 89.88 704 SER A CA 1
ATOM 5583 C C . SER A 1 704 ? -2.495 -33.365 -14.156 1.00 89.88 704 SER A C 1
ATOM 5585 O O . SER A 1 704 ? -3.001 -34.443 -13.850 1.00 89.88 704 SER A O 1
ATOM 5587 N N . SER A 1 705 ? -1.240 -33.042 -13.834 1.00 90.50 705 SER A N 1
ATOM 5588 C CA . SER A 1 705 ? -0.361 -33.850 -12.986 1.00 90.50 705 SER A CA 1
ATOM 5589 C C . SER A 1 705 ? -0.487 -33.538 -11.491 1.00 90.50 705 SER A C 1
ATOM 5591 O O . SER A 1 705 ? 0.170 -34.205 -10.688 1.00 90.50 705 SER A O 1
ATOM 5593 N N . ALA A 1 706 ? -1.295 -32.544 -11.104 1.00 95.50 706 ALA A N 1
ATOM 5594 C CA . ALA A 1 706 ? -1.581 -32.279 -9.703 1.00 95.50 706 ALA A CA 1
ATOM 5595 C C . ALA A 1 706 ? -2.397 -33.425 -9.109 1.00 95.50 706 ALA A C 1
ATOM 5597 O O . ALA A 1 706 ? -3.332 -33.936 -9.725 1.00 95.50 706 ALA A O 1
ATOM 5598 N N . TRP A 1 707 ? -2.030 -33.823 -7.896 1.00 97.62 707 TRP A N 1
ATOM 5599 C CA . TRP A 1 707 ? -2.768 -34.850 -7.175 1.00 97.62 707 TRP A CA 1
ATOM 5600 C C . TRP A 1 707 ? -4.110 -34.316 -6.673 1.00 97.62 707 TRP A C 1
ATOM 5602 O O . TRP A 1 707 ? -4.257 -33.122 -6.397 1.00 97.62 707 TRP A O 1
ATOM 5612 N N . ASP A 1 708 ? -5.063 -35.222 -6.466 1.00 97.12 708 ASP A N 1
ATOM 5613 C CA . ASP A 1 708 ? -6.167 -34.956 -5.549 1.00 97.12 708 ASP A CA 1
ATOM 5614 C C . ASP A 1 708 ? -5.623 -34.856 -4.103 1.00 97.12 708 ASP A C 1
ATOM 5616 O O . ASP A 1 708 ? -4.828 -35.716 -3.697 1.00 97.12 708 ASP A O 1
ATOM 5620 N N . PRO A 1 709 ? -5.994 -33.827 -3.311 1.00 97.50 709 PRO A N 1
ATOM 5621 C CA . PRO A 1 709 ? -5.457 -33.650 -1.961 1.00 97.50 709 PRO A CA 1
ATOM 5622 C C . PRO A 1 709 ? -5.711 -34.836 -1.031 1.00 97.50 709 PRO A C 1
ATOM 5624 O O . PRO A 1 709 ? -4.807 -35.249 -0.302 1.00 97.50 709 PRO A O 1
ATOM 5627 N N . VAL A 1 710 ? -6.910 -35.425 -1.063 1.00 97.69 710 VAL A N 1
ATOM 5628 C CA . VAL A 1 710 ? -7.255 -36.558 -0.195 1.00 97.69 710 VAL A CA 1
ATOM 5629 C C . VAL A 1 710 ? -6.482 -37.800 -0.625 1.00 97.69 710 VAL A C 1
ATOM 5631 O O . VAL A 1 710 ? -5.925 -38.497 0.227 1.00 97.69 710 VAL A O 1
ATOM 5634 N N . GLU A 1 711 ? -6.390 -38.059 -1.929 1.00 97.94 711 GLU A N 1
ATOM 5635 C CA . GLU A 1 711 ? -5.589 -39.159 -2.473 1.00 97.94 711 GLU A CA 1
ATOM 5636 C C . GLU A 1 711 ? -4.115 -39.047 -2.050 1.00 97.94 711 GLU A C 1
ATOM 5638 O O . GLU A 1 711 ? -3.545 -40.007 -1.516 1.00 97.94 711 GLU A O 1
ATOM 5643 N N . LEU A 1 712 ? -3.506 -37.865 -2.210 1.00 98.31 712 LEU A N 1
ATOM 5644 C CA . LEU A 1 712 ? -2.107 -37.650 -1.845 1.00 98.31 712 LEU A CA 1
ATOM 5645 C C . LEU A 1 712 ? -1.890 -37.781 -0.337 1.00 98.31 712 LEU A C 1
ATOM 5647 O O . LEU A 1 712 ? -0.934 -38.436 0.085 1.00 98.31 712 LEU A O 1
ATOM 5651 N N . TYR A 1 713 ? -2.784 -37.223 0.486 1.00 98.50 713 TYR A N 1
ATOM 5652 C CA . TYR A 1 713 ? -2.725 -37.389 1.938 1.00 98.50 713 TYR A CA 1
ATOM 5653 C C . TYR A 1 713 ? -2.705 -38.861 2.328 1.00 98.50 713 TYR A C 1
ATOM 5655 O O . TYR A 1 713 ? -1.859 -39.298 3.113 1.00 98.50 713 TYR A O 1
ATOM 5663 N N . ARG A 1 714 ? -3.632 -39.644 1.774 1.00 98.50 714 ARG A N 1
ATOM 5664 C CA . ARG A 1 714 ? -3.772 -41.061 2.100 1.00 98.50 714 ARG A CA 1
ATOM 5665 C C . ARG A 1 714 ? -2.556 -41.859 1.656 1.00 98.50 714 ARG A C 1
ATOM 5667 O O . ARG A 1 714 ? -2.042 -42.649 2.452 1.00 98.50 714 ARG A O 1
ATOM 5674 N N . LYS A 1 715 ? -2.035 -41.596 0.454 1.00 98.38 715 LYS A N 1
ATOM 5675 C CA . LYS A 1 715 ? -0.784 -42.190 -0.028 1.00 98.38 715 LYS A CA 1
ATOM 5676 C C . LYS A 1 715 ? 0.376 -41.886 0.925 1.00 98.38 715 LYS A C 1
ATOM 5678 O O . LYS A 1 715 ? 0.974 -42.820 1.459 1.00 98.38 715 LYS A O 1
ATOM 5683 N N . LEU A 1 716 ? 0.657 -40.608 1.191 1.00 98.31 716 LEU A N 1
ATOM 5684 C CA . LEU A 1 716 ? 1.797 -40.187 2.015 1.00 98.31 716 LEU A CA 1
ATOM 5685 C C . LEU A 1 716 ? 1.717 -40.729 3.448 1.00 98.31 716 LEU A C 1
ATOM 5687 O O . LEU A 1 716 ? 2.712 -41.220 3.983 1.00 98.31 716 LEU A O 1
ATOM 5691 N N . LEU A 1 717 ? 0.534 -40.690 4.070 1.00 98.31 717 LEU A N 1
ATOM 5692 C CA . LEU A 1 717 ? 0.338 -41.225 5.418 1.00 98.31 717 LEU A CA 1
ATOM 5693 C C . LEU A 1 717 ? 0.443 -42.757 5.446 1.00 98.31 717 LEU A C 1
ATOM 5695 O O . LEU A 1 717 ? 0.994 -43.309 6.398 1.00 98.31 717 LEU A O 1
ATOM 5699 N N . SER A 1 718 ? -0.038 -43.462 4.417 1.00 97.75 718 SER A N 1
ATOM 5700 C CA . SER A 1 718 ? 0.078 -44.927 4.341 1.00 97.75 718 SER A CA 1
ATOM 5701 C C . SER A 1 718 ? 1.533 -45.408 4.273 1.00 97.75 718 SER A C 1
ATOM 5703 O O . SER A 1 718 ? 1.875 -46.414 4.895 1.00 97.75 718 SER A O 1
ATOM 5705 N N . GLU A 1 719 ? 2.395 -44.655 3.584 1.00 96.94 719 GLU A N 1
ATOM 5706 C CA . GLU A 1 719 ? 3.829 -44.932 3.425 1.00 96.94 719 GLU A CA 1
ATOM 5707 C C . GLU A 1 719 ? 4.656 -44.493 4.648 1.00 96.94 719 GLU A C 1
ATOM 5709 O O . GLU A 1 719 ? 5.821 -44.874 4.805 1.00 96.94 719 GLU A O 1
ATOM 5714 N N . ALA A 1 720 ? 4.068 -43.692 5.539 1.00 96.25 720 ALA A N 1
ATOM 5715 C CA . ALA A 1 720 ? 4.729 -43.195 6.731 1.00 96.25 720 ALA A CA 1
ATOM 5716 C C . ALA A 1 720 ? 4.737 -44.213 7.885 1.00 96.25 720 ALA A C 1
ATOM 5718 O O . ALA A 1 720 ? 3.868 -45.080 8.034 1.00 96.25 720 ALA A O 1
ATOM 5719 N N . GLY A 1 721 ? 5.732 -44.065 8.764 1.00 95.44 721 GLY A N 1
ATOM 5720 C CA . GLY A 1 721 ? 5.736 -44.750 10.053 1.00 95.44 721 GLY A CA 1
ATOM 5721 C C . GLY A 1 721 ? 4.641 -44.195 10.964 1.00 95.44 721 GLY A C 1
ATOM 5722 O O . GLY A 1 721 ? 4.153 -43.080 10.760 1.00 95.44 721 GLY A O 1
ATOM 5723 N N . ASP A 1 722 ? 4.264 -44.959 11.981 1.00 96.19 722 ASP A N 1
ATOM 5724 C CA . ASP A 1 722 ? 3.271 -44.505 12.953 1.00 96.19 722 ASP A CA 1
ATOM 5725 C C . ASP A 1 722 ? 3.795 -43.289 13.731 1.00 96.19 722 ASP A C 1
ATOM 5727 O O . ASP A 1 722 ? 4.979 -43.228 14.072 1.00 96.19 722 ASP A O 1
ATOM 5731 N N . HIS A 1 723 ? 2.920 -42.308 13.966 1.00 95.25 723 HIS A N 1
ATOM 5732 C CA . HIS A 1 723 ? 3.234 -41.037 14.633 1.00 95.25 723 HIS A CA 1
ATOM 5733 C C . HIS A 1 723 ? 4.522 -40.356 14.133 1.00 95.25 723 HIS A C 1
ATOM 5735 O O . HIS A 1 723 ? 5.313 -39.840 14.927 1.00 95.25 723 HIS A O 1
ATOM 5741 N N . SER A 1 724 ? 4.754 -40.371 12.816 1.00 96.12 724 SER A N 1
ATOM 5742 C CA . SER A 1 724 ? 5.999 -39.868 12.213 1.00 96.12 724 SER A CA 1
ATOM 5743 C C . SER A 1 724 ? 5.836 -38.623 11.343 1.00 96.12 724 SER A C 1
ATOM 5745 O O . SER A 1 724 ? 6.845 -38.028 10.972 1.00 96.12 724 SER A O 1
ATOM 5747 N N . VAL A 1 725 ? 4.600 -38.220 11.030 1.00 97.88 725 VAL A N 1
ATOM 5748 C CA . VAL A 1 725 ? 4.308 -37.078 10.148 1.00 97.88 725 VAL A CA 1
ATOM 5749 C C . VAL A 1 725 ? 3.756 -35.912 10.954 1.00 97.88 725 VAL A C 1
ATOM 5751 O O . VAL A 1 725 ? 2.798 -36.093 11.703 1.00 97.88 725 VAL A O 1
ATOM 5754 N N . THR A 1 726 ? 4.322 -34.724 10.774 1.00 98.38 726 THR A N 1
ATOM 5755 C CA . THR A 1 726 ? 3.712 -33.467 11.222 1.00 98.38 726 THR A CA 1
ATOM 5756 C C . THR A 1 726 ? 2.975 -32.840 10.043 1.00 98.38 726 THR A C 1
ATOM 5758 O O . THR A 1 726 ? 3.511 -32.792 8.935 1.00 98.38 726 THR A O 1
ATOM 5761 N N . ILE A 1 727 ? 1.752 -32.364 10.271 1.00 98.62 727 ILE A N 1
ATOM 5762 C CA . ILE A 1 727 ? 1.003 -31.580 9.282 1.00 98.62 727 ILE A CA 1
ATOM 5763 C C . ILE A 1 727 ? 1.011 -30.125 9.749 1.00 98.62 727 ILE A C 1
ATOM 5765 O O . ILE A 1 727 ? 0.577 -29.857 10.866 1.00 98.62 727 ILE A O 1
ATOM 5769 N N . ALA A 1 728 ? 1.501 -29.208 8.918 1.00 98.50 728 ALA A N 1
ATOM 5770 C CA . ALA A 1 728 ? 1.348 -27.770 9.112 1.00 98.50 728 ALA A CA 1
ATOM 5771 C C . ALA A 1 728 ? 0.213 -27.280 8.212 1.00 98.50 728 ALA A C 1
ATOM 5773 O O . ALA A 1 728 ? 0.362 -27.262 6.994 1.00 98.50 728 ALA A O 1
ATOM 5774 N N . SER A 1 729 ? -0.918 -26.929 8.814 1.00 98.25 729 SER A N 1
ATOM 5775 C CA . SER A 1 729 ? -2.067 -26.348 8.132 1.00 98.25 729 SER A CA 1
ATOM 5776 C C . SER A 1 729 ? -2.041 -24.839 8.314 1.00 98.25 729 SER A C 1
ATOM 5778 O O . SER A 1 729 ? -2.256 -24.345 9.420 1.00 98.25 729 SER A O 1
ATOM 5780 N N . ILE A 1 730 ? -1.743 -24.130 7.237 1.00 97.88 730 ILE A N 1
ATOM 5781 C CA . ILE A 1 730 ? -1.586 -22.677 7.185 1.00 97.88 730 ILE A CA 1
ATOM 5782 C C . ILE A 1 730 ? -2.678 -21.978 6.362 1.00 97.88 730 ILE A C 1
ATOM 5784 O O . ILE A 1 730 ? -2.694 -20.765 6.306 1.00 97.88 730 ILE A O 1
ATOM 5788 N N . GLY A 1 731 ? -3.645 -22.728 5.821 1.00 94.81 731 GLY A N 1
ATOM 5789 C CA . GLY A 1 731 ? -4.848 -22.173 5.190 1.00 94.81 731 GLY A CA 1
ATOM 5790 C C . GLY A 1 731 ? -6.139 -22.868 5.637 1.00 94.81 731 GLY A C 1
ATOM 5791 O O . GLY A 1 731 ? -6.259 -23.351 6.768 1.00 94.81 731 GLY A O 1
ATOM 5792 N N . PHE A 1 732 ? -7.119 -22.958 4.734 1.00 96.44 732 PHE A N 1
ATOM 5793 C CA . PHE A 1 732 ? -8.431 -23.551 5.011 1.00 96.44 732 PHE A CA 1
ATOM 5794 C C . PHE A 1 732 ? -8.402 -25.071 5.262 1.00 96.44 732 PHE A C 1
ATOM 5796 O O . PHE A 1 732 ? -7.677 -25.826 4.624 1.00 96.44 732 PHE A O 1
ATOM 5803 N N . LEU A 1 733 ? -9.290 -25.559 6.137 1.00 96.94 733 LEU A N 1
ATOM 5804 C CA . LEU A 1 733 ? -9.297 -26.959 6.601 1.00 96.94 733 LEU A CA 1
ATOM 5805 C C . LEU A 1 733 ? -10.159 -27.925 5.761 1.00 96.94 733 LEU A C 1
ATOM 5807 O O . LEU A 1 733 ? -10.449 -29.042 6.200 1.00 96.94 733 LEU A O 1
ATOM 5811 N N . ASP A 1 734 ? -10.588 -27.523 4.563 1.00 95.44 734 ASP A N 1
ATOM 5812 C CA . ASP A 1 734 ? -11.443 -28.328 3.682 1.00 95.44 734 ASP A CA 1
ATOM 5813 C C . ASP A 1 734 ? -10.817 -29.695 3.340 1.00 95.44 734 ASP A C 1
ATOM 5815 O O . ASP A 1 734 ? -11.441 -30.732 3.576 1.00 95.44 734 ASP A O 1
ATOM 5819 N N . ASN A 1 735 ? -9.564 -29.709 2.868 1.00 96.69 735 ASN A N 1
ATOM 5820 C CA . ASN A 1 735 ? -8.856 -30.936 2.479 1.00 96.69 735 ASN A CA 1
ATOM 5821 C C . ASN A 1 735 ? -8.728 -31.916 3.658 1.00 96.69 735 ASN A C 1
ATOM 5823 O O . ASN A 1 735 ? -8.940 -33.122 3.516 1.00 96.69 735 ASN A O 1
ATOM 5827 N N . LEU A 1 736 ? -8.421 -31.398 4.852 1.00 98.12 736 LEU A N 1
ATOM 5828 C CA . LEU A 1 736 ? -8.314 -32.192 6.077 1.00 98.12 736 LEU A CA 1
ATOM 5829 C C . LEU A 1 736 ? -9.673 -32.736 6.536 1.00 98.12 736 LEU A C 1
ATOM 5831 O O . LEU A 1 736 ? -9.754 -33.872 7.008 1.00 98.12 736 LEU A O 1
ATOM 5835 N N . SER A 1 737 ? -10.749 -31.966 6.374 1.00 97.88 737 SER A N 1
ATOM 5836 C CA . SER A 1 737 ? -12.114 -32.412 6.675 1.00 97.88 737 SER A CA 1
ATOM 5837 C C . SER A 1 737 ? -12.537 -33.575 5.773 1.00 97.88 737 SER A C 1
ATOM 5839 O O . SER A 1 737 ? -13.097 -34.575 6.244 1.00 97.88 737 SER A O 1
ATOM 5841 N N . GLU A 1 738 ? -12.224 -33.478 4.481 1.00 97.69 738 GLU A N 1
ATOM 5842 C CA . GLU A 1 738 ? -12.470 -34.540 3.506 1.00 97.69 738 GLU A CA 1
ATOM 5843 C C . GLU A 1 738 ? -11.592 -35.766 3.776 1.00 97.69 738 GLU A C 1
ATOM 5845 O O . GLU A 1 738 ? -12.093 -36.895 3.764 1.00 97.69 738 GLU A O 1
ATOM 5850 N N . LEU A 1 739 ? -10.319 -35.566 4.145 1.00 98.31 739 LEU A N 1
ATOM 5851 C CA . LEU A 1 739 ? -9.440 -36.643 4.591 1.00 98.31 739 LEU A CA 1
ATOM 5852 C C . LEU A 1 739 ? -10.049 -37.389 5.778 1.00 98.31 739 LEU A C 1
ATOM 5854 O O . LEU A 1 739 ? -10.179 -38.608 5.705 1.00 98.31 739 LEU A O 1
ATOM 5858 N N . LEU A 1 740 ? -10.462 -36.703 6.848 1.00 98.31 740 LEU A N 1
ATOM 5859 C CA . LEU A 1 740 ? -11.070 -37.352 8.018 1.00 98.31 740 LEU A CA 1
ATOM 5860 C C . LEU A 1 740 ? -12.318 -38.167 7.654 1.00 98.31 740 LEU A C 1
ATOM 5862 O O . LEU A 1 740 ? -12.530 -39.244 8.216 1.00 98.31 740 LEU A O 1
ATOM 5866 N N . SER A 1 741 ? -13.094 -37.676 6.687 1.00 97.81 741 SER A N 1
ATOM 5867 C CA . SER A 1 741 ? -14.322 -38.312 6.197 1.00 97.81 741 SER A CA 1
ATOM 5868 C C . SER A 1 741 ? -14.070 -39.462 5.213 1.00 97.81 741 SER A C 1
ATOM 5870 O O . SER A 1 741 ? -14.983 -40.243 4.936 1.00 97.81 741 SER A O 1
ATOM 5872 N N . SER A 1 742 ? -12.853 -39.586 4.676 1.00 97.69 742 SER A N 1
ATOM 5873 C CA . SER A 1 742 ? -12.542 -40.569 3.636 1.00 97.69 742 SER A CA 1
ATOM 5874 C C . SER A 1 742 ? -12.635 -42.020 4.147 1.00 97.69 742 SER A C 1
ATOM 5876 O O . SER A 1 742 ? -12.160 -42.339 5.248 1.00 97.69 742 SER A O 1
ATOM 5878 N N . PRO A 1 743 ? -13.219 -42.946 3.363 1.00 97.62 743 PRO A N 1
ATOM 5879 C CA . PRO A 1 743 ? -13.173 -44.374 3.665 1.00 97.62 743 PRO A CA 1
ATOM 5880 C C . PRO A 1 743 ? -11.769 -44.947 3.411 1.00 97.62 743 PRO A C 1
ATOM 5882 O O . PRO A 1 743 ? -10.873 -44.253 2.941 1.00 97.62 743 PRO A O 1
ATOM 5885 N N . GLY A 1 744 ? -11.571 -46.231 3.721 1.00 95.06 744 GLY A N 1
ATOM 5886 C CA . GLY A 1 744 ? -10.392 -46.963 3.247 1.00 95.06 744 GLY A CA 1
ATOM 5887 C C . GLY A 1 744 ? -10.324 -47.004 1.716 1.00 95.06 744 GLY A C 1
ATOM 5888 O O . GLY A 1 744 ? -11.358 -47.000 1.048 1.00 95.06 744 GLY A O 1
ATOM 5889 N N . ASP A 1 745 ? -9.114 -47.072 1.169 1.00 96.19 745 ASP A N 1
ATOM 5890 C CA . ASP A 1 745 ? -8.833 -47.060 -0.269 1.00 96.19 745 ASP A CA 1
ATOM 5891 C C . ASP A 1 745 ? -7.737 -48.074 -0.640 1.00 96.19 745 ASP A C 1
ATOM 5893 O O . ASP A 1 745 ? -7.400 -48.977 0.130 1.00 96.19 745 ASP A O 1
ATOM 5897 N N . THR A 1 746 ? -7.185 -47.948 -1.848 1.00 95.50 746 THR A N 1
ATOM 5898 C CA . THR A 1 746 ? -6.122 -48.823 -2.356 1.00 95.50 746 THR A CA 1
ATOM 5899 C C . THR A 1 746 ? -4.786 -48.662 -1.634 1.00 95.50 746 THR A C 1
ATOM 5901 O O . THR A 1 746 ? -3.986 -49.595 -1.667 1.00 95.50 746 THR A O 1
ATOM 5904 N N . TYR A 1 747 ? -4.530 -47.517 -0.994 1.00 97.06 747 TYR A N 1
ATOM 5905 C CA . TYR A 1 747 ? -3.293 -47.265 -0.251 1.00 97.06 747 TYR A CA 1
ATOM 5906 C C . TYR A 1 747 ? -3.370 -47.812 1.175 1.00 97.06 747 TYR A C 1
ATOM 5908 O O . TYR A 1 747 ? -2.411 -48.400 1.675 1.00 97.06 747 TYR A O 1
ATOM 5916 N N . SER A 1 748 ? -4.518 -47.648 1.838 1.00 96.69 748 SER A N 1
ATOM 5917 C CA . SER A 1 748 ? -4.736 -48.138 3.196 1.00 96.69 748 SER A CA 1
ATOM 5918 C C . SER A 1 748 ? -6.184 -48.542 3.439 1.00 96.69 748 SER A C 1
ATOM 5920 O O . SER A 1 748 ? -7.120 -47.802 3.147 1.00 96.69 748 SER A O 1
ATOM 5922 N N . SER A 1 749 ? -6.371 -49.688 4.094 1.00 96.81 749 SER A N 1
ATOM 5923 C CA . SER A 1 749 ? -7.690 -50.151 4.536 1.00 96.81 749 SER A CA 1
ATOM 5924 C C . SER A 1 749 ? -8.278 -49.323 5.686 1.00 96.81 749 SER A C 1
ATOM 5926 O O . SER A 1 749 ? -9.466 -49.456 5.982 1.00 96.81 749 SER A O 1
ATOM 5928 N N . LEU A 1 750 ? -7.480 -48.472 6.342 1.00 97.88 750 LEU A N 1
ATOM 5929 C CA . LEU A 1 750 ? -7.964 -47.562 7.378 1.00 97.88 750 LEU A CA 1
ATOM 5930 C C . LEU A 1 750 ? -8.780 -46.419 6.754 1.00 97.88 750 LEU A C 1
ATOM 5932 O O . LEU A 1 750 ? -8.388 -45.844 5.733 1.00 97.88 750 LEU A O 1
ATOM 5936 N N . SER A 1 751 ? -9.882 -46.038 7.412 1.00 98.25 751 SER A N 1
ATOM 5937 C CA . SER A 1 751 ? -10.541 -44.753 7.136 1.00 98.25 751 SER A CA 1
ATOM 5938 C C . SER A 1 751 ? -9.558 -43.609 7.365 1.00 98.25 751 SER A C 1
ATOM 5940 O O . SER A 1 751 ? -8.591 -43.770 8.110 1.00 98.25 751 SER A O 1
ATOM 5942 N N . GLY A 1 752 ? -9.782 -42.450 6.755 1.00 97.88 752 GLY A N 1
ATOM 5943 C CA . GLY A 1 752 ? -8.858 -41.331 6.910 1.00 97.88 752 GLY A CA 1
ATOM 5944 C C . GLY A 1 752 ? -8.731 -40.874 8.360 1.00 97.88 752 GLY A C 1
ATOM 5945 O O . GLY A 1 752 ? -7.613 -40.681 8.825 1.00 97.88 752 GLY A O 1
ATOM 5946 N N . HIS A 1 753 ? -9.821 -40.871 9.135 1.00 97.50 753 HIS A N 1
ATOM 5947 C CA . HIS A 1 753 ? -9.756 -40.692 10.590 1.00 97.50 753 HIS A CA 1
ATOM 5948 C C . HIS A 1 753 ? -8.824 -41.713 11.280 1.00 97.50 753 HIS A C 1
ATOM 5950 O O . HIS A 1 753 ? -7.983 -41.347 12.102 1.00 97.50 753 HIS A O 1
ATOM 5956 N N . GLY A 1 754 ? -8.929 -43.002 10.935 1.00 97.62 754 GLY A N 1
ATOM 5957 C CA . GLY A 1 754 ? -8.053 -44.046 11.478 1.00 97.62 754 GLY A CA 1
ATOM 5958 C C . GLY A 1 754 ? -6.596 -43.916 11.021 1.00 97.62 754 GLY A C 1
ATOM 5959 O O . GLY A 1 754 ? -5.679 -44.177 11.799 1.00 97.62 754 GLY A O 1
ATOM 5960 N N . LEU A 1 755 ? -6.380 -43.481 9.781 1.00 97.75 755 LEU A N 1
ATOM 5961 C CA . LEU A 1 755 ? -5.062 -43.276 9.195 1.00 97.75 755 LEU A CA 1
ATOM 5962 C C . LEU A 1 755 ? -4.354 -42.080 9.838 1.00 97.75 755 LEU A C 1
ATOM 5964 O O . LEU A 1 755 ? -3.214 -42.217 10.272 1.00 97.75 755 LEU A O 1
ATOM 5968 N N . VAL A 1 756 ? -5.049 -40.950 9.987 1.00 97.94 756 VAL A N 1
ATOM 5969 C CA . VAL A 1 756 ? -4.566 -39.772 10.718 1.00 97.94 756 VAL A CA 1
ATOM 5970 C C . VAL A 1 756 ? -4.170 -40.161 12.137 1.00 97.94 756 VAL A C 1
ATOM 5972 O O . VAL A 1 756 ? -3.036 -39.915 12.543 1.00 97.94 756 VAL A O 1
ATOM 5975 N N . LYS A 1 757 ? -5.058 -40.859 12.857 1.00 97.00 757 LYS A N 1
ATOM 5976 C CA . LYS A 1 757 ? -4.798 -41.334 14.222 1.00 97.00 757 LYS A CA 1
ATOM 5977 C C . LYS A 1 757 ? -3.534 -42.189 14.328 1.00 97.00 757 LYS A C 1
ATOM 5979 O O . LYS A 1 757 ? -2.827 -42.100 15.324 1.00 97.00 757 LYS A O 1
ATOM 5984 N N . ALA A 1 758 ? -3.272 -43.044 13.342 1.00 97.31 758 ALA A N 1
ATOM 5985 C CA . ALA A 1 758 ? -2.116 -43.934 13.358 1.00 97.31 758 ALA A CA 1
ATOM 5986 C C . ALA A 1 758 ? -0.811 -43.223 12.961 1.00 97.31 758 ALA A C 1
ATOM 5988 O O . ALA A 1 758 ? 0.252 -43.522 13.499 1.00 97.31 758 ALA A O 1
ATOM 5989 N N . LYS A 1 759 ? -0.871 -42.299 11.999 1.00 97.94 759 LYS A N 1
ATOM 5990 C CA . LYS A 1 759 ? 0.312 -41.826 11.263 1.00 97.94 759 LYS A CA 1
ATOM 5991 C C . LYS A 1 759 ? 0.755 -40.423 11.642 1.00 97.94 759 LYS A C 1
ATOM 5993 O O . LYS A 1 759 ? 1.958 -40.145 11.645 1.00 97.94 759 LYS A O 1
ATOM 5998 N N . VAL A 1 760 ? -0.191 -39.553 11.985 1.00 97.94 760 VAL A N 1
ATOM 5999 C CA . VAL A 1 760 ? 0.107 -38.162 12.318 1.00 97.94 760 VAL A CA 1
ATOM 6000 C C . VAL A 1 760 ? 0.632 -38.086 13.750 1.00 97.94 760 VAL A C 1
ATOM 6002 O O . VAL A 1 760 ? 0.053 -38.631 14.691 1.00 97.94 760 VAL A O 1
ATOM 6005 N N . LYS A 1 761 ? 1.787 -37.441 13.893 1.00 96.44 761 LYS A N 1
ATOM 6006 C CA . LYS A 1 761 ? 2.419 -37.093 15.164 1.00 96.44 761 LYS A CA 1
ATOM 6007 C C . LYS A 1 761 ? 1.691 -35.916 15.805 1.00 96.44 761 LYS A C 1
ATOM 6009 O O . LYS A 1 761 ? 1.364 -35.963 16.986 1.00 96.44 761 LYS A O 1
ATOM 6014 N N . GLU A 1 762 ? 1.469 -34.873 15.014 1.00 96.88 762 GLU A N 1
ATOM 6015 C CA . GLU A 1 762 ? 0.877 -33.611 15.439 1.00 96.88 762 GLU A CA 1
ATOM 6016 C C . GLU A 1 762 ? 0.318 -32.864 14.226 1.00 96.88 762 GLU A C 1
ATOM 6018 O O . GLU A 1 762 ? 0.909 -32.894 13.142 1.00 96.88 762 GLU A O 1
ATOM 6023 N N . LEU A 1 763 ? -0.821 -32.203 14.423 1.00 98.31 763 LEU A N 1
ATOM 6024 C CA . LEU A 1 763 ? -1.352 -31.210 13.498 1.00 98.31 763 LEU A CA 1
ATOM 6025 C C . LEU A 1 763 ? -1.112 -29.817 14.087 1.00 98.31 763 LEU A C 1
ATOM 6027 O O . LEU A 1 763 ? -1.564 -29.514 15.190 1.00 98.31 763 LEU A O 1
ATOM 6031 N N . VAL A 1 764 ? -0.391 -28.982 13.351 1.00 98.50 764 VAL A N 1
ATOM 6032 C CA . VAL A 1 764 ? -0.111 -27.592 13.700 1.00 98.50 764 VAL A CA 1
ATOM 6033 C C . VAL A 1 764 ? -0.961 -26.702 12.808 1.00 98.50 764 VAL A C 1
ATOM 6035 O O . VAL A 1 764 ? -0.926 -26.869 11.594 1.00 98.50 764 VAL A O 1
ATOM 6038 N N . ILE A 1 765 ? -1.730 -25.788 13.391 1.00 98.31 765 ILE A N 1
ATOM 6039 C CA . ILE A 1 765 ? -2.713 -24.976 12.666 1.00 98.31 765 ILE A CA 1
ATOM 6040 C C . ILE A 1 765 ? -2.410 -23.495 12.871 1.00 98.31 765 ILE A C 1
ATOM 6042 O O . ILE A 1 765 ? -2.359 -23.049 14.018 1.00 98.31 765 ILE A O 1
ATOM 6046 N N . MET A 1 766 ? -2.258 -22.736 11.785 1.00 97.81 766 MET A N 1
ATOM 6047 C CA . MET A 1 766 ? -2.443 -21.286 11.815 1.00 97.81 766 MET A CA 1
ATOM 6048 C C . MET A 1 766 ? -3.949 -21.052 11.866 1.00 97.81 766 MET A C 1
ATOM 6050 O O . MET A 1 766 ? -4.662 -21.354 10.908 1.00 97.81 766 MET A O 1
ATOM 6054 N N . GLY A 1 767 ? -4.445 -20.567 13.002 1.00 95.00 767 GLY A N 1
ATOM 6055 C CA . GLY A 1 767 ? -5.830 -20.135 13.086 1.00 95.00 767 GLY A CA 1
ATOM 6056 C C . GLY A 1 767 ? -6.412 -20.065 14.490 1.00 95.00 767 GLY A C 1
ATOM 6057 O O . GLY A 1 767 ? -5.915 -20.650 15.463 1.00 95.00 767 GLY A O 1
ATOM 6058 N N . GLY A 1 768 ? -7.525 -19.344 14.571 1.00 94.12 768 GLY A N 1
ATOM 6059 C CA . GLY A 1 768 ? -8.194 -18.961 15.813 1.00 94.12 768 GLY A CA 1
ATOM 6060 C C . GLY A 1 768 ? -7.512 -17.794 16.527 1.00 94.12 768 GLY A C 1
ATOM 6061 O O . GLY A 1 768 ? -6.405 -17.393 16.182 1.00 94.12 768 GLY A O 1
ATOM 6062 N N . ALA A 1 769 ? -8.175 -17.257 17.549 1.00 93.88 769 ALA A N 1
ATOM 6063 C CA . ALA A 1 769 ? -7.567 -16.332 18.502 1.00 93.88 769 ALA A CA 1
ATOM 6064 C C . ALA A 1 769 ? -7.724 -16.884 19.919 1.00 93.88 769 ALA A C 1
ATOM 6066 O O . ALA A 1 769 ? -8.795 -17.393 20.267 1.00 93.88 769 ALA A O 1
ATOM 6067 N N . TYR A 1 770 ? -6.679 -16.826 20.745 1.00 93.81 770 TYR A N 1
ATOM 6068 C CA . TYR A 1 770 ? -6.693 -17.514 22.037 1.00 93.81 770 TYR A CA 1
ATOM 6069 C C . TYR A 1 770 ? -6.735 -16.546 23.228 1.00 93.81 770 TYR A C 1
ATOM 6071 O O . TYR A 1 770 ? -6.011 -15.552 23.264 1.00 93.81 770 TYR A O 1
ATOM 6079 N N . PRO A 1 771 ? -7.572 -16.828 24.249 1.00 92.94 771 PRO A N 1
ATOM 6080 C CA . PRO A 1 771 ? -8.341 -18.062 24.454 1.00 92.94 771 PRO A CA 1
ATOM 6081 C C . PRO A 1 771 ? -9.688 -18.128 23.709 1.00 92.94 771 PRO A C 1
ATOM 6083 O O . PRO A 1 771 ? -10.335 -19.166 23.747 1.00 92.94 771 PRO A O 1
ATOM 6086 N N . CYS A 1 772 ? -10.146 -17.063 23.059 1.00 93.69 772 CYS A N 1
ATOM 6087 C CA . CYS A 1 772 ? -11.358 -17.085 22.239 1.00 93.69 772 CYS A CA 1
ATOM 6088 C C . CYS A 1 772 ? -11.292 -16.006 21.160 1.00 93.69 772 CYS A C 1
ATOM 6090 O O . CYS A 1 772 ? -10.742 -14.928 21.405 1.00 93.69 772 CYS A O 1
ATOM 6092 N N . GLY A 1 773 ? -11.908 -16.248 20.007 1.00 92.19 773 GLY A N 1
ATOM 6093 C CA . GLY A 1 773 ? -11.879 -15.276 18.928 1.00 92.19 773 GLY A CA 1
ATOM 6094 C C . GLY A 1 773 ? -12.509 -15.733 17.625 1.00 92.19 773 GLY A C 1
ATOM 6095 O O . GLY A 1 773 ? -13.398 -16.588 17.579 1.00 92.19 773 GLY A O 1
ATOM 6096 N N . TYR A 1 774 ? -12.076 -15.057 16.568 1.00 88.69 774 TYR A N 1
ATOM 6097 C CA . TYR A 1 774 ? -12.554 -15.225 15.209 1.00 88.69 774 TYR A CA 1
ATOM 6098 C C . TYR A 1 774 ? -11.401 -14.907 14.260 1.00 88.69 774 TYR A C 1
ATOM 6100 O O . TYR A 1 774 ? -10.807 -13.836 14.369 1.00 88.69 774 TYR A O 1
ATOM 6108 N N . GLU A 1 775 ? -11.059 -15.838 13.377 1.00 93.88 775 GLU A N 1
ATOM 6109 C CA . GLU A 1 775 ? -9.858 -15.781 12.540 1.00 93.88 775 GLU A CA 1
ATOM 6110 C C . GLU A 1 775 ? -10.186 -16.352 11.149 1.00 93.88 775 GLU A C 1
ATOM 6112 O O . GLU A 1 775 ? -11.030 -17.242 11.022 1.00 93.88 775 GLU A O 1
ATOM 6117 N N . TYR A 1 776 ? -9.596 -15.765 10.105 1.00 92.88 776 TYR A N 1
ATOM 6118 C CA . TYR A 1 776 ? -9.987 -15.953 8.712 1.00 92.88 776 TYR A CA 1
ATOM 6119 C C . TYR A 1 776 ? -9.835 -17.393 8.214 1.00 92.88 776 TYR A C 1
ATOM 6121 O O . TYR A 1 776 ? -10.770 -17.889 7.582 1.00 92.88 776 TYR A O 1
ATOM 6129 N N . ASN A 1 777 ? -8.770 -18.115 8.565 1.00 94.44 777 ASN A N 1
ATOM 6130 C CA . ASN A 1 777 ? -8.619 -19.524 8.182 1.00 94.44 777 ASN A CA 1
ATOM 6131 C C . ASN A 1 777 ? -9.735 -20.408 8.759 1.00 94.44 777 ASN A C 1
ATOM 6133 O O . ASN A 1 777 ? -10.078 -21.446 8.185 1.00 94.44 777 ASN A O 1
ATOM 6137 N N . PHE A 1 778 ? -10.371 -19.988 9.858 1.00 96.19 778 PHE A N 1
ATOM 6138 C CA . PHE A 1 778 ? -11.489 -20.722 10.447 1.00 96.19 778 PHE A CA 1
ATOM 6139 C C . PHE A 1 778 ? -12.844 -20.431 9.801 1.00 96.19 778 PHE A C 1
ATOM 6141 O O . PHE A 1 778 ? -13.665 -21.349 9.757 1.00 96.19 778 PHE A O 1
ATOM 6148 N N . TYR A 1 779 ? -13.099 -19.217 9.293 1.00 92.69 779 TYR A N 1
ATOM 6149 C CA . TYR A 1 779 ? -14.417 -18.840 8.750 1.00 92.69 779 TYR A CA 1
ATOM 6150 C C . TYR A 1 779 ? -14.462 -18.526 7.247 1.00 92.69 779 TYR A C 1
ATOM 6152 O O . TYR A 1 779 ? -15.548 -18.550 6.670 1.00 92.69 779 TYR A O 1
ATOM 6160 N N . GLY A 1 780 ? -13.329 -18.203 6.618 1.00 86.38 780 GLY A N 1
ATOM 6161 C CA . GLY A 1 780 ? -13.257 -17.577 5.292 1.00 86.38 780 GLY A CA 1
ATOM 6162 C C . GLY A 1 780 ? -13.706 -18.467 4.130 1.00 86.38 780 GLY A C 1
ATOM 6163 O O . GLY A 1 780 ? -14.275 -17.961 3.166 1.00 86.38 780 GLY A O 1
ATOM 6164 N N . SER A 1 781 ? -13.507 -19.785 4.242 1.00 89.31 781 SER A N 1
ATOM 6165 C CA . SER A 1 781 ? -13.960 -20.782 3.259 1.00 89.31 781 SER A CA 1
ATOM 6166 C C . SER A 1 781 ? -15.173 -21.562 3.776 1.00 89.31 781 SER A C 1
ATOM 6168 O O . SER A 1 781 ? -16.314 -21.304 3.390 1.00 89.31 781 SER A O 1
ATOM 6170 N N . ASN A 1 782 ? -14.942 -22.520 4.680 1.00 93.12 782 ASN A N 1
ATOM 6171 C CA . ASN A 1 782 ? -15.966 -23.443 5.153 1.00 93.12 782 ASN A CA 1
ATOM 6172 C C . ASN A 1 782 ? -15.834 -23.681 6.661 1.00 93.12 782 ASN A C 1
ATOM 6174 O O . ASN A 1 782 ? -15.210 -24.640 7.115 1.00 93.12 782 ASN A O 1
ATOM 6178 N N . ALA A 1 783 ? -16.493 -22.830 7.447 1.00 94.88 783 ALA A N 1
ATOM 6179 C CA . ALA A 1 783 ? -16.489 -22.914 8.906 1.00 94.88 783 ALA A CA 1
ATOM 6180 C C . ALA A 1 783 ? -16.960 -24.271 9.462 1.00 94.88 783 ALA A C 1
ATOM 6182 O O . ALA A 1 783 ? -16.508 -24.709 10.520 1.00 94.88 783 ALA A O 1
ATOM 6183 N N . SER A 1 784 ? -17.838 -24.977 8.743 1.00 95.75 784 SER A N 1
ATOM 6184 C CA . SER A 1 784 ? -18.284 -26.314 9.148 1.00 95.75 784 SER A CA 1
ATOM 6185 C C . SER A 1 784 ? -17.199 -27.376 8.945 1.00 95.75 784 SER A C 1
ATOM 6187 O O . SER A 1 784 ? -17.088 -28.281 9.770 1.00 95.75 784 SER A O 1
ATOM 6189 N N . ALA A 1 785 ? -16.371 -27.257 7.901 1.00 96.00 785 ALA A N 1
ATOM 6190 C CA . ALA A 1 785 ? -15.193 -28.108 7.721 1.00 96.00 785 ALA A CA 1
ATOM 6191 C C . ALA A 1 785 ? -14.156 -27.852 8.823 1.00 96.00 785 ALA A C 1
ATOM 6193 O O . ALA A 1 785 ? -13.650 -28.804 9.416 1.00 96.00 785 ALA A O 1
ATOM 6194 N N . THR A 1 786 ? -13.925 -26.585 9.179 1.00 97.12 786 THR A N 1
ATOM 6195 C CA . THR A 1 786 ? -13.072 -26.210 10.316 1.00 97.12 786 THR A CA 1
ATOM 6196 C C . THR A 1 786 ? -13.572 -26.830 11.618 1.00 97.12 786 THR A C 1
ATOM 6198 O O . THR A 1 786 ? -12.807 -27.480 12.335 1.00 97.12 786 THR A O 1
ATOM 6201 N N . ALA A 1 787 ? -14.871 -26.690 11.904 1.00 96.50 787 ALA A N 1
ATOM 6202 C CA . ALA A 1 787 ? -15.490 -27.285 13.082 1.00 96.50 787 ALA A CA 1
ATOM 6203 C C . ALA A 1 787 ? -15.379 -28.811 13.090 1.00 96.50 787 ALA A C 1
ATOM 6205 O O . ALA A 1 787 ? -15.101 -29.400 14.133 1.00 96.50 787 ALA A O 1
ATOM 6206 N N . HIS A 1 788 ? -15.540 -29.458 11.935 1.00 97.00 788 HIS A N 1
ATOM 6207 C CA . HIS A 1 788 ? -15.343 -30.895 11.807 1.00 97.00 788 HIS A CA 1
ATOM 6208 C C . HIS A 1 788 ? -13.901 -31.298 12.139 1.00 97.00 788 HIS A C 1
ATOM 6210 O O . HIS A 1 788 ? -13.708 -32.169 12.985 1.00 97.00 788 HIS A O 1
ATOM 6216 N N . VAL A 1 789 ? -12.893 -30.648 11.551 1.00 97.06 789 VAL A N 1
ATOM 6217 C CA . VAL A 1 789 ? -11.480 -30.981 11.794 1.00 97.06 789 VAL A CA 1
ATOM 6218 C C . VAL A 1 789 ? -11.110 -30.760 13.255 1.00 97.06 789 VAL A C 1
ATOM 6220 O O . VAL A 1 789 ? -10.716 -31.708 13.930 1.00 97.06 789 VAL A O 1
ATOM 6223 N N . VAL A 1 790 ? -11.286 -29.546 13.779 1.00 95.75 790 VAL A N 1
ATOM 6224 C CA . VAL A 1 790 ? -10.801 -29.195 15.123 1.00 95.75 790 VAL A CA 1
ATOM 6225 C C . VAL A 1 790 ? -11.554 -29.945 16.224 1.00 95.75 790 VAL A C 1
ATOM 6227 O O . VAL A 1 790 ? -10.938 -30.419 17.178 1.00 95.75 790 VAL A O 1
ATOM 6230 N N . ASN A 1 791 ? -12.871 -30.127 16.099 1.00 94.50 791 ASN A N 1
ATOM 6231 C CA . ASN A 1 791 ? -13.641 -30.780 17.161 1.00 94.50 791 ASN A CA 1
ATOM 6232 C C . ASN A 1 791 ? -13.517 -32.315 17.134 1.00 94.50 791 ASN A C 1
ATOM 6234 O O . ASN A 1 791 ? -13.882 -32.962 18.117 1.00 94.50 791 ASN A O 1
ATOM 6238 N N . THR A 1 792 ? -13.034 -32.917 16.036 1.00 94.38 792 THR A N 1
ATOM 6239 C CA . THR A 1 792 ? -12.996 -34.387 15.879 1.00 94.38 792 THR A CA 1
ATOM 6240 C C . THR A 1 792 ? -11.610 -34.978 15.615 1.00 94.38 792 THR A C 1
ATOM 6242 O O . THR A 1 792 ? -11.484 -36.204 15.526 1.00 94.38 792 THR A O 1
ATOM 6245 N N . TRP A 1 793 ? -10.559 -34.154 15.528 1.00 96.31 793 TRP A N 1
ATOM 6246 C CA . TRP A 1 793 ? -9.202 -34.616 15.235 1.00 96.31 793 TRP A CA 1
ATOM 6247 C C . TRP A 1 793 ? -8.715 -35.694 16.227 1.00 96.31 793 TRP A C 1
ATOM 6249 O O . TRP A 1 793 ? -8.706 -35.466 17.442 1.00 96.31 793 TRP A O 1
ATOM 6259 N N . PRO A 1 794 ? -8.264 -36.871 15.753 1.00 94.50 794 PRO A N 1
ATOM 6260 C CA . PRO A 1 794 ? -7.925 -37.995 16.625 1.00 94.50 794 PRO A CA 1
ATOM 6261 C C . PRO A 1 794 ? -6.454 -38.021 17.064 1.00 94.50 794 PRO A C 1
ATOM 6263 O O . PRO A 1 794 ? -5.828 -39.084 17.084 1.00 94.50 794 PRO A O 1
ATOM 6266 N N . GLY A 1 795 ? -5.883 -36.867 17.408 1.00 93.50 795 GLY A N 1
ATOM 6267 C CA . GLY A 1 795 ? -4.476 -36.762 17.791 1.00 93.50 795 GLY A CA 1
ATOM 6268 C C . GLY A 1 795 ? -4.097 -35.421 18.424 1.00 93.50 795 GLY A C 1
ATOM 6269 O O . GLY A 1 795 ? -4.965 -34.576 18.647 1.00 93.50 795 GLY A O 1
ATOM 6270 N N . PRO A 1 796 ? -2.807 -35.220 18.744 1.00 95.19 796 PRO A N 1
ATOM 6271 C CA . PRO A 1 796 ? -2.301 -33.946 19.248 1.00 95.19 796 PRO A CA 1
ATOM 6272 C C . PRO A 1 796 ? -2.502 -32.803 18.244 1.00 95.19 796 PRO A C 1
ATOM 6274 O O . PRO A 1 796 ? -2.295 -32.996 17.041 1.00 95.19 796 PRO A O 1
ATOM 6277 N N . MET A 1 797 ? -2.868 -31.622 18.753 1.00 96.12 797 MET A N 1
ATOM 6278 C CA . MET A 1 797 ? -2.968 -30.390 17.964 1.00 96.12 797 MET A CA 1
ATOM 6279 C C . MET A 1 797 ? -2.311 -29.208 18.663 1.00 96.12 797 MET A C 1
ATOM 6281 O O . MET A 1 797 ? -2.493 -29.020 19.870 1.00 96.12 797 MET A O 1
ATOM 6285 N N . THR A 1 798 ? -1.636 -28.371 17.883 1.00 97.56 798 THR A N 1
ATOM 6286 C CA . THR A 1 798 ? -1.101 -27.096 18.356 1.00 97.56 798 THR A CA 1
ATOM 6287 C C . THR A 1 798 ? -1.541 -25.955 17.454 1.00 97.56 798 THR A C 1
ATOM 6289 O O . THR A 1 798 ? -1.445 -26.040 16.236 1.00 97.56 798 THR A O 1
ATOM 6292 N N . PHE A 1 799 ? -2.006 -24.870 18.062 1.00 97.69 799 PHE A N 1
ATOM 6293 C CA . PHE A 1 799 ? -2.495 -23.696 17.362 1.00 97.69 799 PHE A CA 1
ATOM 6294 C C . PHE A 1 799 ? -1.513 -22.527 17.464 1.00 97.69 799 PHE A C 1
ATOM 6296 O O . PHE A 1 799 ? -1.075 -22.136 18.552 1.00 97.69 799 PHE A O 1
ATOM 6303 N N . SER A 1 800 ? -1.209 -21.952 16.312 1.00 96.94 800 SER A N 1
ATOM 6304 C CA . SER A 1 800 ? -0.601 -20.642 16.142 1.00 96.94 800 SER A CA 1
ATOM 6305 C C . SER A 1 800 ? -1.743 -19.649 15.918 1.00 96.94 800 SER A C 1
ATOM 6307 O O . SER A 1 800 ? -2.373 -19.652 14.862 1.00 96.94 800 SER A O 1
ATOM 6309 N N . GLY A 1 801 ? -2.100 -18.887 16.954 1.00 95.06 801 GLY A N 1
ATOM 6310 C CA . GLY A 1 801 ? -3.225 -17.952 16.884 1.00 95.06 801 GLY A CA 1
ATOM 6311 C C . GLY A 1 801 ? -2.931 -16.747 15.997 1.00 95.06 801 GLY A C 1
ATOM 6312 O O . GLY A 1 801 ? -1.775 -16.347 15.840 1.00 95.06 801 GLY A O 1
ATOM 6313 N N . GLY A 1 802 ? -3.982 -16.123 15.464 1.00 93.81 802 GLY A N 1
ATOM 6314 C CA . GLY A 1 802 ? -3.869 -14.908 14.659 1.00 93.81 802 GLY A CA 1
ATOM 6315 C C . GLY A 1 802 ? -3.150 -13.777 15.404 1.00 93.81 802 GLY A C 1
ATOM 6316 O O . GLY A 1 802 ? -2.403 -13.013 14.797 1.00 93.81 802 GLY A O 1
ATOM 6317 N N . GLU A 1 803 ? -3.283 -13.711 16.732 1.00 93.31 803 GLU A N 1
ATOM 6318 C CA . GLU A 1 803 ? -2.564 -12.755 17.578 1.00 93.31 803 GLU A CA 1
ATOM 6319 C C . GLU A 1 803 ? -1.044 -12.963 17.597 1.00 93.31 803 GLU A C 1
ATOM 6321 O O . GLU A 1 803 ? -0.314 -12.005 17.828 1.00 93.31 803 GLU A O 1
ATOM 6326 N N . LEU A 1 804 ? -0.560 -14.189 17.359 1.00 92.62 804 LEU A N 1
ATOM 6327 C CA . LEU A 1 804 ? 0.865 -14.518 17.412 1.00 92.62 804 LEU A CA 1
ATOM 6328 C C . LEU A 1 804 ? 1.617 -13.951 16.205 1.00 92.62 804 LEU A C 1
ATOM 6330 O O . LEU A 1 804 ? 2.702 -13.402 16.364 1.00 92.62 804 LEU A O 1
ATOM 6334 N N . GLY A 1 805 ? 1.049 -14.100 15.006 1.00 91.56 805 GLY A N 1
ATOM 6335 C CA . GLY A 1 805 ? 1.664 -13.611 13.770 1.00 91.56 805 GLY A CA 1
ATOM 6336 C C . GLY A 1 805 ? 1.356 -12.148 13.459 1.00 91.56 805 GLY A C 1
ATOM 6337 O O . GLY A 1 805 ? 2.107 -11.520 12.715 1.00 91.56 805 GLY A O 1
ATOM 6338 N N . ALA A 1 806 ? 0.306 -11.571 14.062 1.00 92.56 806 ALA A N 1
ATOM 6339 C CA . ALA A 1 806 ? -0.129 -10.205 13.766 1.00 92.56 806 ALA A CA 1
ATOM 6340 C C . ALA A 1 806 ? 0.928 -9.151 14.120 1.00 92.56 806 ALA A C 1
ATOM 6342 O O . ALA A 1 806 ? 1.026 -8.132 13.436 1.00 92.56 806 ALA A O 1
ATOM 6343 N N . THR A 1 807 ? 1.722 -9.394 15.164 1.00 89.19 807 THR A N 1
ATOM 6344 C CA . THR A 1 807 ? 2.715 -8.439 15.675 1.00 89.19 807 THR A CA 1
ATOM 6345 C C . THR A 1 807 ? 4.154 -8.760 15.272 1.00 89.19 807 THR A C 1
ATOM 6347 O O . THR A 1 807 ? 5.031 -7.920 15.453 1.00 89.19 807 THR A O 1
ATOM 6350 N N . VAL A 1 808 ? 4.418 -9.931 14.683 1.00 96.12 808 VAL A N 1
ATOM 6351 C CA . VAL A 1 808 ? 5.759 -10.313 14.217 1.00 96.12 808 VAL A CA 1
ATOM 6352 C C . VAL A 1 808 ? 5.936 -9.908 12.760 1.00 96.12 808 VAL A C 1
ATOM 6354 O O . VAL A 1 808 ? 5.365 -10.523 11.857 1.00 96.12 808 VAL A O 1
ATOM 6357 N N . TYR A 1 809 ? 6.758 -8.887 12.527 1.00 96.81 809 TYR A N 1
ATOM 6358 C CA . TYR A 1 809 ? 6.986 -8.334 11.195 1.00 96.81 809 TYR A CA 1
ATOM 6359 C C . TYR A 1 809 ? 8.272 -8.878 10.558 1.00 96.81 809 TYR A C 1
ATOM 6361 O O . TYR A 1 809 ? 9.340 -8.784 11.156 1.00 96.81 809 TYR A O 1
ATOM 6369 N N . SER A 1 810 ? 8.185 -9.397 9.330 1.00 96.50 810 SER A N 1
ATOM 6370 C CA . SER A 1 810 ? 9.338 -9.876 8.548 1.00 96.50 810 SER A CA 1
ATOM 6371 C C . SER A 1 810 ? 9.156 -9.622 7.044 1.00 96.50 810 SER A C 1
ATOM 6373 O O . SER A 1 810 ? 8.095 -9.177 6.597 1.00 96.50 810 SER A O 1
ATOM 6375 N N . GLY A 1 811 ? 10.199 -9.864 6.249 1.00 94.75 811 GLY A N 1
ATOM 6376 C CA . GLY A 1 811 ? 10.182 -9.805 4.788 1.00 94.75 811 GLY A CA 1
ATOM 6377 C C . GLY A 1 811 ? 10.900 -8.597 4.185 1.00 94.75 811 GLY A C 1
ATOM 6378 O O . GLY A 1 811 ? 11.410 -8.709 3.069 1.00 94.75 811 GLY A O 1
ATOM 6379 N N . ALA A 1 812 ? 11.026 -7.468 4.899 1.00 94.12 812 ALA A N 1
ATOM 6380 C CA . ALA A 1 812 ? 11.696 -6.278 4.358 1.00 94.12 812 ALA A CA 1
ATOM 6381 C C . ALA A 1 812 ? 13.124 -6.594 3.920 1.00 94.12 812 ALA A C 1
ATOM 6383 O O . ALA A 1 812 ? 13.508 -6.282 2.790 1.00 94.12 812 ALA A O 1
ATOM 6384 N N . ARG A 1 813 ? 13.898 -7.260 4.784 1.00 96.44 813 ARG A N 1
ATOM 6385 C CA . ARG A 1 813 ? 15.297 -7.566 4.487 1.00 96.44 813 ARG A CA 1
ATOM 6386 C C . ARG A 1 813 ? 15.433 -8.526 3.315 1.00 96.44 813 ARG A C 1
ATOM 6388 O O . ARG A 1 813 ? 16.291 -8.289 2.471 1.00 96.44 813 ARG A O 1
ATOM 6395 N N . LEU A 1 814 ? 14.555 -9.527 3.185 1.00 96.38 814 LEU A N 1
ATOM 6396 C CA . LEU A 1 814 ? 14.521 -10.404 2.006 1.00 96.38 814 LEU A CA 1
ATOM 6397 C C . LEU A 1 814 ? 14.403 -9.594 0.704 1.00 96.38 814 LEU A C 1
ATOM 6399 O O . LEU A 1 814 ? 15.132 -9.865 -0.248 1.00 96.38 814 LEU A O 1
ATOM 6403 N N . THR A 1 815 ? 13.552 -8.562 0.677 1.00 95.06 815 THR A N 1
ATOM 6404 C CA . THR A 1 815 ? 13.357 -7.733 -0.529 1.00 95.06 815 THR A CA 1
ATOM 6405 C C . THR A 1 815 ? 14.535 -6.823 -0.885 1.00 95.06 815 THR A C 1
ATOM 6407 O O . THR A 1 815 ? 14.647 -6.396 -2.037 1.00 95.06 815 THR A O 1
ATOM 6410 N N . VAL A 1 816 ? 15.397 -6.517 0.089 1.00 93.75 816 VAL A N 1
ATOM 6411 C CA . VAL A 1 816 ? 16.531 -5.588 -0.046 1.00 93.75 816 VAL A CA 1
ATOM 6412 C C . VAL A 1 816 ? 17.846 -6.335 -0.252 1.00 93.75 816 VAL A C 1
ATOM 6414 O O . VAL A 1 816 ? 18.613 -6.012 -1.155 1.00 93.75 816 VAL A O 1
ATOM 6417 N N . GLU A 1 817 ? 18.115 -7.315 0.606 1.00 96.44 817 GLU A N 1
ATOM 6418 C CA . GLU A 1 817 ? 19.385 -8.037 0.696 1.00 96.44 817 GLU A CA 1
ATOM 6419 C C . GLU A 1 817 ? 19.340 -9.389 -0.040 1.00 96.44 817 GLU A C 1
ATOM 6421 O O . GLU A 1 817 ? 20.389 -9.937 -0.381 1.00 96.44 817 GLU A O 1
ATOM 6426 N N . GLY A 1 818 ? 18.146 -9.938 -0.289 1.00 93.69 818 GLY A N 1
ATOM 6427 C CA . GLY A 1 818 ? 17.974 -11.246 -0.917 1.00 93.69 818 GLY A CA 1
ATOM 6428 C C . GLY A 1 818 ? 18.290 -11.252 -2.421 1.00 93.69 818 GLY A C 1
ATOM 6429 O O . GLY A 1 818 ? 18.178 -10.222 -3.095 1.00 93.69 818 GLY A O 1
ATOM 6430 N N . PRO A 1 819 ? 18.635 -12.415 -3.005 1.00 95.06 819 PRO A N 1
ATOM 6431 C CA . PRO A 1 819 ? 18.881 -12.536 -4.441 1.00 95.06 819 PRO A CA 1
ATOM 6432 C C . PRO A 1 819 ? 17.657 -12.140 -5.271 1.00 95.06 819 PRO A C 1
ATOM 6434 O O . PRO A 1 819 ? 16.550 -12.604 -5.019 1.00 95.06 819 PRO A O 1
ATOM 6437 N N . VAL A 1 820 ? 17.852 -11.326 -6.312 1.00 91.00 820 VAL A N 1
ATOM 6438 C CA . VAL A 1 820 ? 16.757 -10.872 -7.198 1.00 91.00 820 VAL A CA 1
ATOM 6439 C C . VAL A 1 820 ? 16.141 -12.027 -8.004 1.00 91.00 820 VAL A C 1
ATOM 6441 O O . VAL A 1 820 ? 15.012 -11.920 -8.472 1.00 91.00 820 VAL A O 1
ATOM 6444 N N . SER A 1 821 ? 16.875 -13.131 -8.164 1.00 93.81 821 SER A N 1
ATOM 6445 C CA . SER A 1 821 ? 16.413 -14.352 -8.832 1.00 93.81 821 SER A CA 1
ATOM 6446 C C . SER A 1 821 ? 15.519 -15.238 -7.964 1.00 93.81 821 SER A C 1
ATOM 6448 O O . SER A 1 821 ? 15.011 -16.235 -8.472 1.00 93.81 821 SER A O 1
ATOM 6450 N N . ASP A 1 822 ? 15.361 -14.925 -6.679 1.00 97.19 822 ASP A N 1
ATOM 6451 C CA . ASP A 1 822 ? 14.589 -15.737 -5.747 1.00 97.19 822 ASP A CA 1
ATOM 6452 C C . ASP A 1 822 ? 13.070 -15.506 -5.925 1.00 97.19 822 ASP A C 1
ATOM 6454 O O . ASP A 1 822 ? 12.626 -14.350 -5.935 1.00 97.19 822 ASP A O 1
ATOM 6458 N N . PRO A 1 823 ? 12.258 -16.573 -6.086 1.00 97.31 823 PRO A N 1
ATOM 6459 C CA . PRO A 1 823 ? 10.827 -16.451 -6.358 1.00 97.31 823 PRO A CA 1
ATOM 6460 C C . PRO A 1 823 ? 10.055 -15.843 -5.189 1.00 97.31 823 PRO A C 1
ATOM 6462 O O . PRO A 1 823 ? 9.071 -15.142 -5.418 1.00 97.31 823 PRO A O 1
ATOM 6465 N N . VAL A 1 824 ? 10.488 -16.079 -3.950 1.00 97.56 824 VAL A N 1
ATOM 6466 C CA . VAL A 1 824 ? 9.795 -15.599 -2.750 1.00 97.56 824 VAL A CA 1
ATOM 6467 C C . VAL A 1 824 ? 10.171 -14.151 -2.464 1.00 97.56 824 VAL A C 1
ATOM 6469 O O . VAL A 1 824 ? 9.293 -13.351 -2.153 1.00 97.56 824 VAL A O 1
ATOM 6472 N N . ASN A 1 825 ? 11.427 -13.759 -2.699 1.00 96.94 825 ASN A N 1
ATOM 6473 C CA . ASN A 1 825 ? 11.819 -12.350 -2.761 1.00 96.94 825 ASN A CA 1
ATOM 6474 C C . ASN A 1 825 ? 10.953 -11.592 -3.779 1.00 96.94 825 ASN A C 1
ATOM 6476 O O . ASN A 1 825 ? 10.347 -10.572 -3.451 1.00 96.94 825 ASN A O 1
ATOM 6480 N N . ALA A 1 826 ? 10.838 -12.103 -5.008 1.00 96.25 826 ALA A N 1
ATOM 6481 C CA . ALA A 1 826 ? 10.008 -11.472 -6.029 1.00 96.25 826 ALA A CA 1
ATOM 6482 C C . ALA A 1 826 ? 8.524 -11.423 -5.639 1.00 96.25 826 ALA A C 1
ATOM 6484 O O . ALA A 1 826 ? 7.888 -10.388 -5.839 1.00 96.25 826 ALA A O 1
ATOM 6485 N N . ALA A 1 827 ? 7.997 -12.495 -5.040 1.00 95.38 827 ALA A N 1
ATOM 6486 C CA . ALA A 1 827 ? 6.637 -12.537 -4.515 1.00 95.38 827 ALA A CA 1
ATOM 6487 C C . ALA A 1 827 ? 6.403 -11.427 -3.485 1.00 95.38 827 ALA A C 1
ATOM 6489 O O . ALA A 1 827 ? 5.488 -10.625 -3.660 1.00 95.38 827 ALA A O 1
ATOM 6490 N N . TYR A 1 828 ? 7.276 -11.309 -2.479 1.00 94.88 828 TYR A N 1
ATOM 6491 C CA . TYR A 1 828 ? 7.215 -10.241 -1.479 1.00 94.88 828 TYR A CA 1
ATOM 6492 C C . TYR A 1 828 ? 7.322 -8.860 -2.136 1.00 94.88 828 TYR A C 1
ATOM 6494 O O . TYR A 1 828 ? 6.498 -7.989 -1.885 1.00 94.88 828 TYR A O 1
ATOM 6502 N N . ARG A 1 829 ? 8.244 -8.655 -3.082 1.00 92.38 829 ARG A N 1
ATOM 6503 C CA . ARG A 1 829 ? 8.361 -7.373 -3.802 1.00 92.38 829 ARG A CA 1
ATOM 6504 C C . ARG A 1 829 ? 7.112 -7.004 -4.600 1.00 92.38 829 ARG A C 1
ATOM 6506 O O . ARG A 1 829 ? 6.828 -5.816 -4.741 1.00 92.38 829 ARG A O 1
ATOM 6513 N N . TRP A 1 830 ? 6.401 -7.980 -5.162 1.00 90.00 830 TRP A N 1
ATOM 6514 C CA . TRP A 1 830 ? 5.146 -7.743 -5.878 1.00 90.00 830 TRP A CA 1
ATOM 6515 C C . TRP A 1 830 ? 3.954 -7.552 -4.947 1.00 90.00 830 TRP A C 1
ATOM 6517 O O . TRP A 1 830 ? 3.050 -6.799 -5.305 1.00 90.00 830 TRP A O 1
ATOM 6527 N N . TYR A 1 831 ? 3.958 -8.225 -3.799 1.00 88.81 831 TYR A N 1
ATOM 6528 C CA . TYR A 1 831 ? 2.857 -8.225 -2.848 1.00 88.81 831 TYR A CA 1
ATOM 6529 C C . TYR A 1 831 ? 2.966 -7.098 -1.816 1.00 88.81 831 TYR A C 1
ATOM 6531 O O . TYR A 1 831 ? 2.087 -6.244 -1.765 1.00 88.81 831 TYR A O 1
ATOM 6539 N N . THR A 1 832 ? 4.046 -7.070 -1.026 1.00 85.75 832 THR A N 1
ATOM 6540 C CA . THR A 1 832 ? 4.286 -6.085 0.045 1.00 85.75 832 THR A CA 1
ATOM 6541 C C . THR A 1 832 ? 5.003 -4.832 -0.450 1.00 85.75 832 THR A C 1
ATOM 6543 O O . THR A 1 832 ? 4.782 -3.748 0.084 1.00 85.75 832 THR A O 1
ATOM 6546 N N . GLY A 1 833 ? 5.853 -4.959 -1.473 1.00 82.75 833 GLY A N 1
ATOM 6547 C CA . GLY A 1 833 ? 6.700 -3.878 -1.980 1.00 82.75 833 GLY A CA 1
ATOM 6548 C C . GLY A 1 833 ? 8.148 -3.948 -1.481 1.00 82.75 833 GLY A C 1
ATOM 6549 O O . GLY A 1 833 ? 8.563 -4.881 -0.802 1.00 82.75 833 GLY A O 1
ATOM 6550 N N . TYR A 1 834 ? 8.968 -2.974 -1.880 1.00 87.31 834 TYR A N 1
ATOM 6551 C CA . TYR A 1 834 ? 10.399 -2.953 -1.553 1.00 87.31 834 TYR A CA 1
ATOM 6552 C C . TYR A 1 834 ? 10.659 -2.359 -0.163 1.00 87.31 834 TYR A C 1
ATOM 6554 O O . TYR A 1 834 ? 10.206 -1.250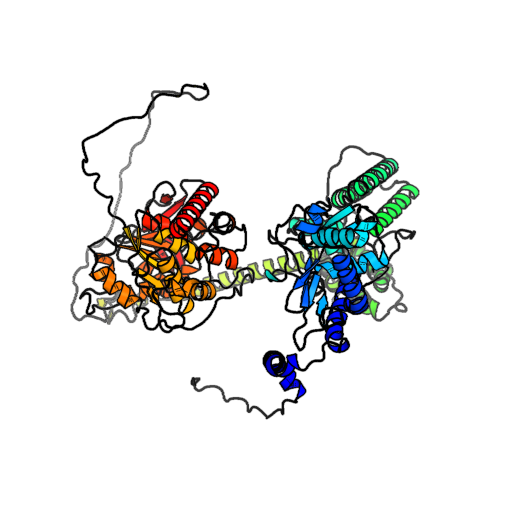 0.112 1.00 87.31 834 TYR A O 1
ATOM 6562 N N . ASN A 1 835 ? 11.454 -3.053 0.660 1.00 92.00 835 ASN A N 1
ATOM 6563 C CA . ASN A 1 835 ? 11.828 -2.662 2.026 1.00 92.00 835 ASN A CA 1
ATOM 6564 C C . ASN A 1 835 ? 10.624 -2.473 2.970 1.00 92.00 835 ASN A C 1
ATOM 6566 O O . ASN A 1 835 ? 10.577 -1.526 3.754 1.00 92.00 835 ASN A O 1
ATOM 6570 N N . ILE A 1 836 ? 9.634 -3.362 2.863 1.00 87.69 836 ILE A N 1
ATOM 6571 C CA . ILE A 1 836 ? 8.414 -3.341 3.677 1.00 87.69 836 ILE A CA 1
ATOM 6572 C C . ILE A 1 836 ? 8.275 -4.691 4.380 1.00 87.69 836 ILE A C 1
ATOM 6574 O O . ILE A 1 836 ? 8.233 -5.732 3.722 1.00 87.69 836 ILE A O 1
ATOM 6578 N N . SER A 1 837 ? 8.210 -4.664 5.713 1.00 92.25 837 SER A N 1
ATOM 6579 C CA . SER A 1 837 ? 7.906 -5.846 6.519 1.00 92.25 837 SER A CA 1
ATOM 6580 C C . SER A 1 837 ? 6.399 -5.998 6.670 1.00 92.25 837 SER A C 1
ATOM 6582 O O . SER A 1 837 ? 5.661 -5.013 6.665 1.00 92.25 837 SER A O 1
ATOM 6584 N N . ARG A 1 838 ? 5.948 -7.234 6.859 1.00 92.62 838 ARG A N 1
ATOM 6585 C CA . ARG A 1 838 ? 4.542 -7.573 7.087 1.00 92.62 838 ARG A CA 1
ATOM 6586 C C . ARG A 1 838 ? 4.392 -8.581 8.225 1.00 92.62 838 ARG A C 1
ATOM 6588 O O . ARG A 1 838 ? 5.358 -9.266 8.556 1.00 92.62 838 ARG A O 1
ATOM 6595 N N . SER A 1 839 ? 3.189 -8.684 8.785 1.00 95.50 839 SER A N 1
ATOM 6596 C CA . SER A 1 839 ? 2.823 -9.708 9.774 1.00 95.50 839 SER A CA 1
ATOM 6597 C C . SER A 1 839 ? 3.127 -11.116 9.255 1.00 95.50 839 SER A C 1
ATOM 6599 O O . SER A 1 839 ? 2.908 -11.385 8.078 1.00 95.50 839 SER A O 1
ATOM 6601 N N . SER A 1 840 ? 3.640 -12.000 10.109 1.00 95.81 840 SER A N 1
ATOM 6602 C CA . SER A 1 840 ? 4.208 -13.298 9.713 1.00 95.81 840 SER A CA 1
ATOM 6603 C C . SER A 1 840 ? 3.431 -14.442 10.360 1.00 95.81 840 SER A C 1
ATOM 6605 O O . SER A 1 840 ? 3.831 -14.938 11.412 1.00 95.81 840 SER A O 1
ATOM 6607 N N . TRP A 1 841 ? 2.309 -14.861 9.779 1.00 97.06 841 TRP A N 1
ATOM 6608 C CA . TRP A 1 841 ? 1.464 -15.888 10.390 1.00 97.06 841 TRP A CA 1
ATOM 6609 C C . TRP A 1 841 ? 1.901 -17.304 10.017 1.00 97.06 841 TRP A C 1
ATOM 6611 O O . TRP A 1 841 ? 2.292 -18.101 10.883 1.00 97.06 841 TRP A O 1
ATOM 6621 N N . ASP A 1 842 ? 1.902 -17.609 8.727 1.00 97.75 842 ASP A N 1
ATOM 6622 C CA . ASP A 1 842 ? 2.188 -18.958 8.233 1.00 97.75 842 ASP A CA 1
ATOM 6623 C C . ASP A 1 842 ? 3.644 -19.388 8.440 1.00 97.75 842 ASP A C 1
ATOM 6625 O O . ASP A 1 842 ? 3.880 -20.522 8.878 1.00 97.75 842 ASP A O 1
ATOM 6629 N N . PRO A 1 843 ? 4.645 -18.501 8.256 1.00 97.12 843 PRO A N 1
ATOM 6630 C CA . PRO A 1 843 ? 6.039 -18.844 8.495 1.00 97.12 843 PRO A CA 1
ATOM 6631 C C . PRO A 1 843 ? 6.320 -19.224 9.951 1.00 97.12 843 PRO A C 1
ATOM 6633 O O . PRO A 1 843 ? 7.085 -20.156 10.193 1.00 97.12 843 PRO A O 1
ATOM 6636 N N . LEU A 1 844 ? 5.684 -18.560 10.927 1.00 96.81 844 LEU A N 1
ATOM 6637 C CA . LEU A 1 844 ? 5.810 -18.929 12.345 1.00 96.81 844 LEU A CA 1
ATOM 6638 C C . LEU A 1 844 ? 5.213 -20.310 12.619 1.00 96.81 844 LEU A C 1
ATOM 6640 O O . LEU A 1 844 ? 5.791 -21.105 13.362 1.00 96.81 844 LEU A O 1
ATOM 6644 N N . THR A 1 845 ? 4.071 -20.600 12.000 1.00 97.62 845 THR A N 1
ATOM 6645 C CA . THR A 1 845 ? 3.366 -21.877 12.143 1.00 97.62 845 THR A CA 1
ATOM 6646 C C . THR A 1 845 ? 4.197 -23.029 11.581 1.00 97.62 845 THR A C 1
ATOM 6648 O O . THR A 1 845 ? 4.391 -24.041 12.259 1.00 97.62 845 THR A O 1
ATOM 6651 N N . VAL A 1 846 ? 4.758 -22.862 10.378 1.00 97.38 846 VAL A N 1
ATOM 6652 C CA . VAL A 1 846 ? 5.659 -23.850 9.767 1.00 97.38 846 VAL A CA 1
ATOM 6653 C C . VAL A 1 846 ? 6.949 -24.000 10.572 1.00 97.38 846 VAL A C 1
ATOM 6655 O O . VAL A 1 846 ? 7.385 -25.126 10.811 1.00 97.38 846 VAL A O 1
ATOM 6658 N N . LEU A 1 847 ? 7.532 -22.903 11.061 1.00 95.56 847 LEU A N 1
ATOM 6659 C CA . LEU A 1 847 ? 8.741 -22.959 11.882 1.00 95.56 847 LEU A CA 1
ATOM 6660 C C . LEU A 1 847 ? 8.512 -23.758 13.174 1.00 95.56 847 LEU A C 1
ATOM 6662 O O . LEU A 1 847 ? 9.317 -24.628 13.509 1.00 95.56 847 LEU A O 1
ATOM 6666 N N . TYR A 1 848 ? 7.387 -23.541 13.866 1.00 97.00 848 TYR A N 1
ATOM 6667 C CA . TYR A 1 848 ? 7.011 -24.368 15.016 1.00 97.00 848 TYR A CA 1
ATOM 6668 C C . TYR A 1 848 ? 6.778 -25.833 14.621 1.00 97.00 848 TYR A C 1
ATOM 6670 O O . TYR A 1 848 ? 7.213 -26.735 15.335 1.00 97.00 848 TYR A O 1
ATOM 6678 N N . ALA A 1 849 ? 6.126 -26.107 13.488 1.00 96.81 849 ALA A N 1
ATOM 6679 C CA . ALA A 1 849 ? 5.898 -27.480 13.035 1.00 96.81 849 ALA A CA 1
ATOM 6680 C C . ALA A 1 849 ? 7.207 -28.258 12.803 1.00 96.81 849 ALA A C 1
ATOM 6682 O O . ALA A 1 849 ? 7.238 -29.484 12.963 1.00 96.81 849 ALA A O 1
ATOM 6683 N N . ILE A 1 850 ? 8.288 -27.552 12.462 1.00 94.81 850 ILE A N 1
ATOM 6684 C CA . ILE A 1 850 ? 9.617 -28.125 12.247 1.00 94.81 850 ILE A CA 1
ATOM 6685 C C . ILE A 1 850 ? 10.392 -28.256 13.567 1.00 94.81 850 ILE A C 1
ATOM 6687 O O . ILE A 1 850 ? 10.854 -29.354 13.892 1.00 94.81 850 ILE A O 1
ATOM 6691 N N . ASP A 1 851 ? 10.505 -27.169 14.337 1.00 92.88 851 ASP A N 1
ATOM 6692 C CA . ASP A 1 851 ? 11.401 -27.073 15.502 1.00 92.88 851 ASP A CA 1
ATOM 6693 C C . ASP A 1 851 ? 10.728 -27.346 16.859 1.00 92.88 851 ASP A C 1
ATOM 6695 O O . ASP A 1 851 ? 11.392 -27.467 17.899 1.00 92.88 851 ASP A O 1
ATOM 6699 N N . GLY A 1 852 ? 9.400 -27.422 16.884 1.00 94.19 852 GLY A N 1
ATOM 6700 C CA . GLY A 1 852 ? 8.611 -27.394 18.107 1.00 94.19 852 GLY A CA 1
ATOM 6701 C C . GLY A 1 852 ? 8.822 -26.088 18.875 1.00 94.19 852 GLY A C 1
ATOM 6702 O O . GLY A 1 852 ? 8.935 -25.007 18.305 1.00 94.19 852 GLY A O 1
ATOM 6703 N N . LEU A 1 853 ? 8.892 -26.174 20.208 1.00 93.25 853 LEU A N 1
ATOM 6704 C CA . LEU A 1 853 ? 9.003 -24.981 21.058 1.00 93.25 853 LEU A CA 1
ATOM 6705 C C . LEU A 1 853 ? 10.285 -24.166 20.818 1.00 93.25 853 LEU A C 1
ATOM 6707 O O . LEU A 1 853 ? 10.260 -22.945 20.957 1.00 93.25 853 LEU A O 1
ATOM 6711 N N . SER A 1 854 ? 11.388 -24.842 20.484 1.00 83.50 854 SER A N 1
ATOM 6712 C CA . SER A 1 854 ? 12.705 -24.240 20.248 1.00 83.50 854 SER A CA 1
ATOM 6713 C C . SER A 1 854 ? 13.051 -23.102 21.235 1.00 83.50 854 SER A C 1
ATOM 6715 O O . SER A 1 854 ? 12.778 -23.186 22.440 1.00 83.50 854 SER A O 1
ATOM 6717 N N . ASN A 1 855 ? 13.689 -22.044 20.743 1.00 86.00 855 ASN A N 1
ATOM 6718 C CA . ASN A 1 855 ? 13.977 -20.824 21.485 1.00 86.00 855 ASN A CA 1
ATOM 6719 C C . ASN A 1 855 ? 12.828 -19.810 21.362 1.00 86.00 855 ASN A C 1
ATOM 6721 O O . ASN A 1 855 ? 12.738 -18.914 22.198 1.00 86.00 855 ASN A O 1
ATOM 6725 N N . MET A 1 856 ? 11.986 -19.938 20.328 1.00 91.62 856 MET A N 1
ATOM 6726 C CA . MET A 1 856 ? 11.008 -18.920 19.936 1.00 91.62 856 MET A CA 1
ATOM 6727 C C . MET A 1 856 ? 9.671 -19.052 20.662 1.00 91.62 856 MET A C 1
ATOM 6729 O O . MET A 1 856 ? 9.072 -18.033 21.000 1.00 91.62 856 MET A O 1
ATOM 6733 N N . PHE A 1 857 ? 9.215 -20.269 20.959 1.00 96.69 857 PHE A N 1
ATOM 6734 C CA . PHE A 1 857 ? 7.850 -20.508 21.419 1.00 96.69 857 PHE A CA 1
ATOM 6735 C C . PHE A 1 857 ? 7.780 -21.090 22.835 1.00 96.69 857 PHE A C 1
ATOM 6737 O O . PHE A 1 857 ? 8.661 -21.800 23.325 1.00 96.69 857 PHE A O 1
ATOM 6744 N N . VAL A 1 858 ? 6.667 -20.805 23.502 1.00 96.75 858 VAL A N 1
ATOM 6745 C CA . VAL A 1 858 ? 6.207 -21.454 24.732 1.00 96.75 858 VAL A CA 1
ATOM 6746 C C . VAL A 1 858 ? 4.717 -21.762 24.606 1.00 96.75 858 VAL A C 1
ATOM 6748 O O . VAL A 1 858 ? 3.986 -21.052 23.921 1.00 96.75 858 VAL A O 1
ATOM 6751 N N . TYR A 1 859 ? 4.237 -22.798 25.294 1.00 96.25 859 TYR A N 1
ATOM 6752 C CA . TYR A 1 859 ? 2.795 -23.015 25.408 1.00 96.25 859 TYR A CA 1
ATOM 6753 C C . TYR A 1 859 ? 2.177 -21.977 26.339 1.00 96.25 859 TYR A C 1
ATOM 6755 O O . TYR A 1 859 ? 2.633 -21.793 27.471 1.00 96.25 859 TYR A O 1
ATOM 6763 N N . ALA A 1 860 ? 1.110 -21.332 25.881 1.00 93.19 860 ALA A N 1
ATOM 6764 C CA . ALA A 1 860 ? 0.364 -20.363 26.673 1.00 93.19 860 ALA A CA 1
ATOM 6765 C C . ALA A 1 860 ? -0.652 -21.023 27.622 1.00 93.19 860 ALA A C 1
ATOM 6767 O O . ALA A 1 860 ? -1.114 -20.391 28.574 1.00 93.19 860 ALA A O 1
ATOM 6768 N N . ASN A 1 861 ? -0.963 -22.307 27.415 1.00 91.56 861 ASN A N 1
ATOM 6769 C CA . ASN A 1 861 ? -1.940 -23.056 28.196 1.00 91.56 861 ASN A CA 1
ATOM 6770 C C . ASN A 1 861 ? -1.341 -24.238 28.971 1.00 91.56 861 ASN A C 1
ATOM 6772 O O . ASN A 1 861 ? -0.324 -24.829 28.607 1.00 91.56 861 ASN A O 1
ATOM 6776 N N . LYS A 1 862 ? -2.036 -24.636 30.044 1.00 83.94 862 LYS A N 1
ATOM 6777 C CA . LYS A 1 862 ? -1.704 -25.830 30.845 1.00 83.94 862 LYS A CA 1
ATOM 6778 C C . LYS A 1 862 ? -2.555 -27.059 30.490 1.00 83.94 862 LYS A C 1
ATOM 6780 O O . LYS A 1 862 ? -2.125 -28.177 30.754 1.00 83.94 862 LYS A O 1
ATOM 6785 N N . GLY A 1 863 ? -3.711 -26.870 29.853 1.00 84.31 863 GLY A N 1
ATOM 6786 C CA . GLY A 1 863 ? -4.671 -27.914 29.470 1.00 84.31 863 GLY A CA 1
ATOM 6787 C C . GLY A 1 863 ? -5.868 -27.324 28.714 1.00 84.31 863 GLY A C 1
ATOM 6788 O O . GLY A 1 863 ? -5.849 -26.130 28.405 1.00 84.31 863 GLY A O 1
ATOM 6789 N N . GLY A 1 864 ? -6.877 -28.150 28.431 1.00 90.31 864 GLY A N 1
ATOM 6790 C CA . GLY A 1 864 ? -8.094 -27.781 27.698 1.00 90.31 864 GLY A CA 1
ATOM 6791 C C . GLY A 1 864 ? -8.040 -28.094 26.200 1.00 90.31 864 GLY A C 1
ATOM 6792 O O . GLY A 1 864 ? -7.089 -28.727 25.731 1.00 90.31 864 GLY A O 1
ATOM 6793 N N . HIS A 1 865 ? -9.057 -27.642 25.471 1.00 93.25 865 HIS A N 1
ATOM 6794 C CA . HIS A 1 865 ? -9.141 -27.738 24.015 1.00 93.25 865 HIS A CA 1
ATOM 6795 C C . HIS A 1 865 ? -9.782 -26.532 23.372 1.00 93.25 865 HIS A C 1
ATOM 6797 O O . HIS A 1 865 ? -10.534 -25.800 24.006 1.00 93.25 865 HIS A O 1
ATOM 6803 N N . ASN A 1 866 ? -9.516 -26.388 22.083 1.00 94.94 866 ASN A N 1
ATOM 6804 C CA . ASN A 1 866 ? -10.204 -25.457 21.226 1.00 94.94 866 ASN A CA 1
ATOM 6805 C C . ASN A 1 866 ? -11.514 -26.080 20.737 1.00 94.94 866 ASN A C 1
ATOM 6807 O O . ASN A 1 866 ? -11.505 -27.175 20.173 1.00 94.94 866 ASN A O 1
ATOM 6811 N N . TYR A 1 867 ? -12.622 -25.380 20.944 1.00 94.69 867 TYR A N 1
ATOM 6812 C CA . TYR A 1 867 ? -13.914 -25.719 20.371 1.00 94.69 867 TYR A CA 1
ATOM 6813 C C . TYR A 1 867 ? -14.275 -24.697 19.298 1.00 94.69 867 TYR A C 1
ATOM 6815 O O . TYR A 1 867 ? -14.261 -23.491 19.554 1.00 94.69 867 TYR A O 1
ATOM 6823 N N . ILE A 1 868 ? -14.612 -25.181 18.104 1.00 95.31 868 ILE A N 1
ATOM 6824 C CA . ILE A 1 868 ? -15.013 -24.341 16.973 1.00 95.31 868 ILE A CA 1
ATOM 6825 C C . ILE A 1 868 ? -16.517 -24.444 16.764 1.00 95.31 868 ILE A C 1
ATOM 6827 O O . ILE A 1 868 ? -17.071 -25.534 16.588 1.00 95.31 868 ILE A O 1
ATOM 6831 N N . TYR A 1 869 ? -17.180 -23.296 16.763 1.00 93.06 869 TYR A N 1
ATOM 6832 C CA . TYR A 1 869 ? -18.590 -23.189 16.424 1.00 93.06 869 TYR A CA 1
ATOM 6833 C C . TYR A 1 869 ? -18.787 -23.307 14.902 1.00 93.06 869 TYR A C 1
ATOM 6835 O O . TYR A 1 869 ? -17.892 -22.945 14.142 1.00 93.06 869 TYR A O 1
ATOM 6843 N N . PRO A 1 870 ? -19.964 -23.747 14.414 1.00 88.44 870 PRO A N 1
ATOM 6844 C CA . PRO A 1 870 ? -20.231 -23.866 12.973 1.00 88.44 870 PRO A CA 1
ATOM 6845 C C . PRO A 1 870 ? -20.115 -22.560 12.171 1.00 88.44 870 PRO A C 1
ATOM 6847 O O . PRO A 1 870 ? -20.131 -22.603 10.944 1.00 88.44 870 PRO A O 1
ATOM 6850 N N . ASP A 1 871 ? -20.039 -21.412 12.850 1.00 87.81 871 ASP A N 1
ATOM 6851 C CA . ASP A 1 871 ? -19.808 -20.097 12.254 1.00 87.81 871 ASP A CA 1
ATOM 6852 C C . ASP A 1 871 ? -18.319 -19.707 12.179 1.00 87.81 871 ASP A C 1
ATOM 6854 O O . ASP A 1 871 ? -18.015 -18.668 11.615 1.00 87.81 871 ASP A O 1
ATOM 6858 N N . GLY A 1 872 ? -17.399 -20.525 12.708 1.00 91.25 872 GLY A N 1
ATOM 6859 C CA . GLY A 1 872 ? -15.947 -20.316 12.660 1.00 91.25 872 GLY A CA 1
ATOM 6860 C C . GLY A 1 872 ? -15.364 -19.639 13.904 1.00 91.25 872 GLY A C 1
ATOM 6861 O O . GLY A 1 872 ? -14.148 -19.487 14.008 1.00 91.25 872 GLY A O 1
ATOM 6862 N N . ARG A 1 873 ? -16.194 -19.248 14.882 1.00 95.06 873 ARG A N 1
ATOM 6863 C CA . ARG A 1 873 ? -15.701 -18.745 16.177 1.00 95.06 873 ARG A CA 1
ATOM 6864 C C . ARG A 1 873 ? -15.024 -19.851 16.967 1.00 95.06 873 ARG A C 1
ATOM 6866 O O . ARG A 1 873 ? -15.515 -20.977 16.993 1.00 95.06 873 ARG A O 1
ATOM 6873 N N . ASN A 1 874 ? -13.939 -19.507 17.654 1.00 96.12 874 ASN A N 1
ATOM 6874 C CA . ASN A 1 874 ? -13.201 -20.428 18.508 1.00 96.12 874 ASN A CA 1
ATOM 6875 C C . ASN A 1 874 ? -13.301 -20.026 19.985 1.00 96.12 874 ASN A C 1
ATOM 6877 O O . ASN A 1 874 ? -13.295 -18.841 20.326 1.00 96.12 874 ASN A O 1
ATOM 6881 N N . GLU A 1 875 ? -13.375 -21.019 20.866 1.00 94.62 875 GLU A N 1
ATOM 6882 C CA . GLU A 1 875 ? -13.374 -20.843 22.317 1.00 94.62 875 GLU A CA 1
ATOM 6883 C C . GLU A 1 875 ? -12.561 -21.954 22.983 1.00 94.62 875 GLU A C 1
ATOM 6885 O O . GLU A 1 875 ? -12.731 -23.136 22.686 1.00 94.62 875 GLU A O 1
ATOM 6890 N N . TRP A 1 876 ? -11.678 -21.576 23.905 1.00 94.25 876 TRP A N 1
ATOM 6891 C CA . TRP A 1 876 ? -10.878 -22.516 24.672 1.00 94.25 876 TRP A CA 1
ATOM 6892 C C . TRP A 1 876 ? -11.650 -23.027 25.886 1.00 94.25 876 TRP A C 1
ATOM 6894 O O . TRP A 1 876 ? -11.910 -22.288 26.838 1.00 94.25 876 TRP A O 1
ATOM 6904 N N . LEU A 1 877 ? -11.968 -24.317 25.886 1.00 91.25 877 LEU A N 1
ATOM 6905 C CA . LEU A 1 877 ? -12.705 -24.980 26.952 1.00 91.25 877 LEU A CA 1
ATOM 6906 C C . LEU A 1 877 ? -11.750 -25.725 27.901 1.00 91.25 877 LEU A C 1
ATOM 6908 O O . LEU A 1 877 ? -10.769 -26.327 27.457 1.00 91.25 877 LEU A O 1
ATOM 6912 N N . PRO A 1 878 ? -12.010 -25.699 29.222 1.00 83.94 878 PRO A N 1
ATOM 6913 C CA . PRO A 1 878 ? -11.114 -26.275 30.228 1.00 83.94 878 PRO A CA 1
ATOM 6914 C C . PRO A 1 878 ? -11.126 -27.807 30.243 1.00 83.94 878 PRO A C 1
ATOM 6916 O O . PRO A 1 878 ? -10.125 -28.422 30.619 1.00 83.94 878 PRO A O 1
ATOM 6919 N N . ASP A 1 879 ? -12.238 -28.417 29.835 1.00 77.75 879 ASP A N 1
ATOM 6920 C CA . ASP A 1 879 ? -12.362 -29.866 29.727 1.00 77.75 879 ASP A CA 1
ATOM 6921 C C . ASP A 1 879 ? -11.439 -30.364 28.619 1.00 77.75 879 ASP A C 1
ATOM 6923 O O . ASP A 1 879 ? -11.304 -29.721 27.587 1.00 77.75 879 ASP A O 1
ATOM 6927 N N . SER A 1 880 ? -10.740 -31.476 28.827 1.00 66.06 880 SER A N 1
ATOM 6928 C CA . SER A 1 880 ? -9.832 -32.006 27.810 1.00 66.06 880 SER A CA 1
ATOM 6929 C C . SER A 1 880 ? -10.539 -33.106 27.019 1.00 66.06 880 SER A C 1
ATOM 6931 O O . SER A 1 880 ? -10.987 -34.082 27.627 1.00 66.06 880 SER A O 1
ATOM 6933 N N . PRO A 1 881 ? -10.572 -33.036 25.680 1.00 65.06 881 PRO A N 1
ATOM 6934 C CA . PRO A 1 881 ? -10.789 -34.198 24.851 1.00 65.06 881 PRO A CA 1
ATOM 6935 C C . PRO A 1 881 ? -9.606 -35.147 25.070 1.00 65.06 881 PRO A C 1
ATOM 6937 O O . PRO A 1 881 ? -8.595 -34.803 25.693 1.00 65.06 881 PRO A O 1
ATOM 6940 N N . LEU A 1 882 ? -9.735 -36.370 24.568 1.00 70.31 882 LEU A N 1
ATOM 6941 C CA . LEU A 1 882 ? -8.793 -37.467 24.808 1.00 70.31 882 LEU A CA 1
ATOM 6942 C C . LEU A 1 882 ? -7.330 -37.163 24.413 1.00 70.31 882 LEU A C 1
ATOM 6944 O O . LEU A 1 882 ? -6.436 -37.899 24.829 1.00 70.31 882 LEU A O 1
ATOM 6948 N N . TYR A 1 883 ? -7.077 -36.099 23.642 1.00 79.31 883 TYR A N 1
ATOM 6949 C CA . TYR A 1 883 ? -5.762 -35.718 23.129 1.00 79.31 883 TYR A CA 1
ATOM 6950 C C . TYR A 1 883 ? -5.345 -34.307 23.571 1.00 79.31 883 TYR A C 1
ATOM 6952 O O . TYR A 1 883 ? -6.191 -33.414 23.651 1.00 79.31 883 TYR A O 1
ATOM 6960 N N . PRO A 1 884 ? -4.046 -34.081 23.851 1.00 83.56 884 PRO A N 1
ATOM 6961 C CA . PRO A 1 884 ? -3.561 -32.781 24.291 1.00 83.56 884 PRO A CA 1
ATOM 6962 C C . PRO A 1 884 ? -3.643 -31.757 23.156 1.00 83.56 884 PRO A C 1
ATOM 6964 O O . PRO A 1 884 ? -3.063 -31.966 22.091 1.00 83.56 884 PRO A O 1
ATOM 6967 N N . GLN A 1 885 ? -4.305 -30.631 23.425 1.00 93.81 885 GLN A N 1
ATOM 6968 C CA . GLN A 1 885 ? -4.292 -29.461 22.553 1.00 93.81 885 GLN A CA 1
ATOM 6969 C C . GLN A 1 885 ? -3.524 -28.301 23.197 1.00 93.81 885 GLN A C 1
ATOM 6971 O O . GLN A 1 885 ? -3.555 -28.111 24.425 1.00 93.81 885 GLN A O 1
ATOM 6976 N N . LYS A 1 886 ? -2.810 -27.528 22.377 1.00 95.44 886 LYS A N 1
ATOM 6977 C CA . LYS A 1 886 ? -1.961 -26.412 22.815 1.00 95.44 886 LYS A CA 1
ATOM 6978 C C . LYS A 1 886 ? -2.155 -25.183 21.943 1.00 95.44 886 LYS A C 1
ATOM 6980 O O . LYS A 1 886 ? -2.481 -25.323 20.778 1.00 95.44 886 LYS A O 1
ATOM 6985 N N . TYR A 1 887 ? -1.903 -23.997 22.485 1.00 95.88 887 TYR A N 1
ATOM 6986 C CA . TYR A 1 887 ? -1.696 -22.800 21.670 1.00 95.88 887 TYR A CA 1
ATOM 6987 C C . TYR A 1 887 ? -0.437 -22.056 22.111 1.00 95.88 887 TYR A C 1
ATOM 6989 O O . TYR A 1 887 ? -0.002 -22.145 23.270 1.00 95.88 887 TYR A O 1
ATOM 6997 N N . LEU A 1 888 ? 0.194 -21.397 21.147 1.00 96.81 888 LEU A N 1
ATOM 6998 C CA . LEU A 1 888 ? 1.534 -20.843 21.278 1.00 96.81 888 LEU A CA 1
ATOM 6999 C C . LEU A 1 888 ? 1.525 -19.402 21.786 1.00 96.81 888 LEU A C 1
ATOM 7001 O O . LEU A 1 888 ? 0.579 -18.646 21.598 1.00 96.81 888 LEU A O 1
ATOM 7005 N N . LYS A 1 889 ? 2.634 -19.023 22.418 1.00 95.31 889 LYS A N 1
ATOM 7006 C CA . LYS A 1 889 ? 3.034 -17.641 22.684 1.00 95.31 889 LYS A CA 1
ATOM 7007 C C . LYS A 1 889 ? 4.536 -17.502 22.441 1.00 95.31 889 LYS A C 1
ATOM 7009 O O . LYS A 1 889 ? 5.286 -18.456 22.659 1.00 95.31 889 LYS A O 1
ATOM 7014 N N . LEU A 1 890 ? 4.982 -16.314 22.041 1.00 95.94 890 LEU A N 1
ATOM 7015 C CA . LEU A 1 890 ? 6.406 -16.008 21.925 1.00 95.94 890 LEU A CA 1
ATOM 7016 C C . LEU A 1 890 ? 7.109 -16.046 23.288 1.00 95.94 890 LEU A C 1
ATOM 7018 O O . LEU A 1 890 ? 6.606 -15.567 24.310 1.00 95.94 890 LEU A O 1
ATOM 7022 N N . ARG A 1 891 ? 8.309 -16.620 23.287 1.00 95.38 891 ARG A N 1
ATOM 7023 C CA . ARG A 1 891 ? 9.258 -16.611 24.406 1.00 95.38 891 ARG A CA 1
ATOM 7024 C C . ARG A 1 891 ? 10.168 -15.378 24.395 1.00 95.38 891 ARG A C 1
ATOM 7026 O O . ARG A 1 891 ? 10.737 -15.041 25.432 1.00 95.38 891 ARG A O 1
ATOM 7033 N N . MET A 1 892 ? 10.320 -14.775 23.225 1.00 95.00 892 MET A N 1
ATOM 7034 C CA . MET A 1 892 ? 11.177 -13.630 22.909 1.00 95.00 892 MET A CA 1
ATOM 7035 C C . MET A 1 892 ? 10.328 -12.422 22.500 1.00 95.00 892 MET A C 1
ATOM 7037 O O . MET A 1 892 ? 9.098 -12.536 22.463 1.00 95.00 892 MET A O 1
ATOM 7041 N N . SER A 1 893 ? 10.959 -11.272 22.246 1.00 95.62 893 SER A N 1
ATOM 7042 C CA . SER A 1 893 ? 10.231 -10.108 21.729 1.00 95.62 893 SER A CA 1
ATOM 7043 C C . SER A 1 893 ? 9.758 -10.336 20.288 1.00 95.62 893 SER A C 1
ATOM 7045 O O . SER A 1 893 ? 10.241 -11.223 19.581 1.00 95.62 893 SER A O 1
ATOM 7047 N N . GLU A 1 894 ? 8.780 -9.543 19.862 1.00 95.19 894 GLU A N 1
ATOM 7048 C CA . GLU A 1 894 ? 8.204 -9.610 18.515 1.00 95.19 894 GLU A CA 1
ATOM 7049 C C . GLU A 1 894 ? 9.243 -9.196 17.462 1.00 95.19 894 GLU A C 1
ATOM 7051 O O . GLU A 1 894 ? 9.335 -9.812 16.400 1.00 95.19 894 GLU A O 1
ATOM 7056 N N . GLU A 1 895 ? 10.097 -8.225 17.801 1.00 94.88 895 GLU A N 1
ATOM 7057 C CA . GLU A 1 895 ? 11.225 -7.785 16.981 1.00 94.88 895 GLU A CA 1
ATOM 7058 C C . GLU A 1 895 ? 12.297 -8.873 16.861 1.00 94.88 895 GLU A C 1
ATOM 7060 O O . GLU A 1 895 ? 12.745 -9.163 15.756 1.00 94.88 895 GLU A O 1
ATOM 7065 N N . GLU A 1 896 ? 12.672 -9.528 17.968 1.00 95.56 896 GLU A N 1
ATOM 7066 C CA . GLU A 1 896 ? 13.640 -10.637 17.954 1.00 95.56 896 GLU A CA 1
ATOM 7067 C C . GLU A 1 896 ? 13.141 -11.810 17.094 1.00 95.56 896 GLU A C 1
ATOM 7069 O O . GLU A 1 896 ? 13.918 -12.427 16.360 1.00 95.56 896 GLU A O 1
ATOM 7074 N N . ALA A 1 897 ? 11.840 -12.114 17.156 1.00 95.31 897 ALA A N 1
ATOM 7075 C CA . ALA A 1 897 ? 11.225 -13.145 16.325 1.00 95.31 897 ALA A CA 1
ATOM 7076 C C . ALA A 1 897 ? 11.222 -12.757 14.835 1.00 95.31 897 ALA A C 1
ATOM 7078 O O . ALA A 1 897 ? 11.561 -13.589 13.989 1.00 95.31 897 ALA A O 1
ATOM 7079 N N . GLY A 1 898 ? 10.894 -11.499 14.520 1.00 96.25 898 GLY A N 1
ATOM 7080 C CA . GLY A 1 898 ? 10.923 -10.960 13.157 1.00 96.25 898 GLY A CA 1
ATOM 7081 C C . GLY A 1 898 ? 12.329 -10.962 12.555 1.00 96.25 898 GLY A C 1
ATOM 7082 O O . GLY A 1 898 ? 12.523 -11.427 11.432 1.00 96.25 898 GLY A O 1
ATOM 7083 N N . GLU A 1 899 ? 13.337 -10.550 13.330 1.00 95.50 899 GLU A N 1
ATOM 7084 C CA . GLU A 1 899 ? 14.746 -10.616 12.928 1.00 95.50 899 GLU A CA 1
ATOM 7085 C C . GLU A 1 899 ? 15.205 -12.055 12.665 1.00 95.50 899 GLU A C 1
ATOM 7087 O O . GLU A 1 899 ? 15.952 -12.303 11.714 1.00 95.50 899 GLU A O 1
ATOM 7092 N N . LEU A 1 900 ? 14.769 -13.022 13.483 1.00 94.19 900 LEU A N 1
ATOM 7093 C CA . LEU A 1 900 ? 15.088 -14.431 13.255 1.00 94.19 900 LEU A CA 1
ATOM 7094 C C . LEU A 1 900 ? 14.485 -14.932 11.936 1.00 94.19 900 LEU A C 1
ATOM 7096 O O . LEU A 1 900 ? 15.184 -15.602 11.176 1.00 94.19 900 LEU A O 1
ATOM 7100 N N . LEU A 1 901 ? 13.225 -14.589 11.651 1.00 95.31 901 LEU A N 1
ATOM 7101 C CA . LEU A 1 901 ? 12.573 -14.938 10.388 1.00 95.31 901 LEU A CA 1
ATOM 7102 C C . LEU A 1 901 ? 13.295 -14.318 9.191 1.00 95.31 901 LEU A C 1
ATOM 7104 O O . LEU A 1 901 ? 13.623 -15.042 8.256 1.00 95.31 901 LEU A O 1
ATOM 7108 N N . ASP A 1 902 ? 13.627 -13.027 9.240 1.00 96.25 902 ASP A N 1
ATOM 7109 C CA . ASP A 1 902 ? 14.373 -12.364 8.163 1.00 96.25 902 ASP A CA 1
ATOM 7110 C C . ASP A 1 902 ? 15.738 -13.020 7.916 1.00 96.25 902 ASP A C 1
ATOM 7112 O O . ASP A 1 902 ? 16.152 -13.190 6.767 1.00 96.25 902 ASP A O 1
ATOM 7116 N N . ASN A 1 903 ? 16.436 -13.434 8.979 1.00 95.12 903 ASN A N 1
ATOM 7117 C CA . ASN A 1 903 ? 17.688 -14.176 8.844 1.00 95.12 903 ASN A CA 1
ATOM 7118 C C . ASN A 1 903 ? 17.466 -15.535 8.169 1.00 95.12 903 ASN A C 1
ATOM 7120 O O . ASN A 1 903 ? 18.218 -15.879 7.261 1.00 95.12 903 ASN A O 1
ATOM 7124 N N . ILE A 1 904 ? 16.425 -16.283 8.556 1.00 93.50 904 ILE A N 1
ATOM 7125 C CA . ILE A 1 904 ? 16.070 -17.561 7.916 1.00 93.50 904 ILE A CA 1
ATOM 7126 C C . ILE A 1 904 ? 15.742 -17.347 6.434 1.00 93.50 904 ILE A C 1
ATOM 7128 O O . ILE A 1 904 ? 16.224 -18.108 5.591 1.00 93.50 904 ILE A O 1
ATOM 7132 N N . TYR A 1 905 ? 14.968 -16.308 6.108 1.00 96.25 905 TYR A N 1
ATOM 7133 C CA . TYR A 1 905 ? 14.584 -15.981 4.736 1.00 96.25 905 TYR A CA 1
ATOM 7134 C C . TYR A 1 905 ? 15.804 -15.705 3.867 1.00 96.25 905 TYR A C 1
ATOM 7136 O O . TYR A 1 905 ? 15.978 -16.316 2.812 1.00 96.25 905 TYR A O 1
ATOM 7144 N N . LEU A 1 906 ? 16.676 -14.814 4.338 1.00 94.88 906 LEU A N 1
ATOM 7145 C CA . LEU A 1 906 ? 17.881 -14.417 3.622 1.00 94.88 906 LEU A CA 1
ATOM 7146 C C . LEU A 1 906 ? 18.866 -15.559 3.452 1.00 94.88 906 LEU A C 1
ATOM 7148 O O . LEU A 1 906 ? 19.379 -15.762 2.351 1.00 94.88 906 LEU A O 1
ATOM 7152 N N . ASP A 1 907 ? 19.133 -16.297 4.525 1.00 93.00 907 ASP A N 1
ATOM 7153 C CA . ASP A 1 907 ? 20.067 -17.412 4.503 1.00 93.00 907 ASP A CA 1
ATOM 7154 C C . ASP A 1 907 ? 19.612 -18.481 3.508 1.00 93.00 907 ASP A C 1
ATOM 7156 O O . ASP A 1 907 ? 20.422 -18.982 2.725 1.00 93.00 907 ASP A O 1
ATOM 7160 N N . THR A 1 908 ? 18.314 -18.778 3.500 1.00 92.12 908 THR A N 1
ATOM 7161 C CA . THR A 1 908 ? 17.706 -19.753 2.594 1.00 92.12 908 THR A CA 1
ATOM 7162 C C . THR A 1 908 ? 17.753 -19.295 1.143 1.00 92.12 908 THR A C 1
ATOM 7164 O O . THR A 1 908 ? 18.313 -19.984 0.288 1.00 92.12 908 THR A O 1
ATOM 7167 N N . ALA A 1 909 ? 17.235 -18.098 0.859 1.00 94.38 909 ALA A N 1
ATOM 7168 C CA . ALA A 1 909 ? 17.229 -17.537 -0.488 1.00 94.38 909 ALA A CA 1
ATOM 7169 C C . ALA A 1 909 ? 18.656 -17.431 -1.056 1.00 94.38 909 ALA A C 1
ATOM 7171 O O . ALA A 1 909 ? 18.914 -17.768 -2.212 1.00 94.38 909 ALA A O 1
ATOM 7172 N N . THR A 1 910 ? 19.618 -17.028 -0.219 1.00 92.94 910 THR A N 1
ATOM 7173 C CA . THR A 1 910 ? 21.033 -16.915 -0.598 1.00 92.94 910 THR A CA 1
ATOM 7174 C C . THR A 1 910 ? 21.677 -18.271 -0.866 1.00 92.94 910 THR A C 1
ATOM 7176 O O . THR A 1 910 ? 22.515 -18.361 -1.763 1.00 92.94 910 THR A O 1
ATOM 7179 N N . ARG A 1 911 ? 21.340 -19.319 -0.103 1.00 90.56 911 ARG A N 1
ATOM 7180 C CA . ARG A 1 911 ? 21.854 -20.674 -0.354 1.00 90.56 911 ARG A CA 1
ATOM 7181 C C . ARG A 1 911 ? 21.298 -21.254 -1.645 1.00 90.56 911 ARG A C 1
ATOM 7183 O O . ARG A 1 911 ? 22.080 -21.794 -2.412 1.00 90.56 911 ARG A O 1
ATOM 7190 N N . ALA A 1 912 ? 20.005 -21.085 -1.903 1.00 89.81 912 ALA A N 1
ATOM 7191 C CA . ALA A 1 912 ? 19.357 -21.598 -3.107 1.00 89.81 912 ALA A CA 1
ATOM 7192 C C . ALA A 1 912 ? 19.822 -20.905 -4.397 1.00 89.81 912 ALA A C 1
ATOM 7194 O O . ALA A 1 912 ? 19.853 -21.518 -5.458 1.00 89.81 912 A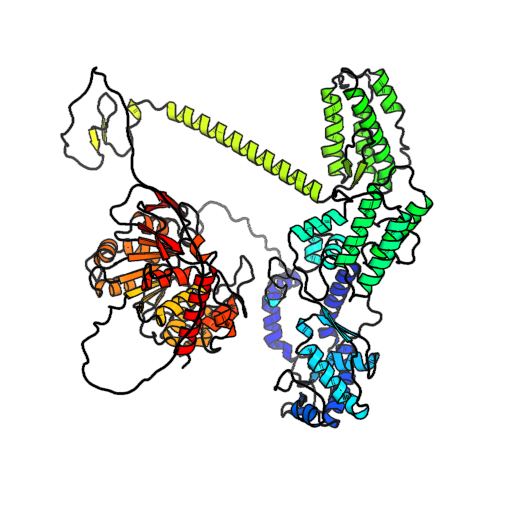LA A O 1
ATOM 7195 N N . ALA A 1 913 ? 20.207 -19.627 -4.316 1.00 87.38 913 ALA A N 1
ATOM 7196 C CA . ALA A 1 913 ? 20.729 -18.882 -5.460 1.00 87.38 913 ALA A CA 1
ATOM 7197 C C . ALA A 1 913 ? 22.191 -19.218 -5.831 1.00 87.38 913 ALA A C 1
ATOM 7199 O O . ALA A 1 913 ? 22.670 -18.736 -6.861 1.00 87.38 913 ALA A O 1
ATOM 7200 N N . ARG A 1 914 ? 22.919 -19.971 -4.992 1.00 78.44 914 ARG A N 1
ATOM 7201 C CA . ARG A 1 914 ? 24.302 -20.416 -5.244 1.00 78.44 914 ARG A CA 1
ATOM 7202 C C . ARG A 1 914 ? 24.320 -21.763 -5.942 1.00 78.44 914 ARG A C 1
ATOM 7204 O O . ARG A 1 914 ? 25.185 -21.913 -6.835 1.00 78.44 914 ARG A O 1
#

Organism: Aspergillus oryzae (NCBI:txid5062)

Sequence (914 aa):
MFSQGPGEQPKSLENEMITSEAFYEATQDVILPYLDQLRGSTVPGDAYEIFTKLTKKYEEHFMRDMRDLNVLDPDEITRVTEYGQEIADFVEKIVTNDFGYVTLDGSVYFDIKSFEKAGHPYARSPDDFAIWKASRPGEPSWKSQWGQGRPGWHIECSAMASSRLGSQNDIHSGGIDLAFPHHDNELAQSEAYWSEKKQQWVNYFLHMGHLSIQGSKMSKSLKNFATVRSALDKGDWNPRSLRIVFLLGGWRDGVEITPELIQTASAYQGVAPDGSSDPIISLAQALATAKEKVHEYFCDSFDTPKVMGVISELITTFNNVDQNANPNEVQELAQWVTRIVTILGLNGKVSPESCGIGWEGTDIPEPAKQFLYPLSAMRDALREATKSQGEVTHQQLKAITAETIVDERLVSQASRPYFQVFRDFHARISPSNSEDTPTSSKELLSLCDRLRDVELFDLGIYLEDRENKPALVRPVTRDLLQSREEHARKMLLKQQEKEKQEKLAKERLEKGRLSHLDMFRTSEFSAWDEDGMPTKDASSPAPNIWLVVYTTTVVDLVHYSQELPTTFAFLISRLIIVRMRTRWIFTVALLVAPLALGSIPATKLIIDTDLFSDVDDAAALLVACDHPMATPIGVMINYPSSYSALAASSILGYYGYSDVPVALKQPFSNDTFLDTWSYQLGEYASKVAYNWRHTASMPWGDVSSAWDPVELYRKLLSEAGDHSVTIASIGFLDNLSELLSSPGDTYSSLSGHGLVKAKVKELVIMGGAYPCGYEYNFYGSNASATAHVVNTWPGPMTFSGGELGATVYSGARLTVEGPVSDPVNAAYRWYTGYNISRSSWDPLTVLYAIDGLSNMFVYANKGGHNYIYPDGRNEWLPDSPLYPQKYLKLRMSEEEAGELLDNIYLDTATRAAR

pLDDT: mean 80.47, std 19.8, range [21.95, 98.62]

Secondary structure (DSSP, 8-state):
--PPPS--PPP--------HHHHHHHHHHHHHHHHHHHHGGGS-TT-HHHHHHHHHHHHHHHHHHHHHTTPPPPS----GGGSHHHHHHHHHHHHHTTSEEE-TTS-EEE-HHHHHHTT----S-SS-EEEEEEPPTTS--EEETTEEEEE-HHHHHHHHHHHHHTT-EEEEEEEGGGIIIIIHHHHHHHHHHTGGG---SEEEEEEEPPEEETTEE--TTTT-PPPHHHHHHTTS--HHHHHHHHHTS-TTT-EEE-HHHHHHHHHHHS--------S---HHHHHHHHHHHHHHHHHTTT-HHHHHHHHHHHHHHHHTS-TT--HHHHHHHHHHHHHHHHHTT-STT--TT----S-TT-SPPHHHHHHHHHHHHHHHHHHHHHHHSSS--HHHHHHHHHH----GGG--TTTHHHHHHHHHHHHHHS--SSTTS--SHHHHHHHHHHIIIIIIHHTTEEEEEETTEEEEEEEPPHHHHHHHHHHHHHHHHHHHHHHHHHHHHHHHHHHTTS-TTTTT-STTEEEE-TTS-EEEETT--S-------------------------------------------------------PPPPPEEEEEEE--SS-SHHHHHHHHHHS-TTEEEEEEEE-S-BHHHHHHHHHHHHHTT-TTS-EEE-SS-B------SSSS-S---HHHHHHHTTTT-SSPTT--TTPBPHHHHHHHHHHHSPTT-EEEEE-S-SHHHHHHHH----SS-SS-HHHHHHHHEEEEEEE---SSEEE-HHHHSS-HHHHHHHHHH-SS-EEEE-HHHHHS-EE-HHHHHHS-TT-HHHHHHHHHT-TT--EE-SHHHHHHHHHHTTTTTEEES-SS-EEEE-TTSEEEEESSPPSS-EEEEEESS-HHHHHHHHHHHHHHHHHHHT-

InterPro domains:
  IPR009080 Aminoacyl-tRNA synthetase, class Ia, anticodon-binding [SSF47323] (284-470)
  IPR014729 Rossmann-like alpha/beta/alpha sandwich fold [G3DSA:3.40.50.620] (29-119)
  IPR014729 Rossmann-like alpha/beta/alpha sandwich fold [G3DSA:3.40.50.620] (120-257)
  IPR024909 Cysteinyl-tRNA synthetase/mycothiol ligase [PR00983] (139-157)
  IPR024909 Cysteinyl-tRNA synthetase/mycothiol ligase [PR00983] (170-191)
  IPR024909 Cysteinyl-tRNA synthetase/mycothiol ligase [PTHR10890] (49-481)
  IPR032678 tRNA synthetases class I, catalytic domain [PF01406] (47-265)
  IPR036452 Ribonucleoside hydrolase-like [G3DSA:3.90.245.10] (599-870)
  IPR036452 Ribonucleoside hydrolase-like [SSF53590] (603-852)

Foldseek 3Di:
DDDDDDDDDPDDPDPPPQDPVNVCVVCVVPVVVVCCVVCLLVADLAPVVVVVVVVVVVVVVVVVLCQQLLHDDDPDDDDLSVCFVLLLVLLVLLVVLVQWDADPLLWIWGRVPSLVVLVHDQDDDPDIDTQWAADGRNHHWDDHPSGTTGGDPQSSCLRRCCVPVNLAEEEDEDAPVCVPPRVSVSQSSSCSSVVVVVDGHYNDYYHFYFEAEPPHGADVVLVNHDDSCNCVVVVVDRSLLVLLQVLLDDRHHYGYDDPVSSVVSVCLVPDADDDDDDDDDALQVLLVVLVVQLVVCCVVNHNSNVNSVSLRVSSVSVVPDPPPHDVVSVLVNQLVSVLVCVVSSNARPDHSPDSDGDHPPFDDPPLLCLLVVLQLQLLVQLLVQLVVDFWRDLVSLQVSLVVRDGDPVSDDPVRVLSVVLSVVLSVQSHDDPDPNNDGGSVVSVVSSCCSAVPSQVVVQWHFADDPPDGTDITGHDVVNVVVVVVVVVVVVVVVVVVVVVVVVVVVVVVVVPDDQLCPPVDPQADDADPRNHGQGGPPDPDGDDDDDDDDYYDDDDDDDDDDDDDDDDDDDYDDDDDDDDDDDDDDDDDDDDPDDPDPPAAAAEEEEDQQAADLLVLLLLLLQLPPPRHDDQEYEHPHQAPLSQLLSQLQCLLSPNQVRAYAHEPPHDNDHDQDPPSSSFFTQSNVSSVVSLVSGNAHRPDCVRHHHLLVSLLQVLLPAQFLRHEYQYEAAQQSVLVLQQAAADPSGNHRSLRSQLGRHNEYFYEEAAPQWDFGCRCAVPFVQSSQSCFVRRNEEYEYAYPVAQQLQWALQLCLPVFDPPNSSNVSCCRTVNHNGIGRNRSNVRSVCSGQPCPQFKDWPDDFFGWHGDRNRIIHTDRDHDPYGYTYIHTPDDSHVNRVVSNCSSRVSRVVSVD

Radius of gyration: 39.29 Å; chains: 1; bounding box: 103×105×104 Å